Protein AF-0000000073279235 (afdb_homodimer)

Foldseek 3Di:
DAEAEEEAPPDKAFADPDDDNRYDHPVQVVQVVLLCVLLVPDVVQWDDDPTIIHGHLKAWWKDDFPYIYGYFYPFEVPDPDQLLRLVLLQQLCCLLLLQVDDVVNPVPPPLSVDTRLQNLLQSLLVLLLVVCVVPQAWDWDKDWDFALDEDAAFPVVVQVVCVVVVNNTTGYIDIDTDSQDLQLQLSLQLLVVSCVPYDDPSSNVSSVVSNVSCVVYDHDDDDLVSLVPDDDDPRCVSCVSSSSSSSQSSVQQPSRDPDDDDDIGIRMDRNQVSQLSSLQSLCCVPVDQKDKDAQDFPDAQDADPPPRHGDHTQGFGIFIGGPNATAETEHEDEDQFAPVDDVSPDDPVVVVSLVSVPVGRPRYQEYEYEYADYPRQDDDPDQFSDKDADPVDRSHMYTYHHAYSSHSVRRSVSVVVVVVNNVPD/DAEAEEEAPPDKAFADPDDDNRYDHPVQVVQVVLLCVLLVPDVVQWDDDPTIIHGHLKAWWKWDDPYIYGYFYPFEVPDPDQLLRLVLLQQLCCLLLLQVDDVVVVVPPCLSVDTRLQNLLQSLLVLLLVVCVVPQAWDWDKDWDFALDEDAAFPVVVQVVCVVVVNNTTTYIDIDTDSQDLQLQLSLQLLVVSCVPYDDPSSNVSSVVSNVSCVVYDHDDDDLVSLVPDDDDPRCVSCVSSSSSSSQSSVQQPRRDPDDDSIIGIRMDRNQVSQLSSLQSLCCVPVDQKDKDAQDFPDAQDADPVPRHGDHTQGFGIFIGGPNATAETEHEDEDQFAPVDDVSPDDPVVVVSLVSVQVGRPRYQEYEYEYADYPRQDDDPDQWSDKDADPVDRSHMYTYHHAYSSHSVRRSVSVVVVVVNNVPD

Solvent-accessible surface area (backbone atoms only — not comparable to full-atom values): 46022 Å² total; per-residue (Å²): 121,50,74,28,75,40,35,25,72,74,39,61,38,33,52,34,87,56,89,51,76,49,40,36,36,64,67,54,47,51,50,50,48,52,48,42,61,53,61,63,52,66,62,87,34,44,45,33,41,96,47,35,38,31,37,39,56,43,26,39,34,37,34,42,82,67,39,32,42,36,31,34,61,68,55,60,76,83,55,93,46,68,44,59,38,48,47,30,51,51,50,38,36,23,64,51,57,58,38,77,65,62,62,81,76,50,78,41,75,66,49,48,74,45,53,69,65,51,41,52,49,33,52,38,22,52,49,42,41,57,48,46,75,76,46,74,70,64,45,75,41,82,43,78,45,77,26,80,56,92,46,75,42,73,39,60,76,57,25,50,50,25,57,74,68,69,42,88,40,39,27,16,36,30,74,40,81,31,54,63,39,70,68,50,23,51,52,48,36,38,48,60,56,44,66,75,72,55,79,57,63,71,37,48,52,35,38,49,52,47,50,63,73,45,66,80,34,62,83,53,91,73,54,66,64,61,61,72,66,58,78,79,52,87,88,53,46,87,46,46,54,42,46,49,42,39,48,47,53,46,56,21,50,57,48,57,76,82,74,84,82,80,67,42,28,35,44,75,42,52,42,54,58,49,53,43,42,27,53,50,43,49,46,56,74,65,44,81,84,45,47,70,37,66,56,46,64,83,48,53,56,28,22,31,65,86,77,69,42,76,35,63,69,43,60,50,53,31,36,37,22,45,95,89,37,52,37,36,38,40,40,70,45,82,52,84,50,29,69,86,36,73,79,29,57,64,52,69,62,58,51,30,46,44,50,52,48,46,68,67,39,73,66,28,35,37,34,32,43,39,25,55,40,46,81,57,46,78,81,57,99,51,82,54,80,44,49,29,18,35,63,92,40,75,72,33,31,44,36,30,38,60,32,48,63,81,40,71,68,52,26,47,50,40,52,50,51,53,57,60,68,65,53,83,116,119,52,76,27,74,40,36,25,71,75,38,61,37,33,53,35,88,58,91,50,78,50,40,36,35,66,68,54,49,50,51,49,49,50,46,41,59,52,61,62,52,64,62,86,33,43,45,34,42,95,47,35,39,30,38,38,56,45,26,38,33,36,35,42,85,68,40,32,42,36,31,34,62,68,54,61,76,84,55,92,45,67,43,59,37,47,46,28,50,50,50,39,36,24,66,52,56,58,37,77,64,60,61,81,75,53,74,43,77,66,51,49,74,45,55,66,64,52,42,53,49,33,52,39,23,52,49,42,41,58,49,46,75,76,46,73,70,62,44,74,40,81,43,77,44,75,26,79,55,92,47,76,41,73,37,58,76,57,26,50,51,24,57,72,66,68,42,88,40,38,26,16,38,29,73,40,82,30,55,63,39,69,66,48,24,51,52,48,36,37,47,60,56,44,66,76,72,55,79,56,63,69,36,46,52,36,38,50,53,49,49,63,74,45,66,81,34,62,83,51,91,74,54,68,64,61,60,73,67,59,77,79,51,86,88,54,46,86,47,46,54,42,46,49,41,38,49,48,53,46,53,19,49,58,42,57,77,84,68,80,88,83,54,47,29,36,43,76,42,52,42,52,58,49,52,44,44,27,53,52,44,50,46,56,73,66,46,81,83,46,48,70,37,66,58,44,63,83,48,53,57,28,22,31,63,87,76,68,40,75,36,63,68,41,61,50,54,31,36,37,22,46,95,88,36,51,37,36,38,40,40,68,44,81,53,83,50,29,71,87,36,74,78,29,57,63,51,68,61,56,51,31,46,46,50,52,48,46,68,67,40,74,66,27,35,37,33,34,42,39,24,56,42,48,81,58,46,78,83,59,100,51,82,52,80,45,48,28,19,37,64,92,37,76,71,32,31,43,34,30,38,59,33,49,64,81,40,72,67,52,26,46,50,40,52,51,52,51,57,59,68,66,54,83,117

pLDDT: mean 84.51, std 11.41, range [37.09, 97.12]

Structure (mmCIF, N/CA/C/O backbone):
data_AF-0000000073279235-model_v1
#
loop_
_entity.id
_entity.type
_entity.pdbx_description
1 polymer 'Restriction endonuclease'
#
loop_
_atom_site.group_PDB
_atom_site.id
_atom_site.type_symbol
_atom_site.label_atom_id
_atom_site.label_alt_id
_atom_site.label_comp_id
_atom_site.label_asym_id
_atom_site.label_entity_id
_atom_site.label_seq_id
_atom_site.pdbx_PDB_ins_code
_atom_site.Cartn_x
_atom_site.Cartn_y
_atom_site.Cartn_z
_atom_site.occupancy
_atom_site.B_iso_or_equiv
_atom_site.auth_seq_id
_atom_site.auth_comp_id
_atom_site.auth_asym_id
_atom_site.auth_atom_id
_atom_site.pdbx_PDB_model_num
ATOM 1 N N . MET A 1 1 ? 22.25 28.375 -4.055 1 73.81 1 MET A N 1
ATOM 2 C CA . MET A 1 1 ? 21.922 26.969 -3.783 1 73.81 1 MET A CA 1
ATOM 3 C C . MET A 1 1 ? 21 26.422 -4.855 1 73.81 1 MET A C 1
ATOM 5 O O . MET A 1 1 ? 20.109 27.125 -5.348 1 73.81 1 MET A O 1
ATOM 9 N N . ARG A 1 2 ? 21.297 25.297 -5.391 1 85.69 2 ARG A N 1
ATOM 10 C CA . ARG A 1 2 ? 20.484 24.672 -6.426 1 85.69 2 ARG A CA 1
ATOM 11 C C . ARG A 1 2 ? 19.078 24.406 -5.922 1 85.69 2 ARG A C 1
ATOM 13 O O . ARG A 1 2 ? 18.875 24.047 -4.758 1 85.69 2 ARG A O 1
ATOM 20 N N . HIS A 1 3 ? 18.109 24.766 -6.812 1 87.81 3 HIS A N 1
ATOM 21 C CA . HIS A 1 3 ? 16.703 24.594 -6.473 1 87.81 3 HIS A CA 1
ATOM 22 C C . HIS A 1 3 ? 16 23.641 -7.441 1 87.81 3 HIS A C 1
ATOM 24 O O . HIS A 1 3 ? 15.969 23.891 -8.648 1 87.81 3 HIS A O 1
ATOM 30 N N . ILE A 1 4 ? 15.484 22.547 -6.871 1 90.81 4 ILE A N 1
ATOM 31 C CA . ILE A 1 4 ? 14.82 21.547 -7.691 1 90.81 4 ILE A CA 1
ATOM 32 C C . ILE A 1 4 ? 13.32 21.562 -7.426 1 90.81 4 ILE A C 1
ATOM 34 O O . ILE A 1 4 ? 12.883 21.594 -6.273 1 90.81 4 ILE A O 1
ATOM 38 N N . ILE A 1 5 ? 12.594 21.656 -8.445 1 89.81 5 ILE A N 1
ATOM 39 C CA . ILE A 1 5 ? 11.141 21.609 -8.336 1 89.81 5 ILE A CA 1
ATOM 40 C C . ILE A 1 5 ? 10.625 20.281 -8.906 1 89.81 5 ILE A C 1
ATOM 42 O O . ILE A 1 5 ? 10.961 19.922 -10.039 1 89.81 5 ILE A O 1
ATOM 46 N N . ILE A 1 6 ? 9.891 19.578 -8.086 1 89.94 6 ILE A N 1
ATOM 47 C CA . ILE A 1 6 ? 9.312 18.312 -8.562 1 89.94 6 ILE A CA 1
ATOM 48 C C . ILE A 1 6 ? 7.82 18.297 -8.266 1 89.94 6 ILE A C 1
ATOM 50 O O . ILE A 1 6 ? 7.348 18.984 -7.367 1 89.94 6 ILE A O 1
ATOM 54 N N . LYS A 1 7 ? 7.102 17.531 -9.062 1 88.44 7 LYS A N 1
ATOM 55 C CA . LYS A 1 7 ? 5.688 17.281 -8.82 1 88.44 7 LYS A CA 1
ATOM 56 C C . LYS A 1 7 ? 5.477 15.914 -8.164 1 88.44 7 LYS A C 1
ATOM 58 O O . LYS A 1 7 ? 6.055 14.914 -8.594 1 88.44 7 LYS A O 1
ATOM 63 N N . GLU A 1 8 ? 4.695 15.938 -7.184 1 88.12 8 GLU A N 1
ATOM 64 C CA . GLU A 1 8 ? 4.461 14.688 -6.469 1 88.12 8 GLU A CA 1
ATOM 65 C C . GLU A 1 8 ? 3.855 13.625 -7.387 1 88.12 8 GLU A C 1
ATOM 67 O O . GLU A 1 8 ? 2.99 13.938 -8.211 1 88.12 8 GLU A O 1
ATOM 72 N N . CYS A 1 9 ? 4.211 12.344 -7.289 1 78.94 9 CYS A N 1
ATOM 73 C CA . CYS A 1 9 ? 3.723 11.164 -7.984 1 78.94 9 CYS A CA 1
ATOM 74 C C . CYS A 1 9 ? 4.203 11.141 -9.43 1 78.94 9 CYS A C 1
ATOM 76 O O . CYS A 1 9 ? 4.336 10.07 -10.031 1 78.94 9 CYS A O 1
ATOM 78 N N . TYR A 1 10 ? 4.523 12.305 -10.023 1 77.19 10 TYR A N 1
ATOM 79 C CA . TYR A 1 10 ? 4.789 12.336 -11.453 1 77.19 10 TYR A CA 1
ATOM 80 C C . TYR A 1 10 ? 6.285 12.43 -11.727 1 77.19 10 TYR A C 1
ATOM 82 O O . TYR A 1 10 ? 6.793 11.789 -12.648 1 77.19 10 TYR A O 1
ATOM 90 N N . ASP A 1 11 ? 6.902 13.227 -10.898 1 83.81 11 ASP A N 1
ATOM 91 C CA . ASP A 1 11 ? 8.328 13.43 -11.125 1 83.81 11 ASP A CA 1
ATOM 92 C C . ASP A 1 11 ? 9.164 12.547 -10.195 1 83.81 11 ASP A C 1
ATOM 94 O O . ASP A 1 11 ? 8.75 12.25 -9.078 1 83.81 11 ASP A O 1
ATOM 98 N N . ASN A 1 12 ? 10.305 12.117 -10.711 1 87.38 12 ASN A N 1
ATOM 99 C CA . ASN A 1 12 ? 11.281 11.383 -9.914 1 87.38 12 ASN A CA 1
ATOM 100 C C . ASN A 1 12 ? 12.578 12.172 -9.75 1 87.38 12 ASN A C 1
ATOM 102 O O . ASN A 1 12 ? 12.969 12.922 -10.641 1 87.38 12 ASN A O 1
ATOM 106 N N . ILE A 1 13 ? 13.133 12.094 -8.625 1 91.38 13 ILE A N 1
ATOM 107 C CA . ILE A 1 13 ? 14.469 12.641 -8.391 1 91.38 13 ILE A CA 1
ATOM 108 C C . ILE A 1 13 ? 15.523 11.57 -8.68 1 91.38 13 ILE A C 1
ATOM 110 O O . ILE A 1 13 ? 15.477 10.477 -8.117 1 91.38 13 ILE A O 1
ATOM 114 N N . THR A 1 14 ? 16.406 11.867 -9.531 1 90.88 14 THR A N 1
ATOM 115 C CA . THR A 1 14 ? 17.453 10.906 -9.898 1 90.88 14 THR A CA 1
ATOM 116 C C . THR A 1 14 ? 18.703 11.133 -9.055 1 90.88 14 THR A C 1
ATOM 118 O O . THR A 1 14 ? 19.141 12.266 -8.852 1 90.88 14 THR A O 1
ATOM 121 N N . ILE A 1 15 ? 19.234 10.109 -8.602 1 90.44 15 ILE A N 1
ATOM 122 C CA . ILE A 1 15 ? 20.484 10.172 -7.848 1 90.44 15 ILE A CA 1
ATOM 123 C C . ILE A 1 15 ? 21.672 9.961 -8.789 1 90.44 15 ILE A C 1
ATOM 125 O O . ILE A 1 15 ? 21.875 8.859 -9.305 1 90.44 15 ILE A O 1
ATOM 129 N N . SER A 1 16 ? 22.297 10.953 -9.07 1 88.44 16 SER A N 1
ATOM 130 C CA . SER A 1 16 ? 23.422 10.898 -9.984 1 88.44 16 SER A CA 1
ATOM 131 C C . SER A 1 16 ? 24.453 11.969 -9.656 1 88.44 16 SER A C 1
ATOM 133 O O . SER A 1 16 ? 24.125 12.984 -9.039 1 88.44 16 SER A O 1
ATOM 135 N N . LYS A 1 17 ? 25.703 11.766 -10.016 1 83.38 17 LYS A N 1
ATOM 136 C CA . LYS A 1 17 ? 26.766 12.75 -9.812 1 83.38 17 LYS A CA 1
ATOM 137 C C . LYS A 1 17 ? 26.656 13.891 -10.828 1 83.38 17 LYS A C 1
ATOM 139 O O . LYS A 1 17 ? 27.203 14.977 -10.602 1 83.38 17 LYS A O 1
ATOM 144 N N . GLU A 1 18 ? 25.859 13.57 -11.766 1 81.38 18 GLU A N 1
ATOM 145 C CA . GLU A 1 18 ? 25.719 14.586 -12.805 1 81.38 18 GLU A CA 1
ATOM 146 C C . GLU A 1 18 ? 24.672 15.633 -12.414 1 81.38 18 GLU A C 1
ATOM 148 O O . GLU A 1 18 ? 23.656 15.297 -11.797 1 81.38 18 GLU A O 1
ATOM 153 N N . ILE A 1 19 ? 25.062 16.844 -12.672 1 73 19 ILE A N 1
ATOM 154 C CA . ILE A 1 19 ? 24.156 17.938 -12.328 1 73 19 ILE A CA 1
ATOM 155 C C . ILE A 1 19 ? 23.016 18 -13.336 1 73 19 ILE A C 1
ATOM 157 O O . ILE A 1 19 ? 23.25 18.016 -14.547 1 73 19 ILE A O 1
ATOM 161 N N . GLY A 1 20 ? 21.859 17.672 -12.977 1 75.88 20 GLY A N 1
ATOM 162 C CA . GLY A 1 20 ? 20.656 17.797 -13.789 1 75.88 20 GLY A CA 1
ATOM 163 C C . GLY A 1 20 ? 19.547 18.547 -13.078 1 75.88 20 GLY A C 1
ATOM 164 O O . GLY A 1 20 ? 19.688 18.938 -11.922 1 75.88 20 GLY A O 1
ATOM 165 N N . SER A 1 21 ? 18.484 18.906 -13.82 1 79.19 21 SER A N 1
ATOM 166 C CA . SER A 1 21 ? 17.375 19.688 -13.289 1 79.19 21 SER A CA 1
ATOM 167 C C . SER A 1 21 ? 16.656 18.938 -12.164 1 79.19 21 SER A C 1
ATOM 169 O O . SER A 1 21 ? 16.125 19.562 -11.242 1 79.19 21 SER A O 1
ATOM 171 N N . LYS A 1 22 ? 16.703 17.672 -12.148 1 88.81 22 LYS A N 1
ATOM 172 C CA . LYS A 1 22 ? 16.031 16.906 -11.102 1 88.81 22 LYS A CA 1
ATOM 173 C C . LYS A 1 22 ? 16.938 15.82 -10.539 1 88.81 22 LYS A C 1
ATOM 175 O O . LYS A 1 22 ? 16.5 14.703 -10.281 1 88.81 22 LYS A O 1
ATOM 180 N N . ASN A 1 23 ? 18.188 16.219 -10.406 1 90.44 23 ASN A N 1
ATOM 181 C CA . ASN A 1 23 ? 19.172 15.281 -9.883 1 90.44 23 ASN A CA 1
ATOM 182 C C . ASN A 1 23 ? 19.703 15.719 -8.523 1 90.44 23 ASN A C 1
ATOM 184 O O . ASN A 1 23 ? 19.844 16.922 -8.258 1 90.44 23 ASN A O 1
ATOM 188 N N . ILE A 1 24 ? 19.984 14.742 -7.754 1 89.81 24 ILE A N 1
ATOM 189 C CA . ILE A 1 24 ? 20.688 15.008 -6.5 1 89.81 24 ILE A CA 1
ATOM 190 C C . ILE A 1 24 ? 21.906 14.102 -6.391 1 89.81 24 ILE A C 1
ATOM 192 O O . ILE A 1 24 ? 21.922 12.992 -6.93 1 89.81 24 ILE A O 1
ATOM 196 N N . SER A 1 25 ? 22.844 14.586 -5.777 1 89.69 25 SER A N 1
ATOM 197 C CA . SER A 1 25 ? 24.062 13.797 -5.578 1 89.69 25 SER A CA 1
ATOM 198 C C . SER A 1 25 ? 23.859 12.711 -4.531 1 89.69 25 SER A C 1
ATOM 200 O O . SER A 1 25 ? 22.906 12.781 -3.738 1 89.69 25 SER A O 1
ATOM 202 N N . PRO A 1 26 ? 24.703 11.672 -4.547 1 87.62 26 PRO A N 1
ATOM 203 C CA . PRO A 1 26 ? 24.594 10.625 -3.529 1 87.62 26 PRO A CA 1
ATOM 204 C C . PRO A 1 26 ? 24.688 11.172 -2.107 1 87.62 26 PRO A C 1
ATOM 206 O O . PRO A 1 26 ? 24 10.68 -1.206 1 87.62 26 PRO A O 1
ATOM 209 N N . LYS A 1 27 ? 25.484 12.203 -1.962 1 88.25 27 LYS A N 1
ATOM 210 C CA . LYS A 1 27 ? 25.609 12.812 -0.641 1 88.25 27 LYS A CA 1
ATOM 211 C C . LYS A 1 27 ? 24.297 13.477 -0.224 1 88.25 27 LYS A C 1
ATOM 213 O O . LYS A 1 27 ? 23.875 13.359 0.929 1 88.25 27 LYS A O 1
ATOM 218 N N . GLU A 1 28 ? 23.75 14.125 -1.162 1 88.94 28 GLU A N 1
ATOM 219 C CA . GLU A 1 28 ? 22.469 14.773 -0.907 1 88.94 28 GLU A CA 1
ATOM 220 C C . GLU A 1 28 ? 21.359 13.75 -0.633 1 88.94 28 GLU A C 1
ATOM 222 O O . GLU A 1 28 ? 20.484 13.984 0.195 1 88.94 28 GLU A O 1
ATOM 227 N N . ALA A 1 29 ? 21.438 12.625 -1.314 1 89.62 29 ALA A N 1
ATOM 228 C CA . ALA A 1 29 ? 20.484 11.547 -1.101 1 89.62 29 ALA A CA 1
ATOM 229 C C . ALA A 1 29 ? 20.609 10.977 0.308 1 89.62 29 ALA A C 1
ATOM 231 O O . ALA A 1 29 ? 19.594 10.648 0.941 1 89.62 29 ALA A O 1
ATOM 232 N N . ASP A 1 30 ? 21.797 10.898 0.729 1 88.19 30 ASP A N 1
ATOM 233 C CA . ASP A 1 30 ? 22.016 10.414 2.086 1 88.19 30 ASP A CA 1
ATOM 234 C C . ASP A 1 30 ? 21.453 11.391 3.119 1 88.19 30 ASP A C 1
ATOM 236 O O . ASP A 1 30 ? 20.875 10.969 4.125 1 88.19 30 ASP A O 1
ATOM 240 N N . GLU A 1 31 ? 21.656 12.625 2.814 1 87.62 31 GLU A N 1
ATOM 241 C CA . GLU A 1 31 ? 21.109 13.656 3.695 1 87.62 31 GLU A CA 1
ATOM 242 C C . GLU A 1 31 ? 19.594 13.594 3.73 1 87.62 31 GLU A C 1
ATOM 244 O O . GLU A 1 31 ? 18.984 13.734 4.793 1 87.62 31 GLU A O 1
ATOM 249 N N . LEU A 1 32 ? 19.078 13.406 2.572 1 88 32 LEU A N 1
ATOM 250 C CA . LEU A 1 32 ? 17.625 13.312 2.467 1 88 32 LEU A CA 1
ATOM 251 C C . LEU A 1 32 ? 17.109 12.109 3.25 1 88 32 LEU A C 1
ATOM 253 O O . LEU A 1 32 ? 16.094 12.219 3.949 1 88 32 LEU A O 1
ATOM 257 N N . GLN A 1 33 ? 17.781 11.023 3.123 1 87.38 33 GLN A N 1
ATOM 258 C CA . GLN A 1 33 ? 17.391 9.828 3.857 1 87.38 33 GLN A CA 1
ATOM 259 C C . GLN A 1 33 ? 17.422 10.062 5.363 1 87.38 33 GLN A C 1
ATOM 261 O O . GLN A 1 33 ? 16.531 9.617 6.09 1 87.38 33 GLN A O 1
ATOM 266 N N . LYS A 1 34 ? 18.453 10.656 5.777 1 83.88 34 LYS A N 1
ATOM 267 C CA . LYS A 1 34 ? 18.578 10.969 7.199 1 83.88 34 LYS A CA 1
ATOM 268 C C . LYS A 1 34 ? 17.438 11.859 7.672 1 83.88 34 LYS A C 1
ATOM 270 O O . LYS A 1 34 ? 16.891 11.664 8.758 1 83.88 34 LYS A O 1
ATOM 275 N N . TYR A 1 35 ? 17.172 12.82 6.836 1 83.5 35 TYR A N 1
ATOM 276 C CA . TYR A 1 35 ? 16.062 13.711 7.141 1 83.5 35 TYR A CA 1
ATOM 277 C C . TYR A 1 35 ? 14.75 12.938 7.258 1 83.5 35 TYR A C 1
ATOM 279 O O . TYR A 1 35 ? 13.992 13.117 8.219 1 83.5 35 TYR A O 1
ATOM 287 N N . ILE A 1 36 ? 14.5 12.039 6.355 1 84.5 36 ILE A N 1
ATOM 288 C CA . ILE A 1 36 ? 13.273 11.258 6.305 1 84.5 36 ILE A CA 1
ATOM 289 C C . ILE A 1 36 ? 13.164 10.383 7.551 1 84.5 36 ILE A C 1
ATOM 291 O O . ILE A 1 36 ? 12.094 10.281 8.156 1 84.5 36 ILE A O 1
ATOM 295 N N . CYS A 1 37 ? 14.195 9.82 7.898 1 80.12 37 CYS A N 1
ATOM 296 C CA . CYS A 1 37 ? 14.211 8.953 9.07 1 80.12 37 CYS A CA 1
ATOM 297 C C . CYS A 1 37 ? 14.016 9.75 10.352 1 80.12 37 CYS A C 1
ATOM 299 O O . CYS A 1 37 ? 13.289 9.32 11.25 1 80.12 37 CYS A O 1
ATOM 301 N N . SER A 1 38 ? 14.633 10.922 10.391 1 77.31 38 SER A N 1
ATOM 302 C CA . SER A 1 38 ? 14.57 11.75 11.594 1 77.31 38 SER A CA 1
ATOM 303 C C . SER A 1 38 ? 13.164 12.281 11.828 1 77.31 38 SER A C 1
ATOM 305 O O . SER A 1 38 ? 12.727 12.414 12.969 1 77.31 38 SER A O 1
ATOM 307 N N . GLN A 1 39 ? 12.477 12.602 10.773 1 76 39 GLN A N 1
ATOM 308 C CA . GLN A 1 39 ? 11.133 13.164 10.875 1 76 39 GLN A CA 1
ATOM 309 C C . GLN A 1 39 ? 10.078 12.062 10.938 1 76 39 GLN A C 1
ATOM 311 O O . GLN A 1 39 ? 8.883 12.352 11.086 1 76 39 GLN A O 1
ATOM 316 N N . ASN A 1 40 ? 10.539 10.789 10.828 1 75.94 40 ASN A N 1
ATOM 317 C CA . ASN A 1 40 ? 9.633 9.648 10.852 1 75.94 40 ASN A CA 1
ATOM 318 C C . ASN A 1 40 ? 8.523 9.781 9.805 1 75.94 40 ASN A C 1
ATOM 320 O O . ASN A 1 40 ? 7.348 9.609 10.117 1 75.94 40 ASN A O 1
ATOM 324 N N . LEU A 1 41 ? 8.992 10.281 8.75 1 77 41 LEU A N 1
ATOM 325 C CA . LEU A 1 41 ? 8.031 10.398 7.66 1 77 41 LEU A CA 1
ATOM 326 C C . LEU A 1 41 ? 7.562 9.023 7.195 1 77 41 LEU A C 1
ATOM 328 O O . LEU A 1 41 ? 8.266 8.031 7.383 1 77 41 LEU A O 1
ATOM 332 N N . ASP A 1 42 ? 6.355 8.977 6.672 1 75.81 42 ASP A N 1
ATOM 333 C CA . ASP A 1 42 ? 5.789 7.723 6.184 1 75.81 42 ASP A CA 1
ATOM 334 C C . ASP A 1 42 ? 6.605 7.172 5.016 1 75.81 42 ASP A C 1
ATOM 336 O O . ASP A 1 42 ? 6.578 7.73 3.916 1 75.81 42 ASP A O 1
ATOM 340 N N . LYS A 1 43 ? 7.207 6.141 5.199 1 72.12 43 LYS A N 1
ATOM 341 C CA . LYS A 1 43 ? 8.094 5.547 4.203 1 72.12 43 LYS A CA 1
ATOM 342 C C . LYS A 1 43 ? 7.312 5.066 2.986 1 72.12 43 LYS A C 1
ATOM 344 O O . LYS A 1 43 ? 7.871 4.934 1.896 1 72.12 43 LYS A O 1
ATOM 349 N N . GLU A 1 44 ? 6.051 4.883 3.234 1 75.44 44 GLU A N 1
ATOM 350 C CA . GLU A 1 44 ? 5.223 4.41 2.129 1 75.44 44 GLU A CA 1
ATOM 351 C C . GLU A 1 44 ? 4.945 5.527 1.129 1 75.44 44 GLU A C 1
ATOM 353 O O . GLU A 1 44 ? 4.574 5.266 -0.017 1 75.44 44 GLU A O 1
ATOM 358 N N . ASN A 1 45 ? 5.164 6.688 1.636 1 84.88 45 ASN A N 1
ATOM 359 C CA . ASN A 1 45 ? 4.852 7.82 0.772 1 84.88 45 ASN A CA 1
ATOM 360 C C . ASN A 1 45 ? 6.102 8.367 0.083 1 84.88 45 ASN A C 1
ATOM 362 O O . ASN A 1 45 ? 6.02 9.312 -0.703 1 84.88 45 ASN A O 1
ATOM 366 N N . ILE A 1 46 ? 7.188 7.773 0.412 1 86.06 46 ILE A N 1
ATOM 367 C CA . ILE A 1 46 ? 8.445 8.102 -0.262 1 86.06 46 ILE A CA 1
ATOM 368 C C . ILE A 1 46 ? 9.055 6.828 -0.851 1 86.06 46 ILE A C 1
ATOM 370 O O . ILE A 1 46 ? 9.602 6 -0.12 1 86.06 46 ILE A O 1
ATOM 374 N N . ILE A 1 47 ? 9 6.738 -2.068 1 82.94 47 ILE A N 1
ATOM 375 C CA . ILE A 1 47 ? 9.398 5.504 -2.734 1 82.94 47 ILE A CA 1
ATOM 376 C C . ILE A 1 47 ? 10.805 5.656 -3.305 1 82.94 47 ILE A C 1
ATOM 378 O O . ILE A 1 47 ? 11.055 6.531 -4.141 1 82.94 47 ILE A O 1
ATOM 382 N N . TRP A 1 48 ? 11.594 4.859 -2.789 1 84.62 48 TRP A N 1
ATOM 383 C CA . TRP A 1 48 ? 12.969 4.816 -3.293 1 84.62 48 TRP A CA 1
ATOM 384 C C . TRP A 1 48 ? 13.133 3.701 -4.32 1 84.62 48 TRP A C 1
ATOM 386 O O . TRP A 1 48 ? 12.492 2.652 -4.219 1 84.62 48 TRP A O 1
ATOM 396 N N . THR A 1 49 ? 13.828 3.912 -5.277 1 81.31 49 THR A N 1
ATOM 397 C CA . THR A 1 49 ? 14.391 2.865 -6.125 1 81.31 49 THR A CA 1
ATOM 398 C C . THR A 1 49 ? 15.914 2.877 -6.066 1 81.31 49 THR A C 1
ATOM 400 O O . THR A 1 49 ? 16.5 3.457 -5.148 1 81.31 49 THR A O 1
ATOM 403 N N . ARG A 1 50 ? 16.594 2.201 -6.945 1 81.69 50 ARG A N 1
ATOM 404 C CA . ARG A 1 50 ? 18.047 2.172 -6.938 1 81.69 50 ARG A CA 1
ATOM 405 C C . ARG A 1 50 ? 18.625 3.572 -7.109 1 81.69 50 ARG A C 1
ATOM 407 O O . ARG A 1 50 ? 19.531 3.965 -6.383 1 81.69 50 ARG A O 1
ATOM 414 N N . ASN A 1 51 ? 18 4.348 -8.055 1 85.31 51 ASN A N 1
ATOM 415 C CA . ASN A 1 51 ? 18.609 5.641 -8.352 1 85.31 51 ASN A CA 1
ATOM 416 C C . ASN A 1 51 ? 17.562 6.742 -8.477 1 85.31 51 ASN A C 1
ATOM 418 O O . ASN A 1 51 ? 17.828 7.785 -9.078 1 85.31 51 ASN A O 1
ATOM 422 N N . THR A 1 52 ? 16.438 6.469 -7.914 1 87.81 52 THR A N 1
ATOM 423 C CA . THR A 1 52 ? 15.406 7.5 -8.023 1 87.81 52 THR A CA 1
ATOM 424 C C . THR A 1 52 ? 14.562 7.551 -6.754 1 87.81 52 THR A C 1
ATOM 426 O O . THR A 1 52 ? 14.508 6.578 -5.996 1 87.81 52 THR A O 1
ATOM 429 N N . ILE A 1 53 ? 13.945 8.688 -6.555 1 90 53 ILE A N 1
ATOM 430 C CA . ILE A 1 53 ? 13.062 8.906 -5.418 1 90 53 ILE A CA 1
ATOM 431 C C . ILE A 1 53 ? 11.766 9.555 -5.895 1 90 53 ILE A C 1
ATOM 433 O O . ILE A 1 53 ? 11.789 10.484 -6.707 1 90 53 ILE A O 1
ATOM 437 N N . ILE A 1 54 ? 10.688 9.031 -5.457 1 89.69 54 ILE A N 1
ATOM 438 C CA . ILE A 1 54 ? 9.391 9.602 -5.805 1 89.69 54 ILE A CA 1
ATOM 439 C C . ILE A 1 54 ? 8.625 9.938 -4.527 1 89.69 54 ILE A C 1
ATOM 441 O O . ILE A 1 54 ? 8.578 9.141 -3.592 1 89.69 54 ILE A O 1
ATOM 445 N N . PHE A 1 55 ? 8.125 11.109 -4.48 1 89.94 55 PHE A N 1
ATOM 446 C CA . PHE A 1 55 ? 7.281 11.516 -3.363 1 89.94 55 PHE A CA 1
ATOM 447 C C . PHE A 1 55 ? 5.809 11.359 -3.715 1 89.94 55 PHE A C 1
ATOM 449 O O . PHE A 1 55 ? 5.363 11.805 -4.773 1 89.94 55 PHE A O 1
ATOM 456 N N . ILE A 1 56 ? 5.129 10.641 -2.781 1 89.81 56 ILE A N 1
ATOM 457 C CA . ILE A 1 56 ? 3.697 10.438 -2.957 1 89.81 56 ILE A CA 1
ATOM 458 C C . ILE A 1 56 ? 2.939 11.062 -1.788 1 89.81 56 ILE A C 1
ATOM 460 O O . ILE A 1 56 ? 3.266 10.812 -0.625 1 89.81 56 ILE A O 1
ATOM 464 N N . ASN A 1 57 ? 2.033 11.938 -1.99 1 89.94 57 ASN A N 1
ATOM 465 C CA . ASN A 1 57 ? 1.122 12.492 -1 1 89.94 57 ASN A CA 1
ATOM 466 C C . ASN A 1 57 ? 1.787 13.609 -0.191 1 89.94 57 ASN A C 1
ATOM 468 O O . ASN A 1 57 ? 1.129 14.281 0.6 1 89.94 57 ASN A O 1
ATOM 472 N N . TYR A 1 58 ? 3.133 13.711 -0.326 1 89.88 58 TYR A N 1
ATOM 473 C CA . TYR A 1 58 ? 3.832 14.766 0.392 1 89.88 58 TYR A CA 1
ATOM 474 C C . TYR A 1 58 ? 4.137 15.945 -0.53 1 89.88 58 TYR A C 1
ATOM 476 O O . TYR A 1 58 ? 4.621 15.75 -1.648 1 89.88 58 TYR A O 1
ATOM 484 N N . VAL A 1 59 ? 3.826 17.078 -0.081 1 90.62 59 VAL A N 1
ATOM 485 C CA . VAL A 1 59 ? 4.203 18.297 -0.771 1 90.62 59 VAL A CA 1
ATOM 486 C C . VAL A 1 59 ? 4.844 19.281 0.218 1 90.62 59 VAL A C 1
ATOM 488 O O . VAL A 1 59 ? 4.672 19.141 1.432 1 90.62 59 VAL A O 1
ATOM 491 N N . GLY A 1 60 ? 5.637 20.172 -0.351 1 90.75 60 GLY A N 1
ATOM 492 C CA . GLY A 1 60 ? 6.305 21.141 0.517 1 90.75 60 GLY A CA 1
ATOM 493 C C . GLY A 1 60 ? 7.715 21.453 0.071 1 90.75 60 GLY A C 1
ATOM 494 O O . GLY A 1 60 ? 7.973 21.641 -1.123 1 90.75 60 GLY A O 1
ATOM 495 N N . TYR A 1 61 ? 8.547 21.672 1.115 1 89.31 61 TYR A N 1
ATOM 496 C CA . TYR A 1 61 ? 9.906 22.125 0.856 1 89.31 61 TYR A CA 1
ATOM 497 C C . TYR A 1 61 ? 10.898 21.406 1.764 1 89.31 61 TYR A C 1
ATOM 499 O O . TYR A 1 61 ? 10.625 21.188 2.947 1 89.31 61 TYR A O 1
ATOM 507 N N . ILE A 1 62 ? 11.969 20.938 1.145 1 88.88 62 ILE A N 1
ATOM 508 C CA . ILE A 1 62 ? 13.062 20.328 1.892 1 88.88 62 ILE A CA 1
ATOM 509 C C . ILE A 1 62 ? 14.375 21.031 1.558 1 88.88 62 ILE A C 1
ATOM 511 O O . ILE A 1 62 ? 14.758 21.125 0.389 1 88.88 62 ILE A O 1
ATOM 515 N N . LYS A 1 63 ? 15.016 21.5 2.508 1 86.25 63 LYS A N 1
ATOM 516 C CA . LYS A 1 63 ? 16.312 22.141 2.326 1 86.25 63 LYS A CA 1
ATOM 517 C C . LYS A 1 63 ? 17.438 21.219 2.783 1 86.25 63 LYS A C 1
ATOM 519 O O . LYS A 1 63 ? 17.484 20.812 3.943 1 86.25 63 LYS A O 1
ATOM 524 N N . LEU A 1 64 ? 18.25 20.922 1.888 1 87.31 64 LEU A N 1
ATOM 525 C CA . LEU A 1 64 ? 19.453 20.172 2.197 1 87.31 64 LEU A CA 1
ATOM 526 C C . LEU A 1 64 ? 20.672 21.078 2.229 1 87.31 64 LEU A C 1
ATOM 528 O O . LEU A 1 64 ? 20.547 22.297 2.15 1 87.31 64 LEU A O 1
ATOM 532 N N . SER A 1 65 ? 21.828 20.516 2.354 1 83.5 65 SER A N 1
ATOM 533 C CA . SER A 1 65 ? 23.031 21.312 2.533 1 83.5 65 SER A CA 1
ATOM 534 C C . SER A 1 65 ? 23.391 22.062 1.26 1 83.5 65 SER A C 1
ATOM 536 O O . SER A 1 65 ? 23.828 23.219 1.318 1 83.5 65 SER A O 1
ATOM 538 N N . THR A 1 66 ? 23.156 21.422 0.097 1 85.81 66 THR A N 1
ATOM 539 C CA . THR A 1 66 ? 23.641 22.047 -1.134 1 85.81 66 THR A CA 1
ATOM 540 C C . THR A 1 66 ? 22.5 22.203 -2.143 1 85.81 66 THR A C 1
ATOM 542 O O . THR A 1 66 ? 22.703 22.734 -3.236 1 85.81 66 THR A O 1
ATOM 545 N N . VAL A 1 67 ? 21.344 21.688 -1.744 1 88.12 67 VAL A N 1
ATOM 546 C CA . VAL A 1 67 ? 20.234 21.766 -2.689 1 88.12 67 VAL A CA 1
ATOM 547 C C . VAL A 1 67 ? 18.906 21.875 -1.93 1 88.12 67 VAL A C 1
ATOM 549 O O . VAL A 1 67 ? 18.781 21.344 -0.817 1 88.12 67 VAL A O 1
ATOM 552 N N . ASP A 1 68 ? 17.953 22.578 -2.5 1 89.88 68 ASP A N 1
ATOM 553 C CA . ASP A 1 68 ? 16.594 22.625 -1.972 1 89.88 68 ASP A CA 1
ATOM 554 C C . ASP A 1 68 ? 15.617 21.922 -2.908 1 89.88 68 ASP A C 1
ATOM 556 O O . ASP A 1 68 ? 15.742 22.031 -4.133 1 89.88 68 ASP A O 1
ATOM 560 N N . ILE A 1 69 ? 14.727 21.188 -2.34 1 92.31 69 ILE A N 1
ATOM 561 C CA . ILE A 1 69 ? 13.734 20.438 -3.109 1 92.31 69 ILE A CA 1
ATOM 562 C C . ILE A 1 69 ? 12.336 20.969 -2.809 1 92.31 69 ILE A C 1
ATOM 564 O O . ILE A 1 69 ? 11.906 20.984 -1.654 1 92.31 69 ILE A O 1
ATOM 568 N N . GLU A 1 70 ? 11.703 21.438 -3.797 1 92.81 70 GLU A N 1
ATOM 569 C CA . GLU A 1 70 ? 10.312 21.859 -3.691 1 92.81 70 GLU A CA 1
ATOM 570 C C . GLU A 1 70 ? 9.375 20.844 -4.336 1 92.81 70 GLU A C 1
ATOM 572 O O . GLU A 1 70 ? 9.523 20.516 -5.516 1 92.81 70 GLU A O 1
ATOM 577 N N . ILE A 1 71 ? 8.492 20.344 -3.582 1 92.31 71 ILE A N 1
ATOM 578 C CA . ILE A 1 71 ? 7.539 19.359 -4.062 1 92.31 71 ILE A CA 1
ATOM 579 C C . ILE A 1 71 ? 6.164 20 -4.219 1 92.31 71 ILE A C 1
ATOM 581 O O . ILE A 1 71 ? 5.555 20.422 -3.236 1 92.31 71 ILE A O 1
ATOM 585 N N . LEU A 1 72 ? 5.691 20.016 -5.375 1 90.75 72 LEU A N 1
ATOM 586 C CA . LEU A 1 72 ? 4.41 20.656 -5.676 1 90.75 72 LEU A CA 1
ATOM 587 C C . LEU A 1 72 ? 3.336 19.609 -5.93 1 90.75 72 LEU A C 1
ATOM 589 O O . LEU A 1 72 ? 3.646 18.453 -6.266 1 90.75 72 LEU A O 1
ATOM 593 N N . PRO A 1 73 ? 2.057 19.906 -5.707 1 88.75 73 PRO A N 1
ATOM 594 C CA . PRO A 1 73 ? 0.974 18.938 -5.887 1 88.75 73 PRO A CA 1
ATOM 595 C C . PRO A 1 73 ? 0.723 18.594 -7.355 1 88.75 73 PRO A C 1
ATOM 597 O O . PRO A 1 73 ? 1.122 19.359 -8.242 1 88.75 73 PRO A O 1
ATOM 600 N N . LYS A 1 74 ? 0.059 17.359 -7.59 1 77.62 74 LYS A N 1
ATOM 601 C CA . LYS A 1 74 ? -0.176 16.828 -8.922 1 77.62 74 LYS A CA 1
ATOM 602 C C . LYS A 1 74 ? -1.401 17.453 -9.57 1 77.62 74 LYS A C 1
ATOM 604 O O . LYS A 1 74 ? -2.104 16.812 -10.352 1 77.62 74 LYS A O 1
ATOM 609 N N . ILE A 1 75 ? -1.932 18.578 -9.281 1 64.56 75 ILE A N 1
ATOM 610 C CA . ILE A 1 75 ? -3.213 19.141 -9.688 1 64.56 75 ILE A CA 1
ATOM 611 C C . ILE A 1 75 ? -3.219 19.391 -11.195 1 64.56 75 ILE A C 1
ATOM 613 O O . ILE A 1 75 ? -4.195 19.062 -11.875 1 64.56 75 ILE A O 1
ATOM 617 N N . SER A 1 76 ? -2.27 20.203 -11.766 1 60.03 76 SER A N 1
ATOM 618 C CA . SER A 1 76 ? -2.4 20.625 -13.156 1 60.03 76 SER A CA 1
ATOM 619 C C . SER A 1 76 ? -1.439 19.875 -14.062 1 60.03 76 SER A C 1
ATOM 621 O O . SER A 1 76 ? -0.228 20.094 -14.016 1 60.03 76 SER A O 1
ATOM 623 N N . ILE A 1 77 ? -1.882 18.547 -14.453 1 52.31 77 ILE A N 1
ATOM 624 C CA . ILE A 1 77 ? -0.976 17.781 -15.289 1 52.31 77 ILE A CA 1
ATOM 625 C C . ILE A 1 77 ? -0.545 18.609 -16.5 1 52.31 77 ILE A C 1
ATOM 627 O O . ILE A 1 77 ? 0.589 18.5 -16.969 1 52.31 77 ILE A O 1
ATOM 631 N N . ASN A 1 78 ? -1.474 19.5 -17.047 1 50.66 78 ASN A N 1
ATOM 632 C CA . ASN A 1 78 ? -1.178 19.953 -18.406 1 50.66 78 ASN A CA 1
ATOM 633 C C . ASN A 1 78 ? -0.188 21.109 -18.391 1 50.66 78 ASN A C 1
ATOM 635 O O . ASN A 1 78 ? 0.423 21.422 -19.422 1 50.66 78 ASN A O 1
ATOM 639 N N . GLU A 1 79 ? -0.312 21.953 -17.359 1 57.5 79 GLU A N 1
ATOM 640 C CA . GLU A 1 79 ? 0.568 23.109 -17.531 1 57.5 79 GLU A CA 1
ATOM 641 C C . GLU A 1 79 ? 1.73 23.062 -16.547 1 57.5 79 GLU A C 1
ATOM 643 O O . GLU A 1 79 ? 1.529 22.844 -15.352 1 57.5 79 GLU A O 1
ATOM 648 N N . GLU A 1 80 ? 2.816 22.766 -17.047 1 63.28 80 GLU A N 1
ATOM 649 C CA . GLU A 1 80 ? 4.09 22.719 -16.328 1 63.28 80 GLU A CA 1
ATOM 650 C C . GLU A 1 80 ? 4.422 24.078 -15.711 1 63.28 80 GLU A C 1
ATOM 652 O O . GLU A 1 80 ? 5.453 24.672 -16.031 1 63.28 80 GLU A O 1
ATOM 657 N N . ASN A 1 81 ? 3.4 24.812 -15.117 1 77.56 81 ASN A N 1
ATOM 658 C CA . ASN A 1 81 ? 3.73 26.078 -14.453 1 77.56 81 ASN A CA 1
ATOM 659 C C . ASN A 1 81 ? 3.713 25.922 -12.938 1 77.56 81 ASN A C 1
ATOM 661 O O . ASN A 1 81 ? 2.646 25.828 -12.328 1 77.56 81 ASN A O 1
ATOM 665 N N . PRO A 1 82 ? 4.77 25.906 -12.375 1 83.06 82 PRO A N 1
ATOM 666 C CA . PRO A 1 82 ? 4.895 25.734 -10.93 1 83.06 82 PRO A CA 1
ATOM 667 C C . PRO A 1 82 ? 4.121 26.797 -10.148 1 83.06 82 PRO A C 1
ATOM 669 O O . PRO A 1 82 ? 3.668 26.531 -9.031 1 83.06 82 PRO A O 1
ATOM 672 N N . GLU A 1 83 ? 3.912 27.922 -10.797 1 82.25 83 GLU A N 1
ATOM 673 C CA . GLU A 1 83 ? 3.225 29.016 -10.117 1 82.25 83 GLU A CA 1
ATOM 674 C C . GLU A 1 83 ? 1.764 28.672 -9.844 1 82.25 83 GLU A C 1
ATOM 676 O O . GLU A 1 83 ? 1.223 29 -8.789 1 82.25 83 GLU A O 1
ATOM 681 N N . ILE A 1 84 ? 1.222 28 -10.758 1 79.06 84 ILE A N 1
ATOM 682 C CA . ILE A 1 84 ? -0.186 27.641 -10.641 1 79.06 84 ILE A CA 1
ATOM 683 C C . ILE A 1 84 ? -0.358 26.609 -9.531 1 79.06 84 ILE A C 1
ATOM 685 O O . ILE A 1 84 ? -1.305 26.688 -8.742 1 79.06 84 ILE A O 1
ATOM 689 N N . GLU A 1 85 ? 0.474 25.719 -9.477 1 83.56 85 GLU A N 1
ATOM 690 C CA . GLU A 1 85 ? 0.419 24.672 -8.461 1 83.56 85 GLU A CA 1
ATOM 691 C C . GLU A 1 85 ? 0.663 25.25 -7.066 1 83.56 85 GLU A C 1
ATOM 693 O O . GLU A 1 85 ? 0.013 24.844 -6.098 1 83.56 85 GLU A O 1
ATOM 698 N N . ARG A 1 86 ? 1.62 26.188 -7.039 1 84.88 86 ARG A N 1
ATOM 699 C CA . ARG A 1 86 ? 1.886 26.859 -5.773 1 84.88 86 ARG A CA 1
ATOM 700 C C . ARG A 1 86 ? 0.652 27.609 -5.285 1 84.88 86 ARG A C 1
ATOM 702 O O . ARG A 1 86 ? 0.305 27.547 -4.105 1 84.88 86 ARG A O 1
ATOM 709 N N . LYS A 1 87 ? 0.066 28.219 -6.238 1 81.81 87 LYS A N 1
ATOM 710 C CA . LYS A 1 87 ? -1.128 29 -5.926 1 81.81 87 LYS A CA 1
ATOM 711 C C . LYS A 1 87 ? -2.244 28.109 -5.391 1 81.81 87 LYS A C 1
ATOM 713 O O . LYS A 1 87 ? -2.887 28.438 -4.391 1 81.81 87 LYS A O 1
ATOM 718 N N . ALA A 1 88 ? -2.41 27.047 -6.004 1 82.5 88 ALA A N 1
ATOM 719 C CA . ALA A 1 88 ? -3.455 26.125 -5.586 1 82.5 88 ALA A CA 1
ATOM 720 C C . ALA A 1 88 ? -3.18 25.578 -4.188 1 82.5 88 ALA A C 1
ATOM 722 O O . ALA A 1 88 ? -4.086 25.5 -3.355 1 82.5 88 ALA A O 1
ATOM 723 N N . LEU A 1 89 ? -1.987 25.219 -3.98 1 86.94 89 LEU A N 1
ATOM 724 C CA . LEU A 1 89 ? -1.601 24.688 -2.678 1 86.94 89 LEU A CA 1
ATOM 725 C C . LEU A 1 89 ? -1.811 25.734 -1.585 1 86.94 89 LEU A C 1
ATOM 727 O O . LEU A 1 89 ? -2.4 25.438 -0.544 1 86.94 89 LEU A O 1
ATOM 731 N N . LEU A 1 90 ? -1.355 26.891 -1.854 1 83.5 90 LEU A N 1
ATOM 732 C CA . LEU A 1 90 ? -1.443 27.953 -0.864 1 83.5 90 LEU A CA 1
ATOM 733 C C . LEU A 1 90 ? -2.898 28.312 -0.585 1 83.5 90 LEU A C 1
ATOM 735 O O . LEU A 1 90 ? -3.262 28.609 0.557 1 83.5 90 LEU A O 1
ATOM 739 N N . ASN A 1 91 ? -3.668 28.312 -1.63 1 83.12 91 ASN A N 1
ATOM 740 C CA . ASN A 1 91 ? -5.098 28.547 -1.457 1 83.12 91 ASN A CA 1
ATOM 741 C C . ASN A 1 91 ? -5.734 27.5 -0.551 1 83.12 91 ASN A C 1
ATOM 743 O O . ASN A 1 91 ? -6.492 27.844 0.361 1 83.12 91 ASN A O 1
ATOM 747 N N . MET A 1 92 ? -5.398 26.312 -0.746 1 88.31 92 MET A N 1
ATOM 748 C CA . MET A 1 92 ? -5.953 25.234 0.064 1 88.31 92 MET A CA 1
ATOM 749 C C . MET A 1 92 ? -5.5 25.359 1.515 1 88.31 92 MET A C 1
ATOM 751 O O . MET A 1 92 ? -6.305 25.219 2.436 1 88.31 92 MET A O 1
ATOM 755 N N . LEU A 1 93 ? -4.258 25.672 1.632 1 85.56 93 LEU A N 1
ATOM 756 C CA . LEU A 1 93 ? -3.711 25.781 2.979 1 85.56 93 LEU A CA 1
ATOM 757 C C . LEU A 1 93 ? -4.348 26.953 3.725 1 85.56 93 LEU A C 1
ATOM 759 O O . LEU A 1 93 ? -4.57 26.875 4.934 1 85.56 93 LEU A O 1
ATOM 763 N N . SER A 1 94 ? -4.594 27.953 3.033 1 81.44 94 SER A N 1
ATOM 764 C CA . SER A 1 94 ? -5.211 29.141 3.623 1 81.44 94 SER A CA 1
ATOM 765 C C . SER A 1 94 ? -6.633 28.844 4.082 1 81.44 94 SER A C 1
ATOM 767 O O . SER A 1 94 ? -7 29.156 5.219 1 81.44 94 SER A O 1
ATOM 769 N N . ILE A 1 95 ? -7.352 28.234 3.24 1 83.56 95 ILE A N 1
ATOM 770 C CA . ILE A 1 95 ? -8.75 27.953 3.523 1 83.56 95 ILE A CA 1
ATOM 771 C C . ILE A 1 95 ? -8.859 26.953 4.672 1 83.56 95 ILE A C 1
ATOM 773 O O . ILE A 1 95 ? -9.758 27.047 5.508 1 83.56 95 ILE A O 1
ATOM 777 N N . CYS A 1 96 ? -7.898 26.062 4.75 1 80.81 96 CYS A N 1
ATOM 778 C CA . CYS A 1 96 ? -7.887 25.062 5.809 1 80.81 96 CYS A CA 1
ATOM 779 C C . CYS A 1 96 ? -7.543 25.703 7.156 1 80.81 96 CYS A C 1
ATOM 781 O O . CYS A 1 96 ? -7.758 25.094 8.203 1 80.81 96 CYS A O 1
ATOM 783 N N . GLY A 1 97 ? -7.156 26.828 7.09 1 69.88 97 GLY A N 1
ATOM 784 C CA . GLY A 1 97 ? -6.844 27.547 8.32 1 69.88 97 GLY A CA 1
ATOM 785 C C . GLY A 1 97 ? -5.402 27.359 8.758 1 69.88 97 GLY A C 1
ATOM 786 O O . GLY A 1 97 ? -5.027 27.797 9.852 1 69.88 97 GLY A O 1
ATOM 787 N N . ILE A 1 98 ? -4.777 26.703 7.984 1 66.94 98 ILE A N 1
ATOM 788 C CA . ILE A 1 98 ? -3.373 26.531 8.328 1 66.94 98 ILE A CA 1
ATOM 789 C C . ILE A 1 98 ? -2.607 27.812 8.039 1 66.94 98 ILE A C 1
ATOM 791 O O . ILE A 1 98 ? -1.741 28.219 8.82 1 66.94 98 ILE A O 1
ATOM 795 N N . LEU A 1 99 ? -2.91 28.391 6.789 1 68 99 LEU A N 1
ATOM 796 C CA . LEU A 1 99 ? -2.271 29.625 6.371 1 68 99 LEU A CA 1
ATOM 797 C C . LEU A 1 99 ? -3.285 30.766 6.305 1 68 99 LEU A C 1
ATOM 799 O O . LEU A 1 99 ? -4.297 30.656 5.609 1 68 99 LEU A O 1
ATOM 803 N N . ASN A 1 100 ? -3.602 31.422 7.352 1 60.31 100 ASN A N 1
ATOM 804 C CA . ASN A 1 100 ? -4.527 32.531 7.227 1 60.31 100 ASN A CA 1
ATOM 805 C C . ASN A 1 100 ? -3.975 33.625 6.297 1 60.31 100 ASN A C 1
ATOM 807 O O . ASN A 1 100 ? -3.217 34.5 6.73 1 60.31 100 ASN A O 1
ATOM 811 N N . ILE A 1 101 ? -3.982 33.406 5.078 1 56.91 101 ILE A N 1
ATOM 812 C CA . ILE A 1 101 ? -3.492 34.375 4.105 1 56.91 101 ILE A CA 1
ATOM 813 C C . ILE A 1 101 ? -4.613 35.344 3.73 1 56.91 101 ILE A C 1
ATOM 815 O O . ILE A 1 101 ? -5.691 34.906 3.305 1 56.91 101 ILE A O 1
ATOM 819 N N . SER A 1 102 ? -4.77 36.531 4.359 1 52.97 102 SER A N 1
ATOM 820 C CA . SER A 1 102 ? -5.699 37.5 3.824 1 52.97 102 SER A CA 1
ATOM 821 C C . SER A 1 102 ? -5.359 37.875 2.381 1 52.97 102 SER A C 1
ATOM 823 O O . SER A 1 102 ? -4.184 38 2.033 1 52.97 102 SER A O 1
ATOM 825 N N . TYR A 1 103 ? -6.273 37.531 1.479 1 51.22 103 TYR A N 1
ATOM 826 C CA . TYR A 1 103 ? -6.16 37.812 0.05 1 51.22 103 TYR A CA 1
ATOM 827 C C . TYR A 1 103 ? -5.496 39.156 -0.2 1 51.22 103 TYR A C 1
ATOM 829 O O . TYR A 1 103 ? -4.742 39.312 -1.164 1 51.22 103 TYR A O 1
ATOM 837 N N . SER A 1 104 ? -6.004 40.188 0.526 1 51.41 104 SER A N 1
ATOM 838 C CA . SER A 1 104 ? -5.465 41.531 0.267 1 51.41 104 SER A CA 1
ATOM 839 C C . SER A 1 104 ? -3.941 41.5 0.299 1 51.41 104 SER A C 1
ATOM 841 O O . SER A 1 104 ? -3.299 42.312 -0.376 1 51.41 104 SER A O 1
ATOM 843 N N . ASP A 1 105 ? -3.57 40.688 1.039 1 51.78 105 ASP A N 1
ATOM 844 C CA . ASP A 1 105 ? -2.127 40.656 1.255 1 51.78 105 ASP A CA 1
ATOM 845 C C . ASP A 1 105 ? -1.413 40.031 0.061 1 51.78 105 ASP A C 1
ATOM 847 O O . ASP A 1 105 ? -0.211 40.219 -0.127 1 51.78 105 ASP A O 1
ATOM 851 N N . ILE A 1 106 ? -2.209 39.156 -0.707 1 50 106 ILE A N 1
ATOM 852 C CA . ILE A 1 106 ? -1.704 38.375 -1.836 1 50 106 ILE A CA 1
ATOM 853 C C . ILE A 1 106 ? -1.877 39.188 -3.127 1 50 106 ILE A C 1
ATOM 855 O O . ILE A 1 106 ? -1.785 38.625 -4.223 1 50 106 ILE A O 1
ATOM 859 N N . SER A 1 107 ? -2.605 40.25 -3.105 1 48.75 107 SER A N 1
ATOM 860 C CA . SER A 1 107 ? -2.568 40.906 -4.414 1 48.75 107 SER A CA 1
ATOM 861 C C . SER A 1 107 ? -1.344 40.469 -5.211 1 48.75 107 SER A C 1
ATOM 863 O O . SER A 1 107 ? -1.061 41 -6.277 1 48.75 107 SER A O 1
ATOM 865 N N . LEU A 1 108 ? -0.428 39.594 -4.758 1 51.44 108 LEU A N 1
ATOM 866 C CA . LEU A 1 108 ? 1.016 39.594 -4.973 1 51.44 108 LEU A CA 1
ATOM 867 C C . LEU A 1 108 ? 1.407 38.562 -6.043 1 51.44 108 LEU A C 1
ATOM 869 O O . LEU A 1 108 ? 1.576 37.375 -5.754 1 51.44 108 LEU A O 1
ATOM 873 N N . SER A 1 109 ? 0.878 38.625 -7.035 1 57.03 109 SER A N 1
ATOM 874 C CA . SER A 1 109 ? 1.354 37.938 -8.227 1 57.03 109 SER A CA 1
ATOM 875 C C . SER A 1 109 ? 2.83 37.594 -8.102 1 57.03 109 SER A C 1
ATOM 877 O O . SER A 1 109 ? 3.252 36.531 -8.562 1 57.03 109 SER A O 1
ATOM 879 N N . ASN A 1 110 ? 3.475 38.312 -7.309 1 70.5 110 ASN A N 1
ATOM 880 C CA . ASN A 1 110 ? 4.922 38.125 -7.305 1 70.5 110 ASN A CA 1
ATOM 881 C C . ASN A 1 110 ? 5.352 37.125 -6.246 1 70.5 110 ASN A C 1
ATOM 883 O O . ASN A 1 110 ? 6.469 36.625 -6.293 1 70.5 110 ASN A O 1
ATOM 887 N N . ILE A 1 111 ? 4.34 36.812 -5.363 1 75.5 111 ILE A N 1
ATOM 888 C CA . ILE A 1 111 ? 4.734 35.938 -4.27 1 75.5 111 ILE A CA 1
ATOM 889 C C . ILE A 1 111 ? 4.863 34.5 -4.785 1 75.5 111 ILE A C 1
ATOM 891 O O . ILE A 1 111 ? 5.742 33.75 -4.344 1 75.5 111 ILE A O 1
ATOM 895 N N . TYR A 1 112 ? 4.051 34.281 -5.789 1 76.19 112 TYR A N 1
ATOM 896 C CA . TYR A 1 112 ? 3.998 32.906 -6.258 1 76.19 112 TYR A CA 1
ATOM 897 C C . TYR A 1 112 ? 5.223 32.562 -7.102 1 76.19 112 TYR A C 1
ATOM 899 O O . TYR A 1 112 ? 5.441 31.422 -7.445 1 76.19 112 TYR A O 1
ATOM 907 N N . LYS A 1 113 ? 5.973 33.594 -7.32 1 78.56 113 LYS A N 1
ATOM 908 C CA . LYS A 1 113 ? 7.215 33.375 -8.055 1 78.56 113 LYS A CA 1
ATOM 909 C C . LYS A 1 113 ? 8.32 32.875 -7.133 1 78.56 113 LYS A C 1
ATOM 911 O O . LYS A 1 113 ? 9.312 32.312 -7.594 1 78.56 113 LYS A O 1
ATOM 916 N N . MET A 1 114 ? 8 33.062 -5.887 1 83.06 114 MET A N 1
ATOM 917 C CA . MET A 1 114 ? 8.961 32.594 -4.898 1 83.06 114 MET A CA 1
ATOM 918 C C . MET A 1 114 ? 8.75 31.109 -4.602 1 83.06 114 MET A C 1
ATOM 920 O O . MET A 1 114 ? 7.707 30.547 -4.945 1 83.06 114 MET A O 1
ATOM 924 N N . ASN A 1 115 ? 9.742 30.547 -4.012 1 85.31 115 ASN A N 1
ATOM 925 C CA . ASN A 1 115 ? 9.555 29.156 -3.592 1 85.31 115 ASN A CA 1
ATOM 926 C C . ASN A 1 115 ? 8.742 29.062 -2.307 1 85.31 115 ASN A C 1
ATOM 928 O O . ASN A 1 115 ? 8.5 30.078 -1.647 1 85.31 115 ASN A O 1
ATOM 932 N N . LEU A 1 116 ? 8.344 27.953 -1.979 1 85.75 116 LEU A N 1
ATOM 933 C CA . LEU A 1 116 ? 7.406 27.734 -0.886 1 85.75 116 LEU A CA 1
ATOM 934 C C . LEU A 1 116 ? 8 28.203 0.441 1 85.75 116 LEU A C 1
ATOM 936 O O . LEU A 1 116 ? 7.293 28.75 1.284 1 85.75 116 LEU A O 1
ATOM 940 N N . ASN A 1 117 ? 9.297 28.016 0.585 1 84.62 117 ASN A N 1
ATOM 941 C CA . ASN A 1 117 ? 9.961 28.453 1.811 1 84.62 117 ASN A CA 1
ATOM 942 C C . ASN A 1 117 ? 9.867 29.969 1.991 1 84.62 117 ASN A C 1
ATOM 944 O O . ASN A 1 117 ? 9.547 30.453 3.08 1 84.62 117 ASN A O 1
ATOM 948 N N . GLU A 1 118 ? 10.086 30.641 0.975 1 88.06 118 GLU A N 1
ATOM 949 C CA . GLU A 1 118 ? 10.023 32.094 0.987 1 88.06 118 GLU A CA 1
ATOM 950 C C . GLU A 1 118 ? 8.602 32.594 1.232 1 88.06 118 GLU A C 1
ATOM 952 O O . GLU A 1 118 ? 8.391 33.562 1.961 1 88.06 118 GLU A O 1
ATOM 957 N N . ILE A 1 119 ? 7.75 31.844 0.623 1 86.19 119 ILE A N 1
ATOM 958 C CA . ILE A 1 119 ? 6.348 32.25 0.746 1 86.19 119 ILE A CA 1
ATOM 959 C C . ILE A 1 119 ? 5.887 32.062 2.191 1 86.19 119 ILE A C 1
ATOM 961 O O . ILE A 1 119 ? 5.297 32.969 2.777 1 86.19 119 ILE A O 1
ATOM 965 N N . LEU A 1 120 ? 6.195 30.969 2.766 1 85.62 120 LEU A N 1
ATOM 966 C CA . LEU A 1 120 ? 5.781 30.688 4.137 1 85.62 120 LEU A CA 1
ATOM 967 C C . LEU A 1 120 ? 6.438 31.656 5.117 1 85.62 120 LEU A C 1
ATOM 969 O O . LEU A 1 120 ? 5.797 32.125 6.059 1 85.62 120 LEU A O 1
ATOM 973 N N . SER A 1 121 ? 7.637 31.938 4.859 1 88.69 121 SER A N 1
ATOM 974 C CA . SER A 1 121 ? 8.359 32.906 5.688 1 88.69 121 SER A CA 1
ATOM 975 C C . SER A 1 121 ? 7.734 34.281 5.598 1 88.69 121 SER A C 1
ATOM 977 O O . SER A 1 121 ? 7.605 34.969 6.605 1 88.69 121 SER A O 1
ATOM 979 N N . PHE A 1 122 ? 7.441 34.625 4.398 1 88 122 PHE A N 1
ATOM 980 C CA . PHE A 1 122 ? 6.801 35.906 4.156 1 88 122 PHE A CA 1
ATOM 981 C C . PHE A 1 122 ? 5.473 36 4.902 1 88 122 PHE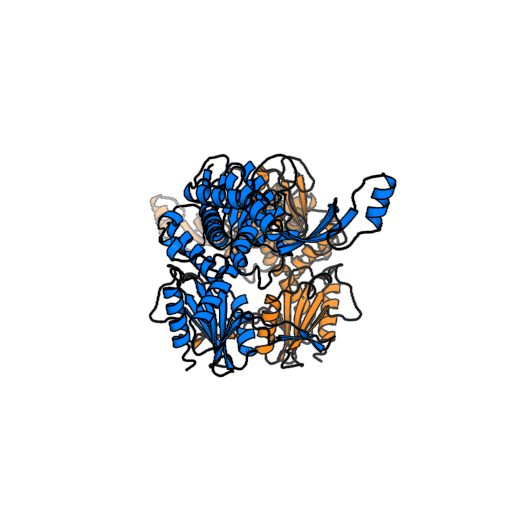 A C 1
ATOM 983 O O . PHE A 1 122 ? 5.184 37 5.551 1 88 122 PHE A O 1
ATOM 990 N N . LEU A 1 123 ? 4.719 34.938 4.824 1 84.81 123 LEU A N 1
ATOM 991 C CA . LEU A 1 123 ? 3.412 34.906 5.473 1 84.81 123 LEU A CA 1
ATOM 992 C C . LEU A 1 123 ? 3.557 35.031 6.988 1 84.81 123 LEU A C 1
ATOM 994 O O . LEU A 1 123 ? 2.801 35.75 7.641 1 84.81 123 LEU A O 1
ATOM 998 N N . PHE A 1 124 ? 4.484 34.344 7.516 1 90 124 PHE A N 1
ATOM 999 C CA . PHE A 1 124 ? 4.758 34.438 8.945 1 90 124 PHE A CA 1
ATOM 1000 C C . PHE A 1 124 ? 5.129 35.875 9.336 1 90 124 PHE A C 1
ATOM 1002 O O . PHE A 1 124 ? 4.562 36.406 10.281 1 90 124 PHE A O 1
ATOM 1009 N N . ALA A 1 125 ? 6.027 36.406 8.594 1 92 125 ALA A N 1
ATOM 1010 C CA . ALA A 1 125 ? 6.562 37.75 8.914 1 92 125 ALA A CA 1
ATOM 1011 C C . ALA A 1 125 ? 5.473 38.812 8.844 1 92 125 ALA A C 1
ATOM 1013 O O . ALA A 1 125 ? 5.355 39.625 9.75 1 92 125 ALA A O 1
ATOM 1014 N N . LYS A 1 126 ? 4.707 38.719 7.84 1 87.88 126 LYS A N 1
ATOM 1015 C CA . LYS A 1 126 ? 3.672 39.719 7.637 1 87.88 126 LYS A CA 1
ATOM 1016 C C . LYS A 1 126 ? 2.566 39.594 8.68 1 87.88 126 LYS A C 1
ATOM 1018 O O . LYS A 1 126 ? 2.094 40.625 9.219 1 87.88 126 LYS A O 1
ATOM 1023 N N . ASN A 1 127 ? 2.154 38.406 8.977 1 88.31 127 ASN A N 1
ATOM 1024 C CA . ASN A 1 127 ? 1.115 38.188 9.977 1 88.31 127 ASN A CA 1
ATOM 1025 C C . ASN A 1 127 ? 1.598 38.594 11.375 1 88.31 127 ASN A C 1
ATOM 1027 O O . ASN A 1 127 ? 0.839 39.156 12.164 1 88.31 127 ASN A O 1
ATOM 1031 N N . LEU A 1 128 ? 2.82 38.25 11.656 1 93.38 128 LEU A N 1
ATOM 1032 C CA . LEU A 1 128 ? 3.381 38.625 12.945 1 93.38 128 LEU A CA 1
ATOM 1033 C C . LEU A 1 128 ? 3.451 40.156 13.086 1 93.38 128 LEU A C 1
ATOM 1035 O O . LEU A 1 128 ? 3.105 40.688 14.133 1 93.38 128 LEU A O 1
ATOM 1039 N N . GLN A 1 129 ? 3.877 40.781 12.023 1 92.94 129 GLN A N 1
ATOM 1040 C CA . GLN A 1 129 ? 3.959 42.219 12.039 1 92.94 129 GLN A CA 1
ATOM 1041 C C . GLN A 1 129 ? 2.592 42.844 12.297 1 92.94 129 GLN A C 1
ATOM 1043 O O . GLN A 1 129 ? 2.473 43.781 13.078 1 92.94 129 GLN A O 1
ATOM 1048 N N . LYS A 1 130 ? 1.622 42.312 11.633 1 89.62 130 LYS A N 1
ATOM 1049 C CA . LYS A 1 130 ? 0.257 42.812 11.812 1 89.62 130 LYS A CA 1
ATOM 1050 C C . LYS A 1 130 ? -0.191 42.656 13.266 1 89.62 130 LYS A C 1
ATOM 1052 O O . LYS A 1 130 ? -0.815 43.594 13.812 1 89.62 130 LYS A O 1
ATOM 1057 N N . GLU A 1 131 ? 0.138 41.562 13.883 1 92.5 131 GLU A N 1
ATOM 1058 C CA . GLU A 1 131 ? -0.251 41.344 15.266 1 92.5 131 GLU A CA 1
ATOM 1059 C C . GLU A 1 131 ? 0.56 42.219 16.219 1 92.5 131 GLU A C 1
ATOM 1061 O O . GLU A 1 131 ? 0.041 42.688 17.234 1 92.5 131 GLU A O 1
ATOM 1066 N N . LEU A 1 132 ? 1.772 42.469 15.898 1 95.19 132 LEU A N 1
ATOM 1067 C CA . LEU A 1 132 ? 2.637 43.281 16.75 1 95.19 132 LEU A CA 1
ATOM 1068 C C . LEU A 1 132 ? 2.215 44.719 16.719 1 95.19 132 LEU A C 1
ATOM 1070 O O . LEU A 1 132 ? 2.371 45.438 17.719 1 95.19 132 LEU A O 1
ATOM 1074 N N . ILE A 1 133 ? 1.687 45.125 15.562 1 93.62 133 ILE A N 1
ATOM 1075 C CA . ILE A 1 133 ? 1.196 46.5 15.438 1 93.62 133 ILE A CA 1
ATOM 1076 C C . ILE A 1 133 ? 0.038 46.719 16.406 1 93.62 133 ILE A C 1
ATOM 1078 O O . ILE A 1 133 ? -0.107 47.812 16.969 1 93.62 133 ILE A O 1
ATOM 1082 N N . LYS A 1 134 ? -0.684 45.625 16.672 1 92.75 134 LYS A N 1
ATOM 1083 C CA . LYS A 1 134 ? -1.785 45.719 17.625 1 92.75 134 LYS A CA 1
ATOM 1084 C C . LYS A 1 134 ? -1.272 45.656 19.062 1 92.75 134 LYS A C 1
ATOM 1086 O O . LYS A 1 134 ? -2.008 45.969 20 1 92.75 134 LYS A O 1
ATOM 1091 N N . GLY A 1 135 ? -0.041 45.25 19.312 1 92.25 135 GLY A N 1
ATOM 1092 C CA . GLY A 1 135 ? 0.557 45.156 20.641 1 92.25 135 GLY A CA 1
ATOM 1093 C C . GLY A 1 135 ? 1.192 43.812 20.906 1 92.25 135 GLY A C 1
ATOM 1094 O O . GLY A 1 135 ? 0.656 42.781 20.516 1 92.25 135 GLY A O 1
ATOM 1095 N N . ILE A 1 136 ? 2.238 43.875 21.562 1 93.88 136 ILE A N 1
ATOM 1096 C CA . ILE A 1 136 ? 2.943 42.656 21.953 1 93.88 136 ILE A CA 1
ATOM 1097 C C . ILE A 1 136 ? 2.172 41.938 23.047 1 93.88 136 ILE A C 1
ATOM 1099 O O . ILE A 1 136 ? 1.598 42.562 23.938 1 93.88 136 ILE A O 1
ATOM 1103 N N . TYR A 1 137 ? 2.109 40.656 22.953 1 93.69 137 TYR A N 1
ATOM 1104 C CA . TYR A 1 137 ? 1.387 39.875 23.938 1 93.69 137 TYR A CA 1
ATOM 1105 C C . TYR A 1 137 ? 2.121 39.875 25.281 1 93.69 137 TYR A C 1
ATOM 1107 O O . TYR A 1 137 ? 3.338 39.656 25.328 1 93.69 137 TYR A O 1
ATOM 1115 N N . GLN A 1 138 ? 1.368 40.125 26.297 1 92.56 138 GLN A N 1
ATOM 1116 C CA . GLN A 1 138 ? 1.91 40.094 27.656 1 92.56 138 GLN A CA 1
ATOM 1117 C C . GLN A 1 138 ? 1.085 39.188 28.562 1 92.56 138 GLN A C 1
ATOM 1119 O O . GLN A 1 138 ? -0.12 39.031 28.359 1 92.56 138 GLN A O 1
ATOM 1124 N N . GLU A 1 139 ? 1.785 38.531 29.328 1 89.44 139 GLU A N 1
ATOM 1125 C CA . GLU A 1 139 ? 1.092 37.719 30.312 1 89.44 139 GLU A CA 1
ATOM 1126 C C . GLU A 1 139 ? 1.819 37.75 31.656 1 89.44 139 GLU A C 1
ATOM 1128 O O . GLU A 1 139 ? 2.973 38.188 31.734 1 89.44 139 GLU A O 1
ATOM 1133 N N . TYR A 1 140 ? 1.055 37.406 32.781 1 84.44 140 TYR A N 1
ATOM 1134 C CA . TYR A 1 140 ? 1.639 37.375 34.094 1 84.44 140 TYR A CA 1
ATOM 1135 C C . TYR A 1 140 ? 2.568 36.156 34.25 1 84.44 140 TYR A C 1
ATOM 1137 O O . TYR A 1 140 ? 2.191 35.031 33.969 1 84.44 140 TYR A O 1
ATOM 1145 N N . ILE A 1 141 ? 3.768 36.469 34.562 1 84.25 141 ILE A N 1
ATOM 1146 C CA . ILE A 1 141 ? 4.727 35.406 34.844 1 84.25 141 ILE A CA 1
ATOM 1147 C C . ILE A 1 141 ? 5.219 35.5 36.281 1 84.25 141 ILE A C 1
ATOM 1149 O O . ILE A 1 141 ? 5.352 36.594 36.812 1 84.25 141 ILE A O 1
ATOM 1153 N N . TYR A 1 142 ? 5.414 34.312 36.906 1 81.06 142 TYR A N 1
ATOM 1154 C CA . TYR A 1 142 ? 5.918 34.25 38.281 1 81.06 142 TYR A CA 1
ATOM 1155 C C . TYR A 1 142 ? 7.434 34.438 38.312 1 81.06 142 TYR A C 1
ATOM 1157 O O . TYR A 1 142 ? 8.156 33.688 37.625 1 81.06 142 TYR A O 1
ATOM 1165 N N . VAL A 1 143 ? 7.883 35.406 38.906 1 79.5 143 VAL A N 1
ATOM 1166 C CA . VAL A 1 143 ? 9.312 35.688 39 1 79.5 143 VAL A CA 1
ATOM 1167 C C . VAL A 1 143 ? 9.773 35.594 40.438 1 79.5 143 VAL A C 1
ATOM 1169 O O . VAL A 1 143 ? 9.078 36.062 41.344 1 79.5 143 VAL A O 1
ATOM 1172 N N . GLU A 1 144 ? 10.82 34.812 40.656 1 78.56 144 GLU A N 1
ATOM 1173 C CA . GLU A 1 144 ? 11.492 34.75 41.969 1 78.56 144 GLU A CA 1
ATOM 1174 C C . GLU A 1 144 ? 12.797 35.531 41.938 1 78.56 144 GLU A C 1
ATOM 1176 O O . GLU A 1 144 ? 13.711 35.219 41.188 1 78.56 144 GLU A O 1
ATOM 1181 N N . LYS A 1 145 ? 12.797 36.562 42.5 1 76.62 145 LYS A N 1
ATOM 1182 C CA . LYS A 1 145 ? 14.023 37.344 42.5 1 76.62 145 LYS A CA 1
ATOM 1183 C C . LYS A 1 145 ? 14.305 37.938 43.875 1 76.62 145 LYS A C 1
ATOM 1185 O O . LYS A 1 145 ? 13.398 38.031 44.719 1 76.62 145 LYS A O 1
ATOM 1190 N N . ASN A 1 146 ? 15.641 38.188 44.094 1 77 146 ASN A N 1
ATOM 1191 C CA . ASN A 1 146 ? 16.094 38.969 45.25 1 77 146 ASN A CA 1
ATOM 1192 C C . ASN A 1 146 ? 15.867 40.469 45.031 1 77 146 ASN A C 1
ATOM 1194 O O . ASN A 1 146 ? 16.469 41.062 44.156 1 77 146 ASN A O 1
ATOM 1198 N N . ASN A 1 147 ? 14.961 40.938 45.75 1 75.5 147 ASN A N 1
ATOM 1199 C CA . ASN A 1 147 ? 14.617 42.344 45.594 1 75.5 147 ASN A CA 1
ATOM 1200 C C . ASN A 1 147 ? 15 43.156 46.844 1 75.5 147 ASN A C 1
ATOM 1202 O O . ASN A 1 147 ? 15.117 42.594 47.938 1 75.5 147 ASN A O 1
ATOM 1206 N N . ASN A 1 148 ? 15.227 44.406 46.562 1 75.94 148 ASN A N 1
ATOM 1207 C CA . ASN A 1 148 ? 15.547 45.312 47.656 1 75.94 148 ASN A CA 1
ATOM 1208 C C . ASN A 1 148 ? 14.328 45.562 48.531 1 75.94 148 ASN A C 1
ATOM 1210 O O . ASN A 1 148 ? 14.461 45.75 49.75 1 75.94 148 ASN A O 1
ATOM 1214 N N . LEU A 1 149 ? 13.211 45.594 47.844 1 74.44 149 LEU A N 1
ATOM 1215 C CA . LEU A 1 149 ? 11.961 45.812 48.562 1 74.44 149 LEU A CA 1
ATOM 1216 C C . LEU A 1 149 ? 11.039 44.594 48.438 1 74.44 149 LEU A C 1
ATOM 1218 O O . LEU A 1 149 ? 11.148 43.844 47.469 1 74.44 149 LEU A O 1
ATOM 1222 N N . LEU A 1 150 ? 10.289 44.438 49.438 1 72 150 LEU A N 1
ATOM 1223 C CA . LEU A 1 150 ? 9.336 43.312 49.406 1 72 150 LEU A CA 1
ATOM 1224 C C . LEU A 1 150 ? 8.328 43.531 48.281 1 72 150 LEU A C 1
ATOM 1226 O O . LEU A 1 150 ? 7.676 44.562 48.219 1 72 150 LEU A O 1
ATOM 1230 N N . LYS A 1 151 ? 8.398 42.625 47.312 1 71.69 151 LYS A N 1
ATOM 1231 C CA . LYS A 1 151 ? 7.398 42.594 46.25 1 71.69 151 LYS A CA 1
ATOM 1232 C C . LYS A 1 151 ? 6.758 41.219 46.188 1 71.69 151 LYS A C 1
ATOM 1234 O O . LYS A 1 151 ? 7.449 40.219 45.969 1 71.69 151 LYS A O 1
ATOM 1239 N N . GLY A 1 152 ? 5.398 41.188 46.375 1 73.75 152 GLY A N 1
ATOM 1240 C CA . GLY A 1 152 ? 4.68 39.906 46.344 1 73.75 152 GLY A CA 1
ATOM 1241 C C . GLY A 1 152 ? 4.84 39.094 47.594 1 73.75 152 GLY A C 1
ATOM 1242 O O . GLY A 1 152 ? 4.691 39.625 48.719 1 73.75 152 GLY A O 1
ATOM 1243 N N . ARG A 1 153 ? 5.121 37.781 47.344 1 77.31 153 ARG A N 1
ATOM 1244 C CA . ARG A 1 153 ? 5.25 36.875 48.5 1 77.31 153 ARG A CA 1
ATOM 1245 C C . ARG A 1 153 ? 6.715 36.594 48.812 1 77.31 153 ARG A C 1
ATOM 1247 O O . ARG A 1 153 ? 7.535 36.438 47.906 1 77.31 153 ARG A O 1
ATOM 1254 N N . ILE A 1 154 ? 7.008 36.656 50 1 74.5 154 ILE A N 1
ATOM 1255 C CA . ILE A 1 154 ? 8.359 36.344 50.438 1 74.5 154 ILE A CA 1
ATOM 1256 C C . ILE A 1 154 ? 8.562 34.812 50.375 1 74.5 154 ILE A C 1
ATOM 1258 O O . ILE A 1 154 ? 7.738 34.062 50.875 1 74.5 154 ILE A O 1
ATOM 1262 N N . LEU A 1 155 ? 9.578 34.375 49.531 1 74.69 155 LEU A N 1
ATOM 1263 C CA . LEU A 1 155 ? 9.953 32.969 49.531 1 74.69 155 LEU A CA 1
ATOM 1264 C C . LEU A 1 155 ? 10.945 32.656 50.656 1 74.69 155 LEU A C 1
ATOM 1266 O O . LEU A 1 155 ? 12.148 32.875 50.5 1 74.69 155 LEU A O 1
ATOM 1270 N N . ILE A 1 156 ? 10.492 32.156 51.625 1 74.12 156 ILE A N 1
ATOM 1271 C CA . ILE A 1 156 ? 11.172 32.031 52.906 1 74.12 156 ILE A CA 1
ATOM 1272 C C . ILE A 1 156 ? 12.438 31.203 52.781 1 74.12 156 ILE A C 1
ATOM 1274 O O . ILE A 1 156 ? 13.492 31.562 53.312 1 74.12 156 ILE A O 1
ATOM 1278 N N . GLN A 1 157 ? 12.242 30.141 52.031 1 74.25 157 GLN A N 1
ATOM 1279 C CA . GLN A 1 157 ? 13.375 29.234 51.938 1 74.25 157 GLN A CA 1
ATOM 1280 C C . GLN A 1 157 ? 14.578 29.922 51.281 1 74.25 157 GLN A C 1
ATOM 1282 O O . GLN A 1 157 ? 15.703 29.797 51.781 1 74.25 157 GLN A O 1
ATOM 1287 N N . GLN A 1 158 ? 14.297 30.672 50.375 1 74.56 158 GLN A N 1
ATOM 1288 C CA . GLN A 1 158 ? 15.391 31.344 49.688 1 74.56 158 GLN A CA 1
ATOM 1289 C C . GLN A 1 158 ? 15.852 32.562 50.438 1 74.56 158 GLN A C 1
ATOM 1291 O O . GLN A 1 158 ? 17.047 32.906 50.469 1 74.56 158 GLN A O 1
ATOM 1296 N N . HIS A 1 159 ? 14.984 33.156 51.125 1 72.38 159 HIS A N 1
ATOM 1297 C CA . HIS A 1 159 ? 15.32 34.344 51.906 1 72.38 159 HIS A CA 1
ATOM 1298 C C . HIS A 1 159 ? 16.234 34.031 53.062 1 72.38 159 HIS A C 1
ATOM 1300 O O . HIS A 1 159 ? 17.109 34.812 53.406 1 72.38 159 HIS A O 1
ATOM 1306 N N . ILE A 1 160 ? 16.031 32.875 53.531 1 71.56 160 ILE A N 1
ATOM 1307 C CA . ILE A 1 160 ? 16.875 32.438 54.625 1 71.56 160 ILE A CA 1
ATOM 1308 C C . ILE A 1 160 ? 18.328 32.344 54.156 1 71.56 160 ILE A C 1
ATOM 1310 O O . ILE A 1 160 ? 19.25 32.688 54.875 1 71.56 160 ILE A O 1
ATOM 1314 N N . LYS A 1 161 ? 18.312 32 52.938 1 72.94 161 LYS A N 1
ATOM 1315 C CA . LYS A 1 161 ? 19.656 31.938 52.375 1 72.94 161 LYS A CA 1
ATOM 1316 C C . LYS A 1 161 ? 20.281 33.312 52.25 1 72.94 161 LYS A C 1
ATOM 1318 O O . LYS A 1 161 ? 21.469 33.5 52.469 1 72.94 161 LYS A O 1
ATOM 1323 N N . ASN A 1 162 ? 19.5 34.188 52 1 73.88 162 ASN A N 1
ATOM 1324 C CA . ASN A 1 162 ? 19.969 35.562 51.938 1 73.88 162 ASN A CA 1
ATOM 1325 C C . ASN A 1 162 ? 20.422 36.062 53.312 1 73.88 162 ASN A C 1
ATOM 1327 O O . ASN A 1 162 ? 21.438 36.781 53.406 1 73.88 162 ASN A O 1
ATOM 1331 N N . ILE A 1 163 ? 19.766 35.75 54.188 1 72.25 163 ILE A N 1
ATOM 1332 C CA . ILE A 1 163 ? 20.109 36.156 55.531 1 72.25 163 ILE A CA 1
ATOM 1333 C C . ILE A 1 163 ? 21.453 35.562 55.938 1 72.25 163 ILE A C 1
ATOM 1335 O O . ILE A 1 163 ? 22.328 36.25 56.5 1 72.25 163 ILE A O 1
ATOM 1339 N N . ALA A 1 164 ? 21.578 34.375 55.5 1 74.81 164 ALA A N 1
ATOM 1340 C CA . ALA A 1 164 ? 22.797 33.656 55.844 1 74.81 164 ALA A CA 1
ATOM 1341 C C . ALA A 1 164 ? 24 34.25 55.125 1 74.81 164 ALA A C 1
ATOM 1343 O O . ALA A 1 164 ? 25.109 34.281 55.688 1 74.81 164 ALA A O 1
ATOM 1344 N N . SER A 1 165 ? 23.688 34.75 54.094 1 77.62 165 SER A N 1
ATOM 1345 C CA . SER A 1 165 ? 24.781 35.312 53.312 1 77.62 165 SER A CA 1
ATOM 1346 C C . SER A 1 165 ? 24.906 36.812 53.5 1 77.62 165 SER A C 1
ATOM 1348 O O . SER A 1 165 ? 25.719 37.469 52.844 1 77.62 165 SER A O 1
ATOM 1350 N N . HIS A 1 166 ? 24.078 37.344 54.438 1 77.06 166 HIS A N 1
ATOM 1351 C CA . HIS A 1 166 ? 24.078 38.75 54.812 1 77.06 166 HIS A CA 1
ATOM 1352 C C . HIS A 1 166 ? 23.766 39.625 53.594 1 77.06 166 HIS A C 1
ATOM 1354 O O . HIS A 1 166 ? 24.406 40.656 53.406 1 77.06 166 HIS A O 1
ATOM 1360 N N . THR A 1 167 ? 23.016 39.188 52.75 1 72.88 167 THR A N 1
ATOM 1361 C CA . THR A 1 167 ? 22.562 39.969 51.594 1 72.88 167 THR A CA 1
ATOM 1362 C C . THR A 1 167 ? 21.328 40.781 51.969 1 72.88 167 THR A C 1
ATOM 1364 O O . THR A 1 167 ? 20.312 40.219 52.406 1 72.88 167 THR A O 1
ATOM 1367 N N . PRO A 1 168 ? 21.406 42.031 52 1 74 168 PRO A N 1
ATOM 1368 C CA . PRO A 1 168 ? 20.297 42.875 52.438 1 74 168 PRO A CA 1
ATOM 1369 C C . PRO A 1 168 ? 19.141 42.906 51.406 1 74 168 PRO A C 1
ATOM 1371 O O . PRO A 1 168 ? 18.547 43.938 51.156 1 74 168 PRO A O 1
ATOM 1374 N N . LYS A 1 169 ? 18.828 41.844 50.812 1 78.88 169 LYS A N 1
ATOM 1375 C CA . LYS A 1 169 ? 17.734 41.75 49.844 1 78.88 169 LYS A CA 1
ATOM 1376 C C . LYS A 1 169 ? 16.703 40.719 50.25 1 78.88 169 LYS A C 1
ATOM 1378 O O . LYS A 1 169 ? 17 39.812 51.062 1 78.88 169 LYS A O 1
ATOM 1383 N N . VAL A 1 170 ? 15.508 40.906 49.906 1 77.62 170 VAL A N 1
ATOM 1384 C CA . VAL A 1 170 ? 14.414 40 50.219 1 77.62 170 VAL A CA 1
ATOM 1385 C C . VAL A 1 170 ? 14.109 39.125 48.969 1 77.62 170 VAL A C 1
ATOM 1387 O O . VAL A 1 170 ? 13.938 39.656 47.875 1 77.62 170 VAL A O 1
ATOM 1390 N N . PHE A 1 171 ? 14.141 37.844 49.188 1 76 171 PHE A N 1
ATOM 1391 C CA . PHE A 1 171 ? 13.773 36.906 48.094 1 76 171 PHE A CA 1
ATOM 1392 C C . PHE A 1 171 ? 12.258 36.812 48 1 76 171 PHE A C 1
ATOM 1394 O O . PHE A 1 171 ? 11.594 36.344 48.938 1 76 171 PHE A O 1
ATOM 1401 N N . CYS A 1 172 ? 11.805 37.438 46.906 1 80.38 172 CYS A N 1
ATOM 1402 C CA . CYS A 1 172 ? 10.352 37.5 46.781 1 80.38 172 CYS A CA 1
ATOM 1403 C C . CYS A 1 172 ? 9.914 36.781 45.5 1 80.38 172 CYS A C 1
ATOM 1405 O O . CYS A 1 172 ? 10.695 36.656 44.531 1 80.38 172 CYS A O 1
ATOM 1407 N N . GLY A 1 173 ? 8.727 36.094 45.531 1 77.88 173 GLY A N 1
ATOM 1408 C CA . GLY A 1 173 ? 8.016 35.594 44.344 1 77.88 173 GLY A CA 1
ATOM 1409 C C . GLY A 1 173 ? 6.773 36.406 44.031 1 77.88 173 GLY A C 1
ATOM 1410 O O . GLY A 1 173 ? 5.992 36.75 44.906 1 77.88 173 GLY A O 1
ATOM 1411 N N . TYR A 1 174 ? 6.781 37.062 42.844 1 80.44 174 TYR A N 1
ATOM 1412 C CA . TYR A 1 174 ? 5.605 37.812 42.469 1 80.44 174 TYR A CA 1
ATOM 1413 C C . TYR A 1 174 ? 5.277 37.625 40.969 1 80.44 174 TYR A C 1
ATOM 1415 O O . TYR A 1 174 ? 6.078 37.062 40.219 1 80.44 174 TYR A O 1
ATOM 1423 N N . GLU A 1 175 ? 4.008 37.906 40.656 1 81.25 175 GLU A N 1
ATOM 1424 C CA . GLU A 1 175 ? 3.592 37.844 39.25 1 81.25 175 GLU A CA 1
ATOM 1425 C C . GLU A 1 175 ? 3.828 39.188 38.562 1 81.25 175 GLU A C 1
ATOM 1427 O O . GLU A 1 175 ? 3.578 40.25 39.125 1 81.25 175 GLU A O 1
ATOM 1432 N N . GLU A 1 176 ? 4.566 39.156 37.531 1 82.19 176 GLU A N 1
ATOM 1433 C CA . GLU A 1 176 ? 4.805 40.344 36.75 1 82.19 176 GLU A CA 1
ATOM 1434 C C . GLU A 1 176 ? 4.23 40.188 35.344 1 82.19 176 GLU A C 1
ATOM 1436 O O . GLU A 1 176 ? 4.309 39.125 34.75 1 82.19 176 GLU A O 1
ATOM 1441 N N . PHE A 1 177 ? 3.529 41.281 34.906 1 83.94 177 PHE A N 1
ATOM 1442 C CA . PHE A 1 177 ? 3.037 41.312 33.562 1 83.94 177 PHE A CA 1
ATOM 1443 C C . PHE A 1 177 ? 4.176 41.594 32.562 1 83.94 177 PHE A C 1
ATOM 1445 O O . PHE A 1 177 ? 4.758 42.688 32.562 1 83.94 177 PHE A O 1
ATOM 1452 N N . SER A 1 178 ? 4.559 40.5 31.906 1 90.19 178 SER A N 1
ATOM 1453 C CA . SER A 1 178 ? 5.797 40.594 31.141 1 90.19 178 SER A CA 1
ATOM 1454 C C . SER A 1 178 ? 5.57 40.188 29.688 1 90.19 178 SER A C 1
ATOM 1456 O O . SER A 1 178 ? 4.691 39.375 29.391 1 90.19 178 SER A O 1
ATOM 1458 N N . VAL A 1 179 ? 6.398 40.75 28.859 1 93.31 179 VAL A N 1
ATOM 1459 C CA . VAL A 1 179 ? 6.41 40.375 27.438 1 93.31 179 VAL A CA 1
ATOM 1460 C C . VAL A 1 179 ? 7.258 39.125 27.234 1 93.31 179 VAL A C 1
ATOM 1462 O O . VAL A 1 179 ? 7.156 38.469 26.203 1 93.31 179 VAL A O 1
ATOM 1465 N N . ASP A 1 180 ? 8.094 38.781 28.234 1 93.25 180 ASP A N 1
ATOM 1466 C CA . ASP A 1 180 ? 8.977 37.625 28.125 1 93.25 180 ASP A CA 1
ATOM 1467 C C . ASP A 1 180 ? 8.25 36.344 28.547 1 93.25 180 ASP A C 1
ATOM 1469 O O . ASP A 1 180 ? 8.594 35.75 29.578 1 93.25 180 ASP A O 1
ATOM 1473 N N . ASN A 1 181 ? 7.297 36 27.828 1 93.31 181 ASN A N 1
ATOM 1474 C CA . ASN A 1 181 ? 6.516 34.781 28.062 1 93.31 181 ASN A CA 1
ATOM 1475 C C . ASN A 1 181 ? 6.836 33.719 27.031 1 93.31 181 ASN A C 1
ATOM 1477 O O . ASN A 1 181 ? 7.59 33.938 26.078 1 93.31 181 ASN A O 1
ATOM 1481 N N . LYS A 1 182 ? 6.293 32.562 27.172 1 93.81 182 LYS A N 1
ATOM 1482 C CA . LYS A 1 182 ? 6.613 31.406 26.344 1 93.81 182 LYS A CA 1
ATOM 1483 C C . LYS A 1 182 ? 6.234 31.656 24.891 1 93.81 182 LYS A C 1
ATOM 1485 O O . LYS A 1 182 ? 6.98 31.297 23.969 1 93.81 182 LYS A O 1
ATOM 1490 N N . LEU A 1 183 ? 5.117 32.219 24.656 1 95.56 183 LEU A N 1
ATOM 1491 C CA . LEU A 1 183 ? 4.648 32.5 23.297 1 95.56 183 LEU A CA 1
ATOM 1492 C C . LEU A 1 183 ? 5.645 33.375 22.547 1 95.56 183 LEU A C 1
ATOM 1494 O O . LEU A 1 183 ? 6.082 33.031 21.453 1 95.56 183 LEU A O 1
ATOM 1498 N N . ASN A 1 184 ? 5.996 34.469 23.219 1 95.88 184 ASN A N 1
ATOM 1499 C CA . ASN A 1 184 ? 6.91 35.406 22.578 1 95.88 184 ASN A CA 1
ATOM 1500 C C . ASN A 1 184 ? 8.305 34.812 22.406 1 95.88 184 ASN A C 1
ATOM 1502 O O . ASN A 1 184 ? 9 35.125 21.438 1 95.88 184 ASN A O 1
ATOM 1506 N N . GLN A 1 185 ? 8.656 33.969 23.266 1 96.06 185 GLN A N 1
ATOM 1507 C CA . GLN A 1 185 ? 9.93 33.281 23.109 1 96.06 185 GLN A CA 1
ATOM 1508 C C . GLN A 1 185 ? 9.93 32.344 21.906 1 96.06 185 GLN A C 1
ATOM 1510 O O . GLN A 1 185 ? 10.914 32.281 21.172 1 96.06 185 GLN A O 1
ATOM 1515 N N . ILE A 1 186 ? 8.859 31.656 21.734 1 95.56 186 ILE A N 1
ATOM 1516 C CA . ILE A 1 186 ? 8.719 30.766 20.594 1 95.56 186 ILE A CA 1
ATOM 1517 C C . ILE A 1 186 ? 8.773 31.578 19.297 1 95.56 186 ILE A C 1
ATOM 1519 O O . ILE A 1 186 ? 9.492 31.219 18.359 1 95.56 186 ILE A O 1
ATOM 1523 N N . LEU A 1 187 ? 8.039 32.656 19.266 1 96.38 187 LEU A N 1
ATOM 1524 C CA . LEU A 1 187 ? 8 33.5 18.078 1 96.38 187 LEU A CA 1
ATOM 1525 C C . LEU A 1 187 ? 9.367 34.125 17.812 1 96.38 187 LEU A C 1
ATOM 1527 O O . LEU A 1 187 ? 9.797 34.219 16.656 1 96.38 187 LEU A O 1
ATOM 1531 N N . ASN A 1 188 ? 10.008 34.5 18.906 1 96.25 188 ASN A N 1
ATOM 1532 C CA . ASN A 1 188 ? 11.344 35.062 18.766 1 96.25 188 ASN A CA 1
ATOM 1533 C C . ASN A 1 188 ? 12.328 34.062 18.203 1 96.25 188 ASN A C 1
ATOM 1535 O O . ASN A 1 188 ? 13.172 34.406 17.359 1 96.25 188 ASN A O 1
ATOM 1539 N N . TYR A 1 189 ? 12.18 32.906 18.672 1 94.38 189 TYR A N 1
ATOM 1540 C CA . TYR A 1 189 ? 13.008 31.812 18.156 1 94.38 189 TYR A CA 1
ATOM 1541 C C . TYR A 1 189 ? 12.781 31.625 16.656 1 94.38 189 TYR A C 1
ATOM 1543 O O . TYR A 1 189 ? 13.734 31.484 15.891 1 94.38 189 TYR A O 1
ATOM 1551 N N . CYS A 1 190 ? 11.57 31.594 16.203 1 93.5 190 CYS A N 1
ATOM 1552 C CA . CYS A 1 190 ? 11.211 31.453 14.805 1 93.5 190 CYS A CA 1
ATOM 1553 C C . CYS A 1 190 ? 11.797 32.594 13.969 1 93.5 190 CYS A C 1
ATOM 1555 O O . CYS A 1 190 ? 12.336 32.344 12.891 1 93.5 190 CYS A O 1
ATOM 1557 N N . ILE A 1 191 ? 11.719 33.812 14.5 1 95.5 191 ILE A N 1
ATOM 1558 C CA . ILE A 1 191 ? 12.258 34.969 13.82 1 95.5 191 ILE A CA 1
ATOM 1559 C C . ILE A 1 191 ? 13.75 34.781 13.562 1 95.5 191 ILE A C 1
ATOM 1561 O O . ILE A 1 191 ? 14.227 35.031 12.445 1 95.5 191 ILE A O 1
ATOM 1565 N N . ASN A 1 192 ? 14.398 34.281 14.5 1 92.31 192 ASN A N 1
ATOM 1566 C CA . ASN A 1 192 ? 15.844 34.125 14.398 1 92.31 192 ASN A CA 1
ATOM 1567 C C . ASN A 1 192 ? 16.219 33.031 13.391 1 92.31 192 ASN A C 1
ATOM 1569 O O . ASN A 1 192 ? 17.25 33.156 12.719 1 92.31 192 ASN A O 1
ATOM 1573 N N . ILE A 1 193 ? 15.414 32.062 13.328 1 88.75 193 ILE A N 1
ATOM 1574 C CA . ILE A 1 193 ? 15.641 31 12.344 1 88.75 193 ILE A CA 1
ATOM 1575 C C . ILE A 1 193 ? 15.438 31.562 10.938 1 88.75 193 ILE A C 1
ATOM 1577 O O . ILE A 1 193 ? 16.25 31.328 10.047 1 88.75 193 ILE A O 1
ATOM 1581 N N . LEU A 1 194 ? 14.406 32.312 10.742 1 91.31 194 LEU A N 1
ATOM 1582 C CA . LEU A 1 194 ? 13.984 32.75 9.422 1 91.31 194 LEU A CA 1
ATOM 1583 C C . LEU A 1 194 ? 14.922 33.844 8.883 1 91.31 194 LEU A C 1
ATOM 1585 O O . LEU A 1 194 ? 15.219 33.875 7.684 1 91.31 194 LEU A O 1
ATOM 1589 N N . ILE A 1 195 ? 15.328 34.656 9.758 1 90.38 195 ILE A N 1
ATOM 1590 C CA . ILE A 1 195 ? 16.141 35.781 9.32 1 90.38 195 ILE A CA 1
ATOM 1591 C C . ILE A 1 195 ? 17.422 35.281 8.648 1 90.38 195 ILE A C 1
ATOM 1593 O O . ILE A 1 195 ? 17.922 35.906 7.703 1 90.38 195 ILE A O 1
ATOM 1597 N N . LYS A 1 196 ? 17.828 34.094 8.969 1 85.44 196 LYS A N 1
ATOM 1598 C CA . LYS A 1 196 ? 19.062 33.5 8.438 1 85.44 196 LYS A CA 1
ATOM 1599 C C . LYS A 1 196 ? 18.781 32.688 7.16 1 85.44 196 LYS A C 1
ATOM 1601 O O . LYS A 1 196 ? 19.719 32.406 6.402 1 85.44 196 LYS A O 1
ATOM 1606 N N . ASN A 1 197 ? 17.578 32.469 6.902 1 82.25 197 ASN A N 1
ATOM 1607 C CA . ASN A 1 197 ? 17.312 31.484 5.863 1 82.25 197 ASN A CA 1
ATOM 1608 C C . ASN A 1 197 ? 16.438 32.062 4.75 1 82.25 197 ASN A C 1
ATOM 1610 O O . ASN A 1 197 ? 16.062 31.359 3.818 1 82.25 197 ASN A O 1
ATOM 1614 N N . VAL A 1 198 ? 16.062 33.312 4.859 1 87.81 198 VAL A N 1
ATOM 1615 C CA . VAL A 1 198 ? 15.188 33.938 3.865 1 87.81 198 VAL A CA 1
ATOM 1616 C C . VAL A 1 198 ? 15.977 34.938 3.043 1 87.81 198 VAL A C 1
ATOM 1618 O O . VAL A 1 198 ? 16.906 35.594 3.551 1 87.81 198 VAL A O 1
ATOM 1621 N N . LYS A 1 199 ? 15.625 35.188 1.812 1 87.19 199 LYS A N 1
ATOM 1622 C CA . LYS A 1 199 ? 16.344 36.094 0.916 1 87.19 199 LYS A CA 1
ATOM 1623 C C . LYS A 1 199 ? 15.469 37.281 0.517 1 87.19 199 LYS A C 1
ATOM 1625 O O . LYS A 1 199 ? 15.984 38.344 0.191 1 87.19 199 LYS A O 1
ATOM 1630 N N . ASN A 1 200 ? 14.234 37.094 0.54 1 89.38 200 ASN A N 1
ATOM 1631 C CA . ASN A 1 200 ? 13.32 38.156 0.118 1 89.38 200 ASN A CA 1
ATOM 1632 C C . ASN A 1 200 ? 13.445 39.406 1.006 1 89.38 200 ASN A C 1
ATOM 1634 O O . ASN A 1 200 ? 13.32 39.312 2.229 1 89.38 200 ASN A O 1
ATOM 1638 N N . GLN A 1 201 ? 13.609 40.469 0.439 1 91.06 201 GLN A N 1
ATOM 1639 C CA . GLN A 1 201 ? 13.906 41.719 1.164 1 91.06 201 GLN A CA 1
ATOM 1640 C C . GLN A 1 201 ? 12.703 42.156 1.982 1 91.06 201 GLN A C 1
ATOM 1642 O O . GLN A 1 201 ? 12.852 42.656 3.102 1 91.06 201 GLN A O 1
ATOM 1647 N N . GLU A 1 202 ? 11.555 42.031 1.426 1 89.06 202 GLU A N 1
ATOM 1648 C CA . GLU A 1 202 ? 10.352 42.438 2.148 1 89.06 202 GLU A CA 1
ATOM 1649 C C . GLU A 1 202 ? 10.164 41.594 3.412 1 89.06 202 GLU A C 1
ATOM 1651 O O . GLU A 1 202 ? 9.766 42.125 4.453 1 89.06 202 GLU A O 1
ATOM 1656 N N . THR A 1 203 ? 10.445 40.375 3.303 1 92.56 203 THR A N 1
ATOM 1657 C CA . THR A 1 203 ? 10.352 39.469 4.441 1 92.56 203 THR A CA 1
ATOM 1658 C C . THR A 1 203 ? 11.359 39.844 5.52 1 92.56 203 THR A C 1
ATOM 1660 O O . THR A 1 203 ? 11.023 39.906 6.703 1 92.56 203 THR A O 1
ATOM 1663 N N . ILE A 1 204 ? 12.523 40.156 5.082 1 94.88 204 ILE A N 1
ATOM 1664 C CA . ILE A 1 204 ? 13.594 40.531 5.996 1 94.88 204 ILE A CA 1
ATOM 1665 C C . ILE A 1 204 ? 13.234 41.812 6.75 1 94.88 204 ILE A C 1
ATOM 1667 O O . ILE A 1 204 ? 13.438 41.906 7.961 1 94.88 204 ILE A O 1
ATOM 1671 N N . LYS A 1 205 ? 12.656 42.688 6.02 1 95.19 205 LYS A N 1
ATOM 1672 C CA . LYS A 1 205 ? 12.25 43.938 6.637 1 95.19 205 LYS A CA 1
ATOM 1673 C C . LYS A 1 205 ? 11.219 43.688 7.742 1 95.19 205 LYS A C 1
ATOM 1675 O O . LYS A 1 205 ? 11.344 44.25 8.836 1 95.19 205 LYS A O 1
ATOM 1680 N N . SER A 1 206 ? 10.281 42.906 7.422 1 94.69 206 SER A N 1
ATOM 1681 C CA . SER A 1 206 ? 9.242 42.594 8.398 1 94.69 206 SER A CA 1
ATOM 1682 C C . SER A 1 206 ? 9.805 41.844 9.594 1 94.69 206 SER A C 1
ATOM 1684 O O . SER A 1 206 ? 9.406 42.094 10.734 1 94.69 206 SER A O 1
ATOM 1686 N N . LEU A 1 207 ? 10.711 40.938 9.352 1 96.25 207 LEU A N 1
ATOM 1687 C CA . LEU A 1 207 ? 11.32 40.156 10.422 1 96.25 207 LEU A CA 1
ATOM 1688 C C . LEU A 1 207 ? 12.172 41.062 11.32 1 96.25 207 LEU A C 1
ATOM 1690 O O . LEU A 1 207 ? 12.188 40.875 12.539 1 96.25 207 LEU A O 1
ATOM 1694 N N . ARG A 1 208 ? 12.836 42 10.734 1 96.06 208 ARG A N 1
ATOM 1695 C CA . ARG A 1 208 ? 13.656 42.906 11.5 1 96.06 208 ARG A CA 1
ATOM 1696 C C . ARG A 1 208 ? 12.789 43.812 12.398 1 96.06 208 ARG A C 1
ATOM 1698 O O . ARG A 1 208 ? 13.164 44.094 13.531 1 96.06 208 ARG A O 1
ATOM 1705 N N . TYR A 1 209 ? 11.719 44.188 11.852 1 95.94 209 TYR A N 1
ATOM 1706 C CA . TYR A 1 209 ? 10.758 44.938 12.656 1 95.94 209 TYR A CA 1
ATOM 1707 C C . TYR A 1 209 ? 10.328 44.125 13.875 1 95.94 209 TYR A C 1
ATOM 1709 O O . TYR A 1 209 ? 10.312 44.625 14.992 1 95.94 209 TYR A O 1
ATOM 1717 N N . ALA A 1 210 ? 9.992 42.875 13.633 1 96.38 210 ALA A N 1
ATOM 1718 C CA . ALA A 1 210 ? 9.562 42 14.711 1 96.38 210 ALA A CA 1
ATOM 1719 C C . ALA A 1 210 ? 10.68 41.812 15.727 1 96.38 210 ALA A C 1
ATOM 1721 O O . ALA A 1 210 ? 10.43 41.781 16.938 1 96.38 210 ALA A O 1
ATOM 1722 N N . GLN A 1 211 ? 11.875 41.688 15.195 1 95.62 211 GLN A N 1
ATOM 1723 C CA . GLN A 1 211 ? 13.039 41.531 16.062 1 95.62 211 GLN A CA 1
ATOM 1724 C C . GLN A 1 211 ? 13.203 42.75 16.984 1 95.62 211 GLN A C 1
ATOM 1726 O O . GLN A 1 211 ? 13.562 42.594 18.156 1 95.62 211 GLN A O 1
ATOM 1731 N N . ALA A 1 212 ? 12.93 43.844 16.469 1 95.06 212 ALA A N 1
ATOM 1732 C CA . ALA A 1 212 ? 13.031 45.094 17.234 1 95.06 212 ALA A CA 1
ATOM 1733 C C . ALA A 1 212 ? 11.977 45.125 18.344 1 95.06 212 ALA A C 1
ATOM 1735 O O . ALA A 1 212 ? 12.234 45.625 19.438 1 95.06 212 ALA A O 1
ATOM 1736 N N . CYS A 1 213 ? 10.82 44.625 18.047 1 95.38 213 CYS A N 1
ATOM 1737 C CA . CYS A 1 213 ? 9.75 44.562 19.031 1 95.38 213 CYS A CA 1
ATOM 1738 C C . CYS A 1 213 ? 10.07 43.562 20.141 1 95.38 213 CYS A C 1
ATOM 1740 O O . CYS A 1 213 ? 9.602 43.719 21.266 1 95.38 213 CYS A O 1
ATOM 1742 N N . PHE A 1 214 ? 10.906 42.562 19.828 1 95.94 214 PHE A N 1
ATOM 1743 C CA . PHE A 1 214 ? 11.148 41.438 20.75 1 95.94 214 PHE A CA 1
ATOM 1744 C C . PHE A 1 214 ? 12.508 41.594 21.422 1 95.94 214 PHE A C 1
ATOM 1746 O O . PHE A 1 214 ? 13.133 40.594 21.781 1 95.94 214 PHE A O 1
ATOM 1753 N N . VAL A 1 215 ? 13 42.719 21.609 1 92.19 215 VAL A N 1
ATOM 1754 C CA . VAL A 1 215 ? 14.328 43 22.141 1 92.19 215 VAL A CA 1
ATOM 1755 C C . VAL A 1 215 ? 14.422 42.5 23.578 1 92.19 215 VAL A C 1
ATOM 1757 O O . VAL A 1 215 ? 15.469 42 24 1 92.19 215 VAL A O 1
ATOM 1760 N N . ASP A 1 216 ? 13.289 42.562 24.328 1 91.88 216 ASP A N 1
ATOM 1761 C CA . ASP A 1 216 ? 13.281 42.188 25.75 1 91.88 216 ASP A CA 1
ATOM 1762 C C . ASP A 1 216 ? 12.875 40.75 25.953 1 91.88 216 ASP A C 1
ATOM 1764 O O . ASP A 1 216 ? 12.625 40.312 27.078 1 91.88 216 ASP A O 1
ATOM 1768 N N . ILE A 1 217 ? 12.797 40.031 24.906 1 94.38 217 ILE A N 1
ATOM 1769 C CA . ILE A 1 217 ? 12.375 38.625 25 1 94.38 217 ILE A CA 1
ATOM 1770 C C . ILE A 1 217 ? 13.602 37.719 24.984 1 94.38 217 ILE A C 1
ATOM 1772 O O . ILE A 1 217 ? 14.516 37.906 24.188 1 94.38 217 ILE A O 1
ATOM 1776 N N . THR A 1 218 ? 13.625 36.75 25.828 1 93 218 THR A N 1
ATOM 1777 C CA . THR A 1 218 ? 14.727 35.812 25.938 1 93 218 THR A CA 1
ATOM 1778 C C . THR A 1 218 ? 14.867 35 24.672 1 93 218 THR A C 1
ATOM 1780 O O . THR A 1 218 ? 13.883 34.469 24.156 1 93 218 THR A O 1
ATOM 1783 N N . GLN A 1 219 ? 16.047 34.938 24.203 1 92.75 219 GLN A N 1
ATOM 1784 C CA . GLN A 1 219 ? 16.359 34.125 23.031 1 92.75 219 GLN A CA 1
ATOM 1785 C C . GLN A 1 219 ? 16.906 32.75 23.453 1 92.75 219 GLN A C 1
ATOM 1787 O O . GLN A 1 219 ? 17.953 32.688 24.078 1 92.75 219 GLN A O 1
ATOM 1792 N N . ARG A 1 220 ? 16.203 31.812 23.141 1 91.62 220 ARG A N 1
ATOM 1793 C CA . ARG A 1 220 ? 16.641 30.469 23.484 1 91.62 220 ARG A CA 1
ATOM 1794 C C . ARG A 1 220 ? 16.094 29.453 22.484 1 91.62 220 ARG A C 1
ATOM 1796 O O . ARG A 1 220 ? 15.117 29.734 21.781 1 91.62 220 ARG A O 1
ATOM 1803 N N . LYS A 1 221 ? 16.781 28.344 22.469 1 89.06 221 LYS A N 1
ATOM 1804 C CA . LYS A 1 221 ? 16.281 27.25 21.641 1 89.06 221 LYS A CA 1
ATOM 1805 C C . LYS A 1 221 ? 15.008 26.656 22.234 1 89.06 221 LYS A C 1
ATOM 1807 O O . LYS A 1 221 ? 14.898 26.484 23.453 1 89.06 221 LYS A O 1
ATOM 1812 N N . ILE A 1 222 ? 14.078 26.547 21.422 1 89.44 222 ILE A N 1
ATOM 1813 C CA . ILE A 1 222 ? 12.789 26 21.844 1 89.44 222 ILE A CA 1
ATOM 1814 C C . ILE A 1 222 ? 12.672 24.547 21.422 1 89.44 222 ILE A C 1
ATOM 1816 O O . ILE A 1 222 ? 12.961 24.203 20.266 1 89.44 222 ILE A O 1
ATOM 1820 N N . ASN A 1 223 ? 12.312 23.719 22.312 1 85.56 223 ASN A N 1
ATOM 1821 C CA . ASN A 1 223 ? 12.102 22.312 22 1 85.56 223 ASN A CA 1
ATOM 1822 C C . ASN A 1 223 ? 10.719 22.078 21.406 1 85.56 223 ASN A C 1
ATOM 1824 O O . ASN A 1 223 ? 9.773 22.812 21.703 1 85.56 223 ASN A O 1
ATOM 1828 N N . ASN A 1 224 ? 10.664 20.984 20.594 1 82.38 224 ASN A N 1
ATOM 1829 C CA . ASN A 1 224 ? 9.414 20.656 19.922 1 82.38 224 ASN A CA 1
ATOM 1830 C C . ASN A 1 224 ? 8.281 20.438 20.922 1 82.38 224 ASN A C 1
ATOM 1832 O O . ASN A 1 224 ? 7.141 20.812 20.672 1 82.38 224 ASN A O 1
ATOM 1836 N N . ASP A 1 225 ? 8.656 19.844 22 1 85.81 225 ASP A N 1
ATOM 1837 C CA . ASP A 1 225 ? 7.648 19.547 23 1 85.81 225 ASP A CA 1
ATOM 1838 C C . ASP A 1 225 ? 7.004 20.828 23.531 1 85.81 225 ASP A C 1
ATOM 1840 O O . ASP A 1 225 ? 5.809 20.844 23.828 1 85.81 225 ASP A O 1
ATOM 1844 N N . GLU A 1 226 ? 7.809 21.875 23.734 1 90.62 226 GLU A N 1
ATOM 1845 C CA . GLU A 1 226 ? 7.301 23.141 24.219 1 90.62 226 GLU A CA 1
ATOM 1846 C C . GLU A 1 226 ? 6.297 23.75 23.234 1 90.62 226 GLU A C 1
ATOM 1848 O O . GLU A 1 226 ? 5.316 24.375 23.656 1 90.62 226 GLU A O 1
ATOM 1853 N N . ILE A 1 227 ? 6.52 23.531 22 1 89.62 227 ILE A N 1
ATOM 1854 C CA . ILE A 1 227 ? 5.656 24.062 20.969 1 89.62 227 ILE A CA 1
ATOM 1855 C C . ILE A 1 227 ? 4.355 23.266 20.906 1 89.62 227 ILE A C 1
ATOM 1857 O O . ILE A 1 227 ? 3.266 23.844 20.875 1 89.62 227 ILE A O 1
ATOM 1861 N N . LEU A 1 228 ? 4.504 21.969 20.969 1 86.38 228 LEU A N 1
ATOM 1862 C CA . LEU A 1 228 ? 3.354 21.078 20.828 1 86.38 228 LEU A CA 1
ATOM 1863 C C . LEU A 1 228 ? 2.438 21.188 22.047 1 86.38 228 LEU A C 1
ATOM 1865 O O . LEU A 1 228 ? 1.223 21.016 21.938 1 86.38 228 LEU A O 1
ATOM 1869 N N . SER A 1 229 ? 2.979 21.516 23.188 1 90.69 229 SER A N 1
ATOM 1870 C CA . SER A 1 229 ? 2.207 21.516 24.438 1 90.69 229 SER A CA 1
ATOM 1871 C C . SER A 1 229 ? 1.643 22.906 24.719 1 90.69 229 SER A C 1
ATOM 1873 O O . SER A 1 229 ? 0.897 23.094 25.688 1 90.69 229 SER A O 1
ATOM 1875 N N . TYR A 1 230 ? 2.016 23.875 23.906 1 92.5 230 TYR A N 1
ATOM 1876 C CA . TYR A 1 230 ? 1.556 25.234 24.172 1 92.5 230 TYR A CA 1
ATOM 1877 C C . TYR A 1 230 ? 0.045 25.344 24 1 92.5 230 TYR A C 1
ATOM 1879 O O . TYR A 1 230 ? -0.516 24.812 23.047 1 92.5 230 TYR A O 1
ATOM 1887 N N . LYS A 1 231 ? -0.636 25.891 24.891 1 91.25 231 LYS A N 1
ATOM 1888 C CA . LYS A 1 231 ? -2.088 26.031 24.859 1 91.25 231 LYS A CA 1
ATOM 1889 C C . LYS A 1 231 ? -2.496 27.5 24.719 1 91.25 231 LYS A C 1
ATOM 1891 O O . LYS A 1 231 ? -1.864 28.375 25.312 1 91.25 231 LYS A O 1
ATOM 1896 N N . PHE A 1 232 ? -3.473 27.766 23.953 1 91.31 232 PHE A N 1
ATOM 1897 C CA . PHE A 1 232 ? -3.982 29.109 23.734 1 91.31 232 PHE A CA 1
ATOM 1898 C C . PHE A 1 232 ? -5.164 29.391 24.656 1 91.31 232 PHE A C 1
ATOM 1900 O O . PHE A 1 232 ? -5.859 28.469 25.078 1 91.31 232 PHE A O 1
ATOM 1907 N N . ASN A 1 233 ? -5.305 30.547 25.078 1 88.19 233 ASN A N 1
ATOM 1908 C CA . ASN A 1 233 ? -6.457 31.062 25.812 1 88.19 233 ASN A CA 1
ATOM 1909 C C . ASN A 1 233 ? -7.098 32.25 25.094 1 88.19 233 ASN A C 1
ATOM 1911 O O . ASN A 1 233 ? -6.75 32.531 23.953 1 88.19 233 ASN A O 1
ATOM 1915 N N . ARG A 1 234 ? -8.039 32.844 25.641 1 87.38 234 ARG A N 1
ATOM 1916 C CA . ARG A 1 234 ? -8.773 33.938 25.031 1 87.38 234 ARG A CA 1
ATOM 1917 C C . ARG A 1 234 ? -7.867 35.125 24.781 1 87.38 234 ARG A C 1
ATOM 1919 O O . ARG A 1 234 ? -8.023 35.812 23.781 1 87.38 234 ARG A O 1
ATOM 1926 N N . LEU A 1 235 ? -6.84 35.344 25.625 1 86.19 235 LEU A N 1
ATOM 1927 C CA . LEU A 1 235 ? -6.004 36.531 25.578 1 86.19 235 LEU A CA 1
ATOM 1928 C C . LEU A 1 235 ? -4.953 36.406 24.484 1 86.19 235 LEU A C 1
ATOM 1930 O O . LEU A 1 235 ? -4.539 37.438 23.906 1 86.19 235 LEU A O 1
ATOM 1934 N N . ASN A 1 236 ? -4.523 35.25 24.219 1 91.5 236 ASN A N 1
ATOM 1935 C CA . ASN A 1 236 ? -3.453 35.125 23.234 1 91.5 236 ASN A CA 1
ATOM 1936 C C . ASN A 1 236 ? -3.965 34.5 21.938 1 91.5 236 ASN A C 1
ATOM 1938 O O . ASN A 1 236 ? -3.18 34.188 21.047 1 91.5 236 ASN A O 1
ATOM 1942 N N . ASN A 1 237 ? -5.215 34.375 21.703 1 91.5 237 ASN A N 1
ATOM 1943 C CA . ASN A 1 237 ? -5.84 33.688 20.578 1 91.5 237 ASN A CA 1
ATOM 1944 C C . ASN A 1 237 ? -5.527 34.406 19.266 1 91.5 237 ASN A C 1
ATOM 1946 O O . ASN A 1 237 ? -5.473 33.75 18.203 1 91.5 237 ASN A O 1
ATOM 1950 N N . ARG A 1 238 ? -5.316 35.688 19.328 1 88.94 238 ARG A N 1
ATOM 1951 C CA . ARG A 1 238 ? -5.051 36.438 18.109 1 88.94 238 ARG A CA 1
ATOM 1952 C C . ARG A 1 238 ? -3.746 36 17.453 1 88.94 238 ARG A C 1
ATOM 1954 O O . ARG A 1 238 ? -3.545 36.188 16.25 1 88.94 238 ARG A O 1
ATOM 1961 N N . TYR A 1 239 ? -2.834 35.344 18.234 1 91.94 239 TYR A N 1
ATOM 1962 C CA . TYR A 1 239 ? -1.536 34.938 17.719 1 91.94 239 TYR A CA 1
ATOM 1963 C C . TYR A 1 239 ? -1.582 33.469 17.25 1 91.94 239 TYR A C 1
ATOM 1965 O O . TYR A 1 239 ? -0.564 32.938 16.812 1 91.94 239 TYR A O 1
ATOM 1973 N N . LYS A 1 240 ? -2.701 32.906 17.281 1 88.75 240 LYS A N 1
ATOM 1974 C CA . LYS A 1 240 ? -2.82 31.484 17 1 88.75 240 LYS A CA 1
ATOM 1975 C C . LYS A 1 240 ? -2.33 31.156 15.594 1 88.75 240 LYS A C 1
ATOM 1977 O O . LYS A 1 240 ? -1.571 30.203 15.406 1 88.75 240 LYS A O 1
ATOM 1982 N N . GLN A 1 241 ? -2.715 31.953 14.672 1 82.81 241 GLN A N 1
ATOM 1983 C CA . GLN A 1 241 ? -2.334 31.703 13.289 1 82.81 241 GLN A CA 1
ATOM 1984 C C . GLN A 1 241 ? -0.828 31.844 13.102 1 82.81 241 GLN A C 1
ATOM 1986 O O . GLN A 1 241 ? -0.2 31.031 12.422 1 82.81 241 GLN A O 1
ATOM 1991 N N . VAL A 1 242 ? -0.312 32.906 13.68 1 89.06 242 VAL A N 1
ATOM 1992 C CA . VAL A 1 242 ? 1.124 33.156 13.594 1 89.06 242 VAL A CA 1
ATOM 1993 C C . VAL A 1 242 ? 1.884 32 14.266 1 89.06 242 VAL A C 1
ATOM 1995 O O . VAL A 1 242 ? 2.9 31.531 13.75 1 89.06 242 VAL A O 1
ATOM 1998 N N . PHE A 1 243 ? 1.289 31.578 15.359 1 91.12 243 PHE A N 1
ATOM 1999 C CA . PHE A 1 243 ? 1.9 30.484 16.109 1 91.12 243 PHE A CA 1
ATOM 2000 C C . PHE A 1 243 ? 1.917 29.203 15.289 1 91.12 243 PHE A C 1
ATOM 2002 O O . PHE A 1 243 ? 2.91 28.484 15.289 1 91.12 243 PHE A O 1
ATOM 2009 N N . GLU A 1 244 ? 0.864 28.938 14.594 1 84.19 244 GLU A N 1
ATOM 2010 C CA . GLU A 1 244 ? 0.783 27.734 13.789 1 84.19 244 GLU A CA 1
ATOM 2011 C C . GLU A 1 244 ? 1.819 27.734 12.672 1 84.19 244 GLU A C 1
ATOM 2013 O O . GLU A 1 244 ? 2.412 26.703 12.359 1 84.19 244 GLU A O 1
ATOM 2018 N N . LEU A 1 245 ? 2.016 28.844 12.086 1 85.12 245 LEU A N 1
ATOM 2019 C CA . LEU A 1 245 ? 3.045 28.969 11.055 1 85.12 245 LEU A CA 1
ATOM 2020 C C . LEU A 1 245 ? 4.434 28.766 11.656 1 85.12 245 LEU A C 1
ATOM 2022 O O . LEU A 1 245 ? 5.27 28.078 11.07 1 85.12 245 LEU A O 1
ATOM 2026 N N . ALA A 1 246 ? 4.621 29.406 12.836 1 89.94 246 ALA A N 1
ATOM 2027 C CA . ALA A 1 246 ? 5.898 29.25 13.523 1 89.94 246 ALA A CA 1
ATOM 2028 C C . ALA A 1 246 ? 6.16 27.781 13.867 1 89.94 246 ALA A C 1
ATOM 2030 O O . ALA A 1 246 ? 7.273 27.297 13.695 1 89.94 246 ALA A O 1
ATOM 2031 N N . LYS A 1 247 ? 5.105 27.203 14.344 1 86.81 247 LYS A N 1
ATOM 2032 C CA . LYS A 1 247 ? 5.188 25.797 14.688 1 86.81 247 LYS A CA 1
ATOM 2033 C C . LYS A 1 247 ? 5.648 24.953 13.5 1 86.81 247 LYS A C 1
ATOM 2035 O O . LYS A 1 247 ? 6.562 24.141 13.625 1 86.81 247 LYS A O 1
ATOM 2040 N N . MET A 1 248 ? 5.098 25.172 12.375 1 81.44 248 MET A N 1
ATOM 2041 C CA . MET A 1 248 ? 5.449 24.438 11.156 1 81.44 248 MET A CA 1
ATOM 2042 C C . MET A 1 248 ? 6.902 24.703 10.773 1 81.44 248 MET A C 1
ATOM 2044 O O . MET A 1 248 ? 7.633 23.766 10.43 1 81.44 248 MET A O 1
ATOM 2048 N N . ILE A 1 249 ? 7.277 25.891 10.852 1 83.94 249 ILE A N 1
ATOM 2049 C CA . ILE A 1 249 ? 8.609 26.312 10.43 1 83.94 249 ILE A CA 1
ATOM 2050 C C . ILE A 1 249 ? 9.656 25.75 11.391 1 83.94 249 ILE A C 1
ATOM 2052 O O . ILE A 1 249 ? 10.648 25.156 10.969 1 83.94 249 ILE A O 1
ATOM 2056 N N . ILE A 1 250 ? 9.352 25.875 12.719 1 85.75 250 ILE A N 1
ATOM 2057 C CA . ILE A 1 250 ? 10.32 25.453 13.727 1 85.75 250 ILE A CA 1
ATOM 2058 C C . ILE A 1 250 ? 10.461 23.922 13.688 1 85.75 250 ILE A C 1
ATOM 2060 O O . ILE A 1 250 ? 11.578 23.406 13.727 1 85.75 250 ILE A O 1
ATOM 2064 N N . MET A 1 251 ? 9.367 23.344 13.656 1 77 251 MET A N 1
ATOM 2065 C CA . MET A 1 251 ? 9.391 21.875 13.688 1 77 251 MET A CA 1
ATOM 2066 C C . MET A 1 251 ? 10.008 21.312 12.414 1 77 251 MET A C 1
ATOM 2068 O O . MET A 1 251 ? 10.57 20.219 12.422 1 77 251 MET A O 1
ATOM 2072 N N . GLY A 1 252 ? 9.82 21.938 11.383 1 72.44 252 GLY A N 1
ATOM 2073 C CA . GLY A 1 252 ? 10.531 21.547 10.172 1 72.44 252 GLY A CA 1
ATOM 2074 C C . GLY A 1 252 ? 12.031 21.703 10.289 1 72.44 252 GLY A C 1
ATOM 2075 O O . GLY A 1 252 ? 12.789 20.875 9.797 1 72.44 252 GLY A O 1
ATOM 2076 N N . TYR A 1 253 ? 12.461 22.719 10.961 1 63.31 253 TYR A N 1
ATOM 2077 C CA . TYR A 1 253 ? 13.867 23.047 11.141 1 63.31 253 TYR A CA 1
ATOM 2078 C C . TYR A 1 253 ? 14.523 22.094 12.133 1 63.31 253 TYR A C 1
ATOM 2080 O O . TYR A 1 253 ? 15.719 21.812 12.031 1 63.31 253 TYR A O 1
ATOM 2088 N N . SER A 1 254 ? 13.828 21.578 13.273 1 56.66 254 SER A N 1
ATOM 2089 C CA . SER A 1 254 ? 14.398 20.828 14.383 1 56.66 254 SER A CA 1
ATOM 2090 C C . SER A 1 254 ? 14.711 19.391 13.977 1 56.66 254 SER A C 1
ATOM 2092 O O . SER A 1 254 ? 15.352 18.641 14.719 1 56.66 254 SER A O 1
ATOM 2094 N N . SER A 1 255 ? 14.18 18.734 13.141 1 50.41 255 SER A N 1
ATOM 2095 C CA . SER A 1 255 ? 14.312 17.297 13.008 1 50.41 255 SER A CA 1
ATOM 2096 C C . SER A 1 255 ? 15.781 16.875 12.898 1 50.41 255 SER A C 1
ATOM 2098 O O . SER A 1 255 ? 16.094 15.688 12.914 1 50.41 255 SER A O 1
ATOM 2100 N N . LEU A 1 256 ? 16.828 17.641 12.555 1 46.62 256 LEU A N 1
ATOM 2101 C CA . LEU A 1 256 ? 18.156 17.094 12.25 1 46.62 256 LEU A CA 1
ATOM 2102 C C . LEU A 1 256 ? 19.016 17.016 13.508 1 46.62 256 LEU A C 1
ATOM 2104 O O . LEU A 1 256 ? 18.922 17.875 14.383 1 46.62 256 LEU A O 1
ATOM 2108 N N . GLY A 1 257 ? 19.453 15.898 14.117 1 42.72 257 GLY A N 1
ATOM 2109 C CA . GLY A 1 257 ? 20.422 15.547 15.141 1 42.72 257 GLY A CA 1
ATOM 2110 C C . GLY A 1 257 ? 21.453 16.641 15.383 1 42.72 257 GLY A C 1
ATOM 2111 O O . GLY A 1 257 ? 21.625 17.531 14.547 1 42.72 257 GLY A O 1
ATOM 2112 N N . SER A 1 258 ? 22.062 16.688 16.766 1 37.97 258 SER A N 1
ATOM 2113 C CA . SER A 1 258 ? 23.094 17.484 17.422 1 37.97 258 SER A CA 1
ATOM 2114 C C . SER A 1 258 ? 24.281 17.719 16.5 1 37.97 258 SER A C 1
ATOM 2116 O O . SER A 1 258 ? 25.266 18.344 16.891 1 37.97 258 SER A O 1
ATOM 2118 N N . GLY A 1 259 ? 24.984 16.578 15.977 1 39.41 259 GLY A N 1
ATOM 2119 C CA . GLY A 1 259 ? 26.328 17 15.602 1 39.41 259 GLY A CA 1
ATOM 2120 C C . GLY A 1 259 ? 26.359 18.328 14.859 1 39.41 259 GLY A C 1
ATOM 2121 O O . GLY A 1 259 ? 25.312 18.797 14.398 1 39.41 259 GLY A O 1
ATOM 2122 N N . VAL A 1 260 ? 27.703 18.812 14.695 1 37.28 260 VAL A N 1
ATOM 2123 C CA . VAL A 1 260 ? 28.156 20.141 14.266 1 37.28 260 VAL A CA 1
ATOM 2124 C C . VAL A 1 260 ? 27.234 20.656 13.172 1 37.28 260 VAL A C 1
ATOM 2126 O O . VAL A 1 260 ? 26.844 21.828 13.188 1 37.28 260 VAL A O 1
ATOM 2129 N N . ASP A 1 261 ? 27.625 20.219 11.969 1 43.06 261 ASP A N 1
ATOM 2130 C CA . ASP A 1 261 ? 27.406 21.109 10.836 1 43.06 261 ASP A CA 1
ATOM 2131 C C . ASP A 1 261 ? 25.922 21.312 10.57 1 43.06 261 ASP A C 1
ATOM 2133 O O . ASP A 1 261 ? 25.438 22.453 10.539 1 43.06 261 ASP A O 1
ATOM 2137 N N . LYS A 1 262 ? 25.359 21.141 9.281 1 48.66 262 LYS A N 1
ATOM 2138 C CA . LYS A 1 262 ? 24.516 21.812 8.289 1 48.66 262 LYS A CA 1
ATOM 2139 C C . LYS A 1 262 ? 23.047 21.516 8.539 1 48.66 262 LYS A C 1
ATOM 2141 O O . LYS A 1 262 ? 22.703 20.531 9.195 1 48.66 262 LYS A O 1
ATOM 2146 N N . LYS A 1 263 ? 22.109 22.375 7.961 1 60.91 263 LYS A N 1
ATOM 2147 C CA . LYS A 1 263 ? 21.031 23.219 7.484 1 60.91 263 LYS A CA 1
ATOM 2148 C C . LYS A 1 263 ? 19.906 22.391 6.867 1 60.91 263 LYS A C 1
ATOM 2150 O O . LYS A 1 263 ? 19.219 22.844 5.953 1 60.91 263 LYS A O 1
ATOM 2155 N N . THR A 1 264 ? 19.828 20.922 7.375 1 75.56 264 THR A N 1
ATOM 2156 C CA . THR A 1 264 ? 18.734 20.297 6.645 1 75.56 264 THR A CA 1
ATOM 2157 C C . THR A 1 264 ? 17.406 20.5 7.363 1 75.56 264 THR A C 1
ATOM 2159 O O . THR A 1 264 ? 17.312 20.281 8.57 1 75.56 264 THR A O 1
ATOM 2162 N N . TYR A 1 265 ? 16.469 21 6.828 1 79.19 265 TYR A N 1
ATOM 2163 C CA . TYR A 1 265 ? 15.117 21.141 7.359 1 79.19 265 TYR A CA 1
ATOM 2164 C C . TYR A 1 265 ? 14.078 21.078 6.242 1 79.19 265 TYR A C 1
ATOM 2166 O O . TYR A 1 265 ? 14.43 21.141 5.062 1 79.19 265 TYR A O 1
ATOM 2174 N N . GLY A 1 266 ? 12.875 20.828 6.629 1 83.75 266 GLY A N 1
ATOM 2175 C CA . GLY A 1 266 ? 11.812 20.797 5.637 1 83.75 266 GLY A CA 1
ATOM 2176 C C . GLY A 1 266 ? 10.43 21 6.23 1 83.75 266 GLY A C 1
ATOM 2177 O O . GLY A 1 266 ? 10.234 20.844 7.438 1 83.75 266 GLY A O 1
ATOM 2178 N N . ILE A 1 267 ? 9.57 21.562 5.457 1 83.62 267 ILE A N 1
ATOM 2179 C CA . ILE A 1 267 ? 8.148 21.688 5.762 1 83.62 267 ILE A CA 1
ATOM 2180 C C . ILE A 1 267 ? 7.328 20.859 4.766 1 83.62 267 ILE A C 1
ATOM 2182 O O . ILE A 1 267 ? 7.301 21.172 3.572 1 83.62 267 ILE A O 1
ATOM 2186 N N . LEU A 1 268 ? 6.734 19.844 5.305 1 86.94 268 LEU A N 1
ATOM 2187 C CA . LEU A 1 268 ? 5.996 18.938 4.418 1 86.94 268 LEU A CA 1
ATOM 2188 C C . LEU A 1 268 ? 4.523 18.875 4.816 1 86.94 268 LEU A C 1
ATOM 2190 O O . LEU A 1 268 ? 4.195 18.953 6.004 1 86.94 268 LEU A O 1
ATOM 2194 N N . PHE A 1 269 ? 3.697 18.781 3.85 1 86.44 269 PHE A N 1
ATOM 2195 C CA . PHE A 1 269 ? 2.258 18.625 4.031 1 86.44 269 PHE A CA 1
ATOM 2196 C C . PHE A 1 269 ? 1.763 17.344 3.375 1 86.44 269 PHE A C 1
ATOM 2198 O O . PHE A 1 269 ? 2.18 17 2.264 1 86.44 269 PHE A O 1
ATOM 2205 N N . LYS A 1 270 ? 0.886 16.688 4.055 1 89.44 270 LYS A N 1
ATOM 2206 C CA . LYS A 1 270 ? 0.216 15.531 3.455 1 89.44 270 LYS A CA 1
ATOM 2207 C C . LYS A 1 270 ? -1.015 15.969 2.664 1 89.44 270 LYS A C 1
ATOM 2209 O O . LYS A 1 270 ? -1.977 16.484 3.234 1 89.44 270 LYS A O 1
ATOM 2214 N N . MET A 1 271 ? -1.008 15.672 1.492 1 91.75 271 MET A N 1
ATOM 2215 C CA . MET A 1 271 ? -2.047 16.188 0.61 1 91.75 271 MET A CA 1
ATOM 2216 C C . MET A 1 271 ? -3.387 15.516 0.887 1 91.75 271 MET A C 1
ATOM 2218 O O . MET A 1 271 ? -4.441 16.125 0.727 1 91.75 271 MET A O 1
ATOM 2222 N N . ASN A 1 272 ? -3.377 14.297 1.289 1 91.69 272 ASN A N 1
ATOM 2223 C CA . ASN A 1 272 ? -4.629 13.648 1.675 1 91.69 272 ASN A CA 1
ATOM 2224 C C . ASN A 1 272 ? -5.359 14.445 2.75 1 91.69 272 ASN A C 1
ATOM 2226 O O . ASN A 1 272 ? -6.566 14.68 2.646 1 91.69 272 ASN A O 1
ATOM 2230 N N . ASP A 1 273 ? -4.605 14.883 3.719 1 90.25 273 ASP A N 1
ATOM 2231 C CA . ASP A 1 273 ? -5.172 15.641 4.828 1 90.25 273 ASP A CA 1
ATOM 2232 C C . ASP A 1 273 ? -5.598 17.031 4.379 1 90.25 273 ASP A C 1
ATOM 2234 O O . ASP A 1 273 ? -6.684 17.5 4.73 1 90.25 273 ASP A O 1
ATOM 2238 N N . VAL A 1 274 ? -4.703 17.641 3.604 1 90.38 274 VAL A N 1
ATOM 2239 C CA . VAL A 1 274 ? -4.973 19 3.135 1 90.38 274 VAL A CA 1
ATOM 2240 C C . VAL A 1 274 ? -6.234 19 2.271 1 90.38 274 VAL A C 1
ATOM 2242 O O . VAL A 1 274 ? -7.113 19.844 2.453 1 90.38 274 VAL A O 1
ATOM 2245 N N . PHE A 1 275 ? -6.387 18.062 1.338 1 93 275 PHE A N 1
ATOM 2246 C CA . PHE A 1 275 ? -7.52 17.984 0.425 1 93 275 PHE A CA 1
ATOM 2247 C C . PHE A 1 275 ? -8.82 17.75 1.192 1 93 275 PHE A C 1
ATOM 2249 O O . PHE A 1 275 ? -9.82 18.422 0.943 1 93 275 PHE A O 1
ATOM 2256 N N . GLU A 1 276 ? -8.758 16.875 2.143 1 94.06 276 GLU A N 1
ATOM 2257 C CA . GLU A 1 276 ? -9.914 16.562 2.977 1 94.06 276 GLU A CA 1
ATOM 2258 C C . GLU A 1 276 ? -10.391 17.781 3.756 1 94.06 276 GLU A C 1
ATOM 2260 O O . GLU A 1 276 ? -11.562 18.156 3.686 1 94.06 276 GLU A O 1
ATOM 2265 N N . LYS A 1 277 ? -9.484 18.453 4.414 1 91 277 LYS A N 1
ATOM 2266 C CA . LYS A 1 277 ? -9.82 19.625 5.234 1 91 277 LYS A CA 1
ATOM 2267 C C . LYS A 1 277 ? -10.305 20.781 4.371 1 91 277 LYS A C 1
ATOM 2269 O O . LYS A 1 277 ? -11.203 21.516 4.766 1 91 277 LYS A O 1
ATOM 2274 N N . TYR A 1 278 ? -9.727 20.891 3.213 1 92.06 278 TYR A N 1
ATOM 2275 C CA . TYR A 1 278 ? -10.109 21.953 2.291 1 92.06 278 TYR A CA 1
ATOM 2276 C C . TYR A 1 278 ? -11.555 21.797 1.846 1 92.06 278 TYR A C 1
ATOM 2278 O O . TYR A 1 278 ? -12.336 22.75 1.907 1 92.06 278 TYR A O 1
ATOM 2286 N N . ILE A 1 279 ? -11.914 20.609 1.439 1 94.62 279 ILE A N 1
ATOM 2287 C CA . ILE A 1 279 ? -13.266 20.359 0.971 1 94.62 279 ILE A CA 1
ATOM 2288 C C . ILE A 1 279 ? -14.258 20.547 2.121 1 94.62 279 ILE A C 1
ATOM 2290 O O . ILE A 1 279 ? -15.328 21.125 1.938 1 94.62 279 ILE A O 1
ATOM 2294 N N . GLU A 1 280 ? -13.898 20.062 3.258 1 92.56 280 GLU A N 1
ATOM 2295 C CA . GLU A 1 280 ? -14.727 20.219 4.449 1 92.56 280 GLU A CA 1
ATOM 2296 C C . GLU A 1 280 ? -15.023 21.688 4.73 1 92.56 280 GLU A C 1
ATOM 2298 O O . GLU A 1 280 ? -16.188 22.062 4.949 1 92.56 280 GLU A O 1
ATOM 2303 N N . LYS A 1 281 ? -13.992 22.469 4.695 1 90.25 281 LYS A N 1
ATOM 2304 C CA . LYS A 1 281 ? -14.141 23.875 5.016 1 90.25 281 LYS A CA 1
ATOM 2305 C C . LYS A 1 281 ? -14.992 24.594 3.973 1 90.25 281 LYS A C 1
ATOM 2307 O O . LYS A 1 281 ? -15.836 25.422 4.316 1 90.25 281 LYS A O 1
ATOM 2312 N N . VAL A 1 282 ? -14.75 24.297 2.727 1 92.5 282 VAL A N 1
ATOM 2313 C CA . VAL A 1 282 ? -15.508 24.922 1.651 1 92.5 282 VAL A CA 1
ATOM 2314 C C . VAL A 1 282 ? -16.984 24.578 1.778 1 92.5 282 VAL A C 1
ATOM 2316 O O . VAL A 1 282 ? -17.859 25.438 1.652 1 92.5 282 VAL A O 1
ATOM 2319 N N . LEU A 1 283 ? -17.281 23.344 2.105 1 92.44 283 LEU A N 1
ATOM 2320 C CA . LEU A 1 283 ? -18.672 22.906 2.262 1 92.44 283 LEU A CA 1
ATOM 2321 C C . LEU A 1 283 ? -19.297 23.531 3.492 1 92.44 283 LEU A C 1
ATOM 2323 O O . LEU A 1 283 ? -20.453 24 3.436 1 92.44 283 LEU A O 1
ATOM 2327 N N . TYR A 1 284 ? -18.578 23.531 4.535 1 88.62 284 TYR A N 1
ATOM 2328 C CA . TYR A 1 284 ? -19.078 24.078 5.793 1 88.62 284 TYR A CA 1
ATOM 2329 C C . TYR A 1 284 ? -19.422 25.547 5.652 1 88.62 284 TYR A C 1
ATOM 2331 O O . TYR A 1 284 ? -20.453 26 6.164 1 88.62 284 TYR A O 1
ATOM 2339 N N . THR A 1 285 ? -18.672 26.281 4.934 1 86.5 285 THR A N 1
ATOM 2340 C CA . THR A 1 285 ? -18.828 27.719 4.809 1 86.5 285 THR A CA 1
ATOM 2341 C C . THR A 1 285 ? -19.953 28.062 3.828 1 86.5 285 THR A C 1
ATOM 2343 O O . THR A 1 285 ? -20.656 29.062 4 1 86.5 285 THR A O 1
ATOM 2346 N N . ASN A 1 286 ? -20.156 27.203 2.844 1 84.69 286 ASN A N 1
ATOM 2347 C CA . ASN A 1 286 ? -20.984 27.656 1.735 1 84.69 286 ASN A CA 1
ATOM 2348 C C . ASN A 1 286 ? -22.328 26.906 1.704 1 84.69 286 ASN A C 1
ATOM 2350 O O . ASN A 1 286 ? -23.281 27.344 1.062 1 84.69 286 ASN A O 1
ATOM 2354 N N . LEU A 1 287 ? -22.312 25.812 2.428 1 82.06 287 LEU A N 1
ATOM 2355 C CA . LEU A 1 287 ? -23.562 25.062 2.387 1 82.06 287 LEU A CA 1
ATOM 2356 C C . LEU A 1 287 ? -24.562 25.609 3.396 1 82.06 287 LEU A C 1
ATOM 2358 O O . LEU A 1 287 ? -24.312 25.578 4.605 1 82.06 287 LEU A O 1
ATOM 2362 N N . GLU A 1 288 ? -25.625 26.359 3.141 1 74.69 288 GLU A N 1
ATOM 2363 C CA . GLU A 1 288 ? -26.531 27.125 4.004 1 74.69 288 GLU A CA 1
ATOM 2364 C C . GLU A 1 288 ? -27.594 26.219 4.609 1 74.69 288 GLU A C 1
ATOM 2366 O O . GLU A 1 288 ? -27.969 26.375 5.777 1 74.69 288 GLU A O 1
ATOM 2371 N N . ASP A 1 289 ? -28.172 25.266 3.9 1 74.69 289 ASP A N 1
ATOM 2372 C CA . ASP A 1 289 ? -29.375 24.547 4.316 1 74.69 289 ASP A CA 1
ATOM 2373 C C . ASP A 1 289 ? -29.047 23.125 4.762 1 74.69 289 ASP A C 1
ATOM 2375 O O . ASP A 1 289 ? -29.906 22.234 4.719 1 74.69 289 ASP A O 1
ATOM 2379 N N . SER A 1 290 ? -27.844 23 5.215 1 79.12 290 SER A N 1
ATOM 2380 C CA . SER A 1 290 ? -27.422 21.656 5.609 1 79.12 290 SER A CA 1
ATOM 2381 C C . SER A 1 290 ? -26.328 21.703 6.668 1 79.12 290 SER A C 1
ATOM 2383 O O . SER A 1 290 ? -25.688 22.734 6.848 1 79.12 290 SER A O 1
ATOM 2385 N N . ILE A 1 291 ? -26.359 20.703 7.434 1 80.56 291 ILE A N 1
ATOM 2386 C CA . ILE A 1 291 ? -25.312 20.578 8.438 1 80.56 291 ILE A CA 1
ATOM 2387 C C . ILE A 1 291 ? -24.219 19.656 7.93 1 80.56 291 ILE A C 1
ATOM 2389 O O . ILE A 1 291 ? -24.516 18.562 7.422 1 80.56 291 ILE A O 1
ATOM 2393 N N . VAL A 1 292 ? -23.062 20.078 7.984 1 83.12 292 VAL A N 1
ATOM 2394 C CA . VAL A 1 292 ? -21.922 19.297 7.539 1 83.12 292 VAL A CA 1
ATOM 2395 C C . VAL A 1 292 ? -21.156 18.75 8.75 1 83.12 292 VAL A C 1
ATOM 2397 O O . VAL A 1 292 ? -20.766 19.516 9.633 1 83.12 292 VAL A O 1
ATOM 2400 N N . HIS A 1 293 ? -21.094 17.453 8.836 1 83.31 293 HIS A N 1
ATOM 2401 C CA . HIS A 1 293 ? -20.344 16.797 9.906 1 83.31 293 HIS A CA 1
ATOM 2402 C C . HIS A 1 293 ? -18.984 16.297 9.406 1 83.31 293 HIS A C 1
ATOM 2404 O O . HIS A 1 293 ? -18.891 15.734 8.312 1 83.31 293 HIS A O 1
ATOM 2410 N N . TYR A 1 294 ? -18.062 16.562 10.258 1 84 294 TYR A N 1
ATOM 2411 C CA . TYR A 1 294 ? -16.703 16.109 9.938 1 84 294 TYR A CA 1
ATOM 2412 C C . TYR A 1 294 ? -16.312 14.93 10.828 1 84 294 TYR A C 1
ATOM 2414 O O . TYR A 1 294 ? -16.609 14.922 12.023 1 84 294 TYR A O 1
ATOM 2422 N N . GLN A 1 295 ? -15.672 13.969 10.25 1 74.12 295 GLN A N 1
ATOM 2423 C CA . GLN A 1 295 ? -15.219 12.781 10.961 1 74.12 295 GLN A CA 1
ATOM 2424 C C . GLN A 1 295 ? -16.312 12.227 11.859 1 74.12 295 GLN A C 1
ATOM 2426 O O . GLN A 1 295 ? -16.094 12 13.055 1 74.12 295 GLN A O 1
ATOM 2431 N N . HIS A 1 296 ? -17.453 12.078 11.258 1 75.31 296 HIS A N 1
ATOM 2432 C CA . HIS A 1 296 ? -18.656 11.625 11.938 1 75.31 296 HIS A CA 1
ATOM 2433 C C . HIS A 1 296 ? -18.516 10.18 12.398 1 75.31 296 HIS A C 1
ATOM 2435 O O . HIS A 1 296 ? -18.422 9.266 11.578 1 75.31 296 HIS A O 1
ATOM 2441 N N . SER A 1 297 ? -18.375 9.953 13.68 1 74.88 297 SER A N 1
ATOM 2442 C CA . SER A 1 297 ? -18.078 8.633 14.227 1 74.88 297 SER A CA 1
ATOM 2443 C C . SER A 1 297 ? -19.266 8.086 15.008 1 74.88 297 SER A C 1
ATOM 2445 O O . SER A 1 297 ? -19.109 7.527 16.094 1 74.88 297 SER A O 1
ATOM 2447 N N . LYS A 1 298 ? -20.391 8.133 14.391 1 78.31 298 LYS A N 1
ATOM 2448 C CA . LYS A 1 298 ? -21.609 7.742 15.078 1 78.31 298 LYS A CA 1
ATOM 2449 C C . LYS A 1 298 ? -21.812 6.23 15.031 1 78.31 298 LYS A C 1
ATOM 2451 O O . LYS A 1 298 ? -22.312 5.637 15.992 1 78.31 298 LYS A O 1
ATOM 2456 N N . TYR A 1 299 ? -21.375 5.594 14.023 1 86.88 299 TYR A N 1
ATOM 2457 C CA . TYR A 1 299 ? -21.75 4.203 13.797 1 86.88 299 TYR A CA 1
ATOM 2458 C C . TYR A 1 299 ? -20.547 3.289 13.867 1 86.88 299 TYR A C 1
ATOM 2460 O O . TYR A 1 299 ? -19.453 3.666 13.43 1 86.88 299 TYR A O 1
ATOM 2468 N N . LYS A 1 300 ? -20.766 2.143 14.438 1 90.19 300 LYS A N 1
ATOM 2469 C CA . LYS A 1 300 ? -19.781 1.069 14.469 1 90.19 300 LYS A CA 1
ATOM 2470 C C . LYS A 1 300 ? -20.234 -0.128 13.641 1 90.19 300 LYS A C 1
ATOM 2472 O O . LYS A 1 300 ? -21.438 -0.396 13.547 1 90.19 300 LYS A O 1
ATOM 2477 N N . LEU A 1 301 ? -19.359 -0.82 13.039 1 91.12 301 LEU A N 1
ATOM 2478 C CA . LEU A 1 301 ? -19.672 -1.853 12.062 1 91.12 301 LEU A CA 1
ATOM 2479 C C . LEU A 1 301 ? -19.828 -3.213 12.742 1 91.12 301 LEU A C 1
ATOM 2481 O O . LEU A 1 301 ? -20.641 -4.031 12.312 1 91.12 301 LEU A O 1
ATOM 2485 N N . LEU A 1 302 ? -19.094 -3.404 13.812 1 93.69 302 LEU A N 1
ATOM 2486 C CA . LEU A 1 302 ? -18.984 -4.746 14.375 1 93.69 302 LEU A CA 1
ATOM 2487 C C . LEU A 1 302 ? -19.109 -4.711 15.891 1 93.69 302 LEU A C 1
ATOM 2489 O O . LEU A 1 302 ? -19.062 -3.639 16.5 1 93.69 302 LEU A O 1
ATOM 2493 N N . VAL A 1 303 ? -19.391 -5.867 16.453 1 94.75 303 VAL A N 1
ATOM 2494 C CA . VAL A 1 303 ? -19.406 -6.078 17.906 1 94.75 303 VAL A CA 1
ATOM 2495 C C . VAL A 1 303 ? -18.438 -7.203 18.266 1 94.75 303 VAL A C 1
ATOM 2497 O O . VAL A 1 303 ? -18.469 -8.273 17.672 1 94.75 303 VAL A O 1
ATOM 2500 N N . ASN A 1 304 ? -17.578 -6.922 19.125 1 94.25 304 ASN A N 1
ATOM 2501 C CA . ASN A 1 304 ? -16.656 -7.949 19.594 1 94.25 304 ASN A CA 1
ATOM 2502 C C . ASN A 1 304 ? -17.391 -9.078 20.312 1 94.25 304 ASN A C 1
ATOM 2504 O O . ASN A 1 304 ? -18.172 -8.828 21.25 1 94.25 304 ASN A O 1
ATOM 2508 N N . GLU A 1 305 ? -17.172 -10.211 19.906 1 91.19 305 GLU A N 1
ATOM 2509 C CA . GLU A 1 305 ? -17.938 -11.336 20.438 1 91.19 305 GLU A CA 1
ATOM 2510 C C . GLU A 1 305 ? -17.578 -11.602 21.906 1 91.19 305 GLU A C 1
ATOM 2512 O O . GLU A 1 305 ? -18.438 -11.992 22.703 1 91.19 305 GLU A O 1
ATOM 2517 N N . ASP A 1 306 ? -16.344 -11.359 22.281 1 89.56 306 ASP A N 1
ATOM 2518 C CA . ASP A 1 306 ? -15.867 -11.648 23.641 1 89.56 306 ASP A CA 1
ATOM 2519 C C . ASP A 1 306 ? -16.297 -10.555 24.609 1 89.56 306 ASP A C 1
ATOM 2521 O O . ASP A 1 306 ? -16.75 -10.844 25.719 1 89.56 306 ASP A O 1
ATOM 2525 N N . THR A 1 307 ? -16.266 -9.305 24.266 1 91.5 307 THR A N 1
ATOM 2526 C CA . THR A 1 307 ? -16.484 -8.188 25.188 1 91.5 307 THR A CA 1
ATOM 2527 C C . THR A 1 307 ? -17.859 -7.578 24.969 1 91.5 307 THR A C 1
ATOM 2529 O O . THR A 1 307 ? -18.328 -6.793 25.797 1 91.5 307 THR A O 1
ATOM 2532 N N . GLU A 1 308 ? -18.562 -7.859 23.891 1 92.12 308 GLU A N 1
ATOM 2533 C CA . GLU A 1 308 ? -19.875 -7.332 23.516 1 92.12 308 GLU A CA 1
ATOM 2534 C C . GLU A 1 308 ? -19.812 -5.824 23.281 1 92.12 308 GLU A C 1
ATOM 2536 O O . GLU A 1 308 ? -20.844 -5.141 23.375 1 92.12 308 GLU A O 1
ATOM 2541 N N . LYS A 1 309 ? -18.641 -5.398 23.141 1 92.94 309 LYS A N 1
ATOM 2542 C CA . LYS A 1 309 ? -18.453 -3.98 22.844 1 92.94 309 LYS A CA 1
ATOM 2543 C C . LYS A 1 309 ? -18.5 -3.719 21.344 1 92.94 309 LYS A C 1
ATOM 2545 O O . LYS A 1 309 ? -17.953 -4.496 20.547 1 92.94 309 LYS A O 1
ATOM 2550 N N . LYS A 1 310 ? -19.109 -2.635 21.047 1 92.81 310 LYS A N 1
ATOM 2551 C CA . LYS A 1 310 ? -19.125 -2.225 19.641 1 92.81 310 LYS A CA 1
ATOM 2552 C C . LYS A 1 310 ? -17.75 -1.714 19.203 1 92.81 310 LYS A C 1
ATOM 2554 O O . LYS A 1 310 ? -17.109 -0.955 19.938 1 92.81 310 LYS A O 1
ATOM 2559 N N . VAL A 1 311 ? -17.297 -2.266 18.094 1 91.56 311 VAL A N 1
ATOM 2560 C CA . VAL A 1 311 ? -15.969 -1.902 17.625 1 91.56 311 VAL A CA 1
ATOM 2561 C C . VAL A 1 311 ? -16.016 -1.558 16.141 1 91.56 311 VAL A C 1
ATOM 2563 O O . VAL A 1 311 ? -17.062 -1.68 15.5 1 91.56 311 VAL A O 1
ATOM 2566 N N . PHE A 1 312 ? -14.922 -0.999 15.609 1 90.44 312 PHE A N 1
ATOM 2567 C CA . PHE A 1 312 ? -14.75 -0.627 14.211 1 90.44 312 PHE A CA 1
ATOM 2568 C C . PHE A 1 312 ? -15.641 0.561 13.859 1 90.44 312 PHE A C 1
ATOM 2570 O O . PHE A 1 312 ? -16.578 0.429 13.07 1 90.44 312 PHE A O 1
ATOM 2577 N N . LYS A 1 313 ? -15.266 1.602 14.422 1 90.62 313 LYS A N 1
ATOM 2578 C CA . LYS A 1 313 ? -15.977 2.855 14.172 1 90.62 313 LYS A CA 1
ATOM 2579 C C . LYS A 1 313 ? -15.82 3.299 12.727 1 90.62 313 LYS A C 1
ATOM 2581 O O . LYS A 1 313 ? -14.719 3.242 12.164 1 90.62 313 LYS A O 1
ATOM 2586 N N . LEU A 1 314 ? -16.984 3.543 12.102 1 91.06 314 LEU A N 1
ATOM 2587 C CA . LEU A 1 314 ? -16.953 4.145 10.773 1 91.06 314 LEU A CA 1
ATOM 2588 C C . LEU A 1 314 ? -16.734 5.648 10.859 1 91.06 314 LEU A C 1
ATOM 2590 O O . LEU A 1 314 ? -17.453 6.344 11.578 1 91.06 314 LEU A O 1
ATOM 2594 N N . ILE A 1 315 ? -15.75 6.113 10.172 1 90.56 315 ILE A N 1
ATOM 2595 C CA . ILE A 1 315 ? -15.445 7.539 10.25 1 90.56 315 ILE A CA 1
ATOM 2596 C C . ILE A 1 315 ? -15.375 8.125 8.844 1 90.56 315 ILE A C 1
ATOM 2598 O O . ILE A 1 315 ? -14.281 8.391 8.328 1 90.56 315 ILE A O 1
ATOM 2602 N N . PRO A 1 316 ? -16.562 8.305 8.281 1 93.38 316 PRO A N 1
ATOM 2603 C CA . PRO A 1 316 ? -16.547 8.977 6.98 1 93.38 316 PRO A CA 1
ATOM 2604 C C . PRO A 1 316 ? -15.914 10.367 7.051 1 93.38 316 PRO A C 1
ATOM 2606 O O . PRO A 1 316 ? -16 11.039 8.086 1 93.38 316 PRO A O 1
ATOM 2609 N N . ASP A 1 317 ? -15.281 10.867 6.023 1 93.12 317 ASP A N 1
ATOM 2610 C CA . ASP A 1 317 ? -14.625 12.172 5.992 1 93.12 317 ASP A CA 1
ATOM 2611 C C . ASP A 1 317 ? -15.633 13.289 6.23 1 93.12 317 ASP A C 1
ATOM 2613 O O . ASP A 1 317 ? -15.438 14.133 7.105 1 93.12 317 ASP A O 1
ATOM 2617 N N . ILE A 1 318 ? -16.719 13.289 5.426 1 94.56 318 ILE A N 1
ATOM 2618 C CA . ILE A 1 318 ? -17.734 14.336 5.488 1 94.56 318 ILE A CA 1
ATOM 2619 C C . ILE A 1 318 ? -19.125 13.719 5.395 1 94.56 318 ILE A C 1
ATOM 2621 O O . ILE A 1 318 ? -19.375 12.852 4.555 1 94.56 318 ILE A O 1
ATOM 2625 N N . VAL A 1 319 ? -20.047 14.07 6.258 1 94.75 319 VAL A N 1
ATOM 2626 C CA . VAL A 1 319 ? -21.453 13.672 6.203 1 94.75 319 VAL A CA 1
ATOM 2627 C C . VAL A 1 319 ? -22.328 14.914 6.121 1 94.75 319 VAL A C 1
ATOM 2629 O O . VAL A 1 319 ? -22.172 15.852 6.902 1 94.75 319 VAL A O 1
ATOM 2632 N N . ILE A 1 320 ? -23.156 14.969 5.172 1 93 320 ILE A N 1
ATOM 2633 C CA . ILE A 1 320 ? -24.078 16.094 5.012 1 93 320 ILE A CA 1
ATOM 2634 C C . ILE A 1 320 ? -25.453 15.695 5.551 1 93 320 ILE A C 1
ATOM 2636 O O . ILE A 1 320 ? -26.047 14.703 5.109 1 93 320 ILE A O 1
ATOM 2640 N N . GLU A 1 321 ? -25.859 16.438 6.453 1 91.38 321 GLU A N 1
ATOM 2641 C CA . GLU A 1 321 ? -27.156 16.234 7.086 1 91.38 321 GLU A CA 1
ATOM 2642 C C . GLU A 1 321 ? -28.156 17.297 6.645 1 91.38 321 GLU A C 1
ATOM 2644 O O . GLU A 1 321 ? -27.828 18.484 6.629 1 91.38 321 GLU A O 1
ATOM 2649 N N . LYS A 1 322 ? -29.266 16.859 6.223 1 87.69 322 LYS A N 1
ATOM 2650 C CA . LYS A 1 322 ? -30.375 17.75 5.867 1 87.69 322 LYS A CA 1
ATOM 2651 C C . LYS A 1 322 ? -31.625 17.438 6.684 1 87.69 322 LYS A C 1
ATOM 2653 O O . LYS A 1 322 ? -32.062 16.297 6.75 1 87.69 322 LYS A O 1
ATOM 2658 N N . ASP A 1 323 ? -32.25 18.422 7.305 1 86.38 323 ASP A N 1
ATOM 2659 C CA . ASP A 1 323 ? -33.438 18.281 8.109 1 86.38 323 ASP A CA 1
ATOM 2660 C C . ASP A 1 323 ? -33.25 17.25 9.211 1 86.38 323 ASP A C 1
ATOM 2662 O O . ASP A 1 323 ? -34.125 16.375 9.414 1 86.38 323 ASP A O 1
ATOM 2666 N N . GLY A 1 324 ? -31.969 17.125 9.703 1 85.5 324 GLY A N 1
ATOM 2667 C CA . GLY A 1 324 ? -31.672 16.266 10.836 1 85.5 324 GLY A CA 1
ATOM 2668 C C . GLY A 1 324 ? -31.344 14.844 10.438 1 85.5 324 GLY A C 1
ATOM 2669 O O . GLY A 1 324 ? -31.156 13.984 11.297 1 85.5 324 GLY A O 1
ATOM 2670 N N . ILE A 1 325 ? -31.312 14.656 9.141 1 89.81 325 ILE A N 1
ATOM 2671 C CA . ILE A 1 325 ? -31.078 13.312 8.641 1 89.81 325 ILE A CA 1
ATOM 2672 C C . ILE A 1 325 ? -29.812 13.305 7.781 1 89.81 325 ILE A C 1
ATOM 2674 O O . ILE A 1 325 ? -29.641 14.156 6.906 1 89.81 325 ILE A O 1
ATOM 2678 N N . GLU A 1 326 ? -28.938 12.359 8.023 1 91.88 326 GLU A N 1
ATOM 2679 C CA . GLU A 1 326 ? -27.766 12.195 7.172 1 91.88 326 GLU A CA 1
ATOM 2680 C C . GLU A 1 326 ? -28.156 11.734 5.773 1 91.88 326 GLU A C 1
ATOM 2682 O O . GLU A 1 326 ? -28.828 10.711 5.617 1 91.88 326 GLU A O 1
ATOM 2687 N N . ARG A 1 327 ? -27.75 12.398 4.781 1 92 327 ARG A N 1
ATOM 2688 C CA . ARG A 1 327 ? -28.219 12.086 3.438 1 92 327 ARG A CA 1
ATOM 2689 C C . ARG A 1 327 ? -27.062 11.711 2.518 1 92 327 ARG A C 1
ATOM 2691 O O . ARG A 1 327 ? -27.219 10.859 1.644 1 92 327 ARG A O 1
ATOM 2698 N N . ILE A 1 328 ? -25.938 12.383 2.729 1 94.81 328 ILE A N 1
ATOM 2699 C CA . ILE A 1 328 ? -24.812 12.203 1.803 1 94.81 328 ILE A CA 1
ATOM 2700 C C . ILE A 1 328 ? -23.531 11.977 2.586 1 94.81 328 ILE A C 1
ATOM 2702 O O . ILE A 1 328 ? -23.297 12.617 3.615 1 94.81 328 ILE A O 1
ATOM 2706 N N . ILE A 1 329 ? -22.688 11.055 2.15 1 95.81 329 ILE A N 1
ATOM 2707 C CA . ILE A 1 329 ? -21.328 10.852 2.646 1 95.81 329 ILE A CA 1
ATOM 2708 C C . ILE A 1 329 ? -20.328 11.172 1.546 1 95.81 329 ILE A C 1
ATOM 2710 O O . ILE A 1 329 ? -20.484 10.75 0.402 1 95.81 329 ILE A O 1
ATOM 2714 N N . ILE A 1 330 ? -19.359 11.938 1.836 1 96.31 330 ILE A N 1
ATOM 2715 C CA . ILE A 1 330 ? -18.312 12.281 0.881 1 96.31 330 ILE A CA 1
ATOM 2716 C C . ILE A 1 330 ? -16.969 11.789 1.394 1 96.31 330 ILE A C 1
ATOM 2718 O O . ILE A 1 330 ? -16.578 12.086 2.525 1 96.31 330 ILE A O 1
ATOM 2722 N N . ASP A 1 331 ? -16.344 10.992 0.657 1 96.31 331 ASP A N 1
ATOM 2723 C CA . ASP A 1 331 ? -14.969 10.562 0.911 1 96.31 331 ASP A CA 1
ATOM 2724 C C . ASP A 1 331 ? -14 11.195 -0.084 1 96.31 331 ASP A C 1
ATOM 2726 O O . ASP A 1 331 ? -14.156 11.047 -1.297 1 96.31 331 ASP A O 1
ATOM 2730 N N . THR A 1 332 ? -13.008 11.922 0.407 1 96 332 THR A N 1
ATOM 2731 C CA . THR A 1 332 ? -12.07 12.625 -0.465 1 96 332 THR A CA 1
ATOM 2732 C C . THR A 1 332 ? -10.828 11.781 -0.728 1 96 332 THR A C 1
ATOM 2734 O O . THR A 1 332 ? -10.281 11.172 0.193 1 96 332 THR A O 1
ATOM 2737 N N . LYS A 1 333 ? -10.492 11.586 -1.896 1 94.31 333 LYS A N 1
ATOM 2738 C CA . LYS A 1 333 ? -9.32 10.836 -2.326 1 94.31 333 LYS A CA 1
ATOM 2739 C C . LYS A 1 333 ? -8.359 11.719 -3.121 1 94.31 333 LYS A C 1
ATOM 2741 O O . LYS A 1 333 ? -8.727 12.25 -4.172 1 94.31 333 LYS A O 1
ATOM 2746 N N . TRP A 1 334 ? -7.133 11.859 -2.631 1 92.31 334 TRP A N 1
ATOM 2747 C CA . TRP A 1 334 ? -6.113 12.609 -3.354 1 92.31 334 TRP A CA 1
ATOM 2748 C C . TRP A 1 334 ? -5.359 11.711 -4.328 1 92.31 334 TRP A C 1
ATOM 2750 O O . TRP A 1 334 ? -4.254 11.258 -4.027 1 92.31 334 TRP A O 1
ATOM 2760 N N . LYS A 1 335 ? -5.938 11.43 -5.391 1 89.25 335 LYS A N 1
ATOM 2761 C CA . LYS A 1 335 ? -5.398 10.609 -6.465 1 89.25 335 LYS A CA 1
ATOM 2762 C C . LYS A 1 335 ? -5.891 11.086 -7.828 1 89.25 335 LYS A C 1
ATOM 2764 O O . LYS A 1 335 ? -6.918 11.766 -7.918 1 89.25 335 LYS A O 1
ATOM 2769 N N . SER A 1 336 ? -5.07 10.773 -8.836 1 85.38 336 SER A N 1
ATOM 2770 C CA . SER A 1 336 ? -5.5 11.117 -10.195 1 85.38 336 SER A CA 1
ATOM 2771 C C . SER A 1 336 ? -6.387 10.023 -10.781 1 85.38 336 SER A C 1
ATOM 2773 O O . SER A 1 336 ? -6.07 8.836 -10.688 1 85.38 336 SER A O 1
ATOM 2775 N N . VAL A 1 337 ? -7.5 10.43 -11.273 1 85.81 337 VAL A N 1
ATOM 2776 C CA . VAL A 1 337 ? -8.383 9.5 -11.969 1 85.81 337 VAL A CA 1
ATOM 2777 C C . VAL A 1 337 ? -8.234 9.68 -13.477 1 85.81 337 VAL A C 1
ATOM 2779 O O . VAL A 1 337 ? -7.91 10.773 -13.945 1 85.81 337 VAL A O 1
ATOM 2782 N N . SER A 1 338 ? -8.383 8.625 -14.18 1 85.69 338 SER A N 1
ATOM 2783 C CA . SER A 1 338 ? -8.203 8.68 -15.625 1 85.69 338 SER A CA 1
ATOM 2784 C C . SER A 1 338 ? -9.18 7.742 -16.328 1 85.69 338 SER A C 1
ATOM 2786 O O . SER A 1 338 ? -9.523 6.688 -15.805 1 85.69 338 SER A O 1
ATOM 2788 N N . ASN A 1 339 ? -9.57 8.078 -17.469 1 83.31 339 ASN A N 1
ATOM 2789 C CA . ASN A 1 339 ? -10.453 7.258 -18.281 1 83.31 339 ASN A CA 1
ATOM 2790 C C . ASN A 1 339 ? -9.758 5.98 -18.75 1 83.31 339 ASN A C 1
ATOM 2792 O O . ASN A 1 339 ? -10.422 5.004 -19.109 1 83.31 339 ASN A O 1
ATOM 2796 N N . GLU A 1 340 ? -8.492 6.012 -18.688 1 77.19 340 GLU A N 1
ATOM 2797 C CA . GLU A 1 340 ? -7.715 4.887 -19.203 1 77.19 340 GLU A CA 1
ATOM 2798 C C . GLU A 1 340 ? -7.738 3.715 -18.219 1 77.19 340 GLU A C 1
ATOM 2800 O O . GLU A 1 340 ? -7.457 2.576 -18.609 1 77.19 340 GLU A O 1
ATOM 2805 N N . TYR A 1 341 ? -8.047 3.984 -17.078 1 80.12 341 TYR A N 1
ATOM 2806 C CA . TYR A 1 341 ? -8.008 2.951 -16.047 1 80.12 341 TYR A CA 1
ATOM 2807 C C . TYR A 1 341 ? -9.383 2.314 -15.867 1 80.12 341 TYR A C 1
ATOM 2809 O O . TYR A 1 341 ? -10.406 2.957 -16.094 1 80.12 341 TYR A O 1
ATOM 2817 N N . ASN A 1 342 ? -9.344 1.044 -15.508 1 80.06 342 ASN A N 1
ATOM 2818 C CA . ASN A 1 342 ? -10.586 0.405 -15.086 1 80.06 342 ASN A CA 1
ATOM 2819 C C . ASN A 1 342 ? -11.258 1.175 -13.945 1 80.06 342 ASN A C 1
ATOM 2821 O O . ASN A 1 342 ? -10.594 1.573 -12.992 1 80.06 342 ASN A O 1
ATOM 2825 N N . ARG A 1 343 ? -12.594 1.596 -14.195 1 87.12 343 ARG A N 1
ATOM 2826 C CA . ARG A 1 343 ? -13.359 2.373 -13.227 1 87.12 343 ARG A CA 1
ATOM 2827 C C . ARG A 1 343 ? -12.664 3.693 -12.914 1 87.12 343 ARG A C 1
ATOM 2829 O O . ARG A 1 343 ? -12.602 4.109 -11.758 1 87.12 343 ARG A O 1
ATOM 2836 N N . HIS A 1 344 ? -11.914 4.109 -13.859 1 85.62 344 HIS A N 1
ATOM 2837 C CA . HIS A 1 344 ? -11.195 5.379 -13.797 1 85.62 344 HIS A CA 1
ATOM 2838 C C . HIS A 1 344 ? -10.133 5.355 -12.703 1 85.62 344 HIS A C 1
ATOM 2840 O O . HIS A 1 344 ? -9.711 6.406 -12.219 1 85.62 344 HIS A O 1
ATOM 2846 N N . GLY A 1 345 ? -9.844 4.152 -12.164 1 86.06 345 GLY A N 1
ATOM 2847 C CA . GLY A 1 345 ? -8.781 4.035 -11.18 1 86.06 345 GLY A CA 1
ATOM 2848 C C . GLY A 1 345 ? -9.289 3.9 -9.758 1 86.06 345 GLY A C 1
ATOM 2849 O O . GLY A 1 345 ? -8.5 3.887 -8.812 1 86.06 345 GLY A O 1
ATOM 2850 N N . VAL A 1 346 ? -10.617 3.826 -9.57 1 92 346 VAL A N 1
ATOM 2851 C CA . VAL A 1 346 ? -11.18 3.645 -8.234 1 92 346 VAL A CA 1
ATOM 2852 C C . VAL A 1 346 ? -10.758 2.283 -7.68 1 92 346 VAL A C 1
ATOM 2854 O O . VAL A 1 346 ? -10.945 1.256 -8.336 1 92 346 VAL A O 1
ATOM 2857 N N . LYS A 1 347 ? -10.211 2.314 -6.594 1 91.38 347 LYS A N 1
ATOM 2858 C CA . LYS A 1 347 ? -9.719 1.082 -5.98 1 91.38 347 LYS A CA 1
ATOM 2859 C C . LYS A 1 347 ? -10.875 0.258 -5.41 1 91.38 347 LYS A C 1
ATOM 2861 O O . LYS A 1 347 ? -11.852 0.814 -4.906 1 91.38 347 LYS A O 1
ATOM 2866 N N . ARG A 1 348 ? -10.711 -1.002 -5.379 1 90.12 348 ARG A N 1
ATOM 2867 C CA . ARG A 1 348 ? -11.711 -1.912 -4.824 1 90.12 348 ARG A CA 1
ATOM 2868 C C . ARG A 1 348 ? -11.922 -1.649 -3.338 1 90.12 348 ARG A C 1
ATOM 2870 O O . ARG A 1 348 ? -13.055 -1.713 -2.848 1 90.12 348 ARG A O 1
ATOM 2877 N N . GLU A 1 349 ? -10.859 -1.353 -2.67 1 91.81 349 GLU A N 1
ATOM 2878 C CA . GLU A 1 349 ? -10.914 -1.093 -1.234 1 91.81 349 GLU A CA 1
ATOM 2879 C C . GLU A 1 349 ? -11.82 0.095 -0.924 1 91.81 349 GLU A C 1
ATOM 2881 O O . GLU A 1 349 ? -12.531 0.094 0.084 1 91.81 349 GLU A O 1
ATOM 2886 N N . ASP A 1 350 ? -11.742 1.069 -1.794 1 94.5 350 ASP A N 1
ATOM 2887 C CA . ASP A 1 350 ? -12.578 2.25 -1.601 1 94.5 350 ASP A CA 1
ATOM 2888 C C . ASP A 1 350 ? -14.055 1.913 -1.784 1 94.5 350 ASP A C 1
ATOM 2890 O O . ASP A 1 350 ? -14.914 2.449 -1.077 1 94.5 350 ASP A O 1
ATOM 2894 N N . ILE A 1 351 ? -14.359 1.046 -2.662 1 95.12 351 ILE A N 1
ATOM 2895 C CA . ILE A 1 351 ? -15.734 0.641 -2.924 1 95.12 351 ILE A CA 1
ATOM 2896 C C . ILE A 1 351 ? -16.281 -0.123 -1.721 1 95.12 351 ILE A C 1
ATOM 2898 O O . ILE A 1 351 ? -17.422 0.107 -1.298 1 95.12 351 ILE A O 1
ATOM 2902 N N . TYR A 1 352 ? -15.469 -1.019 -1.173 1 94.88 352 TYR A N 1
ATOM 2903 C CA . TYR A 1 352 ? -15.891 -1.754 0.015 1 94.88 352 TYR A CA 1
ATOM 2904 C C . TYR A 1 352 ? -16.203 -0.802 1.166 1 94.88 352 TYR A C 1
ATOM 2906 O O . TYR A 1 352 ? -17.156 -1.007 1.911 1 94.88 352 TYR A O 1
ATOM 2914 N N . GLN A 1 353 ? -15.391 0.181 1.288 1 94.5 353 GLN A N 1
ATOM 2915 C CA . GLN A 1 353 ? -15.594 1.176 2.336 1 94.5 353 GLN A CA 1
ATOM 2916 C C . GLN A 1 353 ? -16.906 1.921 2.137 1 94.5 353 GLN A C 1
ATOM 2918 O O . GLN A 1 353 ? -17.703 2.055 3.074 1 94.5 353 GLN A O 1
ATOM 2923 N N . MET A 1 354 ? -17.156 2.385 0.902 1 96 354 MET A N 1
ATOM 2924 C CA . MET A 1 354 ? -18.406 3.092 0.602 1 96 354 MET A CA 1
ATOM 2925 C C . MET A 1 354 ? -19.609 2.189 0.829 1 96 354 MET A C 1
ATOM 2927 O O . MET A 1 354 ? -20.641 2.641 1.331 1 96 354 MET A O 1
ATOM 2931 N N . TYR A 1 355 ? -19.422 0.936 0.429 1 94.75 355 TYR A N 1
ATOM 2932 C CA . TYR A 1 355 ? -20.484 -0.036 0.638 1 94.75 355 TYR A CA 1
ATOM 2933 C C . TYR A 1 355 ? -20.828 -0.152 2.117 1 94.75 355 TYR A C 1
ATOM 2935 O O . TYR A 1 355 ? -22.016 -0.141 2.484 1 94.75 355 TYR A O 1
ATOM 2943 N N . ALA A 1 356 ? -19.844 -0.243 2.934 1 93.94 356 ALA A N 1
ATOM 2944 C CA . ALA A 1 356 ? -20.047 -0.336 4.375 1 93.94 356 ALA A CA 1
ATOM 2945 C C . ALA A 1 356 ? -20.75 0.903 4.91 1 93.94 356 ALA A C 1
ATOM 2947 O O . ALA A 1 356 ? -21.688 0.795 5.719 1 93.94 356 ALA A O 1
ATOM 2948 N N . TYR A 1 357 ? -20.359 2.082 4.445 1 94.19 357 TYR A N 1
ATOM 2949 C CA . TYR A 1 357 ? -21 3.32 4.879 1 94.19 357 TYR A CA 1
ATOM 2950 C C . TYR A 1 357 ? -22.484 3.336 4.496 1 94.19 357 TYR A C 1
ATOM 2952 O O . TYR A 1 357 ? -23.344 3.609 5.336 1 94.19 357 TYR A O 1
ATOM 2960 N N . LEU A 1 358 ? -22.734 3.006 3.264 1 93.88 358 LEU A N 1
ATOM 2961 C CA . LEU A 1 358 ? -24.094 3.086 2.734 1 93.88 358 LEU A CA 1
ATOM 2962 C C . LEU A 1 358 ? -25.031 2.119 3.465 1 93.88 358 LEU A C 1
ATOM 2964 O O . LEU A 1 358 ? -26.203 2.426 3.688 1 93.88 358 LEU A O 1
ATOM 2968 N N . THR A 1 359 ? -24.531 0.984 3.764 1 92.31 359 THR A N 1
ATOM 2969 C CA . THR A 1 359 ? -25.375 -0.03 4.387 1 92.31 359 THR A CA 1
ATOM 2970 C C . THR A 1 359 ? -25.547 0.25 5.875 1 92.31 359 THR A C 1
ATOM 2972 O O . THR A 1 359 ? -26.578 -0.109 6.465 1 92.31 359 THR A O 1
ATOM 2975 N N . ARG A 1 360 ? -24.594 0.908 6.5 1 90.94 360 ARG A N 1
ATOM 2976 C CA . ARG A 1 360 ? -24.672 1.175 7.934 1 90.94 360 ARG A CA 1
ATOM 2977 C C . ARG A 1 360 ? -25.422 2.477 8.203 1 90.94 360 ARG A C 1
ATOM 2979 O O . ARG A 1 360 ? -26.156 2.584 9.188 1 90.94 360 ARG A O 1
ATOM 2986 N N . TYR A 1 361 ? -25.094 3.484 7.402 1 91.69 361 TYR A N 1
ATOM 2987 C CA . TYR A 1 361 ? -25.875 4.723 7.48 1 91.69 361 TYR A CA 1
ATOM 2988 C C . TYR A 1 361 ? -27.203 4.582 6.754 1 91.69 361 TYR A C 1
ATOM 2990 O O . TYR A 1 361 ? -27.312 4.918 5.574 1 91.69 361 TYR A O 1
ATOM 2998 N N . GLN A 1 362 ? -28.125 4.242 7.395 1 89.5 362 GLN A N 1
ATOM 2999 C CA . GLN A 1 362 ? -29.391 3.785 6.82 1 89.5 362 GLN A CA 1
ATOM 3000 C C . GLN A 1 362 ? -30.062 4.895 6.023 1 89.5 362 GLN A C 1
ATOM 3002 O O . GLN A 1 362 ? -30.719 4.633 5.008 1 89.5 362 GLN A O 1
ATOM 3007 N N . ASN A 1 363 ? -29.891 6.086 6.426 1 91.38 363 ASN A N 1
ATOM 3008 C CA . ASN A 1 363 ? -30.625 7.18 5.793 1 91.38 363 ASN A CA 1
ATOM 3009 C C . ASN A 1 363 ? -29.781 7.859 4.711 1 91.38 363 ASN A C 1
ATOM 3011 O O . ASN A 1 363 ? -30.266 8.773 4.039 1 91.38 363 ASN A O 1
ATOM 3015 N N . VAL A 1 364 ? -28.578 7.406 4.52 1 93.44 364 VAL A N 1
ATOM 3016 C CA . VAL A 1 364 ? -27.719 7.957 3.471 1 93.44 364 VAL A CA 1
ATOM 3017 C C . VAL A 1 364 ? -28.047 7.289 2.137 1 93.44 364 VAL A C 1
ATOM 3019 O O . VAL A 1 364 ? -28.062 6.062 2.037 1 93.44 364 VAL A O 1
ATOM 3022 N N . ASN A 1 365 ? -28.297 8.07 1.165 1 93.69 365 ASN A N 1
ATOM 3023 C CA . ASN A 1 365 ? -28.672 7.52 -0.132 1 93.69 365 ASN A CA 1
ATOM 3024 C C . ASN A 1 365 ? -27.516 7.535 -1.111 1 93.69 365 ASN A C 1
ATOM 3026 O O . ASN A 1 365 ? -27.5 6.77 -2.078 1 93.69 365 ASN A O 1
ATOM 3030 N N . THR A 1 366 ? -26.594 8.445 -0.856 1 95.75 366 THR A N 1
ATOM 3031 C CA . THR A 1 366 ? -25.516 8.562 -1.825 1 95.75 366 THR A CA 1
ATOM 3032 C C . THR A 1 366 ? -24.172 8.695 -1.117 1 95.75 366 THR A C 1
ATOM 3034 O O . THR A 1 366 ? -24.016 9.523 -0.212 1 95.75 366 THR A O 1
ATOM 3037 N N . ALA A 1 367 ? -23.234 7.844 -1.429 1 96.69 367 ALA A N 1
ATOM 3038 C CA . ALA A 1 367 ? -21.828 7.969 -1.041 1 96.69 367 ALA A CA 1
ATOM 3039 C C . ALA A 1 367 ? -20.984 8.469 -2.207 1 96.69 367 ALA A C 1
ATOM 3041 O O . ALA A 1 367 ? -21.031 7.914 -3.307 1 96.69 367 ALA A O 1
ATOM 3042 N N . ILE A 1 368 ? -20.188 9.461 -1.976 1 97 368 ILE A N 1
ATOM 3043 C CA . ILE A 1 368 ? -19.453 10.125 -3.039 1 97 368 ILE A CA 1
ATOM 3044 C C . ILE A 1 368 ? -17.953 9.898 -2.834 1 97 368 ILE A C 1
ATOM 3046 O O . ILE A 1 368 ? -17.438 10.086 -1.73 1 97 368 ILE A O 1
ATOM 3050 N N . LEU A 1 369 ? -17.297 9.398 -3.82 1 97.12 369 LEU A N 1
ATOM 3051 C CA . LEU A 1 369 ? -15.844 9.492 -3.904 1 97.12 369 LEU A CA 1
ATOM 3052 C C . LEU A 1 369 ? -15.414 10.734 -4.672 1 97.12 369 LEU A C 1
ATOM 3054 O O . LEU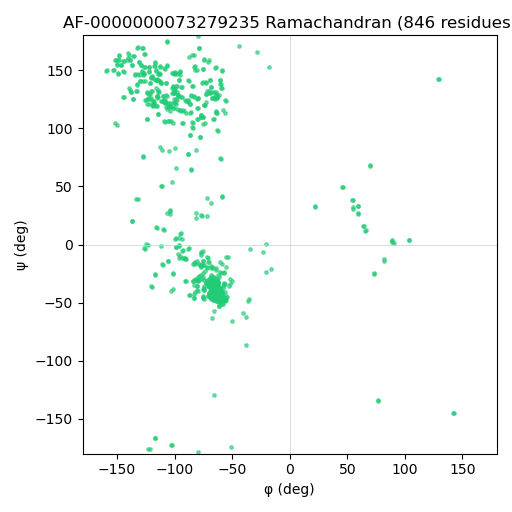 A 1 369 ? -15.688 10.852 -5.871 1 97.12 369 LEU A O 1
ATOM 3058 N N . LEU A 1 370 ? -14.766 11.625 -4.016 1 96.62 370 LEU A N 1
ATOM 3059 C CA . LEU A 1 370 ? -14.445 12.922 -4.602 1 96.62 370 LEU A CA 1
ATOM 3060 C C . LEU A 1 370 ? -12.953 13.023 -4.898 1 96.62 370 LEU A C 1
ATOM 3062 O O . LEU A 1 370 ? -12.117 12.852 -4 1 96.62 370 LEU A O 1
ATOM 3066 N N . TYR A 1 371 ? -12.656 13.266 -6.109 1 93.75 371 TYR A N 1
ATOM 3067 C CA . TYR A 1 371 ? -11.273 13.375 -6.566 1 93.75 371 TYR A CA 1
ATOM 3068 C C . TYR A 1 371 ? -10.984 14.773 -7.098 1 93.75 371 TYR A C 1
ATOM 3070 O O . TYR A 1 371 ? -11.906 15.492 -7.496 1 93.75 371 TYR A O 1
ATOM 3078 N N . PRO A 1 372 ? -9.688 15.18 -7.094 1 91.19 372 PRO A N 1
ATOM 3079 C CA . PRO A 1 372 ? -9.367 16.453 -7.754 1 91.19 372 PRO A CA 1
ATOM 3080 C C . PRO A 1 372 ? -9.516 16.375 -9.273 1 91.19 372 PRO A C 1
ATOM 3082 O O . PRO A 1 372 ? -9.18 15.352 -9.883 1 91.19 372 PRO A O 1
ATOM 3085 N N . GLN A 1 373 ? -9.984 17.391 -9.758 1 88.94 373 GLN A N 1
ATOM 3086 C CA . GLN A 1 373 ? -10.156 17.453 -11.203 1 88.94 373 GLN A CA 1
ATOM 3087 C C . GLN A 1 373 ? -8.805 17.5 -11.914 1 88.94 373 GLN A C 1
ATOM 3089 O O . GLN A 1 373 ? -7.879 18.172 -11.445 1 88.94 373 GLN A O 1
ATOM 3094 N N . ASN A 1 374 ? -8.742 16.703 -12.945 1 80.44 374 ASN A N 1
ATOM 3095 C CA . ASN A 1 374 ? -7.543 16.703 -13.773 1 80.44 374 ASN A CA 1
ATOM 3096 C C . ASN A 1 374 ? -7.891 16.594 -15.258 1 80.44 374 ASN A C 1
ATOM 3098 O O . ASN A 1 374 ? -9.039 16.328 -15.609 1 80.44 374 ASN A O 1
ATOM 3102 N N . LYS A 1 375 ? -6.984 16.906 -16.078 1 73.38 375 LYS A N 1
ATOM 3103 C CA . LYS A 1 375 ? -7.223 17 -17.516 1 73.38 375 LYS A CA 1
ATOM 3104 C C . LYS A 1 375 ? -7.457 15.617 -18.125 1 73.38 375 LYS A C 1
ATOM 3106 O O . LYS A 1 375 ? -7.949 15.5 -19.25 1 73.38 375 LYS A O 1
ATOM 3111 N N . LYS A 1 376 ? -7.145 14.625 -17.453 1 69.81 376 LYS A N 1
ATOM 3112 C CA . LYS A 1 376 ? -7.238 13.273 -18 1 69.81 376 LYS A CA 1
ATOM 3113 C C . LYS A 1 376 ? -8.68 12.781 -18.016 1 69.81 376 LYS A C 1
ATOM 3115 O O . LYS A 1 376 ? -8.961 11.672 -18.469 1 69.81 376 LYS A O 1
ATOM 3120 N N . ILE A 1 377 ? -9.508 13.516 -17.406 1 75.25 377 ILE A N 1
ATOM 3121 C CA . ILE A 1 377 ? -10.914 13.133 -17.344 1 75.25 377 ILE A CA 1
ATOM 3122 C C . ILE A 1 377 ? -11.695 13.836 -18.453 1 75.25 377 ILE A C 1
ATOM 3124 O O . ILE A 1 377 ? -11.586 15.055 -18.609 1 75.25 377 ILE A O 1
ATOM 3128 N N . GLU A 1 378 ? -12.219 13.008 -19.344 1 66.5 378 GLU A N 1
ATOM 3129 C CA . GLU A 1 378 ? -13.07 13.586 -20.391 1 66.5 378 GLU A CA 1
ATOM 3130 C C . GLU A 1 378 ? -14.453 13.922 -19.844 1 66.5 378 GLU A C 1
ATOM 3132 O O . GLU A 1 378 ? -15.047 13.141 -19.094 1 66.5 378 GLU A O 1
ATOM 3137 N N . THR A 1 379 ? -14.688 15.203 -19.781 1 61.66 379 THR A N 1
ATOM 3138 C CA . THR A 1 379 ? -15.992 15.656 -19.312 1 61.66 379 THR A CA 1
ATOM 3139 C C . THR A 1 379 ? -17.094 15.188 -20.25 1 61.66 379 THR A C 1
ATOM 3141 O O . THR A 1 379 ? -17.016 15.383 -21.469 1 61.66 379 THR A O 1
ATOM 3144 N N . ASN A 1 380 ? -17.734 14.156 -19.906 1 65.44 380 ASN A N 1
ATOM 3145 C CA . ASN A 1 380 ? -18.953 13.844 -20.625 1 65.44 380 ASN A CA 1
ATOM 3146 C C . ASN A 1 380 ? -20.125 14.672 -20.141 1 65.44 380 ASN A C 1
ATOM 3148 O O . ASN A 1 380 ? -19.953 15.562 -19.297 1 65.44 380 ASN A O 1
ATOM 3152 N N . ASP A 1 381 ? -21.375 14.531 -20.719 1 71.19 381 ASP A N 1
ATOM 3153 C CA . ASP A 1 381 ? -22.609 15.25 -20.406 1 71.19 381 ASP A CA 1
ATOM 3154 C C . ASP A 1 381 ? -23 15.062 -18.953 1 71.19 381 ASP A C 1
ATOM 3156 O O . ASP A 1 381 ? -23.672 15.922 -18.359 1 71.19 381 ASP A O 1
ATOM 3160 N N . LYS A 1 382 ? -22.438 14.109 -18.344 1 83.62 382 LYS A N 1
ATOM 3161 C CA . LYS A 1 382 ? -22.797 13.859 -16.953 1 83.62 382 LYS A CA 1
ATOM 3162 C C . LYS A 1 382 ? -21.766 14.438 -15.992 1 83.62 382 LYS A C 1
ATOM 3164 O O . LYS A 1 382 ? -20.578 14.508 -16.328 1 83.62 382 LYS A O 1
ATOM 3169 N N . LEU A 1 383 ? -22.281 14.836 -14.836 1 87.94 383 LEU A N 1
ATOM 3170 C CA . LEU A 1 383 ? -21.406 15.445 -13.844 1 87.94 383 LEU A CA 1
ATOM 3171 C C . LEU A 1 383 ? -20.547 14.383 -13.148 1 87.94 383 LEU A C 1
ATOM 3173 O O . LEU A 1 383 ? -19.359 14.609 -12.883 1 87.94 383 LEU A O 1
ATOM 3177 N N . TYR A 1 384 ? -21.234 13.234 -12.93 1 91.69 384 TYR A N 1
ATOM 3178 C CA . TYR A 1 384 ? -20.469 12.164 -12.297 1 91.69 384 TYR A CA 1
ATOM 3179 C C . TYR A 1 384 ? -19.641 11.406 -13.336 1 91.69 384 TYR A C 1
ATOM 3181 O O . TYR A 1 384 ? -20.047 11.266 -14.484 1 91.69 384 TYR A O 1
ATOM 3189 N N . ILE A 1 385 ? -18.5 10.875 -12.906 1 90.94 385 ILE A N 1
ATOM 3190 C CA . ILE A 1 385 ? -17.625 10.07 -13.75 1 90.94 385 ILE A CA 1
ATOM 3191 C C . ILE A 1 385 ? -18.125 8.625 -13.773 1 90.94 385 ILE A C 1
ATOM 3193 O O . ILE A 1 385 ? -18.125 7.984 -14.828 1 90.94 385 ILE A O 1
ATOM 3197 N N . GLU A 1 386 ? -18.438 8.125 -12.609 1 91.81 386 GLU A N 1
ATOM 3198 C CA . GLU A 1 386 ? -19 6.793 -12.406 1 91.81 386 GLU A CA 1
ATOM 3199 C C . GLU A 1 386 ? -20.172 6.828 -11.438 1 91.81 386 GLU A C 1
ATOM 3201 O O . GLU A 1 386 ? -20.219 7.668 -10.531 1 91.81 386 GLU A O 1
ATOM 3206 N N . SER A 1 387 ? -21.125 6 -11.648 1 94.44 387 SER A N 1
ATOM 3207 C CA . SER A 1 387 ? -22.266 5.871 -10.75 1 94.44 387 SER A CA 1
ATOM 3208 C C . SER A 1 387 ? -22.734 4.422 -10.656 1 94.44 387 SER A C 1
ATOM 3210 O O . SER A 1 387 ? -22.953 3.768 -11.68 1 94.44 387 SER A O 1
ATOM 3212 N N . TRP A 1 388 ? -22.828 3.938 -9.469 1 95.56 388 TRP A N 1
ATOM 3213 C CA . TRP A 1 388 ? -23.297 2.582 -9.195 1 95.56 388 TRP A CA 1
ATOM 3214 C C . TRP A 1 388 ? -24.359 2.582 -8.109 1 95.56 388 TRP A C 1
ATOM 3216 O O . TRP A 1 388 ? -24.375 3.459 -7.242 1 95.56 388 TRP A O 1
ATOM 3226 N N . TYR A 1 389 ? -25.297 1.742 -8.156 1 95.62 389 TYR A N 1
ATOM 3227 C CA . TYR A 1 389 ? -26.203 1.535 -7.027 1 95.62 389 TYR A CA 1
ATOM 3228 C C . TYR A 1 389 ? -26.094 0.112 -6.492 1 95.62 389 TYR A C 1
ATOM 3230 O O . TYR A 1 389 ? -25.531 -0.766 -7.16 1 95.62 389 TYR A O 1
ATOM 3238 N N . LEU A 1 390 ? -26.391 -0.084 -5.262 1 93.69 390 LEU A N 1
ATOM 3239 C CA . LEU A 1 390 ? -26.297 -1.397 -4.633 1 93.69 390 LEU A CA 1
ATOM 3240 C C . LEU A 1 390 ? -27.219 -2.396 -5.328 1 93.69 390 LEU A C 1
ATOM 3242 O O . LEU A 1 390 ? -28.344 -2.059 -5.695 1 93.69 390 LEU A O 1
ATOM 3246 N N . ASP A 1 391 ? -26.75 -3.541 -5.527 1 89.62 391 ASP A N 1
ATOM 3247 C CA . ASP A 1 391 ? -27.531 -4.578 -6.195 1 89.62 391 ASP A CA 1
ATOM 3248 C C . ASP A 1 391 ? -28.844 -4.836 -5.465 1 89.62 391 ASP A C 1
ATOM 3250 O O . ASP A 1 391 ? -29.891 -5.016 -6.098 1 89.62 391 ASP A O 1
ATOM 3254 N N . LYS A 1 392 ? -28.922 -4.738 -4.129 1 85.44 392 LYS A N 1
ATOM 3255 C CA . LYS A 1 392 ? -30.109 -5.07 -3.33 1 85.44 392 LYS A CA 1
ATOM 3256 C C . LYS A 1 392 ? -30.938 -3.832 -3.043 1 85.44 392 LYS A C 1
ATOM 3258 O O . LYS A 1 392 ? -32.062 -3.936 -2.518 1 85.44 392 LYS A O 1
ATOM 3263 N N . ASP A 1 393 ? -30.453 -2.662 -3.324 1 91.06 393 ASP A N 1
ATOM 3264 C CA . ASP A 1 393 ? -31.125 -1.414 -2.998 1 91.06 393 ASP A CA 1
ATOM 3265 C C . ASP A 1 393 ? -30.781 -0.318 -4 1 91.06 393 ASP A C 1
ATOM 3267 O O . ASP A 1 393 ? -29.766 0.363 -3.857 1 91.06 393 ASP A O 1
ATOM 3271 N N . LYS A 1 394 ? -31.609 -0.008 -4.875 1 91.5 394 LYS A N 1
ATOM 3272 C CA . LYS A 1 394 ? -31.359 0.931 -5.965 1 91.5 394 LYS A CA 1
ATOM 3273 C C . LYS A 1 394 ? -31.297 2.367 -5.449 1 91.5 394 LYS A C 1
ATOM 3275 O O . LYS A 1 394 ? -30.781 3.256 -6.137 1 91.5 394 LYS A O 1
ATOM 3280 N N . SER A 1 395 ? -31.844 2.523 -4.316 1 92.12 395 SER A N 1
ATOM 3281 C CA . SER A 1 395 ? -31.906 3.879 -3.781 1 92.12 395 SER A CA 1
ATOM 3282 C C . SER A 1 395 ? -30.547 4.305 -3.217 1 92.12 395 SER A C 1
ATOM 3284 O O . SER A 1 395 ? -30.312 5.492 -2.98 1 92.12 395 SER A O 1
ATOM 3286 N N . LYS A 1 396 ? -29.703 3.357 -2.963 1 94.69 396 LYS A N 1
ATOM 3287 C CA . LYS A 1 396 ? -28.375 3.65 -2.422 1 94.69 396 LYS A CA 1
ATOM 3288 C C . LYS A 1 396 ? -27.328 3.617 -3.518 1 94.69 396 LYS A C 1
ATOM 3290 O O . LYS A 1 396 ? -27.078 2.57 -4.125 1 94.69 396 LYS A O 1
ATOM 3295 N N . LYS A 1 397 ? -26.641 4.754 -3.643 1 96.25 397 LYS A N 1
ATOM 3296 C CA . LYS A 1 397 ? -25.766 4.891 -4.797 1 96.25 397 LYS A CA 1
ATOM 3297 C C . LYS A 1 397 ? -24.344 5.289 -4.371 1 96.25 397 LYS A C 1
ATOM 3299 O O . LYS A 1 397 ? -24.172 5.961 -3.354 1 96.25 397 LYS A O 1
ATOM 3304 N N . ILE A 1 398 ? -23.344 4.816 -5.082 1 96.62 398 ILE A N 1
ATOM 3305 C CA . ILE A 1 398 ? -21.953 5.273 -5.016 1 96.62 398 ILE A CA 1
ATOM 3306 C C . ILE A 1 398 ? -21.609 6.047 -6.285 1 96.62 398 ILE A C 1
ATOM 3308 O O . ILE A 1 398 ? -21.719 5.523 -7.395 1 96.62 398 ILE A O 1
ATOM 3312 N N . ARG A 1 399 ? -21.203 7.266 -6.121 1 96.12 399 ARG A N 1
ATOM 3313 C CA . ARG A 1 399 ? -20.891 8.086 -7.285 1 96.12 399 ARG A CA 1
ATOM 3314 C C . ARG A 1 399 ? -19.484 8.672 -7.172 1 96.12 399 ARG A C 1
ATOM 3316 O O . ARG A 1 399 ? -19 8.945 -6.07 1 96.12 399 ARG A O 1
ATOM 3323 N N . VAL A 1 400 ? -18.828 8.828 -8.258 1 95.69 400 VAL A N 1
ATOM 3324 C CA . VAL A 1 400 ? -17.5 9.398 -8.336 1 95.69 400 VAL A CA 1
ATOM 3325 C C . VAL A 1 400 ? -17.562 10.766 -9.016 1 95.69 400 VAL A C 1
ATOM 3327 O O . VAL A 1 400 ? -18.094 10.898 -10.117 1 95.69 400 VAL A O 1
ATOM 3330 N N . TYR A 1 401 ? -17.094 11.734 -8.367 1 95.06 401 TYR A N 1
ATOM 3331 C CA . TYR A 1 401 ? -17.047 13.086 -8.906 1 95.06 401 TYR A CA 1
ATOM 3332 C C . TYR A 1 401 ? -15.633 13.656 -8.836 1 95.06 401 TYR A C 1
ATOM 3334 O O . TYR A 1 401 ? -14.766 13.094 -8.156 1 95.06 401 TYR A O 1
ATOM 3342 N N . THR A 1 402 ? -15.414 14.703 -9.57 1 92.94 402 THR A N 1
ATOM 3343 C CA . THR A 1 402 ? -14.188 15.484 -9.469 1 92.94 402 THR A CA 1
ATOM 3344 C C . THR A 1 402 ? -14.492 16.938 -9.125 1 92.94 402 THR A C 1
ATOM 3346 O O . THR A 1 402 ? -15.594 17.422 -9.398 1 92.94 402 THR A O 1
ATOM 3349 N N . VAL A 1 403 ? -13.625 17.578 -8.516 1 92.81 403 VAL A N 1
ATOM 3350 C CA . VAL A 1 403 ? -13.82 18.969 -8.117 1 92.81 403 VAL A CA 1
ATOM 3351 C C . VAL A 1 403 ? -12.617 19.797 -8.547 1 92.81 403 VAL A C 1
ATOM 3353 O O . VAL A 1 403 ? -11.477 19.344 -8.477 1 92.81 403 VAL A O 1
ATOM 3356 N N . SER A 1 404 ? -12.875 20.969 -9 1 88.75 404 SER A N 1
ATOM 3357 C CA . SER A 1 404 ? -11.805 21.891 -9.398 1 88.75 404 SER A CA 1
ATOM 3358 C C . SER A 1 404 ? -11.125 22.5 -8.18 1 88.75 404 SER A C 1
ATOM 3360 O O . SER A 1 404 ? -11.789 22.859 -7.203 1 88.75 404 SER A O 1
ATOM 3362 N N . LEU A 1 405 ? -9.82 22.625 -8.234 1 87.81 405 LEU A N 1
ATOM 3363 C CA . LEU A 1 405 ? -9.07 23.203 -7.121 1 87.81 405 LEU A CA 1
ATOM 3364 C C . LEU A 1 405 ? -8.391 24.5 -7.539 1 87.81 405 LEU A C 1
ATOM 3366 O O . LEU A 1 405 ? -7.457 24.953 -6.875 1 87.81 405 LEU A O 1
ATOM 3370 N N . GLU A 1 406 ? -8.805 25.016 -8.633 1 80.25 406 GLU A N 1
ATOM 3371 C CA . GLU A 1 406 ? -8.195 26.234 -9.156 1 80.25 406 GLU A CA 1
ATOM 3372 C C . GLU A 1 406 ? -8.43 27.422 -8.234 1 80.25 406 GLU A C 1
ATOM 3374 O O . GLU A 1 406 ? -7.523 28.234 -8.016 1 80.25 406 GLU A O 1
ATOM 3379 N N . SER A 1 407 ? -9.664 27.516 -7.77 1 83.75 407 SER A N 1
ATOM 3380 C CA . SER A 1 407 ? -10.031 28.562 -6.828 1 83.75 407 SER A CA 1
ATOM 3381 C C . SER A 1 407 ? -11.133 28.094 -5.879 1 83.75 407 SER A C 1
ATOM 3383 O O . SER A 1 407 ? -11.828 27.125 -6.164 1 83.75 407 SER A O 1
ATOM 3385 N N . GLU A 1 408 ? -11.195 28.781 -4.801 1 87.62 408 GLU A N 1
ATOM 3386 C CA . GLU A 1 408 ? -12.242 28.438 -3.84 1 87.62 408 GLU A CA 1
ATOM 3387 C C . GLU A 1 408 ? -13.625 28.578 -4.461 1 87.62 408 GLU A C 1
ATOM 3389 O O . GLU A 1 408 ? -14.508 27.75 -4.207 1 87.62 408 GLU A O 1
ATOM 3394 N N . LYS A 1 409 ? -13.789 29.641 -5.262 1 90 409 LYS A N 1
ATOM 3395 C CA . LYS A 1 409 ? -15.078 29.891 -5.902 1 90 409 LYS A CA 1
ATOM 3396 C C . LYS A 1 409 ? -15.469 28.75 -6.836 1 90 409 LYS A C 1
ATOM 3398 O O . LYS A 1 409 ? -16.609 28.281 -6.812 1 90 409 LYS A O 1
ATOM 3403 N N . LEU A 1 410 ? -14.562 28.344 -7.602 1 90.38 410 LEU A N 1
ATOM 3404 C CA . LEU A 1 410 ? -14.828 27.266 -8.547 1 90.38 410 LEU A CA 1
ATOM 3405 C C . LEU A 1 410 ? -15.07 25.938 -7.82 1 90.38 410 LEU A C 1
ATOM 3407 O O . LEU A 1 410 ? -15.891 25.125 -8.25 1 90.38 410 LEU A O 1
ATOM 3411 N N . THR A 1 411 ? -14.312 25.75 -6.766 1 92.5 411 THR A N 1
ATOM 3412 C CA . THR A 1 411 ? -14.523 24.562 -5.949 1 92.5 411 THR A CA 1
ATOM 3413 C C . THR A 1 411 ? -15.93 24.547 -5.363 1 92.5 411 THR A C 1
ATOM 3415 O O . THR A 1 411 ? -16.625 23.531 -5.441 1 92.5 411 THR A O 1
ATOM 3418 N N . ASN A 1 412 ? -16.281 25.688 -4.82 1 93.69 412 ASN A N 1
ATOM 3419 C CA . ASN A 1 412 ? -17.625 25.812 -4.258 1 93.69 412 ASN A CA 1
ATOM 3420 C C . ASN A 1 412 ? -18.703 25.578 -5.312 1 93.69 412 ASN A C 1
ATOM 3422 O O . ASN A 1 412 ? -19.703 24.906 -5.043 1 93.69 412 ASN A O 1
ATOM 3426 N N . GLN A 1 413 ? -18.516 26.125 -6.438 1 93.62 413 GLN A N 1
ATOM 3427 C CA . GLN A 1 413 ? -19.469 25.922 -7.523 1 93.62 413 GLN A CA 1
ATOM 3428 C C . GLN A 1 413 ? -19.578 24.453 -7.895 1 93.62 413 GLN A C 1
ATOM 3430 O O . GLN A 1 413 ? -20.688 23.938 -8.07 1 93.62 413 GLN A O 1
ATOM 3435 N N . SER A 1 414 ? -18.438 23.812 -8.039 1 92.62 414 SER A N 1
ATOM 3436 C CA . SER A 1 414 ? -18.422 22.375 -8.352 1 92.62 414 SER A CA 1
ATOM 3437 C C . SER A 1 414 ? -19.188 21.578 -7.305 1 92.62 414 SER A C 1
ATOM 3439 O O . SER A 1 414 ? -19.984 20.703 -7.645 1 92.6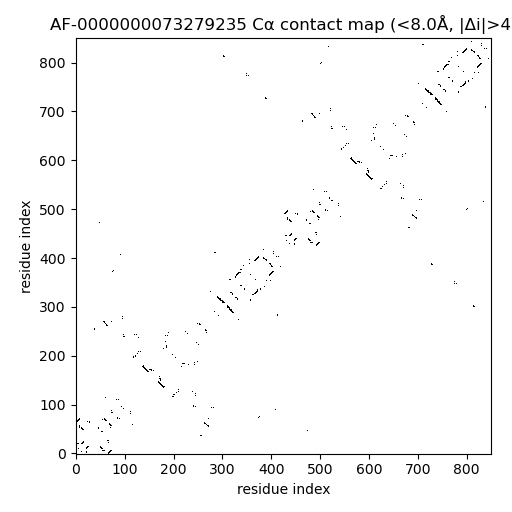2 414 SER A O 1
ATOM 3441 N N . LEU A 1 415 ? -18.922 21.844 -6.074 1 93.94 415 LEU A N 1
ATOM 3442 C CA . LEU A 1 415 ? -19.531 21.109 -4.977 1 93.94 415 LEU A CA 1
ATOM 3443 C C . LEU A 1 415 ? -21.047 21.344 -4.949 1 93.94 415 LEU A C 1
ATOM 3445 O O . LEU A 1 415 ? -21.812 20.406 -4.691 1 93.94 415 LEU A O 1
ATOM 3449 N N . LYS A 1 416 ? -21.453 22.562 -5.191 1 91.81 416 LYS A N 1
ATOM 3450 C CA . LYS A 1 416 ? -22.875 22.875 -5.254 1 91.81 416 LYS A CA 1
ATOM 3451 C C . LYS A 1 416 ? -23.562 22.094 -6.379 1 91.81 416 LYS A C 1
ATOM 3453 O O . LYS A 1 416 ? -24.656 21.562 -6.191 1 91.81 416 LYS A O 1
ATOM 3458 N N . GLU A 1 417 ? -22.938 22.094 -7.484 1 92 417 GLU A N 1
ATOM 3459 C CA . GLU A 1 417 ? -23.484 21.344 -8.617 1 92 417 GLU A CA 1
ATOM 3460 C C . GLU A 1 417 ? -23.609 19.859 -8.297 1 92 417 GLU A C 1
ATOM 3462 O O . GLU A 1 417 ? -24.578 19.219 -8.695 1 92 417 GLU A O 1
ATOM 3467 N N . ILE A 1 418 ? -22.641 19.344 -7.629 1 92.88 418 ILE A N 1
ATOM 3468 C CA . ILE A 1 418 ? -22.625 17.938 -7.254 1 92.88 418 ILE A CA 1
ATOM 3469 C C . ILE A 1 418 ? -23.797 17.641 -6.312 1 92.88 418 ILE A C 1
ATOM 3471 O O . ILE A 1 418 ? -24.531 16.672 -6.508 1 92.88 418 ILE A O 1
ATOM 3475 N N . ILE A 1 419 ? -24 18.469 -5.328 1 89.81 419 ILE A N 1
ATOM 3476 C CA . ILE A 1 419 ? -25.062 18.266 -4.344 1 89.81 419 ILE A CA 1
ATOM 3477 C C . ILE A 1 419 ? -26.422 18.391 -5.027 1 89.81 419 ILE A C 1
ATOM 3479 O O . ILE A 1 419 ? -27.344 17.625 -4.727 1 89.81 419 ILE A O 1
ATOM 3483 N N . GLU A 1 420 ? -26.516 19.312 -5.965 1 87.88 420 GLU A N 1
ATOM 3484 C CA . GLU A 1 420 ? -27.75 19.484 -6.711 1 87.88 420 GLU A CA 1
ATOM 3485 C C . GLU A 1 420 ? -28.031 18.297 -7.609 1 87.88 420 GLU A C 1
ATOM 3487 O O . GLU A 1 420 ? -29.188 17.922 -7.828 1 87.88 420 GLU A O 1
ATOM 3492 N N . ASP A 1 421 ? -26.984 17.75 -8.156 1 89.06 421 ASP A N 1
ATOM 3493 C CA . ASP A 1 421 ? -27.094 16.594 -9.031 1 89.06 421 ASP A CA 1
ATOM 3494 C C . ASP A 1 421 ? -27.688 15.391 -8.273 1 89.06 421 ASP A C 1
ATOM 3496 O O . ASP A 1 421 ? -28.359 14.555 -8.867 1 89.06 421 ASP A O 1
ATOM 3500 N N . ILE A 1 422 ? -27.359 15.109 -7.023 1 86.75 422 ILE A N 1
ATOM 3501 C CA . ILE A 1 422 ? -27.797 13.977 -6.215 1 86.75 422 ILE A CA 1
ATOM 3502 C C . ILE A 1 422 ? -29.219 14.219 -5.727 1 86.75 422 ILE A C 1
ATOM 3504 O O . ILE A 1 422 ? -29.953 13.266 -5.441 1 86.75 422 ILE A O 1
ATOM 3508 N N . ASP A 1 423 ? -30.109 15.016 -6.371 1 64.12 423 ASP A N 1
ATOM 3509 C CA . ASP A 1 423 ? -31.516 15.344 -6.141 1 64.12 423 ASP A CA 1
ATOM 3510 C C . ASP A 1 423 ? -31.906 15.078 -4.691 1 64.12 423 ASP A C 1
ATOM 3512 O O . ASP A 1 423 ? -32.906 14.383 -4.43 1 64.12 423 ASP A O 1
ATOM 3516 N N . ILE A 1 424 ? -31.109 15.211 -3.715 1 54.31 424 ILE A N 1
ATOM 3517 C CA . ILE A 1 424 ? -31.547 14.969 -2.346 1 54.31 424 ILE A CA 1
ATOM 3518 C C . ILE A 1 424 ? -32.781 15.805 -2.043 1 54.31 424 ILE A C 1
ATOM 3520 O O . ILE A 1 424 ? -33.469 15.578 -1.046 1 54.31 424 ILE A O 1
ATOM 3524 N N . TRP A 1 425 ? -33.188 16.812 -2.926 1 42.78 425 TRP A N 1
ATOM 3525 C CA . TRP A 1 425 ? -34.312 17.688 -2.621 1 42.78 425 TRP A CA 1
ATOM 3526 C C . TRP A 1 425 ? -35.594 17.25 -3.355 1 42.78 425 TRP A C 1
ATOM 3528 O O . TRP A 1 425 ? -35.5 16.734 -4.473 1 42.78 425 TRP A O 1
ATOM 3538 N N . MET B 1 1 ? 30.812 -18.5 -5.395 1 74.19 1 MET B N 1
ATOM 3539 C CA . MET B 1 1 ? 29.922 -17.344 -5.469 1 74.19 1 MET B CA 1
ATOM 3540 C C . MET B 1 1 ? 29.25 -17.078 -4.125 1 74.19 1 MET B C 1
ATOM 3542 O O . MET B 1 1 ? 28.906 -18.016 -3.412 1 74.19 1 MET B O 1
ATOM 3546 N N . ARG B 1 2 ? 29.297 -15.906 -3.641 1 85.81 2 ARG B N 1
ATOM 3547 C CA . ARG B 1 2 ? 28.688 -15.539 -2.365 1 85.81 2 ARG B CA 1
ATOM 3548 C C . ARG B 1 2 ? 27.188 -15.82 -2.367 1 85.81 2 ARG B C 1
ATOM 3550 O O . ARG B 1 2 ? 26.516 -15.641 -3.387 1 85.81 2 ARG B O 1
ATOM 3557 N N . HIS B 1 3 ? 26.75 -16.438 -1.233 1 87.94 3 HIS B N 1
ATOM 3558 C CA . HIS B 1 3 ? 25.344 -16.797 -1.092 1 87.94 3 HIS B CA 1
ATOM 3559 C C . HIS B 1 3 ? 24.719 -16.094 0.102 1 87.94 3 HIS B C 1
ATOM 3561 O O . HIS B 1 3 ? 25.156 -16.281 1.239 1 87.94 3 HIS B O 1
ATOM 3567 N N . ILE B 1 4 ? 23.688 -15.297 -0.199 1 91 4 ILE B N 1
ATOM 3568 C CA . ILE B 1 4 ? 23.016 -14.531 0.846 1 91 4 ILE B CA 1
ATOM 3569 C C . ILE B 1 4 ? 21.625 -15.094 1.082 1 91 4 ILE B C 1
ATOM 3571 O O . ILE B 1 4 ? 20.875 -15.344 0.13 1 91 4 ILE B O 1
ATOM 3575 N N . ILE B 1 5 ? 21.344 -15.367 2.268 1 89.94 5 ILE B N 1
ATOM 3576 C CA . ILE B 1 5 ? 20.016 -15.836 2.641 1 89.94 5 ILE B CA 1
ATOM 3577 C C . ILE B 1 5 ? 19.281 -14.742 3.426 1 89.94 5 ILE B C 1
ATOM 3579 O O . ILE B 1 5 ? 19.812 -14.219 4.406 1 89.94 5 ILE B O 1
ATOM 3583 N N . ILE B 1 6 ? 18.125 -14.391 2.934 1 90 6 ILE B N 1
ATOM 3584 C CA . ILE B 1 6 ? 17.344 -13.391 3.645 1 90 6 ILE B CA 1
ATOM 3585 C C . ILE B 1 6 ? 15.914 -13.914 3.848 1 90 6 ILE B C 1
ATOM 3587 O O . ILE B 1 6 ? 15.461 -14.789 3.111 1 90 6 ILE B O 1
ATOM 3591 N N . LYS B 1 7 ? 15.273 -13.414 4.875 1 88.56 7 LYS B N 1
ATOM 3592 C CA . LYS B 1 7 ? 13.859 -13.688 5.125 1 88.56 7 LYS B CA 1
ATOM 3593 C C . LYS B 1 7 ? 12.984 -12.531 4.648 1 88.56 7 LYS B C 1
ATOM 3595 O O . LYS B 1 7 ? 13.281 -11.367 4.93 1 88.56 7 LYS B O 1
ATOM 3600 N N . GLU B 1 8 ? 11.992 -12.883 3.973 1 88.38 8 GLU B N 1
ATOM 3601 C CA . GLU B 1 8 ? 11.117 -11.844 3.441 1 88.38 8 GLU B CA 1
ATOM 3602 C C . GLU B 1 8 ? 10.508 -11 4.562 1 88.38 8 GLU B C 1
ATOM 3604 O O . GLU B 1 8 ? 10.117 -11.539 5.602 1 88.38 8 GLU B O 1
ATOM 3609 N N . CYS B 1 9 ? 10.352 -9.68 4.426 1 79.12 9 CYS B N 1
ATOM 3610 C CA . CYS B 1 9 ? 9.734 -8.695 5.309 1 79.12 9 CYS B CA 1
ATOM 3611 C C . CYS B 1 9 ? 10.617 -8.422 6.523 1 79.12 9 CYS B C 1
ATOM 3613 O O . CYS B 1 9 ? 10.57 -7.332 7.094 1 79.12 9 CYS B O 1
ATOM 3615 N N . TYR B 1 10 ? 11.469 -9.375 6.926 1 77.5 10 TYR B N 1
ATOM 3616 C CA . TYR B 1 10 ? 12.172 -9.227 8.195 1 77.5 10 TYR B CA 1
ATOM 3617 C C . TYR B 1 10 ? 13.609 -8.773 7.973 1 77.5 10 TYR B C 1
ATOM 3619 O O . TYR B 1 10 ? 14.133 -7.949 8.727 1 77.5 10 TYR B O 1
ATOM 3627 N N . ASP B 1 11 ? 14.164 -9.336 6.922 1 83.88 11 ASP B N 1
ATOM 3628 C CA . ASP B 1 11 ? 15.562 -9.008 6.664 1 83.88 11 ASP B CA 1
ATOM 3629 C C . ASP B 1 11 ? 15.68 -7.949 5.574 1 83.88 11 ASP B C 1
ATOM 3631 O O . ASP B 1 11 ? 14.836 -7.867 4.6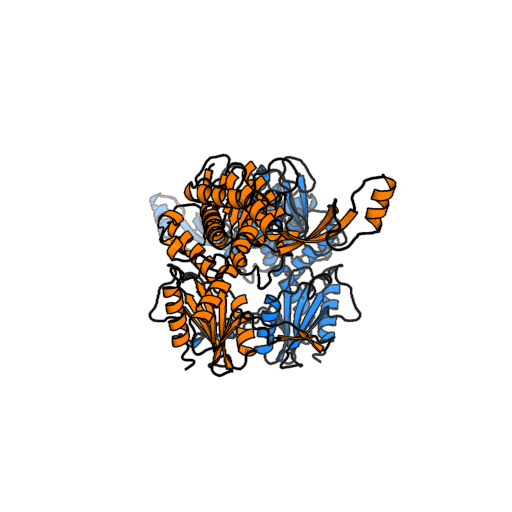8 1 83.88 11 ASP B O 1
ATOM 3635 N N . ASN B 1 12 ? 16.703 -7.125 5.703 1 87.56 12 ASN B N 1
ATOM 3636 C CA . ASN B 1 12 ? 17.047 -6.152 4.676 1 87.56 12 ASN B CA 1
ATOM 3637 C C . ASN B 1 12 ? 18.406 -6.445 4.059 1 87.56 12 ASN B C 1
ATOM 3639 O O . ASN B 1 12 ? 19.312 -6.945 4.738 1 87.56 12 ASN B O 1
ATOM 3643 N N . ILE B 1 13 ? 18.531 -6.242 2.83 1 91.44 13 ILE B N 1
ATOM 3644 C CA . ILE B 1 13 ? 19.812 -6.297 2.15 1 91.44 13 ILE B CA 1
ATOM 3645 C C . ILE B 1 13 ? 20.453 -4.914 2.145 1 91.44 13 ILE B C 1
ATOM 3647 O O . ILE B 1 13 ? 19.844 -3.941 1.686 1 91.44 13 ILE B O 1
ATOM 3651 N N . THR B 1 14 ? 21.625 -4.82 2.646 1 91 14 THR B N 1
ATOM 3652 C CA . THR B 1 14 ? 22.312 -3.537 2.709 1 91 14 THR B CA 1
ATOM 3653 C C . THR B 1 14 ? 23.219 -3.354 1.498 1 91 14 THR B C 1
ATOM 3655 O O . THR B 1 14 ? 23.938 -4.277 1.108 1 91 14 THR B O 1
ATOM 3658 N N . ILE B 1 15 ? 23.188 -2.25 0.948 1 90.38 15 ILE B N 1
ATOM 3659 C CA . ILE B 1 15 ? 24.062 -1.913 -0.167 1 90.38 15 ILE B CA 1
ATOM 3660 C C . ILE B 1 15 ? 25.328 -1.249 0.358 1 90.38 15 ILE B C 1
ATOM 3662 O O . ILE B 1 15 ? 25.297 -0.114 0.837 1 90.38 15 ILE B O 1
ATOM 3666 N N . SER B 1 16 ? 26.312 -1.924 0.371 1 88.5 16 SER B N 1
ATOM 3667 C CA . SER B 1 16 ? 27.594 -1.423 0.879 1 88.5 16 SER B CA 1
ATOM 3668 C C . SER B 1 16 ? 28.766 -2.08 0.166 1 88.5 16 SER B C 1
ATOM 3670 O O . SER B 1 16 ? 28.641 -3.178 -0.38 1 88.5 16 SER B O 1
ATOM 3672 N N . LYS B 1 17 ? 29.906 -1.442 0.116 1 83.38 17 LYS B N 1
ATOM 3673 C CA . LYS B 1 17 ? 31.125 -1.997 -0.48 1 83.38 17 LYS B CA 1
ATOM 3674 C C . LYS B 1 17 ? 31.766 -3.035 0.437 1 83.38 17 LYS B C 1
ATOM 3676 O O . LYS B 1 17 ? 32.531 -3.879 -0.017 1 83.38 17 LYS B O 1
ATOM 3681 N N . GLU B 1 18 ? 31.25 -2.959 1.612 1 81.5 18 GLU B N 1
ATOM 3682 C CA . GLU B 1 18 ? 31.812 -3.896 2.576 1 81.5 18 GLU B CA 1
ATOM 3683 C C . GLU B 1 18 ? 31.141 -5.262 2.479 1 81.5 18 GLU B C 1
ATOM 3685 O O . GLU B 1 18 ? 29.938 -5.348 2.24 1 81.5 18 GLU B O 1
ATOM 3690 N N . ILE B 1 19 ? 32 -6.242 2.533 1 73.25 19 ILE B N 1
ATOM 3691 C CA . ILE B 1 19 ? 31.484 -7.602 2.43 1 73.25 19 ILE B CA 1
ATOM 3692 C C . ILE B 1 19 ? 30.812 -8.008 3.746 1 73.25 19 ILE B C 1
ATOM 3694 O O . ILE B 1 19 ? 31.406 -7.852 4.816 1 73.25 19 ILE B O 1
ATOM 3698 N N . GLY B 1 20 ? 29.562 -8.141 3.793 1 75.88 20 GLY B N 1
ATOM 3699 C CA . GLY B 1 20 ? 28.812 -8.633 4.934 1 75.88 20 GLY B CA 1
ATOM 3700 C C . GLY B 1 20 ? 27.859 -9.758 4.582 1 75.88 20 GLY B C 1
ATOM 3701 O O . GLY B 1 20 ? 27.734 -10.125 3.41 1 75.88 20 GLY B O 1
ATOM 3702 N N . SER B 1 21 ? 27.297 -10.422 5.598 1 79.19 21 SER B N 1
ATOM 3703 C CA . SER B 1 21 ? 26.422 -11.57 5.402 1 79.19 21 SER B CA 1
ATOM 3704 C C . SER B 1 21 ? 25.172 -11.188 4.613 1 79.19 21 SER B C 1
ATOM 3706 O O . SER B 1 21 ? 24.609 -12.008 3.877 1 79.19 21 SER B O 1
ATOM 3708 N N . LYS B 1 22 ? 24.75 -10 4.68 1 88.62 22 LYS B N 1
ATOM 3709 C CA . LYS B 1 22 ? 23.562 -9.578 3.959 1 88.62 22 LYS B CA 1
ATOM 3710 C C . LYS B 1 22 ? 23.797 -8.281 3.195 1 88.62 22 LYS B C 1
ATOM 3712 O O . LYS B 1 22 ? 22.938 -7.398 3.176 1 88.62 22 LYS B O 1
ATOM 3717 N N . ASN B 1 23 ? 25 -8.219 2.637 1 90.5 23 ASN B N 1
ATOM 3718 C CA . ASN B 1 23 ? 25.359 -7.023 1.882 1 90.5 23 ASN B CA 1
ATOM 3719 C C . ASN B 1 23 ? 25.547 -7.332 0.398 1 90.5 23 ASN B C 1
ATOM 3721 O O . ASN B 1 23 ? 25.984 -8.422 0.036 1 90.5 23 ASN B O 1
ATOM 3725 N N . ILE B 1 24 ? 25.203 -6.371 -0.364 1 89.88 24 ILE B N 1
ATOM 3726 C CA . ILE B 1 24 ? 25.516 -6.449 -1.788 1 89.88 24 ILE B CA 1
ATOM 3727 C C . ILE B 1 24 ? 26.234 -5.176 -2.23 1 89.88 24 ILE B C 1
ATOM 3729 O O . ILE B 1 24 ? 26.016 -4.105 -1.654 1 89.88 24 ILE B O 1
ATOM 3733 N N . SER B 1 25 ? 27.031 -5.324 -3.146 1 89.75 25 SER B N 1
ATOM 3734 C CA . SER B 1 25 ? 27.75 -4.172 -3.676 1 89.75 25 SER B CA 1
ATOM 3735 C C . SER B 1 25 ? 26.844 -3.293 -4.531 1 89.75 25 SER B C 1
ATOM 3737 O O . SER B 1 25 ? 25.781 -3.734 -4.977 1 89.75 25 SER B O 1
ATOM 3739 N N . PRO B 1 26 ? 27.234 -2.029 -4.73 1 87.69 26 PRO B N 1
ATOM 3740 C CA . PRO B 1 26 ? 26.438 -1.149 -5.59 1 87.69 26 PRO B CA 1
ATOM 3741 C C . PRO B 1 26 ? 26.25 -1.712 -7 1 87.69 26 PRO B C 1
ATOM 3743 O O . PRO B 1 26 ? 25.188 -1.553 -7.598 1 87.69 26 PRO B O 1
ATOM 3746 N N . LYS B 1 27 ? 27.281 -2.402 -7.449 1 88.31 27 LYS B N 1
ATOM 3747 C CA . LYS B 1 27 ? 27.172 -3.012 -8.773 1 88.31 27 LYS B CA 1
ATOM 3748 C C . LYS B 1 27 ? 26.109 -4.121 -8.781 1 88.31 27 LYS B C 1
ATOM 3750 O O . LYS B 1 27 ? 25.328 -4.23 -9.727 1 88.31 27 LYS B O 1
ATOM 3755 N N . GLU B 1 28 ? 26.156 -4.859 -7.77 1 89.06 28 GLU B N 1
ATOM 3756 C CA . GLU B 1 28 ? 25.188 -5.938 -7.633 1 89.06 28 GLU B CA 1
ATOM 3757 C C . GLU B 1 28 ? 23.766 -5.379 -7.473 1 89.06 28 GLU B C 1
ATOM 3759 O O . GLU B 1 28 ? 22.812 -5.957 -7.988 1 89.06 28 GLU B O 1
ATOM 3764 N N . ALA B 1 29 ? 23.656 -4.266 -6.777 1 89.62 29 ALA B N 1
ATOM 3765 C CA . ALA B 1 29 ? 22.359 -3.613 -6.605 1 89.62 29 ALA B CA 1
ATOM 3766 C C . ALA B 1 29 ? 21.812 -3.117 -7.941 1 89.62 29 ALA B C 1
ATOM 3768 O O . ALA B 1 29 ? 20.609 -3.205 -8.195 1 89.62 29 ALA B O 1
ATOM 3769 N N . ASP B 1 30 ? 22.703 -2.656 -8.727 1 88.25 30 ASP B N 1
ATOM 3770 C CA . ASP B 1 30 ? 22.297 -2.203 -10.055 1 88.25 30 ASP B CA 1
ATOM 3771 C C . ASP B 1 30 ? 21.812 -3.373 -10.906 1 88.25 30 ASP B C 1
ATOM 3773 O O . ASP B 1 30 ? 20.828 -3.246 -11.641 1 88.25 30 ASP B O 1
ATOM 3777 N N . GLU B 1 31 ? 22.531 -4.43 -10.758 1 87.81 31 GLU B N 1
ATOM 3778 C CA . GLU B 1 31 ? 22.125 -5.637 -11.469 1 87.81 31 GLU B CA 1
ATOM 3779 C C . GLU B 1 31 ? 20.75 -6.117 -11.008 1 87.81 31 GLU B C 1
ATOM 3781 O O . GLU B 1 31 ? 19.922 -6.531 -11.828 1 87.81 31 GLU B O 1
ATOM 3786 N N . LEU B 1 32 ? 20.609 -6.059 -9.742 1 88.25 32 LEU B N 1
ATOM 3787 C CA . LEU B 1 32 ? 19.328 -6.469 -9.164 1 88.25 32 LEU B CA 1
ATOM 3788 C C . LEU B 1 32 ? 18.203 -5.582 -9.664 1 88.25 32 LEU B C 1
ATOM 3790 O O . LEU B 1 32 ? 17.125 -6.078 -10.008 1 88.25 32 LEU B O 1
ATOM 3794 N N . GLN B 1 33 ? 18.453 -4.32 -9.703 1 87.44 33 GLN B N 1
ATOM 3795 C CA . GLN B 1 33 ? 17.453 -3.381 -10.195 1 87.44 33 GLN B CA 1
ATOM 3796 C C . GLN B 1 33 ? 17.094 -3.682 -11.648 1 87.44 33 GLN B C 1
ATOM 3798 O O . GLN B 1 33 ? 15.914 -3.623 -12.023 1 87.44 33 GLN B O 1
ATOM 3803 N N . LYS B 1 34 ? 18.062 -3.9 -12.406 1 83.94 34 LYS B N 1
ATOM 3804 C CA . LYS B 1 34 ? 17.828 -4.23 -13.812 1 83.94 34 LYS B CA 1
ATOM 3805 C C . LYS B 1 34 ? 16.984 -5.496 -13.938 1 83.94 34 LYS B C 1
ATOM 3807 O O . LYS B 1 34 ? 16.078 -5.562 -14.789 1 83.94 34 LYS B O 1
ATOM 3812 N N . TYR B 1 35 ? 17.344 -6.426 -13.125 1 83.62 35 TYR B N 1
ATOM 3813 C CA . TYR B 1 35 ? 16.578 -7.668 -13.109 1 83.62 35 TYR B CA 1
ATOM 3814 C C . TYR B 1 35 ? 15.117 -7.402 -12.75 1 83.62 35 TYR B C 1
ATOM 3816 O O . TYR B 1 35 ? 14.211 -7.895 -13.422 1 83.62 35 TYR B O 1
ATOM 3824 N N . ILE B 1 36 ? 14.883 -6.605 -11.758 1 84.75 36 ILE B N 1
ATOM 3825 C CA . ILE B 1 36 ? 13.547 -6.309 -11.266 1 84.75 36 ILE B CA 1
ATOM 3826 C C . ILE B 1 36 ? 12.742 -5.598 -12.352 1 84.75 36 ILE B C 1
ATOM 3828 O O . ILE B 1 36 ? 11.57 -5.914 -12.57 1 84.75 36 ILE B O 1
ATOM 3832 N N . CYS B 1 37 ? 13.336 -4.734 -12.984 1 80.44 37 CYS B N 1
ATOM 3833 C CA . CYS B 1 37 ? 12.672 -3.98 -14.039 1 80.44 37 CYS B CA 1
ATOM 3834 C C . CYS B 1 37 ? 12.367 -4.875 -15.234 1 80.44 37 CYS B C 1
ATOM 3836 O O . CYS B 1 37 ? 11.289 -4.785 -15.82 1 80.44 37 CYS B O 1
ATOM 3838 N N . SER B 1 38 ? 13.32 -5.746 -15.547 1 77.62 38 SER B N 1
ATOM 3839 C CA . SER B 1 38 ? 13.172 -6.613 -16.719 1 77.62 38 SER B CA 1
ATOM 3840 C C . SER B 1 38 ? 12.039 -7.621 -16.516 1 77.62 38 SER B C 1
ATOM 3842 O O . SER B 1 38 ? 11.336 -7.965 -17.469 1 77.62 38 SER B O 1
ATOM 3844 N N . GLN B 1 39 ? 11.883 -8.094 -15.336 1 76.5 39 GLN B N 1
ATOM 3845 C CA . GLN B 1 39 ? 10.867 -9.102 -15.039 1 76.5 39 GLN B CA 1
ATOM 3846 C C . GLN B 1 39 ? 9.539 -8.445 -14.688 1 76.5 39 GLN B C 1
ATOM 3848 O O . GLN B 1 39 ? 8.539 -9.141 -14.461 1 76.5 39 GLN B O 1
ATOM 3853 N N . ASN B 1 40 ? 9.523 -7.102 -14.633 1 76.44 40 ASN B N 1
ATOM 3854 C CA . ASN B 1 40 ? 8.32 -6.348 -14.297 1 76.44 40 ASN B CA 1
ATOM 3855 C C . ASN B 1 40 ? 7.734 -6.805 -12.961 1 76.44 40 ASN B C 1
ATOM 3857 O O . ASN B 1 40 ? 6.539 -7.074 -12.859 1 76.44 40 ASN B O 1
ATOM 3861 N N . LEU B 1 41 ? 8.664 -7.051 -12.148 1 77.31 41 LEU B N 1
ATOM 3862 C CA . LEU B 1 41 ? 8.219 -7.441 -10.82 1 77.31 41 LEU B CA 1
ATOM 3863 C C . LEU B 1 41 ? 7.469 -6.297 -10.141 1 77.31 41 LEU B C 1
ATOM 3865 O O . LEU B 1 41 ? 7.676 -5.129 -10.477 1 77.31 41 LEU B O 1
ATOM 3869 N N . ASP B 1 42 ? 6.566 -6.645 -9.242 1 76.19 42 ASP B N 1
ATOM 3870 C CA . ASP B 1 42 ? 5.781 -5.645 -8.523 1 76.19 42 ASP B CA 1
ATOM 3871 C C . ASP B 1 42 ? 6.676 -4.77 -7.648 1 76.19 42 ASP B C 1
ATOM 3873 O O . ASP B 1 42 ? 7.207 -5.234 -6.641 1 76.19 42 ASP B O 1
ATOM 3877 N N . LYS B 1 43 ? 6.77 -3.596 -7.949 1 72 43 LYS B N 1
ATOM 3878 C CA . LYS B 1 43 ? 7.664 -2.666 -7.262 1 72 43 LYS B CA 1
ATOM 3879 C C . LYS B 1 43 ? 7.199 -2.414 -5.828 1 72 43 LYS B C 1
ATOM 3881 O O . LYS B 1 43 ? 7.992 -2.023 -4.973 1 72 43 LYS B O 1
ATOM 3886 N N . GLU B 1 44 ? 5.945 -2.701 -5.645 1 75.69 44 GLU B N 1
ATOM 3887 C CA . GLU B 1 44 ? 5.41 -2.484 -4.305 1 75.69 44 GLU B CA 1
ATOM 3888 C C . GLU B 1 44 ? 5.883 -3.566 -3.338 1 75.69 44 GLU B C 1
ATOM 3890 O O . GLU B 1 44 ? 5.836 -3.383 -2.121 1 75.69 44 GLU B O 1
ATOM 3895 N N . ASN B 1 45 ? 6.32 -4.602 -3.963 1 85.31 45 ASN B N 1
ATOM 3896 C CA . ASN B 1 45 ? 6.723 -5.719 -3.115 1 85.31 45 ASN B CA 1
ATOM 3897 C C . ASN B 1 45 ? 8.234 -5.746 -2.902 1 85.31 45 ASN B C 1
ATOM 3899 O O . ASN B 1 45 ? 8.75 -6.613 -2.191 1 85.31 45 ASN B O 1
ATOM 3903 N N . ILE B 1 46 ? 8.875 -4.836 -3.529 1 86.31 46 ILE B N 1
ATOM 3904 C CA . ILE B 1 46 ? 10.305 -4.656 -3.316 1 86.31 46 ILE B CA 1
ATOM 3905 C C . ILE B 1 46 ? 10.586 -3.219 -2.883 1 86.31 46 ILE B C 1
ATOM 3907 O O . ILE B 1 46 ? 10.539 -2.297 -3.701 1 86.31 46 ILE B O 1
ATOM 3911 N N . ILE B 1 47 ? 10.906 -3.082 -1.717 1 83.19 47 ILE B N 1
ATOM 3912 C CA . ILE B 1 47 ? 11.039 -1.747 -1.146 1 83.19 47 ILE B CA 1
ATOM 3913 C C . ILE B 1 47 ? 12.516 -1.362 -1.076 1 83.19 47 ILE B C 1
ATOM 3915 O O . ILE B 1 47 ? 13.312 -2.039 -0.42 1 83.19 47 ILE B O 1
ATOM 3919 N N . TRP B 1 48 ? 12.773 -0.376 -1.771 1 84.69 48 TRP B N 1
ATOM 3920 C CA . TRP B 1 48 ? 14.117 0.178 -1.737 1 84.69 48 TRP B CA 1
ATOM 3921 C C . TRP B 1 48 ? 14.203 1.341 -0.754 1 84.69 48 TRP B C 1
ATOM 3923 O O . TRP B 1 48 ? 13.242 2.086 -0.58 1 84.69 48 TRP B O 1
ATOM 3933 N N . THR B 1 49 ? 15.203 1.45 -0.088 1 81.44 49 THR B N 1
ATOM 3934 C CA . THR B 1 49 ? 15.602 2.678 0.593 1 81.44 49 THR B CA 1
ATOM 3935 C C . THR B 1 49 ? 16.922 3.197 0.044 1 81.44 49 THR B C 1
ATOM 3937 O O . THR B 1 49 ? 17.344 2.805 -1.047 1 81.44 49 THR B O 1
ATOM 3940 N N . ARG B 1 50 ? 17.547 4.105 0.694 1 81.81 50 ARG B N 1
ATOM 3941 C CA . ARG B 1 50 ? 18.828 4.645 0.221 1 81.81 50 ARG B CA 1
ATOM 3942 C C . ARG B 1 50 ? 19.875 3.547 0.122 1 81.81 50 ARG B C 1
ATOM 3944 O O . ARG B 1 50 ? 20.594 3.453 -0.879 1 81.81 50 ARG B O 1
ATOM 3951 N N . ASN B 1 51 ? 19.906 2.676 1.171 1 85.38 51 ASN B N 1
ATOM 3952 C CA . ASN B 1 51 ? 21 1.703 1.186 1 85.38 51 ASN B CA 1
ATOM 3953 C C . ASN B 1 51 ? 20.5 0.314 1.575 1 85.38 51 ASN B C 1
ATOM 3955 O O . ASN B 1 51 ? 21.281 -0.534 2.002 1 85.38 51 ASN B O 1
ATOM 3959 N N . THR B 1 52 ? 19.234 0.136 1.426 1 87.88 52 THR B N 1
ATOM 3960 C CA . THR B 1 52 ? 18.719 -1.18 1.796 1 87.88 52 THR B CA 1
ATOM 3961 C C . THR B 1 52 ? 17.594 -1.604 0.866 1 87.88 52 THR B C 1
ATOM 3963 O O . THR B 1 52 ? 16.953 -0.762 0.224 1 87.88 52 THR B O 1
ATOM 3966 N N . ILE B 1 53 ? 17.391 -2.891 0.816 1 90.06 53 ILE B N 1
ATOM 3967 C CA . ILE B 1 53 ? 16.328 -3.48 0.014 1 90.06 53 ILE B CA 1
ATOM 3968 C C . ILE B 1 53 ? 15.57 -4.512 0.843 1 90.06 53 ILE B C 1
ATOM 3970 O O . ILE B 1 53 ? 16.172 -5.32 1.55 1 90.06 53 ILE B O 1
ATOM 3974 N N . ILE B 1 54 ? 14.297 -4.422 0.797 1 89.69 54 ILE B N 1
ATOM 3975 C CA . ILE B 1 54 ? 13.461 -5.383 1.511 1 89.69 54 ILE B CA 1
ATOM 3976 C C . ILE B 1 54 ? 12.492 -6.051 0.537 1 89.69 54 ILE B C 1
ATOM 3978 O O . ILE B 1 54 ? 11.875 -5.379 -0.29 1 89.69 54 ILE B O 1
ATOM 3982 N N . PHE B 1 55 ? 12.461 -7.32 0.592 1 90 55 PHE B N 1
ATOM 3983 C CA . PHE B 1 55 ? 11.5 -8.07 -0.211 1 90 55 PHE B CA 1
ATOM 3984 C C . PHE B 1 55 ? 10.266 -8.414 0.608 1 90 55 PHE B C 1
ATOM 3986 O O . PHE B 1 55 ? 10.375 -8.93 1.722 1 90 55 PHE B O 1
ATOM 3993 N N . ILE B 1 56 ? 9.109 -8.031 -0.016 1 89.88 56 ILE B N 1
ATOM 3994 C CA . ILE B 1 56 ? 7.836 -8.328 0.627 1 89.88 56 ILE B CA 1
ATOM 3995 C C . ILE B 1 56 ? 7.012 -9.25 -0.267 1 89.88 56 ILE B C 1
ATOM 3997 O O . ILE B 1 56 ? 6.836 -8.984 -1.458 1 89.88 56 ILE B O 1
ATOM 4001 N N . ASN B 1 57 ? 6.582 -10.367 0.159 1 90.19 57 ASN B N 1
ATOM 4002 C CA . ASN B 1 57 ? 5.656 -11.273 -0.512 1 90.19 57 ASN B CA 1
ATOM 4003 C C . ASN B 1 57 ? 6.371 -12.141 -1.544 1 90.19 57 ASN B C 1
ATOM 4005 O O . ASN B 1 57 ? 5.789 -13.094 -2.068 1 90.19 57 ASN B O 1
ATOM 4009 N N . TYR B 1 58 ? 7.617 -11.734 -1.882 1 90.25 58 TYR B N 1
ATOM 4010 C CA . TYR B 1 58 ? 8.367 -12.531 -2.846 1 90.25 58 TYR B CA 1
ATOM 4011 C C . TYR B 1 58 ? 9.344 -13.469 -2.139 1 90.25 58 TYR B C 1
ATOM 4013 O O . TYR B 1 58 ? 10.062 -13.055 -1.227 1 90.25 58 TYR B O 1
ATOM 4021 N N . VAL B 1 59 ? 9.32 -14.664 -2.527 1 91.06 59 VAL B N 1
ATOM 4022 C CA . VAL B 1 59 ? 10.305 -15.641 -2.07 1 91.06 59 VAL B CA 1
ATOM 4023 C C . VAL B 1 59 ? 10.891 -16.391 -3.268 1 91.06 59 VAL B C 1
ATOM 4025 O O . VAL B 1 59 ? 10.305 -16.391 -4.352 1 91.06 59 VAL B O 1
ATOM 4028 N N . GLY B 1 60 ? 12.078 -16.922 -3.031 1 91.12 60 GLY B N 1
ATOM 4029 C CA . GLY B 1 60 ? 12.727 -17.641 -4.125 1 91.12 60 GLY B CA 1
ATOM 4030 C C . GLY B 1 60 ? 14.227 -17.422 -4.176 1 91.12 60 GLY B C 1
ATOM 4031 O O . GLY B 1 60 ? 14.891 -17.422 -3.137 1 91.12 60 GLY B O 1
ATOM 4032 N N . TYR B 1 61 ? 14.695 -17.391 -5.445 1 89.62 61 TYR B N 1
ATOM 4033 C CA . TYR B 1 61 ? 16.141 -17.312 -5.664 1 89.62 61 TYR B CA 1
ATOM 4034 C C . TYR B 1 61 ? 16.453 -16.359 -6.805 1 89.62 61 TYR B C 1
ATOM 4036 O O . TYR B 1 61 ? 15.766 -16.328 -7.82 1 89.62 61 TYR B O 1
ATOM 4044 N N . ILE B 1 62 ? 17.453 -15.516 -6.547 1 89.38 62 ILE B N 1
ATOM 4045 C CA . ILE B 1 62 ? 17.953 -14.609 -7.574 1 89.38 62 ILE B CA 1
ATOM 4046 C C . ILE B 1 62 ? 19.469 -14.789 -7.727 1 89.38 62 ILE B C 1
ATOM 4048 O O . ILE B 1 62 ? 20.219 -14.672 -6.754 1 89.38 62 ILE B O 1
ATOM 4052 N N . LYS B 1 63 ? 19.875 -15.055 -8.859 1 86.88 63 LYS B N 1
ATOM 4053 C CA . LYS B 1 63 ? 21.297 -15.188 -9.141 1 86.88 63 LYS B CA 1
ATOM 4054 C C . LYS B 1 63 ? 21.828 -13.961 -9.883 1 86.88 63 LYS B C 1
ATOM 4056 O O . LYS B 1 63 ? 21.344 -13.633 -10.969 1 86.88 63 LYS B O 1
ATOM 4061 N N . LEU B 1 64 ? 22.719 -13.344 -9.281 1 87.62 64 LEU B N 1
ATOM 4062 C CA . LEU B 1 64 ? 23.422 -12.227 -9.922 1 87.62 64 LEU B CA 1
ATOM 4063 C C . LEU B 1 64 ? 24.797 -12.648 -10.406 1 87.62 64 LEU B C 1
ATOM 4065 O O . LEU B 1 64 ? 25.141 -13.836 -10.359 1 87.62 64 LEU B O 1
ATOM 4069 N N . SER B 1 65 ? 25.578 -11.727 -10.852 1 83.69 65 SER B N 1
ATOM 4070 C CA . SER B 1 65 ? 26.859 -12.055 -11.461 1 83.69 65 SER B CA 1
ATOM 4071 C C . SER B 1 65 ? 27.859 -12.562 -10.414 1 83.69 65 SER B C 1
ATOM 4073 O O . SER B 1 65 ? 28.609 -13.492 -10.68 1 83.69 65 SER B O 1
ATOM 4075 N N . THR B 1 66 ? 27.797 -11.984 -9.203 1 86 66 THR B N 1
ATOM 4076 C CA . THR B 1 66 ? 28.828 -12.32 -8.234 1 86 66 THR B CA 1
ATOM 4077 C C . THR B 1 66 ? 28.203 -12.797 -6.922 1 86 66 THR B C 1
ATOM 4079 O O . THR B 1 66 ? 28.922 -13.141 -5.98 1 86 66 THR B O 1
ATOM 4082 N N . VAL B 1 67 ? 26.891 -12.75 -6.902 1 88.25 67 VAL B N 1
ATOM 4083 C CA . VAL B 1 67 ? 26.234 -13.141 -5.656 1 88.25 67 VAL B CA 1
ATOM 4084 C C . VAL B 1 67 ? 24.875 -13.75 -5.953 1 88.25 67 VAL B C 1
ATOM 4086 O O . VAL B 1 67 ? 24.219 -13.375 -6.93 1 88.25 67 VAL B O 1
ATOM 4089 N N . ASP B 1 68 ? 24.469 -14.703 -5.148 1 90.06 68 ASP B N 1
ATOM 4090 C CA . ASP B 1 68 ? 23.109 -15.266 -5.211 1 90.06 68 ASP B CA 1
ATOM 4091 C C . ASP B 1 68 ? 22.312 -14.891 -3.967 1 90.06 68 ASP B C 1
ATOM 4093 O O . ASP B 1 68 ? 22.844 -14.859 -2.859 1 90.06 68 ASP B O 1
ATOM 4097 N N . ILE B 1 69 ? 21.078 -14.555 -4.168 1 92.44 69 ILE B N 1
ATOM 4098 C CA . ILE B 1 69 ? 20.203 -14.156 -3.078 1 92.44 69 ILE B CA 1
ATOM 4099 C C . ILE B 1 69 ? 19.062 -15.164 -2.941 1 92.44 69 ILE B C 1
ATOM 4101 O O . ILE B 1 69 ? 18.312 -15.406 -3.896 1 92.44 69 ILE B O 1
ATOM 4105 N N . GLU B 1 70 ? 19 -15.758 -1.826 1 92.88 70 GLU B N 1
ATOM 4106 C CA . GLU B 1 70 ? 17.891 -16.656 -1.501 1 92.88 70 GLU B CA 1
ATOM 4107 C C . GLU B 1 70 ? 16.906 -15.984 -0.529 1 92.88 70 GLU B C 1
ATOM 4109 O O . GLU B 1 70 ? 17.312 -15.547 0.552 1 92.88 70 GLU B O 1
ATOM 4114 N N . ILE B 1 71 ? 15.711 -15.891 -0.925 1 92.5 71 ILE B N 1
ATOM 4115 C CA . ILE B 1 71 ? 14.68 -15.266 -0.107 1 92.5 71 ILE B CA 1
ATOM 4116 C C . ILE B 1 71 ? 13.742 -16.344 0.449 1 92.5 71 ILE B C 1
ATOM 4118 O O . ILE B 1 71 ? 13.047 -17.016 -0.309 1 92.5 71 ILE B O 1
ATOM 4122 N N . LEU B 1 72 ? 13.703 -16.453 1.693 1 90.88 72 LEU B N 1
ATOM 4123 C CA . LEU B 1 72 ? 12.898 -17.469 2.355 1 90.88 72 LEU B CA 1
ATOM 4124 C C . LEU B 1 72 ? 11.664 -16.844 3.006 1 90.88 72 LEU B C 1
ATOM 4126 O O . LEU B 1 72 ? 11.648 -15.641 3.285 1 90.88 72 LEU B O 1
ATOM 4130 N N . PRO B 1 73 ? 10.578 -17.594 3.193 1 88.81 73 PRO B N 1
ATOM 4131 C CA . PRO B 1 73 ? 9.344 -17.062 3.773 1 88.81 73 PRO B CA 1
ATOM 4132 C C . PRO B 1 73 ? 9.477 -16.75 5.262 1 88.81 73 PRO B C 1
ATOM 4134 O O . PRO B 1 73 ? 10.375 -17.266 5.926 1 88.81 73 PRO B O 1
ATOM 4137 N N . LYS B 1 74 ? 8.539 -15.797 5.758 1 77.69 74 LYS B N 1
ATOM 4138 C CA . LYS B 1 74 ? 8.57 -15.305 7.133 1 77.69 74 LYS B CA 1
ATOM 4139 C C . LYS B 1 74 ? 7.895 -16.281 8.086 1 77.69 74 LYS B C 1
ATOM 4141 O O . LYS B 1 74 ? 7.211 -15.867 9.023 1 77.69 74 LYS B O 1
ATOM 4146 N N . ILE B 1 75 ? 7.785 -17.516 7.938 1 64.81 75 ILE B N 1
ATOM 4147 C CA . ILE B 1 75 ? 6.988 -18.469 8.703 1 64.81 75 ILE B CA 1
ATOM 4148 C C . ILE B 1 75 ? 7.543 -18.594 10.117 1 64.81 75 ILE B C 1
ATOM 4150 O O . ILE B 1 75 ? 6.789 -18.531 11.094 1 64.81 75 ILE B O 1
ATOM 4154 N N . SER B 1 76 ? 8.82 -19.078 10.305 1 60.25 76 SER B N 1
ATOM 4155 C CA . SER B 1 76 ? 9.305 -19.422 11.641 1 60.25 76 SER B CA 1
ATOM 4156 C C . SER B 1 76 ? 10.172 -18.312 12.227 1 60.25 76 SER B C 1
ATOM 4158 O O . SER B 1 76 ? 11.281 -18.062 11.758 1 60.25 76 SER B O 1
ATOM 4160 N N . ILE B 1 77 ? 9.445 -17.234 12.844 1 52.53 77 ILE B N 1
ATOM 4161 C CA . ILE B 1 77 ? 10.234 -16.141 13.398 1 52.53 77 ILE B CA 1
ATOM 4162 C C . ILE B 1 77 ? 11.289 -16.688 14.352 1 52.53 77 ILE B C 1
ATOM 4164 O O . ILE B 1 77 ? 12.383 -16.141 14.461 1 52.53 77 ILE B O 1
ATOM 4168 N N . ASN B 1 78 ? 10.953 -17.797 15.125 1 50.78 78 ASN B N 1
ATOM 4169 C CA . ASN B 1 78 ? 11.805 -18.047 16.281 1 50.78 78 ASN B CA 1
ATOM 4170 C C . ASN B 1 78 ? 13.094 -18.766 15.891 1 50.78 78 ASN B C 1
ATOM 4172 O O . ASN B 1 78 ? 14.07 -18.75 16.641 1 50.78 78 ASN B O 1
ATOM 4176 N N . GLU B 1 79 ? 12.938 -19.656 14.891 1 57.84 79 GLU B N 1
ATOM 4177 C CA . GLU B 1 79 ? 14.18 -20.406 14.695 1 57.84 79 GLU B CA 1
ATOM 4178 C C . GLU B 1 79 ? 14.867 -20 13.398 1 57.84 79 GLU B C 1
ATOM 4180 O O . GLU B 1 79 ? 14.234 -19.938 12.344 1 57.84 79 GLU B O 1
ATOM 4185 N N . GLU B 1 80 ? 15.867 -19.297 13.531 1 63.47 80 GLU B N 1
ATOM 4186 C CA . GLU B 1 80 ? 16.734 -18.844 12.445 1 63.47 80 GLU B CA 1
ATOM 4187 C C . GLU B 1 80 ? 17.312 -20.016 11.68 1 63.47 80 GLU B C 1
ATOM 4189 O O . GLU B 1 80 ? 18.547 -20.172 11.609 1 63.47 80 GLU B O 1
ATOM 4194 N N . ASN B 1 81 ? 16.484 -21.094 11.383 1 77.75 81 ASN B N 1
ATOM 4195 C CA . ASN B 1 81 ? 17.016 -22.203 10.578 1 77.75 81 ASN B CA 1
ATOM 4196 C C . ASN B 1 81 ? 16.469 -22.172 9.156 1 77.75 81 ASN B C 1
ATOM 4198 O O . ASN B 1 81 ? 15.297 -22.484 8.93 1 77.75 81 ASN B O 1
ATOM 4202 N N . PRO B 1 82 ? 17.219 -21.812 8.297 1 83.06 82 PRO B N 1
ATOM 4203 C CA . PRO B 1 82 ? 16.797 -21.703 6.895 1 83.06 82 PRO B CA 1
ATOM 4204 C C . PRO B 1 82 ? 16.25 -23.016 6.344 1 83.06 82 PRO B C 1
ATOM 4206 O O . PRO B 1 82 ? 15.391 -23 5.453 1 83.06 82 PRO B O 1
ATOM 4209 N N . GLU B 1 83 ? 16.656 -24.109 6.957 1 82.25 83 GLU B N 1
ATOM 4210 C CA . GLU B 1 83 ? 16.219 -25.406 6.469 1 82.25 83 GLU B CA 1
ATOM 4211 C C . GLU B 1 83 ? 14.727 -25.609 6.711 1 82.25 83 GLU B C 1
ATOM 4213 O O . GLU B 1 83 ? 14.031 -26.172 5.863 1 82.25 83 GLU B O 1
ATOM 4218 N N . ILE B 1 84 ? 14.305 -25.125 7.789 1 79.25 84 ILE B N 1
ATOM 4219 C CA . ILE B 1 84 ? 12.898 -25.281 8.148 1 79.25 84 ILE B CA 1
ATOM 4220 C C . ILE B 1 84 ? 12.031 -24.453 7.219 1 79.25 84 ILE B C 1
ATOM 4222 O O . ILE B 1 84 ? 10.969 -24.906 6.777 1 79.25 84 ILE B O 1
ATOM 4226 N N . GLU B 1 85 ? 12.438 -23.328 6.957 1 83.69 85 GLU B N 1
ATOM 4227 C CA . GLU B 1 85 ? 11.695 -22.438 6.074 1 83.69 85 GLU B CA 1
ATOM 4228 C C . GLU B 1 85 ? 11.664 -22.969 4.645 1 83.69 85 GLU B C 1
ATOM 4230 O O . GLU B 1 85 ? 10.641 -22.875 3.967 1 83.69 85 GLU B O 1
ATOM 4235 N N . ARG B 1 86 ? 12.82 -23.5 4.258 1 84.88 86 ARG B N 1
ATOM 4236 C CA . ARG B 1 86 ? 12.891 -24.125 2.936 1 84.88 86 ARG B CA 1
ATOM 4237 C C . ARG B 1 86 ? 11.914 -25.281 2.824 1 84.88 86 ARG B C 1
ATOM 4239 O O . ARG B 1 86 ? 11.211 -25.422 1.822 1 84.88 86 ARG B O 1
ATOM 4246 N N . LYS B 1 87 ? 11.922 -26.016 3.869 1 82 87 LYS B N 1
ATOM 4247 C CA . LYS B 1 87 ? 11.047 -27.188 3.91 1 82 87 LYS B CA 1
ATOM 4248 C C . LYS B 1 87 ? 9.578 -26.781 3.816 1 82 87 LYS B C 1
ATOM 4250 O O . LYS B 1 87 ? 8.812 -27.375 3.061 1 82 87 LYS B O 1
ATOM 4255 N N . ALA B 1 88 ? 9.258 -25.812 4.52 1 82.69 88 ALA B N 1
ATOM 4256 C CA . ALA B 1 88 ? 7.879 -25.344 4.516 1 82.69 88 ALA B CA 1
ATOM 4257 C C . ALA B 1 88 ? 7.48 -24.812 3.139 1 82.69 88 ALA B C 1
ATOM 4259 O O . ALA B 1 88 ? 6.391 -25.125 2.648 1 82.69 88 ALA B O 1
ATOM 4260 N N . LEU B 1 89 ? 8.336 -24.062 2.574 1 87.06 89 LEU B N 1
ATOM 4261 C CA . LEU B 1 89 ? 8.07 -23.516 1.25 1 87.06 89 LEU B CA 1
ATOM 4262 C C . LEU B 1 89 ? 7.902 -24.625 0.222 1 87.06 89 LEU B C 1
ATOM 4264 O O . LEU B 1 89 ? 6.945 -24.625 -0.553 1 87.06 89 LEU B O 1
ATOM 4268 N N . LEU B 1 90 ? 8.797 -25.531 0.264 1 83.62 90 LEU B N 1
ATOM 4269 C CA . LEU B 1 90 ? 8.781 -26.625 -0.706 1 83.62 90 LEU B CA 1
ATOM 4270 C C . LEU B 1 90 ? 7.539 -27.5 -0.523 1 83.62 90 LEU B C 1
ATOM 4272 O O . LEU B 1 90 ? 6.953 -27.969 -1.503 1 83.62 90 LEU B O 1
ATOM 4276 N N . ASN B 1 91 ? 7.195 -27.703 0.704 1 83.31 91 ASN B N 1
ATOM 4277 C CA . ASN B 1 91 ? 5.969 -28.438 0.986 1 83.31 91 ASN B CA 1
ATOM 4278 C C . ASN B 1 91 ? 4.746 -27.734 0.397 1 83.31 91 ASN B C 1
ATOM 4280 O O . ASN B 1 91 ? 3.906 -28.375 -0.241 1 83.31 91 ASN B O 1
ATOM 4284 N N . MET B 1 92 ? 4.688 -26.5 0.546 1 88.44 92 MET B N 1
ATOM 4285 C CA . MET B 1 92 ? 3.555 -25.734 0.024 1 88.44 92 MET B CA 1
ATOM 4286 C C . MET B 1 92 ? 3.529 -25.781 -1.5 1 88.44 92 MET B C 1
ATOM 4288 O O . MET B 1 92 ? 2.477 -25.984 -2.104 1 88.44 92 MET B O 1
ATOM 4292 N N . LEU B 1 93 ? 4.691 -25.641 -2.029 1 85.81 93 LEU B N 1
ATOM 4293 C CA . LEU B 1 93 ? 4.781 -25.641 -3.484 1 85.81 93 LEU B CA 1
ATOM 4294 C C . LEU B 1 93 ? 4.395 -27 -4.055 1 85.81 93 LEU B C 1
ATOM 4296 O O . LEU B 1 93 ? 3.779 -27.078 -5.117 1 85.81 93 LEU B O 1
ATOM 4300 N N . SER B 1 94 ? 4.754 -27.969 -3.385 1 81.88 94 SER B N 1
ATOM 4301 C CA . SER B 1 94 ? 4.438 -29.328 -3.812 1 81.88 94 SER B CA 1
ATOM 4302 C C . SER B 1 94 ? 2.936 -29.594 -3.768 1 81.88 94 SER B C 1
ATOM 4304 O O . SER B 1 94 ? 2.354 -30.078 -4.742 1 81.88 94 SER B O 1
ATOM 4306 N N . ILE B 1 95 ? 2.361 -29.234 -2.707 1 83.56 95 ILE B N 1
ATOM 4307 C CA . ILE B 1 95 ? 0.938 -29.484 -2.506 1 83.56 95 ILE B CA 1
ATOM 4308 C C . ILE B 1 95 ? 0.123 -28.656 -3.496 1 83.56 95 ILE B C 1
ATOM 4310 O O . ILE B 1 95 ? -0.904 -29.109 -4.004 1 83.56 95 ILE B O 1
ATOM 4314 N N . CYS B 1 96 ? 0.62 -27.484 -3.818 1 81.12 96 CYS B N 1
ATOM 4315 C CA . CYS B 1 96 ? -0.065 -26.609 -4.762 1 81.12 96 CYS B CA 1
ATOM 4316 C C . CYS B 1 96 ? 0.022 -27.172 -6.18 1 81.12 96 CYS B C 1
ATOM 4318 O O . CYS B 1 96 ? -0.723 -26.734 -7.066 1 81.12 96 CYS B O 1
ATOM 4320 N N . GLY B 1 97 ? 0.786 -28.078 -6.324 1 70 97 GLY B N 1
ATOM 4321 C CA . GLY B 1 97 ? 0.913 -28.703 -7.629 1 70 97 GLY B CA 1
ATOM 4322 C C . GLY B 1 97 ? 1.977 -28.062 -8.5 1 70 97 GLY B C 1
ATOM 4323 O O . GLY B 1 97 ? 2.105 -28.391 -9.68 1 70 97 GLY B O 1
ATOM 4324 N N . ILE B 1 98 ? 2.545 -27.172 -7.938 1 67.06 98 ILE B N 1
ATOM 4325 C CA . ILE B 1 98 ? 3.609 -26.531 -8.703 1 67.06 98 ILE B CA 1
ATOM 4326 C C . ILE B 1 98 ? 4.828 -27.453 -8.758 1 67.06 98 ILE B C 1
ATOM 4328 O O . ILE B 1 98 ? 5.48 -27.562 -9.797 1 67.06 98 ILE B O 1
ATOM 4332 N N . LEU B 1 99 ? 5.164 -28 -7.508 1 67.81 99 LEU B N 1
ATOM 4333 C CA . LEU B 1 99 ? 6.297 -28.922 -7.391 1 67.81 99 LEU B CA 1
ATOM 4334 C C . LEU B 1 99 ? 5.828 -30.328 -7.07 1 67.81 99 LEU B C 1
ATOM 4336 O O . LEU B 1 99 ? 5.137 -30.547 -6.07 1 67.81 99 LEU B O 1
ATOM 4340 N N . ASN B 1 100 ? 5.406 -31.109 -7.988 1 60.03 100 ASN B N 1
ATOM 4341 C CA . ASN B 1 100 ? 5.02 -32.469 -7.641 1 60.03 100 ASN B CA 1
ATOM 4342 C C . ASN B 1 100 ? 6.18 -33.25 -7.016 1 60.03 100 ASN B C 1
ATOM 4344 O O . ASN B 1 100 ? 6.996 -33.812 -7.727 1 60.03 100 ASN B O 1
ATOM 4348 N N . ILE B 1 101 ? 6.5 -32.969 -5.871 1 56.5 101 ILE B N 1
ATOM 4349 C CA . ILE B 1 101 ? 7.578 -33.656 -5.164 1 56.5 101 ILE B CA 1
ATOM 4350 C C . ILE B 1 101 ? 7.031 -34.906 -4.492 1 56.5 101 ILE B C 1
ATOM 4352 O O . ILE B 1 101 ? 6.074 -34.844 -3.719 1 56.5 101 ILE B O 1
ATOM 4356 N N . SER B 1 102 ? 7.086 -36.094 -5.094 1 52.72 102 SER B N 1
ATOM 4357 C CA . SER B 1 102 ? 6.773 -37.281 -4.316 1 52.72 102 SER B CA 1
ATOM 4358 C C . SER B 1 102 ? 7.66 -37.406 -3.078 1 52.72 102 SER B C 1
ATOM 4360 O O . SER B 1 102 ? 8.859 -37.125 -3.143 1 52.72 102 SER B O 1
ATOM 4362 N N . TYR B 1 103 ? 7.039 -37.281 -1.92 1 51.34 103 TYR B N 1
ATOM 4363 C CA . TYR B 1 103 ? 7.688 -37.375 -0.615 1 51.34 103 TYR B CA 1
ATOM 4364 C C . TYR B 1 103 ? 8.805 -38.406 -0.633 1 51.34 103 TYR B C 1
ATOM 4366 O O . TYR B 1 103 ? 9.828 -38.25 0.031 1 51.34 103 TYR B O 1
ATOM 4374 N N . SER B 1 104 ? 8.469 -39.562 -1.195 1 51.22 104 SER B N 1
ATOM 4375 C CA . SER B 1 104 ? 9.461 -40.625 -1.16 1 51.22 104 SER B CA 1
ATOM 4376 C C . SER B 1 104 ? 10.812 -40.156 -1.684 1 51.22 104 SER B C 1
ATOM 4378 O O . SER B 1 104 ? 11.859 -40.656 -1.27 1 51.22 104 SER B O 1
ATOM 4380 N N . ASP B 1 105 ? 10.664 -39.312 -2.488 1 51.53 105 ASP B N 1
ATOM 4381 C CA . ASP B 1 105 ? 11.867 -38.844 -3.16 1 51.53 105 ASP B CA 1
ATOM 4382 C C . ASP B 1 105 ? 12.68 -37.906 -2.254 1 51.53 105 ASP B C 1
ATOM 4384 O O . ASP B 1 105 ? 13.883 -37.719 -2.461 1 51.53 105 ASP B O 1
ATOM 4388 N N . ILE B 1 106 ? 11.945 -37.25 -1.315 1 50.19 106 ILE B N 1
ATOM 4389 C CA . ILE B 1 106 ? 12.516 -36.25 -0.401 1 50.19 106 ILE B CA 1
ATOM 4390 C C . ILE B 1 106 ? 13.008 -36.938 0.867 1 50.19 106 ILE B C 1
ATOM 4392 O O . ILE B 1 106 ? 13.312 -36.281 1.865 1 50.19 106 ILE B O 1
ATOM 4396 N N . SER B 1 107 ? 12.641 -38.156 1.048 1 48.84 107 SER B N 1
ATOM 4397 C CA . SER B 1 107 ? 13.234 -38.688 2.268 1 48.84 107 SER B CA 1
ATOM 4398 C C . SER B 1 107 ? 14.5 -37.938 2.648 1 48.84 107 SER B C 1
ATOM 4400 O O . SER B 1 107 ? 15.18 -38.281 3.613 1 48.84 107 SER B O 1
ATOM 4402 N N . LEU B 1 108 ? 15.055 -37 1.865 1 51.41 108 LEU B N 1
ATOM 4403 C CA . LEU B 1 108 ? 16.484 -36.688 1.816 1 51.41 108 LEU B CA 1
ATOM 4404 C C . LEU B 1 108 ? 16.797 -35.469 2.676 1 51.41 108 LEU B C 1
ATOM 4406 O O . LEU B 1 108 ? 16.531 -34.312 2.279 1 51.41 108 LEU B O 1
ATOM 4410 N N . SER B 1 109 ? 16.656 -35.562 3.84 1 57.09 109 SER B N 1
ATOM 4411 C CA . SER B 1 109 ? 17.188 -34.656 4.852 1 57.09 109 SER B CA 1
ATOM 4412 C C . SER B 1 109 ? 18.297 -33.781 4.277 1 57.09 109 SER B C 1
ATOM 4414 O O . SER B 1 109 ? 18.422 -32.594 4.645 1 57.09 109 SER B O 1
ATOM 4416 N N . ASN B 1 110 ? 18.844 -34.25 3.221 1 70.81 110 ASN B N 1
ATOM 4417 C CA . ASN B 1 110 ? 20.031 -33.531 2.771 1 70.81 110 ASN B CA 1
ATOM 4418 C C . ASN B 1 110 ? 19.719 -32.5 1.69 1 70.81 110 ASN B C 1
ATOM 4420 O O . ASN B 1 110 ? 20.516 -31.625 1.413 1 70.81 110 ASN B O 1
ATOM 4424 N N . ILE B 1 111 ? 18.438 -32.625 1.183 1 75.44 111 ILE B N 1
ATOM 4425 C CA . ILE B 1 111 ? 18.109 -31.719 0.073 1 75.44 111 ILE B CA 1
ATOM 4426 C C . ILE B 1 111 ? 17.891 -30.312 0.597 1 75.44 111 ILE B C 1
ATOM 4428 O O . ILE B 1 111 ? 18.25 -29.328 -0.059 1 75.44 111 ILE B O 1
ATOM 4432 N N . TYR B 1 112 ? 17.406 -30.344 1.819 1 76.31 112 TYR B N 1
ATOM 4433 C CA . TYR B 1 112 ? 17.031 -29.047 2.357 1 76.31 112 TYR B CA 1
ATOM 4434 C C . TYR B 1 112 ? 18.25 -28.234 2.775 1 76.31 112 TYR B C 1
ATOM 4436 O O . TYR B 1 112 ? 18.141 -27.062 3.104 1 76.31 112 TYR B O 1
ATOM 4444 N N . LYS B 1 113 ? 19.344 -28.906 2.674 1 78.69 113 LYS B N 1
ATOM 4445 C CA . LYS B 1 113 ? 20.594 -28.219 2.982 1 78.69 113 LYS B CA 1
ATOM 4446 C C . LYS B 1 113 ? 21.094 -27.406 1.782 1 78.69 113 LYS B C 1
ATOM 4448 O O . LYS B 1 113 ? 21.922 -26.516 1.929 1 78.69 113 LYS B O 1
ATOM 4453 N N . MET B 1 114 ? 20.5 -27.797 0.693 1 83.44 114 MET B N 1
ATOM 4454 C CA . MET B 1 114 ? 20.859 -27.078 -0.522 1 83.44 114 MET B CA 1
ATOM 4455 C C . MET B 1 114 ? 20.047 -25.781 -0.651 1 83.44 114 MET B C 1
ATOM 4457 O O . MET B 1 114 ? 19.062 -25.594 0.046 1 83.44 114 MET B O 1
ATOM 4461 N N . ASN B 1 115 ? 20.531 -24.938 -1.499 1 85.62 115 ASN B N 1
ATOM 4462 C CA . ASN B 1 115 ? 19.734 -23.734 -1.757 1 85.62 115 ASN B CA 1
ATOM 4463 C C . ASN B 1 115 ? 18.578 -24.016 -2.703 1 85.62 115 ASN B C 1
ATOM 4465 O O . ASN B 1 115 ? 18.516 -25.094 -3.305 1 85.62 115 ASN B O 1
ATOM 4469 N N . LEU B 1 116 ? 17.734 -23.125 -2.822 1 86 116 LEU B N 1
ATOM 4470 C CA . LEU B 1 116 ? 16.484 -23.328 -3.539 1 86 116 LEU B CA 1
ATOM 4471 C C . LEU B 1 116 ? 16.734 -23.625 -5.012 1 86 116 LEU B C 1
ATOM 4473 O O . LEU B 1 116 ? 16.047 -24.453 -5.609 1 86 116 LEU B O 1
ATOM 4477 N N . ASN B 1 117 ? 17.766 -23.016 -5.551 1 85 117 ASN B N 1
ATOM 4478 C CA . ASN B 1 117 ? 18.109 -23.266 -6.945 1 85 117 ASN B CA 1
ATOM 4479 C C . ASN B 1 117 ? 18.5 -24.734 -7.172 1 85 117 ASN B C 1
ATOM 4481 O O . ASN B 1 117 ? 18.047 -25.359 -8.117 1 85 117 ASN B O 1
ATOM 4485 N N . GLU B 1 118 ? 19.266 -25.219 -6.316 1 88.31 118 GLU B N 1
ATOM 4486 C CA . GLU B 1 118 ? 19.719 -26.594 -6.391 1 88.31 118 GLU B CA 1
ATOM 4487 C C . GLU B 1 118 ? 18.562 -27.578 -6.191 1 88.31 118 GLU B C 1
ATOM 4489 O O . GLU B 1 118 ? 18.484 -28.594 -6.875 1 88.31 118 GLU B O 1
ATOM 4494 N N . ILE B 1 119 ? 17.75 -27.141 -5.309 1 86.5 119 ILE B N 1
ATOM 4495 C CA . ILE B 1 119 ? 16.625 -28.016 -5 1 86.5 119 ILE B CA 1
ATOM 4496 C C . ILE B 1 119 ? 15.688 -28.094 -6.207 1 86.5 119 ILE B C 1
ATOM 4498 O O . ILE B 1 119 ? 15.297 -29.188 -6.617 1 86.5 119 ILE B O 1
ATOM 4502 N N . LEU B 1 120 ? 15.391 -27.016 -6.789 1 85.75 120 LEU B N 1
ATOM 4503 C CA . LEU B 1 120 ? 14.492 -26.984 -7.934 1 85.75 120 LEU B CA 1
ATOM 4504 C C . LEU B 1 120 ? 15.094 -27.719 -9.125 1 85.75 120 LEU B C 1
ATOM 4506 O O . LEU B 1 120 ? 14.391 -28.438 -9.836 1 85.75 120 LEU B O 1
ATOM 4510 N N . SER B 1 121 ? 16.344 -27.531 -9.281 1 88.88 121 SER B N 1
ATOM 4511 C CA . SER B 1 121 ? 17.047 -28.234 -10.352 1 88.88 121 SER B CA 1
ATOM 4512 C C . SER B 1 121 ? 17.016 -29.75 -10.141 1 88.88 121 SER B C 1
ATOM 4514 O O . SER B 1 121 ? 16.812 -30.5 -11.094 1 88.88 121 SER B O 1
ATOM 4516 N N . PHE B 1 122 ? 17.25 -30.078 -8.922 1 88.12 122 PHE B N 1
ATOM 4517 C CA . PHE B 1 122 ? 17.219 -31.5 -8.562 1 88.12 122 PHE B CA 1
ATOM 4518 C C . PHE B 1 122 ? 15.852 -32.094 -8.836 1 88.12 122 PHE B C 1
ATOM 4520 O O . PHE B 1 122 ? 15.75 -33.188 -9.414 1 88.12 122 PHE B O 1
ATOM 4527 N N . LEU B 1 123 ? 14.836 -31.375 -8.469 1 85 123 LEU B N 1
ATOM 4528 C CA . LEU B 1 123 ? 13.469 -31.844 -8.656 1 85 123 LEU B CA 1
ATOM 4529 C C . LEU B 1 123 ? 13.148 -32 -10.141 1 85 123 LEU B C 1
ATOM 4531 O O . LEU B 1 123 ? 12.531 -33 -10.555 1 85 123 LEU B O 1
ATOM 4535 N N . PHE B 1 124 ? 13.555 -31.078 -10.898 1 90.12 124 PHE B N 1
ATOM 4536 C CA . PHE B 1 124 ? 13.367 -31.156 -12.344 1 90.12 124 PHE B CA 1
ATOM 4537 C C . PHE B 1 124 ? 14.078 -32.375 -12.914 1 90.12 124 PHE B C 1
ATOM 4539 O O . PHE B 1 124 ? 13.477 -33.156 -13.648 1 90.12 124 PHE B O 1
ATOM 4546 N N . ALA B 1 125 ? 15.305 -32.531 -12.539 1 92.12 125 ALA B N 1
ATOM 4547 C CA . ALA B 1 125 ? 16.141 -33.594 -13.086 1 92.12 125 ALA B CA 1
ATOM 4548 C C . ALA B 1 125 ? 15.586 -34.969 -12.727 1 92.12 125 ALA B C 1
ATOM 4550 O O . ALA B 1 125 ? 15.484 -35.844 -13.586 1 92.12 125 ALA B O 1
ATOM 4551 N N . LYS B 1 126 ? 15.203 -35.094 -11.523 1 88 126 LYS B N 1
ATOM 4552 C CA . LYS B 1 126 ? 14.719 -36.406 -11.055 1 88 126 LYS B CA 1
ATOM 4553 C C . LYS B 1 126 ? 13.367 -36.75 -11.672 1 88 126 LYS B C 1
ATOM 4555 O O . LYS B 1 126 ? 13.133 -37.875 -12.086 1 88 126 LYS B O 1
ATOM 4560 N N . ASN B 1 127 ? 12.492 -35.781 -11.75 1 88.31 127 ASN B N 1
ATOM 4561 C CA . ASN B 1 127 ? 11.18 -36.031 -12.352 1 88.31 127 ASN B CA 1
ATOM 4562 C C . ASN B 1 127 ? 11.297 -36.312 -13.852 1 88.31 127 ASN B C 1
ATOM 4564 O O . ASN B 1 127 ? 10.586 -37.188 -14.375 1 88.31 127 ASN B O 1
ATOM 4568 N N . LEU B 1 128 ? 12.156 -35.594 -14.492 1 93.38 128 LEU B N 1
ATOM 4569 C CA . LEU B 1 128 ? 12.375 -35.844 -15.914 1 93.38 128 LEU B CA 1
ATOM 4570 C C . LEU B 1 128 ? 12.93 -37.219 -16.141 1 93.38 128 LEU B C 1
ATOM 4572 O O . LEU B 1 128 ? 12.484 -37.938 -17.047 1 93.38 128 LEU B O 1
ATOM 4576 N N . GLN B 1 129 ? 13.867 -37.594 -15.312 1 92.94 129 GLN B N 1
ATOM 4577 C CA . GLN B 1 129 ? 14.445 -38.938 -15.43 1 92.94 129 GLN B CA 1
ATOM 4578 C C . GLN B 1 129 ? 13.391 -40 -15.266 1 92.94 129 GLN B C 1
ATOM 4580 O O . GLN B 1 129 ? 13.359 -40.969 -16.031 1 92.94 129 GLN B O 1
ATOM 4585 N N . LYS B 1 130 ? 12.555 -39.812 -14.305 1 89.62 130 LYS B N 1
ATOM 4586 C CA . LYS B 1 130 ? 11.477 -40.75 -14.055 1 89.62 130 LYS B CA 1
ATOM 4587 C C . LYS B 1 130 ? 10.57 -40.875 -15.281 1 89.62 130 LYS B C 1
ATOM 4589 O O . LYS B 1 130 ? 10.172 -42 -15.648 1 89.62 130 LYS B O 1
ATOM 4594 N N . GLU B 1 131 ? 10.273 -39.781 -15.906 1 92.5 131 GLU B N 1
ATOM 4595 C CA . GLU B 1 131 ? 9.406 -39.812 -17.078 1 92.5 131 GLU B CA 1
ATOM 4596 C C . GLU B 1 131 ? 10.125 -40.406 -18.297 1 92.5 131 GLU B C 1
ATOM 4598 O O . GLU B 1 131 ? 9.516 -41.094 -19.109 1 92.5 131 GLU B O 1
ATOM 4603 N N . LEU B 1 132 ? 11.383 -40.188 -18.391 1 95.25 132 LEU B N 1
ATOM 4604 C CA . LEU B 1 132 ? 12.156 -40.688 -19.516 1 95.25 132 LEU B CA 1
ATOM 4605 C C . LEU B 1 132 ? 12.312 -42.188 -19.438 1 95.25 132 LEU B C 1
ATOM 4607 O O . LEU B 1 132 ? 12.391 -42.875 -20.469 1 95.25 132 LEU B O 1
ATOM 4611 N N . ILE B 1 133 ? 12.367 -42.656 -18.188 1 93.62 133 ILE B N 1
ATOM 4612 C CA . ILE B 1 133 ? 12.461 -44.094 -17.984 1 93.62 133 ILE B CA 1
ATOM 4613 C C . ILE B 1 133 ? 11.211 -44.781 -18.531 1 93.62 133 ILE B C 1
ATOM 4615 O O . ILE B 1 133 ? 11.297 -45.906 -19.078 1 93.62 133 ILE B O 1
ATOM 4619 N N . LYS B 1 134 ? 10.109 -44.062 -18.484 1 92.75 134 LYS B N 1
ATOM 4620 C CA . LYS B 1 134 ? 8.859 -44.594 -19.047 1 92.75 134 LYS B CA 1
ATOM 4621 C C . LYS B 1 134 ? 8.836 -44.469 -20.562 1 92.75 134 LYS B C 1
ATOM 4623 O O . LYS B 1 134 ? 8 -45.062 -21.219 1 92.75 134 LYS B O 1
ATOM 4628 N N . GLY B 1 135 ? 9.688 -43.656 -21.172 1 92.38 135 GLY B N 1
ATOM 4629 C CA . GLY B 1 135 ? 9.758 -43.438 -22.609 1 92.38 135 GLY B CA 1
ATOM 4630 C C . GLY B 1 135 ? 9.75 -41.969 -23 1 92.38 135 GLY B C 1
ATOM 4631 O O . GLY B 1 135 ? 9.039 -41.156 -22.406 1 92.38 135 GLY B O 1
ATOM 4632 N N . ILE B 1 136 ? 10.477 -41.719 -23.953 1 93.94 136 ILE B N 1
ATOM 4633 C CA . ILE B 1 136 ? 10.547 -40.344 -24.484 1 93.94 136 ILE B CA 1
ATOM 4634 C C . ILE B 1 136 ? 9.258 -40.031 -25.234 1 93.94 136 ILE B C 1
ATOM 4636 O O . ILE B 1 136 ? 8.703 -40.875 -25.922 1 93.94 136 ILE B O 1
ATOM 4640 N N . TYR B 1 137 ? 8.789 -38.844 -25.062 1 93.75 137 TYR B N 1
ATOM 4641 C CA . TYR B 1 137 ? 7.559 -38.438 -25.734 1 93.75 137 TYR B CA 1
ATOM 4642 C C . TYR B 1 137 ? 7.777 -38.25 -27.219 1 93.75 137 TYR B C 1
ATOM 4644 O O . TYR B 1 137 ? 8.758 -37.656 -27.656 1 93.75 137 TYR B O 1
ATOM 4652 N N . GLN B 1 138 ? 6.879 -38.844 -27.953 1 92.62 138 GLN B N 1
ATOM 4653 C CA . GLN B 1 138 ? 6.914 -38.719 -29.406 1 92.62 138 GLN B CA 1
ATOM 4654 C C . GLN B 1 138 ? 5.578 -38.219 -29.953 1 92.62 138 GLN B C 1
ATOM 4656 O O . GLN B 1 138 ? 4.527 -38.469 -29.359 1 92.62 138 GLN B O 1
ATOM 4661 N N . GLU B 1 139 ? 5.711 -37.406 -30.875 1 89.31 139 GLU B N 1
ATOM 4662 C CA . GLU B 1 139 ? 4.496 -36.969 -31.547 1 89.31 139 GLU B CA 1
ATOM 4663 C C . GLU B 1 139 ? 4.719 -36.844 -33.062 1 89.31 139 GLU B C 1
ATOM 4665 O O . GLU B 1 139 ? 5.859 -36.844 -33.531 1 89.31 139 GLU B O 1
ATOM 4670 N N . TYR B 1 140 ? 3.566 -36.844 -33.844 1 84.19 140 TYR B N 1
ATOM 4671 C CA . TYR B 1 140 ? 3.641 -36.719 -35.281 1 84.19 140 TYR B CA 1
ATOM 4672 C C . TYR B 1 140 ? 3.982 -35.281 -35.688 1 84.19 140 TYR B C 1
ATOM 4674 O O . TYR B 1 140 ? 3.342 -34.312 -35.219 1 84.19 140 TYR B O 1
ATOM 4682 N N . ILE B 1 141 ? 5.051 -35.156 -36.344 1 84 141 ILE B N 1
ATOM 4683 C CA . ILE B 1 141 ? 5.434 -33.844 -36.844 1 84 141 ILE B CA 1
ATOM 4684 C C . ILE B 1 141 ? 5.441 -33.844 -38.375 1 84 141 ILE B C 1
ATOM 4686 O O . ILE B 1 141 ? 5.777 -34.875 -39 1 84 141 ILE B O 1
ATOM 4690 N N . TYR B 1 142 ? 4.98 -32.719 -38.969 1 80.44 142 TYR B N 1
ATOM 4691 C CA . TYR B 1 142 ? 4.969 -32.594 -40.438 1 80.44 142 TYR B CA 1
ATOM 4692 C C . TYR B 1 142 ? 6.352 -32.219 -40.969 1 80.44 142 TYR B C 1
ATOM 4694 O O . TYR B 1 142 ? 6.949 -31.234 -40.5 1 80.44 142 TYR B O 1
ATOM 4702 N N . VAL B 1 143 ? 6.898 -33.031 -41.719 1 78.81 143 VAL B N 1
ATOM 4703 C CA . VAL B 1 143 ? 8.227 -32.781 -42.281 1 78.81 143 VAL B CA 1
ATOM 4704 C C . VAL B 1 143 ? 8.141 -32.656 -43.781 1 78.81 143 VAL B C 1
ATOM 4706 O O . VAL B 1 143 ? 7.41 -33.406 -44.438 1 78.81 143 VAL B O 1
ATOM 4709 N N . GLU B 1 144 ? 8.703 -31.547 -44.312 1 77.69 144 GLU B N 1
ATOM 4710 C CA . GLU B 1 144 ? 8.852 -31.344 -45.75 1 77.69 144 GLU B CA 1
ATOM 4711 C C . GLU B 1 144 ? 10.281 -31.625 -46.219 1 77.69 144 GLU B C 1
ATOM 4713 O O . GLU B 1 144 ? 11.219 -30.953 -45.75 1 77.69 144 GLU B O 1
ATOM 4718 N N . LYS B 1 145 ? 10.438 -32.625 -46.781 1 76.12 145 LYS B N 1
ATOM 4719 C CA . LYS B 1 145 ? 11.797 -32.938 -47.219 1 76.12 145 LYS B CA 1
ATOM 4720 C C . LYS B 1 145 ? 11.805 -33.5 -48.625 1 76.12 145 LYS B C 1
ATOM 4722 O O . LYS B 1 145 ? 10.781 -33.969 -49.125 1 76.12 145 LYS B O 1
ATOM 4727 N N . ASN B 1 146 ? 13 -33.281 -49.281 1 76.12 146 ASN B N 1
ATOM 4728 C CA . ASN B 1 146 ? 13.289 -33.938 -50.562 1 76.12 146 ASN B CA 1
ATOM 4729 C C . ASN B 1 146 ? 13.672 -35.375 -50.375 1 76.12 146 ASN B C 1
ATOM 4731 O O . ASN B 1 146 ? 14.695 -35.688 -49.781 1 76.12 146 ASN B O 1
ATOM 4735 N N . ASN B 1 147 ? 12.812 -36.188 -50.781 1 74.56 147 ASN B N 1
ATOM 4736 C CA . ASN B 1 147 ? 13.055 -37.625 -50.594 1 74.56 147 ASN B CA 1
ATOM 4737 C C . ASN B 1 147 ? 13.258 -38.344 -51.938 1 74.56 147 ASN B C 1
ATOM 4739 O O . ASN B 1 147 ? 12.805 -37.844 -52.969 1 74.56 147 ASN B O 1
ATOM 4743 N N . ASN B 1 148 ? 13.992 -39.406 -51.812 1 75.31 148 ASN B N 1
ATOM 4744 C CA . ASN B 1 148 ? 14.227 -40.219 -53 1 75.31 148 ASN B CA 1
ATOM 4745 C C . ASN B 1 148 ? 12.953 -40.938 -53.438 1 75.31 148 ASN B C 1
ATOM 4747 O O . ASN B 1 148 ? 12.742 -41.156 -54.656 1 75.31 148 ASN B O 1
ATOM 4751 N N . LEU B 1 149 ? 12.211 -41.312 -52.438 1 73.12 149 LEU B N 1
ATOM 4752 C CA . LEU B 1 149 ? 10.953 -42 -52.719 1 73.12 149 LEU B CA 1
ATOM 4753 C C . LEU B 1 149 ? 9.773 -41.156 -52.219 1 73.12 149 LEU B C 1
ATOM 4755 O O . LEU B 1 149 ? 9.922 -40.344 -51.312 1 73.12 149 LEU B O 1
ATOM 4759 N N . LEU B 1 150 ? 8.727 -41.344 -52.938 1 70.69 150 LEU B N 1
ATOM 4760 C CA . LEU B 1 150 ? 7.516 -40.625 -52.531 1 70.69 150 LEU B CA 1
ATOM 4761 C C . LEU B 1 150 ? 7.055 -41.094 -51.156 1 70.69 150 LEU B C 1
ATOM 4763 O O . LEU B 1 150 ? 6.863 -42.281 -50.906 1 70.69 150 LEU B O 1
ATOM 4767 N N . LYS B 1 151 ? 7.148 -40.188 -50.219 1 70.69 151 LYS B N 1
ATOM 4768 C CA . LYS B 1 151 ? 6.598 -40.406 -48.875 1 70.69 151 LYS B CA 1
ATOM 4769 C C . LYS B 1 151 ? 5.586 -39.312 -48.531 1 70.69 151 LYS B C 1
ATOM 4771 O O . LYS B 1 151 ? 5.922 -38.125 -48.5 1 70.69 151 LYS B O 1
ATOM 4776 N N . GLY B 1 152 ? 4.312 -39.781 -48.25 1 72.44 152 GLY B N 1
ATOM 4777 C CA . GLY B 1 152 ? 3.266 -38.844 -47.906 1 72.44 152 GLY B CA 1
ATOM 4778 C C . GLY B 1 152 ? 2.711 -38.094 -49.125 1 72.44 152 GLY B C 1
ATOM 4779 O O . GLY B 1 152 ? 2.41 -38.719 -50.156 1 72.44 152 GLY B O 1
ATOM 4780 N N . ARG B 1 153 ? 2.576 -36.719 -48.875 1 76 153 ARG B N 1
ATOM 4781 C CA . ARG B 1 153 ? 2.004 -35.906 -49.938 1 76 153 ARG B CA 1
ATOM 4782 C C . ARG B 1 153 ? 3.092 -35.156 -50.719 1 76 153 ARG B C 1
ATOM 4784 O O . ARG B 1 153 ? 4.051 -34.688 -50.094 1 76 153 ARG B O 1
ATOM 4791 N N . ILE B 1 154 ? 2.979 -35.219 -51.938 1 74 154 ILE B N 1
ATOM 4792 C CA . ILE B 1 154 ? 3.906 -34.469 -52.781 1 74 154 ILE B CA 1
ATOM 4793 C C . ILE B 1 154 ? 3.572 -33 -52.719 1 74 154 ILE B C 1
ATOM 4795 O O . ILE B 1 154 ? 2.416 -32.594 -52.875 1 74 154 ILE B O 1
ATOM 4799 N N . LEU B 1 155 ? 4.574 -32.188 -52.25 1 73.94 155 LEU B N 1
ATOM 4800 C CA . LEU B 1 155 ? 4.402 -30.734 -52.312 1 73.94 155 LEU B CA 1
ATOM 4801 C C . LEU B 1 155 ? 4.809 -30.188 -53.656 1 73.94 155 LEU B C 1
ATOM 4803 O O . LEU B 1 155 ? 5.996 -29.953 -53.906 1 73.94 155 LEU B O 1
ATOM 4807 N N . ILE B 1 156 ? 3.912 -29.938 -54.406 1 73.69 156 ILE B N 1
ATOM 4808 C CA . ILE B 1 156 ? 4.051 -29.703 -55.812 1 73.69 156 ILE B CA 1
ATOM 4809 C C . ILE B 1 156 ? 4.914 -28.453 -56.062 1 73.69 156 ILE B C 1
ATOM 4811 O O . ILE B 1 156 ? 5.793 -28.453 -56.938 1 73.69 156 ILE B O 1
ATOM 4815 N N . GLN B 1 157 ? 4.602 -27.516 -55.25 1 73.88 157 GLN B N 1
ATOM 4816 C CA . GLN B 1 157 ? 5.312 -26.266 -55.469 1 73.88 157 GLN B CA 1
ATOM 4817 C C . GLN B 1 157 ? 6.816 -26.438 -55.281 1 73.88 157 GLN B C 1
ATOM 4819 O O . GLN B 1 157 ? 7.609 -25.953 -56.094 1 73.88 157 GLN B O 1
ATOM 4824 N N . GLN B 1 158 ? 7.129 -27.172 -54.375 1 74.06 158 GLN B N 1
ATOM 4825 C CA . GLN B 1 158 ? 8.547 -27.375 -54.125 1 74.06 158 GLN B CA 1
ATOM 4826 C C . GLN B 1 158 ? 9.141 -28.422 -55.062 1 74.06 158 GLN B C 1
ATOM 4828 O O . GLN B 1 158 ? 10.305 -28.312 -55.469 1 74.06 158 GLN B O 1
ATOM 4833 N N . HIS B 1 159 ? 8.367 -29.312 -55.438 1 72.31 159 HIS B N 1
ATOM 4834 C CA . HIS B 1 159 ? 8.836 -30.359 -56.344 1 72.31 159 HIS B CA 1
ATOM 4835 C C . HIS B 1 159 ? 9.141 -29.828 -57.719 1 72.31 159 HIS B C 1
ATOM 4837 O O . HIS B 1 159 ? 10.078 -30.281 -58.375 1 72.31 159 HIS B O 1
ATOM 4843 N N . ILE B 1 160 ? 8.414 -28.859 -58.062 1 71.75 160 ILE B N 1
ATOM 4844 C CA . ILE B 1 160 ? 8.656 -28.203 -59.344 1 71.75 160 ILE B CA 1
ATOM 4845 C C . ILE B 1 160 ? 10.055 -27.594 -59.344 1 71.75 160 ILE B C 1
ATOM 4847 O O . ILE B 1 160 ? 10.766 -27.656 -60.344 1 71.75 160 ILE B O 1
ATOM 4851 N N . LYS B 1 161 ? 10.297 -27.234 -58.219 1 71.81 161 LYS B N 1
ATOM 4852 C CA . LYS B 1 161 ? 11.641 -26.656 -58.125 1 71.81 161 LYS B CA 1
ATOM 4853 C C . LYS B 1 161 ? 12.711 -27.75 -58.25 1 71.81 161 LYS B C 1
ATOM 4855 O O . LYS B 1 161 ? 13.75 -27.516 -58.875 1 71.81 161 LYS B O 1
ATOM 4860 N N . ASN B 1 162 ? 12.391 -28.812 -57.844 1 73.12 162 ASN B N 1
ATOM 4861 C CA . ASN B 1 162 ? 13.297 -29.938 -57.969 1 73.12 162 ASN B CA 1
ATOM 4862 C C . ASN B 1 162 ? 13.438 -30.344 -59.438 1 73.12 162 ASN B C 1
ATOM 4864 O O . ASN B 1 162 ? 14.539 -30.672 -59.906 1 73.12 162 ASN B O 1
ATOM 4868 N N . ILE B 1 163 ? 12.461 -30.312 -60.062 1 72.25 163 ILE B N 1
ATOM 4869 C CA . ILE B 1 163 ? 12.469 -30.672 -61.469 1 72.25 163 ILE B CA 1
ATOM 4870 C C . ILE B 1 163 ? 13.297 -29.656 -62.25 1 72.25 163 ILE B C 1
ATOM 4872 O O . ILE B 1 163 ? 14.125 -30.031 -63.094 1 72.25 163 ILE B O 1
ATOM 4876 N N . ALA B 1 164 ? 13.109 -28.5 -61.812 1 73.94 164 ALA B N 1
ATOM 4877 C CA . ALA B 1 164 ? 13.836 -27.438 -62.469 1 73.94 164 ALA B CA 1
ATOM 4878 C C . ALA B 1 164 ? 15.336 -27.547 -62.25 1 73.94 164 ALA B C 1
ATOM 4880 O O . ALA B 1 164 ? 16.141 -27.234 -63.125 1 73.94 164 ALA B O 1
ATOM 4881 N N . SER B 1 165 ? 15.594 -28.062 -61.219 1 77.19 165 SER B N 1
ATOM 4882 C CA . SER B 1 165 ? 17 -28.141 -60.844 1 77.19 165 SER B CA 1
ATOM 4883 C C . SER B 1 165 ? 17.578 -29.531 -61.156 1 77.19 165 SER B C 1
ATOM 4885 O O . SER B 1 165 ? 18.734 -29.812 -60.844 1 77.19 165 SER B O 1
ATOM 4887 N N . HIS B 1 166 ? 16.719 -30.328 -61.781 1 76.31 166 HIS B N 1
ATOM 4888 C CA . HIS B 1 166 ? 17.078 -31.688 -62.219 1 76.31 166 HIS B CA 1
ATOM 4889 C C . HIS B 1 166 ? 17.516 -32.531 -61.031 1 76.31 166 HIS B C 1
ATOM 4891 O O . HIS B 1 166 ? 18.5 -33.281 -61.094 1 76.31 166 HIS B O 1
ATOM 4897 N N . THR B 1 167 ? 16.984 -32.312 -59.938 1 72.25 167 THR B N 1
ATOM 4898 C CA . THR B 1 167 ? 17.234 -33.125 -58.781 1 72.25 167 THR B CA 1
ATOM 4899 C C . THR B 1 167 ? 16.312 -34.344 -58.75 1 72.25 167 THR B C 1
ATOM 4901 O O . THR B 1 167 ? 15.086 -34.188 -58.781 1 72.25 167 THR B O 1
ATOM 4904 N N . PRO B 1 168 ? 16.797 -35.469 -58.875 1 73.38 168 PRO B N 1
ATOM 4905 C CA . PRO B 1 168 ? 15.984 -36.688 -58.938 1 73.38 168 PRO B CA 1
ATOM 4906 C C . PRO B 1 168 ? 15.297 -37 -57.594 1 73.38 168 PRO B C 1
ATOM 4908 O O . PRO B 1 168 ? 15.195 -38.188 -57.219 1 73.38 168 PRO B O 1
ATOM 4911 N N . LYS B 1 169 ? 14.883 -36.062 -56.875 1 77.5 169 LYS B N 1
ATOM 4912 C CA . LYS B 1 169 ? 14.211 -36.312 -55.594 1 77.5 169 LYS B CA 1
ATOM 4913 C C . LYS B 1 169 ? 12.812 -35.688 -55.594 1 77.5 169 LYS B C 1
ATOM 4915 O O . LYS B 1 169 ? 12.5 -34.812 -56.438 1 77.5 169 LYS B O 1
ATOM 4920 N N . VAL B 1 170 ? 11.938 -36.281 -54.906 1 76.75 170 VAL B N 1
ATOM 4921 C CA . VAL B 1 170 ? 10.562 -35.812 -54.781 1 76.75 170 VAL B CA 1
ATOM 4922 C C . VAL B 1 170 ? 10.391 -35.031 -53.469 1 76.75 170 VAL B C 1
ATOM 4924 O O . VAL B 1 170 ? 10.781 -35.5 -52.406 1 76.75 170 VAL B O 1
ATOM 4927 N N . PHE B 1 171 ? 9.914 -33.812 -53.594 1 74.62 171 PHE B N 1
ATOM 4928 C CA . PHE B 1 171 ? 9.609 -33.031 -52.406 1 74.62 171 PHE B CA 1
ATOM 4929 C C . PHE B 1 171 ? 8.273 -33.438 -51.812 1 74.62 171 PHE B C 1
ATOM 4931 O O . PHE B 1 171 ? 7.23 -33.281 -52.469 1 74.62 171 PHE B O 1
ATOM 4938 N N . CYS B 1 172 ? 8.453 -34.094 -50.688 1 79.5 172 CYS B N 1
ATOM 4939 C CA . CYS B 1 172 ? 7.234 -34.625 -50.062 1 79.5 172 CYS B CA 1
ATOM 4940 C C . CYS B 1 172 ? 7.02 -34.062 -48.688 1 79.5 172 CYS B C 1
ATOM 4942 O O . CYS B 1 172 ? 7.973 -33.625 -48.031 1 79.5 172 CYS B O 1
ATOM 4944 N N . GLY B 1 173 ? 5.738 -33.812 -48.281 1 77.06 173 GLY B N 1
ATOM 4945 C CA . GLY B 1 173 ? 5.305 -33.5 -46.938 1 77.06 173 GLY B CA 1
ATOM 4946 C C . GLY B 1 173 ? 4.617 -34.688 -46.25 1 77.06 173 GLY B C 1
ATOM 4947 O O . GLY B 1 173 ? 3.764 -35.344 -46.844 1 77.06 173 GLY B O 1
ATOM 4948 N N . TYR B 1 174 ? 5.234 -35.219 -45.156 1 80 174 TYR B N 1
ATOM 4949 C CA . TYR B 1 174 ? 4.605 -36.312 -44.469 1 80 174 TYR B CA 1
ATOM 4950 C C . TYR B 1 174 ? 4.719 -36.156 -42.938 1 80 174 TYR B C 1
ATOM 4952 O O . TYR B 1 174 ? 5.465 -35.281 -42.469 1 80 174 TYR B O 1
ATOM 4960 N N . GLU B 1 175 ? 3.818 -36.844 -42.25 1 80.88 175 GLU B N 1
ATOM 4961 C CA . GLU B 1 175 ? 3.883 -36.844 -40.781 1 80.88 175 GLU B CA 1
ATOM 4962 C C . GLU B 1 175 ? 4.789 -37.969 -40.281 1 80.88 175 GLU B C 1
ATOM 4964 O O . GLU B 1 175 ? 4.758 -39.094 -40.781 1 80.88 175 GLU B O 1
ATOM 4969 N N . GLU B 1 176 ? 5.75 -37.594 -39.562 1 81.81 176 GLU B N 1
ATOM 4970 C CA . GLU B 1 176 ? 6.641 -38.562 -38.938 1 81.81 176 GLU B CA 1
ATOM 4971 C C . GLU B 1 176 ? 6.535 -38.531 -37.406 1 81.81 176 GLU B C 1
ATOM 4973 O O . GLU B 1 176 ? 6.422 -37.469 -36.812 1 81.81 176 GLU B O 1
ATOM 4978 N N . PHE B 1 177 ? 6.426 -39.75 -36.844 1 83.5 177 PHE B N 1
ATOM 4979 C CA . PHE B 1 177 ? 6.453 -39.875 -35.406 1 83.5 177 PHE B CA 1
ATOM 4980 C C . PHE B 1 177 ? 7.863 -39.656 -34.875 1 83.5 177 PHE B C 1
ATOM 4982 O O . PHE B 1 177 ? 8.758 -40.469 -35.125 1 83.5 177 PHE B O 1
ATOM 4989 N N . SER B 1 178 ? 8.023 -38.469 -34.312 1 90 178 SER B N 1
ATOM 4990 C CA . SER B 1 178 ? 9.391 -38.062 -34 1 90 178 SER B CA 1
ATOM 4991 C C . SER B 1 178 ? 9.508 -37.656 -32.531 1 90 178 SER B C 1
ATOM 4993 O O . SER B 1 178 ? 8.539 -37.156 -31.922 1 90 178 SER B O 1
ATOM 4995 N N . VAL B 1 179 ? 10.703 -37.812 -32.031 1 93.19 179 VAL B N 1
ATOM 4996 C CA . VAL B 1 179 ? 11.039 -37.375 -30.688 1 93.19 179 VAL B CA 1
ATOM 4997 C C . VAL B 1 179 ? 11.398 -35.906 -30.703 1 93.19 179 VAL B C 1
ATOM 4999 O O . VAL B 1 179 ? 11.414 -35.25 -29.656 1 93.19 179 VAL B O 1
ATOM 5002 N N . ASP B 1 180 ? 11.695 -35.344 -31.891 1 93.12 180 ASP B N 1
ATOM 5003 C CA . ASP B 1 180 ? 12.086 -33.938 -32 1 93.12 180 ASP B CA 1
ATOM 5004 C C . ASP B 1 180 ? 10.867 -33.031 -32.094 1 93.12 180 ASP B C 1
ATOM 5006 O O . ASP B 1 180 ? 10.625 -32.438 -33.156 1 93.12 180 ASP B O 1
ATOM 5010 N N . ASN B 1 181 ? 10.125 -33 -31.109 1 93.25 181 ASN B N 1
ATOM 5011 C CA . ASN B 1 181 ? 8.938 -32.156 -31 1 93.25 181 ASN B CA 1
ATOM 5012 C C . ASN B 1 181 ? 9.164 -30.984 -30.062 1 93.25 181 ASN B C 1
ATOM 5014 O O . ASN B 1 181 ? 10.211 -30.875 -29.438 1 93.25 181 ASN B O 1
ATOM 5018 N N . LYS B 1 182 ? 8.234 -30.109 -29.969 1 93.88 182 LYS B N 1
ATOM 5019 C CA . LYS B 1 182 ? 8.367 -28.859 -29.234 1 93.88 182 LYS B CA 1
ATOM 5020 C C . LYS B 1 182 ? 8.586 -29.125 -27.75 1 93.88 182 LYS B C 1
ATOM 5022 O O . LYS B 1 182 ? 9.398 -28.453 -27.109 1 93.88 182 LYS B O 1
ATOM 5027 N N . LEU B 1 183 ? 7.887 -30.047 -27.203 1 95.56 183 LEU B N 1
ATOM 5028 C CA . LEU B 1 183 ? 8 -30.375 -25.781 1 95.56 183 LEU B CA 1
ATOM 5029 C C . LEU B 1 183 ? 9.43 -30.781 -25.438 1 95.56 183 LEU B C 1
ATOM 5031 O O . LEU B 1 183 ? 10.039 -30.219 -24.516 1 95.56 183 LEU B O 1
ATOM 5035 N N . ASN B 1 184 ? 9.906 -31.719 -26.234 1 96 184 ASN B N 1
ATOM 5036 C CA . ASN B 1 184 ? 11.242 -32.219 -25.984 1 96 184 ASN B CA 1
ATOM 5037 C C . ASN B 1 184 ? 12.312 -31.156 -26.219 1 96 184 ASN B C 1
ATOM 5039 O O . ASN B 1 184 ? 13.344 -31.156 -25.562 1 96 184 ASN B O 1
ATOM 5043 N N . GLN B 1 185 ? 12.055 -30.312 -27.109 1 96.19 185 GLN B N 1
ATOM 5044 C CA . GLN B 1 185 ? 12.984 -29.203 -27.344 1 96.19 185 GLN B CA 1
ATOM 5045 C C . GLN B 1 185 ? 13.039 -28.266 -26.141 1 96.19 185 GLN B C 1
ATOM 5047 O O . GLN B 1 185 ? 14.109 -27.781 -25.766 1 96.19 185 GLN B O 1
ATOM 5052 N N . ILE B 1 186 ? 11.906 -27.984 -25.609 1 95.69 186 ILE B N 1
ATOM 5053 C CA . ILE B 1 186 ? 11.828 -27.125 -24.438 1 95.69 186 ILE B CA 1
ATOM 5054 C C . ILE B 1 186 ? 12.578 -27.766 -23.266 1 95.69 186 ILE B C 1
ATOM 5056 O O . ILE B 1 186 ? 13.383 -27.109 -22.594 1 95.69 186 ILE B O 1
ATOM 5060 N N . LEU B 1 187 ? 12.328 -29.031 -23.062 1 96.44 187 LEU B N 1
ATOM 5061 C CA . LEU B 1 187 ? 12.977 -29.766 -21.969 1 96.44 187 LEU B CA 1
ATOM 5062 C C . LEU B 1 187 ? 14.484 -29.828 -22.203 1 96.44 187 LEU B C 1
ATOM 5064 O O . LEU B 1 187 ? 15.258 -29.688 -21.25 1 96.44 187 LEU B O 1
ATOM 5068 N N . ASN B 1 188 ? 14.836 -30.047 -23.453 1 96.31 188 ASN B N 1
ATOM 5069 C CA . ASN B 1 188 ? 16.25 -30.094 -23.797 1 96.31 188 ASN B CA 1
ATOM 5070 C C . ASN B 1 188 ? 16.938 -28.75 -23.516 1 96.31 188 ASN B C 1
ATOM 5072 O O . ASN B 1 188 ? 18.062 -28.719 -23 1 96.31 188 ASN B O 1
ATOM 5076 N N . TYR B 1 189 ? 16.234 -27.75 -23.844 1 94.5 189 TYR B N 1
ATOM 5077 C CA . TYR B 1 189 ? 16.75 -26.422 -23.562 1 94.5 189 TYR B CA 1
ATOM 5078 C C . TYR B 1 189 ? 16.953 -26.219 -22.062 1 94.5 189 TYR B C 1
ATOM 5080 O O . TYR B 1 189 ? 18 -25.703 -21.641 1 94.5 189 TYR B O 1
ATOM 5088 N N . CYS B 1 190 ? 16.016 -26.594 -21.266 1 93.88 190 CYS B N 1
ATOM 5089 C CA . CYS B 1 190 ? 16.109 -26.484 -19.812 1 93.88 190 CYS B CA 1
ATOM 5090 C C . CYS B 1 190 ? 17.297 -27.281 -19.266 1 93.88 190 CYS B C 1
ATOM 5092 O O . CYS B 1 190 ? 18.031 -26.781 -18.406 1 93.88 190 CYS B O 1
ATOM 5094 N N . ILE B 1 191 ? 17.484 -28.484 -19.797 1 95.69 191 ILE B N 1
ATOM 5095 C CA . ILE B 1 191 ? 18.594 -29.344 -19.391 1 95.69 191 ILE B CA 1
ATOM 5096 C C . ILE B 1 191 ? 19.922 -28.609 -19.625 1 95.69 191 ILE B C 1
ATOM 5098 O O . ILE B 1 191 ? 20.781 -28.594 -18.734 1 95.69 191 ILE B O 1
ATOM 5102 N N . ASN B 1 192 ? 20.016 -27.984 -20.688 1 92.69 192 ASN B N 1
ATOM 5103 C CA . ASN B 1 192 ? 21.266 -27.312 -21.047 1 92.69 192 ASN B CA 1
ATOM 5104 C C . ASN B 1 192 ? 21.531 -26.109 -20.156 1 92.69 192 ASN B C 1
ATOM 5106 O O . ASN B 1 192 ? 22.672 -25.797 -19.844 1 92.69 192 ASN B O 1
ATOM 5110 N N . ILE B 1 193 ? 20.484 -25.469 -19.781 1 89.38 193 ILE B N 1
ATOM 5111 C CA . ILE B 1 193 ? 20.625 -24.328 -18.875 1 89.38 193 ILE B CA 1
ATOM 5112 C C . ILE B 1 193 ? 21.078 -24.828 -17.5 1 89.38 193 ILE B C 1
ATOM 5114 O O . ILE B 1 193 ? 22 -24.266 -16.906 1 89.38 193 ILE B O 1
ATOM 5118 N N . LEU B 1 194 ? 20.516 -25.891 -17.031 1 91.81 194 LEU B N 1
ATOM 5119 C CA . LEU B 1 194 ? 20.719 -26.359 -15.672 1 91.81 194 LEU B CA 1
ATOM 5120 C C . LEU B 1 194 ? 22.109 -26.984 -15.516 1 91.81 194 LEU B C 1
ATOM 5122 O O . LEU B 1 194 ? 22.75 -26.828 -14.484 1 91.81 194 LEU B O 1
ATOM 5126 N N . ILE B 1 195 ? 22.484 -27.688 -16.531 1 90.75 195 ILE B N 1
ATOM 5127 C CA . ILE B 1 195 ? 23.734 -28.422 -16.438 1 90.75 195 ILE B CA 1
ATOM 5128 C C . ILE B 1 195 ? 24.875 -27.438 -16.188 1 90.75 195 ILE B C 1
ATOM 5130 O O . ILE B 1 195 ? 25.844 -27.766 -15.484 1 90.75 195 ILE B O 1
ATOM 5134 N N . LYS B 1 196 ? 24.719 -26.203 -16.562 1 86 196 LYS B N 1
ATOM 5135 C CA . LYS B 1 196 ? 25.766 -25.172 -16.422 1 86 196 LYS B CA 1
ATOM 5136 C C . LYS B 1 196 ? 25.641 -24.453 -15.086 1 86 196 LYS B C 1
ATOM 5138 O O . LYS B 1 196 ? 26.594 -23.781 -14.648 1 86 196 LYS B O 1
ATOM 5143 N N . ASN B 1 197 ? 24.578 -24.641 -14.438 1 82.88 197 ASN B N 1
ATOM 5144 C CA . ASN B 1 197 ? 24.312 -23.75 -13.312 1 82.88 197 ASN B CA 1
ATOM 5145 C C . ASN B 1 197 ? 24.125 -24.531 -12.016 1 82.88 197 ASN B C 1
ATOM 5147 O O . ASN B 1 197 ? 23.828 -23.938 -10.977 1 82.88 197 ASN B O 1
ATOM 5151 N N . VAL B 1 198 ? 24.203 -25.844 -12.062 1 88.06 198 VAL B N 1
ATOM 5152 C CA . VAL B 1 198 ? 23.984 -26.656 -10.875 1 88.06 198 VAL B CA 1
ATOM 5153 C C . VAL B 1 198 ? 25.297 -27.266 -10.406 1 88.06 198 VAL B C 1
ATOM 5155 O O . VAL B 1 198 ? 26.172 -27.562 -11.219 1 88.06 198 VAL B O 1
ATOM 5158 N N . LYS B 1 199 ? 25.453 -27.547 -9.141 1 87.38 199 LYS B N 1
ATOM 5159 C CA . LYS B 1 199 ? 26.703 -28.078 -8.57 1 87.38 199 LYS B CA 1
ATOM 5160 C C . LYS B 1 199 ? 26.484 -29.469 -7.977 1 87.38 199 LYS B C 1
ATOM 5162 O O . LYS B 1 199 ? 27.422 -30.25 -7.887 1 87.38 199 LYS B O 1
ATOM 5167 N N . ASN B 1 200 ? 25.328 -29.75 -7.605 1 89.5 200 ASN B N 1
ATOM 5168 C CA . ASN B 1 200 ? 25.047 -31.031 -6.969 1 89.5 200 ASN B CA 1
ATOM 5169 C C . ASN B 1 200 ? 25.312 -32.188 -7.914 1 89.5 200 ASN B C 1
ATOM 5171 O O . ASN B 1 200 ? 24.766 -32.25 -9.023 1 89.5 200 ASN B O 1
ATOM 5175 N N . GLN B 1 201 ? 26.031 -33.094 -7.484 1 91.19 201 GLN B N 1
ATOM 5176 C CA . GLN B 1 201 ? 26.484 -34.188 -8.336 1 91.19 201 GLN B CA 1
ATOM 5177 C C . GLN B 1 201 ? 25.328 -35.094 -8.742 1 91.19 201 GLN B C 1
ATOM 5179 O O . GLN B 1 201 ? 25.281 -35.594 -9.875 1 91.19 201 GLN B O 1
ATOM 5184 N N . GLU B 1 202 ? 24.469 -35.344 -7.84 1 89.19 202 GLU B N 1
ATOM 5185 C CA . GLU B 1 202 ? 23.312 -36.188 -8.156 1 89.19 202 GLU B CA 1
ATOM 5186 C C . GLU B 1 202 ? 22.453 -35.562 -9.242 1 89.19 202 GLU B C 1
ATOM 5188 O O . GLU B 1 202 ? 21.953 -36.281 -10.133 1 89.19 202 GLU B O 1
ATOM 5193 N N . THR B 1 203 ? 22.297 -34.312 -9.164 1 92.69 203 THR B N 1
ATOM 5194 C CA . THR B 1 203 ? 21.531 -33.594 -10.156 1 92.69 203 THR B CA 1
ATOM 5195 C C . THR B 1 203 ? 22.203 -33.656 -11.523 1 92.69 203 THR B C 1
ATOM 5197 O O . THR B 1 203 ? 21.547 -33.906 -12.539 1 92.69 203 THR B O 1
ATOM 5200 N N . ILE B 1 204 ? 23.469 -33.5 -11.508 1 94.94 204 ILE B N 1
ATOM 5201 C CA . ILE B 1 204 ? 24.25 -33.5 -12.742 1 94.94 204 ILE B CA 1
ATOM 5202 C C . ILE B 1 204 ? 24.141 -34.875 -13.398 1 94.94 204 ILE B C 1
ATOM 5204 O O . ILE B 1 204 ? 23.969 -34.969 -14.617 1 94.94 204 ILE B O 1
ATOM 5208 N N . LYS B 1 205 ? 24.188 -35.844 -12.578 1 95.25 205 LYS B N 1
ATOM 5209 C CA . LYS B 1 205 ? 24.078 -37.219 -13.102 1 95.25 205 LYS B CA 1
ATOM 5210 C C . LYS B 1 205 ? 22.734 -37.438 -13.797 1 95.25 205 LYS B C 1
ATOM 5212 O O . LYS B 1 205 ? 22.688 -37.969 -14.906 1 95.25 205 LYS B O 1
ATOM 5217 N N . SER B 1 206 ? 21.734 -37 -13.148 1 94.75 206 SER B N 1
ATOM 5218 C CA . SER B 1 206 ? 20.391 -37.156 -13.719 1 94.75 206 SER B CA 1
ATOM 5219 C C . SER B 1 206 ? 20.234 -36.344 -14.992 1 94.75 206 SER B C 1
ATOM 5221 O O . SER B 1 206 ? 19.609 -36.781 -15.953 1 94.75 206 SER B O 1
ATOM 5223 N N . LEU B 1 207 ? 20.797 -35.156 -14.992 1 96.31 207 LEU B N 1
ATOM 5224 C CA . LEU B 1 207 ? 20.719 -34.281 -16.156 1 96.31 207 LEU B CA 1
ATOM 5225 C C . LEU B 1 207 ? 21.484 -34.875 -17.344 1 96.31 207 LEU B C 1
ATOM 5227 O O . LEU B 1 207 ? 21.047 -34.812 -18.484 1 96.31 207 LEU B O 1
ATOM 5231 N N . ARG B 1 208 ? 22.594 -35.469 -17.062 1 96.12 208 ARG B N 1
ATOM 5232 C CA . ARG B 1 208 ? 23.391 -36.094 -18.094 1 96.12 208 ARG B CA 1
ATOM 5233 C C . ARG B 1 208 ? 22.656 -37.281 -18.703 1 96.12 208 ARG B C 1
ATOM 5235 O O . ARG B 1 208 ? 22.734 -37.5 -19.922 1 96.12 208 ARG B O 1
ATOM 5242 N N . TYR B 1 209 ? 22.047 -38 -17.859 1 95.94 209 TYR B N 1
ATOM 5243 C CA . TYR B 1 209 ? 21.203 -39.094 -18.359 1 95.94 209 TYR B CA 1
ATOM 5244 C C . TYR B 1 209 ? 20.141 -38.562 -19.328 1 95.94 209 TYR B C 1
ATOM 5246 O O . TYR B 1 209 ? 19.953 -39.125 -20.406 1 95.94 209 TYR B O 1
ATOM 5254 N N . ALA B 1 210 ? 19.484 -37.531 -18.922 1 96.44 210 ALA B N 1
ATOM 5255 C CA . ALA B 1 210 ? 18.453 -36.906 -19.75 1 96.44 210 ALA B CA 1
ATOM 5256 C C . ALA B 1 210 ? 19.031 -36.406 -21.062 1 96.44 210 ALA B C 1
ATOM 5258 O O . ALA B 1 210 ? 18.422 -36.562 -22.125 1 96.44 210 ALA B O 1
ATOM 5259 N N . GLN B 1 211 ? 20.219 -35.844 -20.938 1 95.69 211 GLN B N 1
ATOM 5260 C CA . GLN B 1 211 ? 20.906 -35.344 -22.125 1 95.69 211 GLN B CA 1
ATOM 5261 C C . GLN B 1 211 ? 21.188 -36.469 -23.109 1 95.69 211 GLN B C 1
ATOM 5263 O O . GLN B 1 211 ? 21.062 -36.281 -24.328 1 95.69 211 GLN B O 1
ATOM 5268 N N . ALA B 1 212 ? 21.5 -37.562 -22.594 1 95.06 212 ALA B N 1
ATOM 5269 C CA . ALA B 1 212 ? 21.781 -38.719 -23.438 1 95.06 212 ALA B CA 1
ATOM 5270 C C . ALA B 1 212 ? 20.516 -39.219 -24.141 1 95.06 212 ALA B C 1
ATOM 5272 O O . ALA B 1 212 ? 20.578 -39.656 -25.281 1 95.06 212 ALA B O 1
ATOM 5273 N N . CYS B 1 213 ? 19.422 -39.156 -23.453 1 95.38 213 CYS B N 1
ATOM 5274 C CA . CYS B 1 213 ? 18.141 -39.531 -24.031 1 95.38 213 CYS B CA 1
ATOM 5275 C C . CYS B 1 213 ? 17.719 -38.562 -25.125 1 95.38 213 CYS B C 1
ATOM 5277 O O . CYS B 1 213 ? 17 -38.938 -26.062 1 95.38 213 CYS B O 1
ATOM 5279 N N . PHE B 1 214 ? 18.188 -37.312 -25.047 1 96 214 PHE B N 1
ATOM 5280 C CA . PHE B 1 214 ? 17.719 -36.25 -25.938 1 96 214 PHE B CA 1
ATOM 5281 C C . PHE B 1 214 ? 18.75 -35.938 -27.016 1 96 214 PHE B C 1
ATOM 5283 O O . PHE B 1 214 ? 18.828 -34.812 -27.516 1 96 214 PHE B O 1
ATOM 5290 N N . VAL B 1 215 ? 19.516 -36.844 -27.406 1 92.25 215 VAL B N 1
ATOM 5291 C CA . VAL B 1 215 ? 20.625 -36.656 -28.359 1 92.25 215 VAL B CA 1
ATOM 5292 C C . VAL B 1 215 ? 20.062 -36.25 -29.719 1 92.25 215 VAL B C 1
ATOM 5294 O O . VAL B 1 215 ? 20.656 -35.438 -30.422 1 92.25 215 VAL B O 1
ATOM 5297 N N . ASP B 1 216 ? 18.844 -36.75 -30.062 1 91.88 216 ASP B N 1
ATOM 5298 C CA . ASP B 1 216 ? 18.266 -36.531 -31.391 1 91.88 216 ASP B CA 1
ATOM 5299 C C . ASP B 1 216 ? 17.328 -35.344 -31.375 1 91.88 216 ASP B C 1
ATOM 5301 O O . ASP B 1 216 ? 16.594 -35.094 -32.344 1 91.88 216 ASP B O 1
ATOM 5305 N N . ILE B 1 217 ? 17.328 -34.625 -30.312 1 94.38 217 ILE B N 1
ATOM 5306 C CA . ILE B 1 217 ? 16.438 -33.469 -30.203 1 94.38 217 ILE B CA 1
ATOM 5307 C C . ILE B 1 217 ? 17.188 -32.188 -30.531 1 94.38 217 ILE B C 1
ATOM 5309 O O . ILE B 1 217 ? 18.312 -31.984 -30.062 1 94.38 217 ILE B O 1
ATOM 5313 N N . THR B 1 218 ? 16.609 -31.344 -31.281 1 93.06 218 THR B N 1
ATOM 5314 C CA . THR B 1 218 ? 17.203 -30.078 -31.703 1 93.06 218 THR B CA 1
ATOM 5315 C C . THR B 1 218 ? 17.438 -29.172 -30.5 1 93.06 218 THR B C 1
ATOM 5317 O O . THR B 1 218 ? 16.547 -29 -29.656 1 93.06 218 THR B O 1
ATOM 5320 N N . GLN B 1 219 ? 18.625 -28.688 -30.422 1 92.81 219 GLN B N 1
ATOM 5321 C CA . GLN B 1 219 ? 18.969 -27.734 -29.375 1 92.81 219 GLN B CA 1
ATOM 5322 C C . GLN B 1 219 ? 18.828 -26.297 -29.875 1 92.81 219 GLN B C 1
ATOM 5324 O O . GLN B 1 219 ? 19.531 -25.891 -30.797 1 92.81 219 GLN B O 1
ATOM 5329 N N . ARG B 1 220 ? 17.953 -25.641 -29.312 1 91.81 220 ARG B N 1
ATOM 5330 C CA . ARG B 1 220 ? 17.766 -24.25 -29.688 1 91.81 220 ARG B CA 1
ATOM 5331 C C . ARG B 1 220 ? 17.234 -23.422 -28.516 1 91.81 220 ARG B C 1
ATOM 5333 O O . ARG B 1 220 ? 16.703 -23.984 -27.547 1 91.81 220 ARG B O 1
ATOM 5340 N N . LYS B 1 221 ? 17.469 -22.141 -28.672 1 89.38 221 LYS B N 1
ATOM 5341 C CA . LYS B 1 221 ? 16.891 -21.25 -27.672 1 89.38 221 LYS B CA 1
ATOM 5342 C C . LYS B 1 221 ? 15.375 -21.188 -27.781 1 89.38 221 LYS B C 1
ATOM 5344 O O . LYS B 1 221 ? 14.828 -21.141 -28.891 1 89.38 221 LYS B O 1
ATOM 5349 N N . ILE B 1 222 ? 14.773 -21.359 -26.719 1 89.94 222 ILE B N 1
ATOM 5350 C CA . ILE B 1 222 ? 13.32 -21.344 -26.672 1 89.94 222 ILE B CA 1
ATOM 5351 C C . ILE B 1 222 ? 12.836 -19.984 -26.156 1 89.94 222 ILE B C 1
ATOM 5353 O O . ILE B 1 222 ? 13.336 -19.484 -25.141 1 89.94 222 ILE B O 1
ATOM 5357 N N . ASN B 1 223 ? 11.945 -19.406 -26.828 1 85.88 223 ASN B N 1
ATOM 5358 C CA . ASN B 1 223 ? 11.359 -18.141 -26.391 1 85.88 223 ASN B CA 1
ATOM 5359 C C . ASN B 1 223 ? 10.25 -18.359 -25.375 1 85.88 223 ASN B C 1
ATOM 5361 O O . ASN B 1 223 ? 9.586 -19.406 -25.391 1 85.88 223 ASN B O 1
ATOM 5365 N N . ASN B 1 224 ? 10.078 -17.312 -24.531 1 82.69 224 ASN B N 1
ATOM 5366 C CA . ASN B 1 224 ? 9.07 -17.406 -23.484 1 82.69 224 ASN B CA 1
ATOM 5367 C C . ASN B 1 224 ? 7.676 -17.656 -24.047 1 82.69 224 ASN B C 1
ATOM 5369 O O . ASN B 1 224 ? 6.887 -18.391 -23.469 1 82.69 224 ASN B O 1
ATOM 5373 N N . ASP B 1 225 ? 7.461 -17.062 -25.172 1 86.25 225 ASP B N 1
ATOM 5374 C CA . ASP B 1 225 ? 6.148 -17.203 -25.781 1 86.25 225 ASP B CA 1
ATOM 5375 C C . ASP B 1 225 ? 5.867 -18.656 -26.156 1 86.25 225 ASP B C 1
ATOM 5377 O O . ASP B 1 225 ? 4.727 -19.109 -26.047 1 86.25 225 ASP B O 1
ATOM 5381 N N . GLU B 1 226 ? 6.891 -19.359 -26.641 1 90.81 226 GLU B N 1
ATOM 5382 C CA . GLU B 1 226 ? 6.742 -20.766 -27 1 90.81 226 GLU B CA 1
ATOM 5383 C C . GLU B 1 226 ? 6.387 -21.609 -25.797 1 90.81 226 GLU B C 1
ATOM 5385 O O . GLU B 1 226 ? 5.621 -22.578 -25.906 1 90.81 226 GLU B O 1
ATOM 5390 N N . ILE B 1 227 ? 6.887 -21.25 -24.688 1 90.06 227 ILE B N 1
ATOM 5391 C CA . ILE B 1 227 ? 6.648 -21.984 -23.453 1 90.06 227 ILE B CA 1
ATOM 5392 C C . ILE B 1 227 ? 5.234 -21.703 -22.953 1 90.06 227 ILE B C 1
ATOM 5394 O O . ILE B 1 227 ? 4.496 -22.625 -22.609 1 90.06 227 ILE B O 1
ATOM 5398 N N . LEU B 1 228 ? 4.891 -20.438 -22.969 1 87 228 LEU B N 1
ATOM 5399 C CA . LEU B 1 228 ? 3.609 -20 -22.422 1 87 228 LEU B CA 1
ATOM 5400 C C . LEU B 1 228 ? 2.455 -20.516 -23.281 1 87 228 LEU B C 1
ATOM 5402 O O . LEU B 1 228 ? 1.362 -20.766 -22.781 1 87 228 LEU B O 1
ATOM 5406 N N . SER B 1 229 ? 2.68 -20.703 -24.578 1 90.88 229 SER B N 1
ATOM 5407 C CA . SER B 1 229 ? 1.615 -21.062 -25.5 1 90.88 229 SER B CA 1
ATOM 5408 C C . SER B 1 229 ? 1.527 -22.578 -25.656 1 90.88 229 SER B C 1
ATOM 5410 O O . SER B 1 229 ? 0.636 -23.094 -26.344 1 90.88 229 SER B O 1
ATOM 5412 N N . TYR B 1 230 ? 2.449 -23.297 -25.047 1 92.56 230 TYR B N 1
ATOM 5413 C CA . TYR B 1 230 ? 2.445 -24.734 -25.234 1 92.56 230 TYR B CA 1
ATOM 5414 C C . TYR B 1 230 ? 1.211 -25.359 -24.578 1 92.56 230 TYR B C 1
ATOM 5416 O O . TYR B 1 230 ? 0.838 -25 -23.469 1 92.56 230 TYR B O 1
ATOM 5424 N N . LYS B 1 231 ? 0.521 -26.172 -25.234 1 91.38 231 LYS B N 1
ATOM 5425 C CA . LYS B 1 231 ? -0.695 -26.812 -24.734 1 91.38 231 LYS B CA 1
ATOM 5426 C C . LYS B 1 231 ? -0.49 -28.312 -24.547 1 91.38 231 LYS B C 1
ATOM 5428 O O . LYS B 1 231 ? 0.189 -28.953 -25.359 1 91.38 231 LYS B O 1
ATOM 5433 N N . PHE B 1 232 ? -1.019 -28.859 -23.531 1 91.38 232 PHE B N 1
ATOM 5434 C CA . PHE B 1 232 ? -0.92 -30.281 -23.234 1 91.38 232 PHE B CA 1
ATOM 5435 C C . PHE B 1 232 ? -2.148 -31.031 -23.75 1 91.38 232 PHE B C 1
ATOM 5437 O O . PHE B 1 232 ? -3.225 -30.438 -23.875 1 91.38 232 PHE B O 1
ATOM 5444 N N . ASN B 1 233 ? -1.999 -32.188 -24.141 1 88.38 233 ASN B N 1
ATOM 5445 C CA . ASN B 1 233 ? -3.062 -33.125 -24.5 1 88.38 233 ASN B CA 1
ATOM 5446 C C . ASN B 1 233 ? -2.979 -34.406 -23.688 1 88.38 233 ASN B C 1
ATOM 5448 O O . ASN B 1 233 ? -2.193 -34.5 -22.734 1 88.38 233 ASN B O 1
ATOM 5452 N N . ARG B 1 234 ? -3.766 -35.312 -23.938 1 87.56 234 ARG B N 1
ATOM 5453 C CA . ARG B 1 234 ? -3.83 -36.562 -23.188 1 87.56 234 ARG B CA 1
ATOM 5454 C C . ARG B 1 234 ? -2.525 -37.344 -23.297 1 87.56 234 ARG B C 1
ATOM 5456 O O . ARG B 1 234 ? -2.098 -38 -22.344 1 87.56 234 ARG B O 1
ATOM 5463 N N . LEU B 1 235 ? -1.819 -37.25 -24.438 1 86.38 235 LEU B N 1
ATOM 5464 C CA . LEU B 1 235 ? -0.647 -38.062 -24.734 1 86.38 235 LEU B CA 1
ATOM 5465 C C . LEU B 1 235 ? 0.587 -37.5 -24.016 1 86.38 235 LEU B C 1
ATOM 5467 O O . LEU B 1 235 ? 1.494 -38.281 -23.672 1 86.38 235 LEU B O 1
ATOM 5471 N N . ASN B 1 236 ? 0.647 -36.25 -23.828 1 91.56 236 ASN B N 1
ATOM 5472 C CA . ASN B 1 236 ? 1.848 -35.688 -23.234 1 91.56 236 ASN B CA 1
ATOM 5473 C C . ASN B 1 236 ? 1.591 -35.188 -21.812 1 91.56 236 ASN B C 1
ATOM 5475 O O . ASN B 1 236 ? 2.455 -34.562 -21.203 1 91.56 236 ASN B O 1
ATOM 5479 N N . ASN B 1 237 ? 0.524 -35.5 -21.188 1 91.44 237 ASN B N 1
ATOM 5480 C CA . ASN B 1 237 ? 0.093 -35 -19.891 1 91.44 237 ASN B CA 1
ATOM 5481 C C . ASN B 1 237 ? 1.036 -35.469 -18.781 1 91.44 237 ASN B C 1
ATOM 5483 O O . ASN B 1 237 ? 1.194 -34.781 -17.766 1 91.44 237 ASN B O 1
ATOM 5487 N N . ARG B 1 238 ? 1.66 -36.594 -18.984 1 89 238 ARG B N 1
ATOM 5488 C CA . ARG B 1 238 ? 2.553 -37.125 -17.953 1 89 238 ARG B CA 1
ATOM 5489 C C . ARG B 1 238 ? 3.742 -36.188 -17.734 1 89 238 ARG B C 1
ATOM 5491 O O . ARG B 1 238 ? 4.367 -36.219 -16.672 1 89 238 ARG B O 1
ATOM 5498 N N . TYR B 1 239 ? 4.074 -35.344 -18.719 1 92 239 TYR B N 1
ATOM 5499 C CA . TYR B 1 239 ? 5.227 -34.438 -18.625 1 92 239 TYR B CA 1
ATOM 5500 C C . TYR B 1 239 ? 4.824 -33.062 -18.094 1 92 239 TYR B C 1
ATOM 5502 O O . TYR B 1 239 ? 5.656 -32.156 -17.984 1 92 239 TYR B O 1
ATOM 5510 N N . LYS B 1 240 ? 3.627 -32.938 -17.734 1 88.75 240 LYS B N 1
ATOM 5511 C CA . LYS B 1 240 ? 3.102 -31.641 -17.359 1 88.75 240 LYS B CA 1
ATOM 5512 C C . LYS B 1 240 ? 3.863 -31.062 -16.172 1 88.75 240 LYS B C 1
ATOM 5514 O O . LYS B 1 240 ? 4.258 -29.891 -16.188 1 88.75 240 LYS B O 1
ATOM 5519 N N . GLN B 1 241 ? 4.102 -31.875 -15.219 1 83.06 241 GLN B N 1
ATOM 5520 C CA . GLN B 1 241 ? 4.789 -31.406 -14.016 1 83.06 241 GLN B CA 1
ATOM 5521 C C . GLN B 1 241 ? 6.223 -31 -14.328 1 83.06 241 GLN B C 1
ATOM 5523 O O . GLN B 1 241 ? 6.695 -29.969 -13.852 1 83.06 241 GLN B O 1
ATOM 5528 N N . VAL B 1 242 ? 6.867 -31.844 -15.102 1 89.12 242 VAL B N 1
ATOM 5529 C CA . VAL B 1 242 ? 8.242 -31.547 -15.492 1 89.12 242 VAL B CA 1
ATOM 5530 C C . VAL B 1 242 ? 8.289 -30.266 -16.312 1 89.12 242 VAL B C 1
ATOM 5532 O O . VAL B 1 242 ? 9.18 -29.438 -16.125 1 89.12 242 VAL B O 1
ATOM 5535 N N . PHE B 1 243 ? 7.266 -30.156 -17.141 1 91.19 243 PHE B N 1
ATOM 5536 C CA . PHE B 1 243 ? 7.176 -28.984 -17.984 1 91.19 243 PHE B CA 1
ATOM 5537 C C . PHE B 1 243 ? 6.992 -27.719 -17.156 1 91.19 243 PHE B C 1
ATOM 5539 O O . PHE B 1 243 ? 7.609 -26.688 -17.438 1 91.19 243 PHE B O 1
ATOM 5546 N N . GLU B 1 244 ? 6.199 -27.797 -16.156 1 84.56 244 GLU B N 1
ATOM 5547 C CA . GLU B 1 244 ? 5.949 -26.641 -15.297 1 84.56 244 GLU B CA 1
ATOM 5548 C C . GLU B 1 244 ? 7.219 -26.203 -14.578 1 84.56 244 GLU B C 1
ATOM 5550 O O . GLU B 1 244 ? 7.473 -25.016 -14.414 1 84.56 244 GLU B O 1
ATOM 5555 N N . LEU B 1 245 ? 7.98 -27.125 -14.156 1 85.56 245 LEU B N 1
ATOM 5556 C CA . LEU B 1 245 ? 9.258 -26.812 -13.523 1 85.56 245 LEU B CA 1
ATOM 5557 C C . LEU B 1 245 ? 10.211 -26.172 -14.523 1 85.56 245 LEU B C 1
ATOM 5559 O O . LEU B 1 245 ? 10.883 -25.188 -14.211 1 85.56 245 LEU B O 1
ATOM 5563 N N . ALA B 1 246 ? 10.234 -26.781 -15.727 1 90.19 246 ALA B N 1
ATOM 5564 C CA . ALA B 1 246 ? 11.078 -26.234 -16.781 1 90.19 246 ALA B CA 1
ATOM 5565 C C . ALA B 1 246 ? 10.672 -24.797 -17.109 1 90.19 246 ALA B C 1
ATOM 5567 O O . ALA B 1 246 ? 11.531 -23.922 -17.281 1 90.19 246 ALA B O 1
ATOM 5568 N N . LYS B 1 247 ? 9.383 -24.656 -17.203 1 87.25 247 LYS B N 1
ATOM 5569 C CA . LYS B 1 247 ? 8.836 -23.328 -17.484 1 87.25 247 LYS B CA 1
ATOM 5570 C C . LYS B 1 247 ? 9.328 -22.312 -16.453 1 87.25 247 LYS B C 1
ATOM 5572 O O . LYS B 1 247 ? 9.805 -21.234 -16.828 1 87.25 247 LYS B O 1
ATOM 5577 N N . MET B 1 248 ? 9.266 -22.625 -15.227 1 82.31 248 MET B N 1
ATOM 5578 C CA . MET B 1 248 ? 9.711 -21.75 -14.148 1 82.31 248 MET B CA 1
ATOM 5579 C C . MET B 1 248 ? 11.195 -21.438 -14.273 1 82.31 248 MET B C 1
ATOM 5581 O O . MET B 1 248 ? 11.617 -20.297 -14.133 1 82.31 248 MET B O 1
ATOM 5585 N N . ILE B 1 249 ? 11.93 -22.422 -14.531 1 84.69 249 ILE B N 1
ATOM 5586 C CA . ILE B 1 249 ? 13.383 -22.312 -14.578 1 84.69 249 ILE B CA 1
ATOM 5587 C C . ILE B 1 249 ? 13.797 -21.484 -15.797 1 84.69 249 ILE B C 1
ATOM 5589 O O . ILE B 1 249 ? 14.586 -20.547 -15.688 1 84.69 249 ILE B O 1
ATOM 5593 N N . ILE B 1 250 ? 13.164 -21.797 -16.953 1 86.62 250 ILE B N 1
ATOM 5594 C CA . ILE B 1 250 ? 13.531 -21.125 -18.203 1 86.62 250 ILE B CA 1
ATOM 5595 C C . ILE B 1 250 ? 13.125 -19.656 -18.125 1 86.62 250 ILE B C 1
ATOM 5597 O O . ILE B 1 250 ? 13.898 -18.766 -18.484 1 86.62 250 ILE B O 1
ATOM 5601 N N . MET B 1 251 ? 11.969 -19.484 -17.688 1 77.62 251 MET B N 1
ATOM 5602 C CA . MET B 1 251 ? 11.453 -18.109 -17.625 1 77.62 251 MET B CA 1
ATOM 5603 C C . MET B 1 251 ? 12.219 -17.297 -16.594 1 77.62 251 MET B C 1
ATOM 5605 O O . MET B 1 251 ? 12.32 -16.078 -16.719 1 77.62 251 MET B O 1
ATOM 5609 N N . GLY B 1 252 ? 12.594 -17.891 -15.617 1 73.75 252 GLY B N 1
ATOM 5610 C CA . GLY B 1 252 ? 13.453 -17.203 -14.664 1 73.75 252 GLY B CA 1
ATOM 5611 C C . GLY B 1 252 ? 14.797 -16.812 -15.242 1 73.75 252 GLY B C 1
ATOM 5612 O O . GLY B 1 252 ? 15.375 -15.797 -14.859 1 73.75 252 GLY B O 1
ATOM 5613 N N . TYR B 1 253 ? 15.234 -17.578 -16.125 1 65 253 TYR B N 1
ATOM 5614 C CA . TYR B 1 253 ? 16.531 -17.359 -16.766 1 65 253 TYR B CA 1
ATOM 5615 C C . TYR B 1 253 ? 16.422 -16.312 -17.859 1 65 253 TYR B C 1
ATOM 5617 O O . TYR B 1 253 ? 17.391 -15.586 -18.125 1 65 253 TYR B O 1
ATOM 5625 N N . SER B 1 254 ? 15.25 -16.188 -18.688 1 58.16 254 SER B N 1
ATOM 5626 C CA . SER B 1 254 ? 15.109 -15.352 -19.875 1 58.16 254 SER B CA 1
ATOM 5627 C C . SER B 1 254 ? 14.984 -13.883 -19.5 1 58.16 254 SER B C 1
ATOM 5629 O O . SER B 1 254 ? 15.008 -13.008 -20.375 1 58.16 254 SER B O 1
ATOM 5631 N N . SER B 1 255 ? 14.609 -13.469 -18.438 1 50.75 255 SER B N 1
ATOM 5632 C CA . SER B 1 255 ? 14.203 -12.07 -18.297 1 50.75 255 SER B CA 1
ATOM 5633 C C . SER B 1 255 ? 15.32 -11.125 -18.734 1 50.75 255 SER B C 1
ATOM 5635 O O . SER B 1 255 ? 15.133 -9.914 -18.797 1 50.75 255 SER B O 1
ATOM 5637 N N . LEU B 1 256 ? 16.578 -11.234 -18.5 1 46.72 256 LEU B N 1
ATOM 5638 C CA . LEU B 1 256 ? 17.484 -10.117 -18.75 1 46.72 256 LEU B CA 1
ATOM 5639 C C . LEU B 1 256 ? 17.844 -10.031 -20.234 1 46.72 256 LEU B C 1
ATOM 5641 O O . LEU B 1 256 ? 17.922 -11.055 -20.922 1 46.72 256 LEU B O 1
ATOM 5645 N N . GLY B 1 257 ? 17.656 -8.852 -20.984 1 41.16 257 GLY B N 1
ATOM 5646 C CA . GLY B 1 257 ? 18 -8.375 -22.312 1 41.16 257 GLY B CA 1
ATOM 5647 C C . GLY B 1 257 ? 19.266 -9.016 -22.859 1 41.16 257 GLY B C 1
ATOM 5648 O O . GLY B 1 257 ? 20.016 -9.648 -22.125 1 41.16 257 GLY B O 1
ATOM 5649 N N . SER B 1 258 ? 19.453 -8.82 -24.281 1 37.28 258 SER B N 1
ATOM 5650 C CA . SER B 1 258 ? 20.469 -9.148 -25.281 1 37.28 258 SER B CA 1
ATOM 5651 C C . SER B 1 258 ? 21.859 -8.992 -24.703 1 37.28 258 SER B C 1
ATOM 5653 O O . SER B 1 258 ? 22.859 -9.305 -25.359 1 37.28 258 SER B O 1
ATOM 5655 N N . GLY B 1 259 ? 22.203 -7.648 -24.281 1 37.88 259 GLY B N 1
ATOM 5656 C CA . GLY B 1 259 ? 23.656 -7.574 -24.281 1 37.88 259 GLY B CA 1
ATOM 5657 C C . GLY B 1 259 ? 24.312 -8.711 -23.516 1 37.88 259 GLY B C 1
ATOM 5658 O O . GLY B 1 259 ? 23.625 -9.484 -22.844 1 37.88 259 GLY B O 1
ATOM 5659 N N . VAL B 1 260 ? 25.672 -8.617 -23.391 1 37.09 260 VAL B N 1
ATOM 5660 C CA . VAL B 1 260 ? 26.703 -9.586 -23.031 1 37.09 260 VAL B CA 1
ATOM 5661 C C . VAL B 1 260 ? 26.328 -10.305 -21.75 1 37.09 260 VAL B C 1
ATOM 5663 O O . VAL B 1 260 ? 26.609 -11.492 -21.578 1 37.09 260 VAL B O 1
ATOM 5666 N N . ASP B 1 261 ? 26.25 -9.648 -20.516 1 45.5 261 ASP B N 1
ATOM 5667 C CA . ASP B 1 261 ? 26.641 -10.367 -19.297 1 45.5 261 ASP B CA 1
ATOM 5668 C C . ASP B 1 261 ? 25.5 -11.258 -18.797 1 45.5 261 ASP B C 1
ATOM 5670 O O . ASP B 1 261 ? 24.469 -10.758 -18.375 1 45.5 261 ASP B O 1
ATOM 5674 N N . LYS B 1 262 ? 25.156 -12.578 -19.297 1 50.12 262 LYS B N 1
ATOM 5675 C CA . LYS B 1 262 ? 24.422 -13.844 -19.375 1 50.12 262 LYS B CA 1
ATOM 5676 C C . LYS B 1 262 ? 23.984 -14.305 -17.984 1 50.12 262 LYS B C 1
ATOM 5678 O O . LYS B 1 262 ? 23.375 -15.375 -17.844 1 50.12 262 LYS B O 1
ATOM 5683 N N . LYS B 1 263 ? 24.328 -13.633 -16.844 1 64.5 263 LYS B N 1
ATOM 5684 C CA . LYS B 1 263 ? 24.422 -14.516 -15.688 1 64.5 263 LYS B CA 1
ATOM 5685 C C . LYS B 1 263 ? 23.312 -14.227 -14.688 1 64.5 263 LYS B C 1
ATOM 5687 O O . LYS B 1 263 ? 23.188 -14.906 -13.664 1 64.5 263 LYS B O 1
ATOM 5692 N N . THR B 1 264 ? 22.312 -13.094 -15 1 76.94 264 THR B N 1
ATOM 5693 C CA . THR B 1 264 ? 21.375 -12.852 -13.906 1 76.94 264 THR B CA 1
ATOM 5694 C C . THR B 1 264 ? 20.047 -13.555 -14.172 1 76.94 264 THR B C 1
ATOM 5696 O O . THR B 1 264 ? 19.484 -13.438 -15.258 1 76.94 264 THR B O 1
ATOM 5699 N N . TYR B 1 265 ? 19.594 -14.328 -13.375 1 80.12 265 TYR B N 1
ATOM 5700 C CA . TYR B 1 265 ? 18.281 -14.961 -13.453 1 80.12 265 TYR B CA 1
ATOM 5701 C C . TYR B 1 265 ? 17.719 -15.203 -12.062 1 80.12 265 TYR B C 1
ATOM 5703 O O . TYR B 1 265 ? 18.422 -15.062 -11.062 1 80.12 265 TYR B O 1
ATOM 5711 N N . GLY B 1 266 ? 16.422 -15.438 -12.023 1 85.12 266 GLY B N 1
ATOM 5712 C CA . GLY B 1 266 ? 15.805 -15.703 -10.742 1 85.12 266 GLY B CA 1
ATOM 5713 C C . GLY B 1 266 ? 14.469 -16.422 -10.859 1 85.12 266 GLY B C 1
ATOM 5714 O O . GLY B 1 266 ? 13.844 -16.391 -11.922 1 85.12 266 GLY B O 1
ATOM 5715 N N . ILE B 1 267 ? 14.156 -17.203 -9.883 1 84.31 267 ILE B N 1
ATOM 5716 C CA . ILE B 1 267 ? 12.852 -17.844 -9.719 1 84.31 267 ILE B CA 1
ATOM 5717 C C . ILE B 1 267 ? 12.172 -17.297 -8.461 1 84.31 267 ILE B C 1
ATOM 5719 O O . ILE B 1 267 ? 12.641 -17.531 -7.348 1 84.31 267 ILE B O 1
ATOM 5723 N N . LEU B 1 268 ? 11.117 -16.578 -8.719 1 87.56 268 LEU B N 1
ATOM 5724 C CA . LEU B 1 268 ? 10.445 -15.953 -7.586 1 87.56 268 LEU B CA 1
ATOM 5725 C C . LEU B 1 268 ? 9 -16.422 -7.48 1 87.56 268 LEU B C 1
ATOM 5727 O O . LEU B 1 268 ? 8.352 -16.688 -8.492 1 87.56 268 LEU B O 1
ATOM 5731 N N . PHE B 1 269 ? 8.547 -16.562 -6.297 1 87.12 269 PHE B N 1
ATOM 5732 C CA . PHE B 1 269 ? 7.168 -16.938 -5.992 1 87.12 269 PHE B CA 1
ATOM 5733 C C . PHE B 1 269 ? 6.496 -15.867 -5.137 1 87.12 269 PHE B C 1
ATOM 5735 O O . PHE B 1 269 ? 7.105 -15.344 -4.199 1 87.12 269 PHE B O 1
ATOM 5742 N N . LYS B 1 270 ? 5.273 -15.602 -5.453 1 89.88 270 LYS B N 1
ATOM 5743 C CA . LYS B 1 270 ? 4.477 -14.727 -4.598 1 89.88 270 LYS B CA 1
ATOM 5744 C C . LYS B 1 270 ? 3.803 -15.508 -3.479 1 89.88 270 LYS B C 1
ATOM 5746 O O . LYS B 1 270 ? 2.955 -16.359 -3.736 1 89.88 270 LYS B O 1
ATOM 5751 N N . MET B 1 271 ? 4.082 -15.156 -2.357 1 92.06 271 MET B N 1
ATOM 5752 C CA . MET B 1 271 ? 3.633 -15.953 -1.218 1 92.06 271 MET B CA 1
ATOM 5753 C C . MET B 1 271 ? 2.129 -15.805 -1.011 1 92.06 271 MET B C 1
ATOM 5755 O O . MET B 1 271 ? 1.467 -16.734 -0.556 1 92.06 271 MET B O 1
ATOM 5759 N N . ASN B 1 272 ? 1.581 -14.688 -1.317 1 92 272 ASN B N 1
ATOM 5760 C CA . ASN B 1 272 ? 0.13 -14.547 -1.244 1 92 272 ASN B CA 1
ATOM 5761 C C . ASN B 1 272 ? -0.58 -15.617 -2.068 1 92 272 ASN B C 1
ATOM 5763 O O . ASN B 1 272 ? -1.526 -16.25 -1.592 1 92 272 ASN B O 1
ATOM 5767 N N . ASP B 1 273 ? -0.069 -15.812 -3.254 1 90.56 273 ASP B N 1
ATOM 5768 C CA . ASP B 1 273 ? -0.66 -16.797 -4.164 1 90.56 273 ASP B CA 1
ATOM 5769 C C . ASP B 1 273 ? -0.401 -18.219 -3.68 1 90.56 273 ASP B C 1
ATOM 5771 O O . ASP B 1 273 ? -1.304 -19.062 -3.693 1 90.56 273 ASP B O 1
ATOM 5775 N N . VAL B 1 274 ? 0.844 -18.406 -3.27 1 90.62 274 VAL B N 1
ATOM 5776 C CA . VAL B 1 274 ? 1.234 -19.734 -2.816 1 90.62 274 VAL B CA 1
ATOM 5777 C C . VAL B 1 274 ? 0.405 -20.141 -1.598 1 90.62 274 VAL B C 1
ATOM 5779 O O . VAL B 1 274 ? -0.129 -21.25 -1.536 1 90.62 274 VAL B O 1
ATOM 5782 N N . PHE B 1 275 ? 0.241 -19.25 -0.611 1 93.06 275 PHE B N 1
ATOM 5783 C CA . PHE B 1 275 ? -0.492 -19.516 0.621 1 93.06 275 PHE B CA 1
ATOM 5784 C C . PHE B 1 275 ? -1.96 -19.812 0.326 1 93.06 275 PHE B C 1
ATOM 5786 O O . PHE B 1 275 ? -2.525 -20.766 0.845 1 93.06 275 PHE B O 1
ATOM 5793 N N . GLU B 1 276 ? -2.523 -19.031 -0.544 1 94.12 276 GLU B N 1
ATOM 5794 C CA . GLU B 1 276 ? -3.92 -19.188 -0.939 1 94.12 276 GLU B CA 1
ATOM 5795 C C . GLU B 1 276 ? -4.156 -20.547 -1.594 1 94.12 276 GLU B C 1
ATOM 5797 O O . GLU B 1 276 ? -5.031 -21.297 -1.168 1 94.12 276 GLU B O 1
ATOM 5802 N N . LYS B 1 277 ? -3.338 -20.891 -2.539 1 91.12 277 LYS B N 1
ATOM 5803 C CA . LYS B 1 277 ? -3.49 -22.156 -3.27 1 91.12 277 LYS B CA 1
ATOM 5804 C C . LYS B 1 277 ? -3.23 -23.344 -2.363 1 91.12 277 LYS B C 1
ATOM 5806 O O . LYS B 1 277 ? -3.893 -24.375 -2.486 1 91.12 277 LYS B O 1
ATOM 5811 N N . TYR B 1 278 ? -2.307 -23.188 -1.474 1 92.06 278 TYR B N 1
ATOM 5812 C CA . TYR B 1 278 ? -1.972 -24.266 -0.542 1 92.06 278 TYR B CA 1
ATOM 5813 C C . TYR B 1 278 ? -3.158 -24.594 0.354 1 92.06 278 TYR B C 1
ATOM 5815 O O . TYR B 1 278 ? -3.533 -25.766 0.488 1 92.06 278 TYR B O 1
ATOM 5823 N N . ILE B 1 279 ? -3.75 -23.594 0.93 1 94.62 279 ILE B N 1
ATOM 5824 C CA . ILE B 1 279 ? -4.883 -23.781 1.825 1 94.62 279 ILE B CA 1
ATOM 5825 C C . ILE B 1 279 ? -6.059 -24.375 1.049 1 94.62 279 ILE B C 1
ATOM 5827 O O . ILE B 1 279 ? -6.734 -25.281 1.533 1 94.62 279 ILE B O 1
ATOM 5831 N N . GLU B 1 280 ? -6.277 -23.875 -0.118 1 92.56 280 GLU B N 1
ATOM 5832 C CA . GLU B 1 280 ? -7.336 -24.391 -0.987 1 92.56 280 GLU B CA 1
ATOM 5833 C C . GLU B 1 280 ? -7.172 -25.891 -1.237 1 92.56 280 GLU B C 1
ATOM 5835 O O . GLU B 1 280 ? -8.125 -26.641 -1.095 1 92.56 280 GLU B O 1
ATOM 5840 N N . LYS B 1 281 ? -5.977 -26.25 -1.58 1 90.25 281 LYS B N 1
ATOM 5841 C CA . LYS B 1 281 ? -5.715 -27.641 -1.92 1 90.25 281 LYS B CA 1
ATOM 5842 C C . LYS B 1 281 ? -5.879 -28.547 -0.701 1 90.25 281 LYS B C 1
ATOM 5844 O O . LYS B 1 281 ? -6.441 -29.641 -0.801 1 90.25 281 LYS B O 1
ATOM 5849 N N . VAL B 1 282 ? -5.371 -28.094 0.41 1 92.5 282 VAL B N 1
ATOM 5850 C CA . VAL B 1 282 ? -5.465 -28.891 1.632 1 92.5 282 VAL B CA 1
ATOM 5851 C C . VAL B 1 282 ? -6.93 -29.078 2.012 1 92.5 282 VAL B C 1
ATOM 5853 O O . VAL B 1 282 ? -7.344 -30.188 2.361 1 92.5 282 VAL B O 1
ATOM 5856 N N . LEU B 1 283 ? -7.727 -28.062 1.879 1 92.31 283 LEU B N 1
ATOM 5857 C CA . LEU B 1 283 ? -9.148 -28.141 2.203 1 92.31 283 LEU B CA 1
ATOM 5858 C C . LEU B 1 283 ? -9.883 -29.047 1.21 1 92.31 283 LEU B C 1
ATOM 5860 O O . LEU B 1 283 ? -10.703 -29.875 1.605 1 92.31 283 LEU B O 1
ATOM 5864 N N . TYR B 1 284 ? -9.578 -28.844 -0.011 1 88.44 284 TYR B N 1
ATOM 5865 C CA . TYR B 1 284 ? -10.227 -29.594 -1.075 1 88.44 284 TYR B CA 1
ATOM 5866 C C . TYR B 1 284 ? -9.977 -31.094 -0.914 1 88.44 284 TYR B C 1
ATOM 5868 O O . TYR B 1 284 ? -10.883 -31.906 -1.086 1 88.44 284 TYR B O 1
ATOM 5876 N N . THR B 1 285 ? -8.812 -31.453 -0.525 1 86.5 285 THR B N 1
ATOM 5877 C CA . THR B 1 285 ? -8.406 -32.844 -0.44 1 86.5 285 THR B CA 1
ATOM 5878 C C . THR B 1 285 ? -8.961 -33.5 0.826 1 86.5 285 THR B C 1
ATOM 5880 O O . THR B 1 285 ? -9.281 -34.688 0.83 1 86.5 285 THR B O 1
ATOM 5883 N N . ASN B 1 286 ? -9.117 -32.719 1.861 1 84.69 286 ASN B N 1
ATOM 5884 C CA . ASN B 1 286 ? -9.344 -33.344 3.152 1 84.69 286 ASN B CA 1
ATOM 5885 C C . ASN B 1 286 ? -10.766 -33.125 3.65 1 84.69 286 ASN B C 1
ATOM 5887 O O . ASN B 1 286 ? -11.242 -33.844 4.535 1 84.69 286 ASN B O 1
ATOM 5891 N N . LEU B 1 287 ? -11.383 -32.156 3.039 1 81.94 287 LEU B N 1
ATOM 5892 C CA . LEU B 1 287 ? -12.734 -31.891 3.516 1 81.94 287 LEU B CA 1
ATOM 5893 C C . LEU B 1 287 ? -13.742 -32.812 2.842 1 81.94 287 LEU B C 1
ATOM 5895 O O . LEU B 1 287 ? -13.922 -32.75 1.622 1 81.94 287 LEU B O 1
ATOM 5899 N N . GLU B 1 288 ? -14.328 -33.844 3.383 1 74.69 288 GLU B N 1
ATOM 5900 C CA . GLU B 1 288 ? -15.133 -34.938 2.805 1 74.69 288 GLU B CA 1
ATOM 5901 C C . GLU B 1 288 ? -16.594 -34.5 2.631 1 74.69 288 GLU B C 1
ATOM 5903 O O . GLU B 1 288 ? -17.219 -34.812 1.629 1 74.69 288 GLU B O 1
ATOM 5908 N N . ASP B 1 289 ? -17.203 -33.812 3.564 1 74.19 289 ASP B N 1
ATOM 5909 C CA . ASP B 1 289 ? -18.656 -33.594 3.594 1 74.19 289 ASP B CA 1
ATOM 5910 C C . ASP B 1 289 ? -19 -32.156 3.139 1 74.19 289 ASP B C 1
ATOM 5912 O O . ASP B 1 289 ? -20.062 -31.641 3.488 1 74.19 289 ASP B O 1
ATOM 5916 N N . SER B 1 290 ? -18.125 -31.641 2.346 1 78.5 290 SER B N 1
ATOM 5917 C CA . SER B 1 290 ? -18.359 -30.266 1.916 1 78.5 290 SER B CA 1
ATOM 5918 C C . SER B 1 290 ? -17.719 -29.984 0.56 1 78.5 290 SER B C 1
ATOM 5920 O O . SER B 1 290 ? -16.844 -30.734 0.121 1 78.5 290 SER B O 1
ATOM 5922 N N . ILE B 1 291 ? -18.359 -29.109 -0.102 1 80.38 291 ILE B N 1
ATOM 5923 C CA . ILE B 1 291 ? -17.797 -28.688 -1.383 1 80.38 291 ILE B CA 1
ATOM 5924 C C . ILE B 1 291 ? -17 -27.406 -1.198 1 80.38 291 ILE B C 1
ATOM 5926 O O . ILE B 1 291 ? -17.469 -26.453 -0.551 1 80.38 291 ILE B O 1
ATOM 5930 N N . VAL B 1 292 ? -15.852 -27.406 -1.647 1 83 292 VAL B N 1
ATOM 5931 C CA . VAL B 1 292 ? -14.969 -26.234 -1.551 1 83 292 VAL B CA 1
ATOM 5932 C C . VAL B 1 292 ? -14.898 -25.531 -2.904 1 83 292 VAL B C 1
ATOM 5934 O O . VAL B 1 292 ? -14.555 -26.156 -3.916 1 83 292 VAL B O 1
ATOM 5937 N N . HIS B 1 293 ? -15.32 -24.297 -2.934 1 83.25 293 HIS B N 1
ATOM 5938 C CA . HIS B 1 293 ? -15.242 -23.484 -4.141 1 83.25 293 HIS B CA 1
ATOM 5939 C C . HIS B 1 293 ? -14.062 -22.516 -4.074 1 83.25 293 HIS B C 1
ATOM 5941 O O . HIS B 1 293 ? -13.82 -21.891 -3.039 1 83.25 293 HIS B O 1
ATOM 5947 N N . TYR B 1 294 ? -13.422 -22.5 -5.195 1 83.75 294 TYR B N 1
ATOM 5948 C CA . TYR B 1 294 ? -12.297 -21.578 -5.297 1 83.75 294 TYR B CA 1
ATOM 5949 C C . TYR B 1 294 ? -12.641 -20.406 -6.195 1 83.75 294 TYR B C 1
ATOM 5951 O O . TYR B 1 294 ? -13.289 -20.562 -7.234 1 83.75 294 TYR B O 1
ATOM 5959 N N . GLN B 1 295 ? -12.234 -19.25 -5.789 1 73.31 295 GLN B N 1
ATOM 5960 C CA . GLN B 1 295 ? -12.484 -18.016 -6.539 1 73.31 295 GLN B CA 1
ATOM 5961 C C . GLN B 1 295 ? -13.938 -17.938 -7.008 1 73.31 295 GLN B C 1
ATOM 5963 O O . GLN B 1 295 ? -14.203 -17.719 -8.188 1 73.31 295 GLN B O 1
ATOM 5968 N N . HIS B 1 296 ? -14.789 -18.172 -6.07 1 74.81 296 HIS B N 1
ATOM 5969 C CA . HIS B 1 296 ? -16.234 -18.203 -6.301 1 74.81 296 HIS B CA 1
ATOM 5970 C C . HIS B 1 296 ? -16.75 -16.828 -6.703 1 74.81 296 HIS B C 1
ATOM 5972 O O . HIS B 1 296 ? -16.688 -15.875 -5.922 1 74.81 296 HIS B O 1
ATOM 5978 N N . SER B 1 297 ? -17.125 -16.641 -7.945 1 74.62 297 SER B N 1
ATOM 5979 C CA . SER B 1 297 ? -17.5 -15.336 -8.477 1 74.62 297 SER B CA 1
ATOM 5980 C C . SER B 1 297 ? -19 -15.281 -8.797 1 74.62 297 SER B C 1
ATOM 5982 O O . SER B 1 297 ? -19.391 -14.766 -9.844 1 74.62 297 SER B O 1
ATOM 5984 N N . LYS B 1 298 ? -19.766 -15.672 -7.852 1 78.31 298 LYS B N 1
ATOM 5985 C CA . LYS B 1 298 ? -21.203 -15.781 -8.078 1 78.31 298 LYS B CA 1
ATOM 5986 C C . LYS B 1 298 ? -21.891 -14.438 -7.875 1 78.31 298 LYS B C 1
ATOM 5988 O O . LYS B 1 298 ? -22.844 -14.109 -8.586 1 78.31 298 LYS B O 1
ATOM 5993 N N . TYR B 1 299 ? -21.406 -13.633 -7.023 1 86.94 299 TYR B N 1
ATOM 5994 C CA . TYR B 1 299 ? -22.156 -12.453 -6.602 1 86.94 299 TYR B CA 1
ATOM 5995 C C . TYR B 1 299 ? -21.438 -11.172 -7 1 86.94 299 TYR B C 1
ATOM 5997 O O . TYR B 1 299 ? -20.203 -11.117 -6.969 1 86.94 299 TYR B O 1
ATOM 6005 N N . LYS B 1 300 ? -22.219 -10.219 -7.395 1 90.25 300 LYS B N 1
ATOM 6006 C CA . LYS B 1 300 ? -21.734 -8.875 -7.676 1 90.25 300 LYS B CA 1
ATOM 6007 C C . LYS B 1 300 ? -22.297 -7.867 -6.676 1 90.25 300 LYS B C 1
ATOM 6009 O O . LYS B 1 300 ? -23.406 -8.031 -6.172 1 90.25 300 LYS B O 1
ATOM 6014 N N . LEU B 1 301 ? -21.562 -6.863 -6.363 1 91.25 301 LEU B N 1
ATOM 6015 C CA . LEU B 1 301 ? -21.891 -5.949 -5.27 1 91.25 301 LEU B CA 1
ATOM 6016 C C . LEU B 1 301 ? -22.719 -4.77 -5.777 1 91.25 301 LEU B C 1
ATOM 6018 O O . LEU B 1 301 ? -23.578 -4.262 -5.062 1 91.25 301 LEU B O 1
ATOM 6022 N N . LEU B 1 302 ? -22.469 -4.398 -7.023 1 93.69 302 LEU B N 1
ATOM 6023 C CA . LEU B 1 302 ? -23.031 -3.141 -7.508 1 93.69 302 LEU B CA 1
ATOM 6024 C C . LEU B 1 302 ? -23.625 -3.309 -8.906 1 93.69 302 LEU B C 1
ATOM 6026 O O . LEU B 1 302 ? -23.391 -4.328 -9.555 1 93.69 302 LEU B O 1
ATOM 6030 N N . VAL B 1 303 ? -24.453 -2.359 -9.273 1 94.88 303 VAL B N 1
ATOM 6031 C CA . VAL B 1 303 ? -25.016 -2.254 -10.625 1 94.88 303 VAL B CA 1
ATOM 6032 C C . VAL B 1 303 ? -24.672 -0.886 -11.211 1 94.88 303 VAL B C 1
ATOM 6034 O O . VAL B 1 303 ? -24.875 0.143 -10.562 1 94.88 303 VAL B O 1
ATOM 6037 N N . ASN B 1 304 ? -24.094 -0.9 -12.312 1 94.38 304 ASN B N 1
ATOM 6038 C CA . ASN B 1 304 ? -23.797 0.357 -12.992 1 94.38 304 ASN B CA 1
ATOM 6039 C C . ASN B 1 304 ? -25.062 1.111 -13.367 1 94.38 304 ASN B C 1
ATOM 6041 O O . ASN B 1 304 ? -25.953 0.555 -14.008 1 94.38 304 ASN B O 1
ATOM 6045 N N . GLU B 1 305 ? -25.141 2.279 -12.977 1 91.44 305 GLU B N 1
ATOM 6046 C CA . GLU B 1 305 ? -26.375 3.033 -13.172 1 91.44 305 GLU B CA 1
ATOM 6047 C C . GLU B 1 305 ? -26.609 3.324 -14.656 1 91.44 305 GLU B C 1
ATOM 6049 O O . GLU B 1 305 ? -27.766 3.359 -15.109 1 91.44 305 GLU B O 1
ATOM 6054 N N . ASP B 1 306 ? -25.562 3.508 -15.438 1 89.75 306 ASP B N 1
ATOM 6055 C CA . ASP B 1 306 ? -25.688 3.863 -16.844 1 89.75 306 ASP B CA 1
ATOM 6056 C C . ASP B 1 306 ? -25.984 2.635 -17.703 1 89.75 306 ASP B C 1
ATOM 6058 O O . ASP B 1 306 ? -26.844 2.688 -18.594 1 89.75 306 ASP B O 1
ATOM 6062 N N . THR B 1 307 ? -25.406 1.504 -17.453 1 91.69 307 THR B N 1
ATOM 6063 C CA . THR B 1 307 ? -25.516 0.332 -18.312 1 91.69 307 THR B CA 1
ATOM 6064 C C . THR B 1 307 ? -26.438 -0.71 -17.703 1 91.69 307 THR B C 1
ATOM 6066 O O . THR B 1 307 ? -26.844 -1.658 -18.375 1 91.69 307 THR B O 1
ATOM 6069 N N . GLU B 1 308 ? -26.797 -0.629 -16.438 1 92.25 308 GLU B N 1
ATOM 6070 C CA . GLU B 1 308 ? -27.656 -1.558 -15.695 1 92.25 308 GLU B CA 1
ATOM 6071 C C . GLU B 1 308 ? -27 -2.936 -15.594 1 92.25 308 GLU B C 1
ATOM 6073 O O . GLU B 1 308 ? -27.688 -3.938 -15.383 1 92.25 308 GLU B O 1
ATOM 6078 N N . LYS B 1 309 ? -25.766 -2.914 -15.859 1 93.06 309 LYS B N 1
ATOM 6079 C CA . LYS B 1 309 ? -25.016 -4.164 -15.727 1 93.06 309 LYS B CA 1
ATOM 6080 C C . LYS B 1 309 ? -24.484 -4.336 -14.312 1 93.06 309 LYS B C 1
ATOM 6082 O O . LYS B 1 309 ? -24.031 -3.371 -13.695 1 93.06 309 LYS B O 1
ATOM 6087 N N . LYS B 1 310 ? -24.547 -5.551 -13.906 1 92.88 310 LYS B N 1
ATOM 6088 C CA . LYS B 1 310 ? -23.953 -5.855 -12.609 1 92.88 310 LYS B CA 1
ATOM 6089 C C . LYS B 1 310 ? -22.438 -5.824 -12.664 1 92.88 310 LYS B C 1
ATOM 6091 O O . LYS B 1 310 ? -21.828 -6.344 -13.609 1 92.88 310 LYS B O 1
ATOM 6096 N N . VAL B 1 311 ? -21.891 -5.09 -11.711 1 91.75 311 VAL B N 1
ATOM 6097 C CA . VAL B 1 311 ? -20.438 -4.934 -11.719 1 91.75 311 VAL B CA 1
ATOM 6098 C C . VAL B 1 311 ? -19.875 -5.188 -10.32 1 91.75 311 VAL B C 1
ATOM 6100 O O . VAL B 1 311 ? -20.641 -5.41 -9.375 1 91.75 311 VAL B O 1
ATOM 6103 N N . PHE B 1 312 ? -18.547 -5.297 -10.203 1 90.5 312 PHE B N 1
ATOM 6104 C CA . PHE B 1 312 ? -17.828 -5.508 -8.953 1 90.5 312 PHE B CA 1
ATOM 6105 C C . PHE B 1 312 ? -18.078 -6.906 -8.406 1 90.5 312 PHE B C 1
ATOM 6107 O O . PHE B 1 312 ? -18.688 -7.062 -7.348 1 90.5 312 PHE B O 1
ATOM 6114 N N . LYS B 1 313 ? -17.562 -7.793 -9.141 1 90.75 313 LYS B N 1
ATOM 6115 C CA . LYS B 1 313 ? -17.656 -9.195 -8.758 1 90.75 313 LYS B CA 1
ATOM 6116 C C . LYS B 1 313 ? -16.906 -9.469 -7.461 1 90.75 313 LYS B C 1
ATOM 6118 O O . LYS B 1 313 ? -15.773 -9 -7.289 1 90.75 3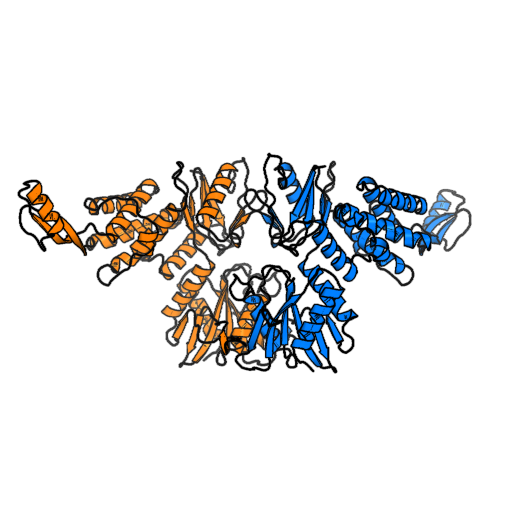13 LYS B O 1
ATOM 6123 N N . LEU B 1 314 ? -17.641 -10.062 -6.508 1 91 314 LEU B N 1
ATOM 6124 C CA . LEU B 1 314 ? -16.969 -10.531 -5.297 1 91 314 LEU B CA 1
ATOM 6125 C C . LEU B 1 314 ? -16.281 -11.875 -5.535 1 91 314 LEU B C 1
ATOM 6127 O O . LEU B 1 314 ? -16.922 -12.82 -6.016 1 91 314 LEU B O 1
ATOM 6131 N N . ILE B 1 315 ? -15.031 -11.922 -5.238 1 90.5 315 ILE B N 1
ATOM 6132 C CA . ILE B 1 315 ? -14.289 -13.148 -5.492 1 90.5 315 ILE B CA 1
ATOM 6133 C C . ILE B 1 315 ? -13.562 -13.586 -4.223 1 90.5 315 ILE B C 1
ATOM 6135 O O . ILE B 1 315 ? -12.344 -13.422 -4.109 1 90.5 315 ILE B O 1
ATOM 6139 N N . PRO B 1 316 ? -14.375 -14.133 -3.311 1 93.19 316 PRO B N 1
ATOM 6140 C CA . PRO B 1 316 ? -13.695 -14.68 -2.133 1 93.19 316 PRO B CA 1
ATOM 6141 C C . PRO B 1 316 ? -12.672 -15.758 -2.486 1 93.19 316 PRO B C 1
ATOM 6143 O O . PRO B 1 316 ? -12.852 -16.484 -3.475 1 93.19 316 PRO B O 1
ATOM 6146 N N . ASP B 1 317 ? -11.609 -15.945 -1.744 1 93.06 317 ASP B N 1
ATOM 6147 C CA . ASP B 1 317 ? -10.57 -16.938 -2.008 1 93.06 317 ASP B CA 1
ATOM 6148 C C . ASP B 1 317 ? -11.141 -18.359 -1.972 1 93.06 317 ASP B C 1
ATOM 6150 O O . ASP B 1 317 ? -10.953 -19.125 -2.916 1 93.06 317 ASP B O 1
ATOM 6154 N N . ILE B 1 318 ? -11.836 -18.672 -0.859 1 94.5 318 ILE B N 1
ATOM 6155 C CA . ILE B 1 318 ? -12.375 -20.016 -0.657 1 94.5 318 ILE B CA 1
ATOM 6156 C C . ILE B 1 318 ? -13.789 -19.922 -0.082 1 94.5 318 ILE B C 1
ATOM 6158 O O . ILE B 1 318 ? -14.039 -19.141 0.838 1 94.5 318 ILE B O 1
ATOM 6162 N N . VAL B 1 319 ? -14.742 -20.625 -0.625 1 94.62 319 VAL B N 1
ATOM 6163 C CA . VAL B 1 319 ? -16.094 -20.734 -0.101 1 94.62 319 VAL B CA 1
ATOM 6164 C C . VAL B 1 319 ? -16.422 -22.203 0.19 1 94.62 319 VAL B C 1
ATOM 6166 O O . VAL B 1 319 ? -16.203 -23.078 -0.66 1 94.62 319 VAL B O 1
ATOM 6169 N N . ILE B 1 320 ? -16.812 -22.5 1.349 1 92.88 320 ILE B N 1
ATOM 6170 C CA . ILE B 1 320 ? -17.188 -23.844 1.73 1 92.88 320 ILE B CA 1
ATOM 6171 C C . ILE B 1 320 ? -18.719 -24 1.684 1 92.88 320 ILE B C 1
ATOM 6173 O O . ILE B 1 320 ? -19.438 -23.25 2.35 1 92.88 320 ILE B O 1
ATOM 6177 N N . GLU B 1 321 ? -19.094 -24.875 0.92 1 91.19 321 GLU B N 1
ATOM 6178 C CA . GLU B 1 321 ? -20.5 -25.188 0.752 1 91.19 321 GLU B CA 1
ATOM 6179 C C . GLU B 1 321 ? -20.875 -26.516 1.428 1 91.19 321 GLU B C 1
ATOM 6181 O O . GLU B 1 321 ? -20.156 -27.5 1.27 1 91.19 321 GLU B O 1
ATOM 6186 N N . LYS B 1 322 ? -21.859 -26.469 2.213 1 87.5 322 LYS B N 1
ATOM 6187 C CA . LYS B 1 322 ? -22.406 -27.672 2.852 1 87.5 322 LYS B CA 1
ATOM 6188 C C . LYS B 1 322 ? -23.875 -27.859 2.5 1 87.5 322 LYS B C 1
ATOM 6190 O O . LYS B 1 322 ? -24.672 -26.938 2.645 1 87.5 322 LYS B O 1
ATOM 6195 N N . ASP B 1 323 ? -24.281 -29.031 2.051 1 86.31 323 ASP B N 1
ATOM 6196 C CA . ASP B 1 323 ? -25.641 -29.375 1.689 1 86.31 323 ASP B CA 1
ATOM 6197 C C . ASP B 1 323 ? -26.188 -28.391 0.647 1 86.31 323 ASP B C 1
ATOM 6199 O O . ASP B 1 323 ? -27.312 -27.906 0.777 1 86.31 323 ASP B O 1
ATOM 6203 N N . GLY B 1 324 ? -25.266 -27.875 -0.226 1 85.44 324 GLY B N 1
ATOM 6204 C CA . GLY B 1 324 ? -25.672 -27.047 -1.343 1 85.44 324 GLY B CA 1
ATOM 6205 C C . GLY B 1 324 ? -25.75 -25.562 -0.982 1 85.44 324 GLY B C 1
ATOM 6206 O O . GLY B 1 324 ? -26.172 -24.75 -1.802 1 85.44 324 GLY B O 1
ATOM 6207 N N . ILE B 1 325 ? -25.391 -25.312 0.245 1 89.62 325 ILE B N 1
ATOM 6208 C CA . ILE B 1 325 ? -25.484 -23.938 0.718 1 89.62 325 ILE B CA 1
ATOM 6209 C C . ILE B 1 325 ? -24.094 -23.438 1.131 1 89.62 325 ILE B C 1
ATOM 6211 O O . ILE B 1 325 ? -23.375 -24.125 1.849 1 89.62 325 ILE B O 1
ATOM 6215 N N . GLU B 1 326 ? -23.734 -22.25 0.679 1 91.69 326 GLU B N 1
ATOM 6216 C CA . GLU B 1 326 ? -22.484 -21.625 1.115 1 91.69 326 GLU B CA 1
ATOM 6217 C C . GLU B 1 326 ? -22.547 -21.25 2.592 1 91.69 326 GLU B C 1
ATOM 6219 O O . GLU B 1 326 ? -23.438 -20.516 3.014 1 91.69 326 GLU B O 1
ATOM 6224 N N . ARG B 1 327 ? -21.641 -21.672 3.35 1 91.81 327 ARG B N 1
ATOM 6225 C CA . ARG B 1 327 ? -21.734 -21.469 4.793 1 91.81 327 ARG B CA 1
ATOM 6226 C C . ARG B 1 327 ? -20.562 -20.656 5.312 1 91.81 327 ARG B C 1
ATOM 6228 O O . ARG B 1 327 ? -20.703 -19.859 6.234 1 91.81 327 ARG B O 1
ATOM 6235 N N . ILE B 1 328 ? -19.391 -20.891 4.719 1 94.69 328 ILE B N 1
ATOM 6236 C CA . ILE B 1 328 ? -18.172 -20.281 5.242 1 94.69 328 ILE B CA 1
ATOM 6237 C C . ILE B 1 328 ? -17.375 -19.672 4.102 1 94.69 328 ILE B C 1
ATOM 6239 O O . ILE B 1 328 ? -17.266 -20.25 3.016 1 94.69 328 ILE B O 1
ATOM 6243 N N . ILE B 1 329 ? -16.828 -18.484 4.289 1 95.75 329 ILE B N 1
ATOM 6244 C CA . ILE B 1 329 ? -15.867 -17.844 3.395 1 95.75 329 ILE B CA 1
ATOM 6245 C C . ILE B 1 329 ? -14.516 -17.734 4.09 1 95.75 329 ILE B C 1
ATOM 6247 O O . ILE B 1 329 ? -14.438 -17.328 5.254 1 95.75 329 ILE B O 1
ATOM 6251 N N . ILE B 1 330 ? -13.492 -18.125 3.453 1 96.25 330 ILE B N 1
ATOM 6252 C CA . ILE B 1 330 ? -12.141 -18.016 3.996 1 96.25 330 ILE B CA 1
ATOM 6253 C C . ILE B 1 330 ? -11.297 -17.109 3.105 1 96.25 330 ILE B C 1
ATOM 6255 O O . ILE B 1 330 ? -11.211 -17.328 1.894 1 96.25 330 ILE B O 1
ATOM 6259 N N . ASP B 1 331 ? -10.773 -16.109 3.645 1 96.25 331 ASP B N 1
ATOM 6260 C CA . ASP B 1 331 ? -9.805 -15.242 2.988 1 96.25 331 ASP B CA 1
ATOM 6261 C C . ASP B 1 331 ? -8.406 -15.43 3.58 1 96.25 331 ASP B C 1
ATOM 6263 O O . ASP B 1 331 ? -8.211 -15.281 4.789 1 96.25 331 ASP B O 1
ATOM 6267 N N . THR B 1 332 ? -7.441 -15.781 2.758 1 96 332 THR B N 1
ATOM 6268 C CA . THR B 1 332 ? -6.094 -16.062 3.24 1 96 332 THR B CA 1
ATOM 6269 C C . THR B 1 332 ? -5.215 -14.812 3.139 1 96 332 THR B C 1
ATOM 6271 O O . THR B 1 332 ? -5.242 -14.117 2.125 1 96 332 THR B O 1
ATOM 6274 N N . LYS B 1 333 ? -4.613 -14.445 4.141 1 94.38 333 LYS B N 1
ATOM 6275 C CA . LYS B 1 333 ? -3.707 -13.305 4.211 1 94.38 333 LYS B CA 1
ATOM 6276 C C . LYS B 1 333 ? -2.299 -13.742 4.598 1 94.38 333 LYS B C 1
ATOM 6278 O O . LYS B 1 333 ? -2.094 -14.305 5.676 1 94.38 333 LYS B O 1
ATOM 6283 N N . TRP B 1 334 ? -1.33 -13.469 3.732 1 92.44 334 TRP B N 1
ATOM 6284 C CA . TRP B 1 334 ? 0.063 -13.773 4.043 1 92.44 334 TRP B CA 1
ATOM 6285 C C . TRP B 1 334 ? 0.723 -12.609 4.77 1 92.44 334 TRP B C 1
ATOM 6287 O O . TRP B 1 334 ? 1.44 -11.812 4.16 1 92.44 334 TRP B O 1
ATOM 6297 N N . LYS B 1 335 ? 0.462 -12.477 5.977 1 89.31 335 LYS B N 1
ATOM 6298 C CA . LYS B 1 335 ? 0.993 -11.445 6.867 1 89.31 335 LYS B CA 1
ATOM 6299 C C . LYS B 1 335 ? 1.166 -11.984 8.281 1 89.31 335 LYS B C 1
ATOM 6301 O O . LYS B 1 335 ? 0.538 -12.977 8.656 1 89.31 335 LYS B O 1
ATOM 6306 N N . SER B 1 336 ? 2.098 -11.336 9 1 85.38 336 SER B N 1
ATOM 6307 C CA . SER B 1 336 ? 2.281 -11.719 10.391 1 85.38 336 SER B CA 1
ATOM 6308 C C . SER B 1 336 ? 1.305 -10.984 11.305 1 85.38 336 SER B C 1
ATOM 6310 O O . SER B 1 336 ? 1.134 -9.766 11.18 1 85.38 336 SER B O 1
ATOM 6312 N N . VAL B 1 337 ? 0.618 -11.727 12.102 1 86 337 VAL B N 1
ATOM 6313 C CA . VAL B 1 337 ? -0.259 -11.133 13.102 1 86 337 VAL B CA 1
ATOM 6314 C C . VAL B 1 337 ? 0.423 -11.156 14.469 1 86 337 VAL B C 1
ATOM 6316 O O . VAL B 1 337 ? 1.246 -12.031 14.742 1 86 337 VAL B O 1
ATOM 6319 N N . SER B 1 338 ? 0.155 -10.18 15.242 1 85.75 338 SER B N 1
ATOM 6320 C CA . SER B 1 338 ? 0.795 -10.078 16.547 1 85.75 338 SER B CA 1
ATOM 6321 C C . SER B 1 338 ? -0.16 -9.5 17.594 1 85.75 338 SER B C 1
ATOM 6323 O O . SER B 1 338 ? -1.011 -8.672 17.266 1 85.75 338 SER B O 1
ATOM 6325 N N . ASN B 1 339 ? -0.018 -9.891 18.766 1 83.38 339 ASN B N 1
ATOM 6326 C CA . ASN B 1 339 ? -0.815 -9.383 19.875 1 83.38 339 ASN B CA 1
ATOM 6327 C C . ASN B 1 339 ? -0.506 -7.918 20.172 1 83.38 339 ASN B C 1
ATOM 6329 O O . ASN B 1 339 ? -1.306 -7.223 20.797 1 83.38 339 ASN B O 1
ATOM 6333 N N . GLU B 1 340 ? 0.601 -7.504 19.719 1 77.31 340 GLU B N 1
ATOM 6334 C CA . GLU B 1 340 ? 1.054 -6.148 20.016 1 77.31 340 GLU B CA 1
ATOM 6335 C C . GLU B 1 340 ? 0.31 -5.121 19.156 1 77.31 340 GLU B C 1
ATOM 6337 O O . GLU B 1 340 ? 0.282 -3.936 19.5 1 77.31 340 GLU B O 1
ATOM 6342 N N . TYR B 1 341 ? -0.233 -5.559 18.172 1 80 341 TYR B N 1
ATOM 6343 C CA . TYR B 1 341 ? -0.894 -4.645 17.25 1 80 341 TYR B CA 1
ATOM 6344 C C . TYR B 1 341 ? -2.381 -4.531 17.547 1 80 341 TYR B C 1
ATOM 6346 O O . TYR B 1 341 ? -2.984 -5.473 18.078 1 80 341 TYR B O 1
ATOM 6354 N N . ASN B 1 342 ? -2.898 -3.344 17.25 1 79.44 342 ASN B N 1
ATOM 6355 C CA . ASN B 1 342 ? -4.352 -3.207 17.297 1 79.44 342 ASN B CA 1
ATOM 6356 C C . ASN B 1 342 ? -5.031 -4.234 16.391 1 79.44 342 ASN B C 1
ATOM 6358 O O . ASN B 1 342 ? -4.617 -4.438 15.25 1 79.44 342 ASN B O 1
ATOM 6362 N N . ARG B 1 343 ? -5.996 -5.074 17.031 1 86.94 343 ARG B N 1
ATOM 6363 C CA . ARG B 1 343 ? -6.707 -6.133 16.312 1 86.94 343 ARG B CA 1
ATOM 6364 C C . ARG B 1 343 ? -5.73 -7.141 15.719 1 86.94 343 ARG B C 1
ATOM 6366 O O . ARG B 1 343 ? -5.902 -7.578 14.578 1 86.94 343 ARG B O 1
ATOM 6373 N N . HIS B 1 344 ? -4.629 -7.215 16.359 1 85 344 HIS B N 1
ATOM 6374 C CA . HIS B 1 344 ? -3.574 -8.156 16 1 85 344 HIS B CA 1
ATOM 6375 C C . HIS B 1 344 ? -3 -7.832 14.625 1 85 344 HIS B C 1
ATOM 6377 O O . HIS B 1 344 ? -2.418 -8.703 13.969 1 85 344 HIS B O 1
ATOM 6383 N N . GLY B 1 345 ? -3.338 -6.648 14.078 1 85.88 345 GLY B N 1
ATOM 6384 C CA . GLY B 1 345 ? -2.758 -6.227 12.82 1 85.88 345 GLY B CA 1
ATOM 6385 C C . GLY B 1 345 ? -3.709 -6.371 11.648 1 85.88 345 GLY B C 1
ATOM 6386 O O . GLY B 1 345 ? -3.324 -6.145 10.492 1 85.88 345 GLY B O 1
ATOM 6387 N N . VAL B 1 346 ? -4.969 -6.777 11.906 1 92.06 346 VAL B N 1
ATOM 6388 C CA . VAL B 1 346 ? -5.953 -6.887 10.836 1 92.06 346 VAL B CA 1
ATOM 6389 C C . VAL B 1 346 ? -6.246 -5.504 10.25 1 92.06 346 VAL B C 1
ATOM 6391 O O . VAL B 1 346 ? -6.559 -4.566 10.992 1 92.06 346 VAL B O 1
ATOM 6394 N N . LYS B 1 347 ? -6.098 -5.414 9.047 1 91.31 347 LYS B N 1
ATOM 6395 C CA . LYS B 1 347 ? -6.293 -4.129 8.383 1 91.31 347 LYS B CA 1
ATOM 6396 C C . LYS B 1 347 ? -7.777 -3.793 8.266 1 91.31 347 LYS B C 1
ATOM 6398 O O . LYS B 1 347 ? -8.609 -4.684 8.062 1 91.31 347 LYS B O 1
ATOM 6403 N N . ARG B 1 348 ? -8.086 -2.562 8.258 1 90.06 348 ARG B N 1
ATOM 6404 C CA . ARG B 1 348 ? -9.461 -2.096 8.117 1 90.06 348 ARG B CA 1
ATOM 6405 C C . ARG B 1 348 ? -10.039 -2.504 6.762 1 90.06 348 ARG B C 1
ATOM 6407 O O . ARG B 1 348 ? -11.211 -2.869 6.668 1 90.06 348 ARG B O 1
ATOM 6414 N N . GLU B 1 349 ? -9.211 -2.447 5.77 1 91.81 349 GLU B N 1
ATOM 6415 C CA . GLU B 1 349 ? -9.633 -2.795 4.414 1 91.81 349 GLU B CA 1
ATOM 6416 C C . GLU B 1 349 ? -10.117 -4.242 4.34 1 91.81 349 GLU B C 1
ATOM 6418 O O . GLU B 1 349 ? -11.062 -4.551 3.617 1 91.81 349 GLU B O 1
ATOM 6423 N N . ASP B 1 350 ? -9.43 -5.074 5.078 1 94.5 350 ASP B N 1
ATOM 6424 C CA . ASP B 1 350 ? -9.812 -6.48 5.09 1 94.5 350 ASP B CA 1
ATOM 6425 C C . ASP B 1 350 ? -11.164 -6.676 5.762 1 94.5 350 ASP B C 1
ATOM 6427 O O . ASP B 1 350 ? -11.961 -7.52 5.34 1 94.5 350 ASP B O 1
ATOM 6431 N N . ILE B 1 351 ? -11.445 -5.918 6.746 1 95.12 351 ILE B N 1
ATOM 6432 C CA . ILE B 1 351 ? -12.711 -6.008 7.461 1 95.12 351 ILE B CA 1
ATOM 6433 C C . ILE B 1 351 ? -13.852 -5.559 6.547 1 95.12 351 ILE B C 1
ATOM 6435 O O . ILE B 1 351 ? -14.906 -6.195 6.5 1 95.12 351 ILE B O 1
ATOM 6439 N N . TYR B 1 352 ? -13.625 -4.461 5.82 1 94.88 352 TYR B N 1
ATOM 6440 C CA . TYR B 1 352 ? -14.641 -3.994 4.879 1 94.88 352 TYR B CA 1
ATOM 6441 C C . TYR B 1 352 ? -14.945 -5.059 3.832 1 94.88 352 TYR B C 1
ATOM 6443 O O . TYR B 1 352 ? -16.094 -5.25 3.451 1 94.88 352 TYR B O 1
ATOM 6451 N N . GLN B 1 353 ? -13.922 -5.699 3.404 1 94.56 353 GLN B N 1
ATOM 6452 C CA . GLN B 1 353 ? -14.094 -6.766 2.42 1 94.56 353 GLN B CA 1
ATOM 6453 C C . GLN B 1 353 ? -14.93 -7.91 2.984 1 94.56 353 GLN B C 1
ATOM 6455 O O . GLN B 1 353 ? -15.875 -8.367 2.348 1 94.56 353 GLN B O 1
ATOM 6460 N N . MET B 1 354 ? -14.594 -8.359 4.199 1 95.94 354 MET B N 1
ATOM 6461 C CA . MET B 1 354 ? -15.336 -9.438 4.84 1 95.94 354 MET B CA 1
ATOM 6462 C C . MET B 1 354 ? -16.797 -9.031 5.066 1 95.94 354 MET B C 1
ATOM 6464 O O . MET B 1 354 ? -17.703 -9.844 4.895 1 95.94 354 MET B O 1
ATOM 6468 N N . TYR B 1 355 ? -16.938 -7.773 5.465 1 94.75 355 TYR B N 1
ATOM 6469 C CA . TYR B 1 355 ? -18.281 -7.25 5.672 1 94.75 355 TYR B CA 1
ATOM 6470 C C . TYR B 1 355 ? -19.109 -7.355 4.395 1 94.75 355 TYR B C 1
ATOM 6472 O O . TYR B 1 355 ? -20.25 -7.801 4.426 1 94.75 355 TYR B O 1
ATOM 6480 N N . ALA B 1 356 ? -18.516 -6.969 3.301 1 93.94 356 ALA B N 1
ATOM 6481 C CA . ALA B 1 356 ? -19.203 -7.043 2.008 1 93.94 356 ALA B CA 1
ATOM 6482 C C . ALA B 1 356 ? -19.562 -8.484 1.661 1 93.94 356 ALA B C 1
ATOM 6484 O O . ALA B 1 356 ? -20.672 -8.75 1.2 1 93.94 356 ALA B O 1
ATOM 6485 N N . TYR B 1 357 ? -18.641 -9.422 1.909 1 94.19 357 TYR B N 1
ATOM 6486 C CA . TYR B 1 357 ? -18.922 -10.828 1.633 1 94.19 357 TYR B CA 1
ATOM 6487 C C . TYR B 1 357 ? -20.078 -11.336 2.471 1 94.19 357 TYR B C 1
ATOM 6489 O O . TYR B 1 357 ? -21.016 -11.938 1.942 1 94.19 357 TYR B O 1
ATOM 6497 N N . LEU B 1 358 ? -20.047 -11.039 3.736 1 93.81 358 LEU B N 1
ATOM 6498 C CA . LEU B 1 358 ? -21.031 -11.555 4.672 1 93.81 358 LEU B CA 1
ATOM 6499 C C . LEU B 1 358 ? -22.422 -11.023 4.34 1 93.81 358 LEU B C 1
ATOM 6501 O O . LEU B 1 358 ? -23.422 -11.734 4.484 1 93.81 358 LEU B O 1
ATOM 6505 N N . THR B 1 359 ? -22.5 -9.812 3.963 1 92.19 359 THR B N 1
ATOM 6506 C CA . THR B 1 359 ? -23.797 -9.203 3.709 1 92.19 359 THR B CA 1
ATOM 6507 C C . THR B 1 359 ? -24.328 -9.617 2.342 1 92.19 359 THR B C 1
ATOM 6509 O O . THR B 1 359 ? -25.547 -9.672 2.139 1 92.19 359 THR B O 1
ATOM 6512 N N . ARG B 1 360 ? -23.453 -9.922 1.404 1 91 360 ARG B N 1
ATOM 6513 C CA . ARG B 1 360 ? -23.891 -10.289 0.062 1 91 360 ARG B CA 1
ATOM 6514 C C . ARG B 1 360 ? -24.188 -11.781 -0.031 1 91 360 ARG B C 1
ATOM 6516 O O . ARG B 1 360 ? -25.109 -12.195 -0.729 1 91 360 ARG B O 1
ATOM 6523 N N . TYR B 1 361 ? -23.297 -12.562 0.562 1 91.62 361 TYR B N 1
ATOM 6524 C CA . TYR B 1 361 ? -23.562 -13.992 0.663 1 91.62 361 TYR B CA 1
ATOM 6525 C C . TYR B 1 361 ? -24.547 -14.289 1.784 1 91.62 361 TYR B C 1
ATOM 6527 O O . TYR B 1 361 ? -24.141 -14.555 2.92 1 91.62 361 TYR B O 1
ATOM 6535 N N . GLN B 1 362 ? -25.688 -14.336 1.503 1 89.25 362 GLN B N 1
ATOM 6536 C CA . GLN B 1 362 ? -26.781 -14.32 2.477 1 89.25 362 GLN B CA 1
ATOM 6537 C C . GLN B 1 362 ? -26.719 -15.539 3.387 1 89.25 362 GLN B C 1
ATOM 6539 O O . GLN B 1 362 ? -27.047 -15.453 4.574 1 89.25 362 GLN B O 1
ATOM 6544 N N . ASN B 1 363 ? -26.266 -16.625 2.875 1 91.25 363 ASN B N 1
ATOM 6545 C CA . ASN B 1 363 ? -26.328 -17.859 3.646 1 91.25 363 ASN B CA 1
ATOM 6546 C C . ASN B 1 363 ? -25 -18.125 4.359 1 91.25 363 ASN B C 1
ATOM 6548 O O . ASN B 1 363 ? -24.891 -19.109 5.098 1 91.25 363 ASN B O 1
ATOM 6552 N N . VAL B 1 364 ? -24.047 -17.281 4.168 1 93.44 364 VAL B N 1
ATOM 6553 C CA . VAL B 1 364 ? -22.766 -17.438 4.852 1 93.44 364 VAL B CA 1
ATOM 6554 C C . VAL B 1 364 ? -22.844 -16.844 6.258 1 93.44 364 VAL B C 1
ATOM 6556 O O . VAL B 1 364 ? -23.266 -15.703 6.434 1 93.44 364 VAL B O 1
ATOM 6559 N N . ASN B 1 365 ? -22.484 -17.609 7.207 1 93.69 365 ASN B N 1
ATOM 6560 C CA . ASN B 1 365 ? -22.594 -17.141 8.586 1 93.69 365 ASN B CA 1
ATOM 6561 C C . ASN B 1 365 ? -21.25 -16.688 9.133 1 93.69 365 ASN B C 1
ATOM 6563 O O . ASN B 1 365 ? -21.188 -15.898 10.086 1 93.69 365 ASN B O 1
ATOM 6567 N N . THR B 1 366 ? -20.203 -17.234 8.555 1 95.75 366 THR B N 1
ATOM 6568 C CA . THR B 1 366 ? -18.891 -16.891 9.109 1 95.75 366 THR B CA 1
ATOM 6569 C C . THR B 1 366 ? -17.891 -16.594 8 1 95.75 366 THR B C 1
ATOM 6571 O O . THR B 1 366 ? -17.766 -17.359 7.047 1 95.75 366 THR B O 1
ATOM 6574 N N . ALA B 1 367 ? -17.266 -15.453 8.031 1 96.62 367 ALA B N 1
ATOM 6575 C CA . ALA B 1 367 ? -16.109 -15.102 7.207 1 96.62 367 ALA B CA 1
ATOM 6576 C C . ALA B 1 367 ? -14.82 -15.203 8 1 96.62 367 ALA B C 1
ATOM 6578 O O . ALA B 1 367 ? -14.703 -14.633 9.086 1 96.62 367 ALA B O 1
ATOM 6579 N N . ILE B 1 368 ? -13.859 -15.867 7.473 1 96.94 368 ILE B N 1
ATOM 6580 C CA . ILE B 1 368 ? -12.633 -16.156 8.195 1 96.94 368 ILE B CA 1
ATOM 6581 C C . ILE B 1 368 ? -11.461 -15.43 7.535 1 96.94 368 ILE B C 1
ATOM 6583 O O . ILE B 1 368 ? -11.297 -15.484 6.312 1 96.94 368 ILE B O 1
ATOM 6587 N N . LEU B 1 369 ? -10.742 -14.688 8.289 1 97.06 369 LEU B N 1
ATOM 6588 C CA . LEU B 1 369 ? -9.406 -14.258 7.891 1 97.06 369 LEU B CA 1
ATOM 6589 C C . LEU B 1 369 ? -8.344 -15.219 8.406 1 97.06 369 LEU B C 1
ATOM 6591 O O . LEU B 1 369 ? -8.156 -15.359 9.617 1 97.06 369 LEU B O 1
ATOM 6595 N N . LEU B 1 370 ? -7.672 -15.852 7.523 1 96.62 370 LEU B N 1
ATOM 6596 C CA . LEU B 1 370 ? -6.742 -16.906 7.895 1 96.62 370 LEU B CA 1
ATOM 6597 C C . LEU B 1 370 ? -5.301 -16.469 7.688 1 96.62 370 LEU B C 1
ATOM 6599 O O . LEU B 1 370 ? -4.922 -16.062 6.582 1 96.62 370 LEU B O 1
ATOM 6603 N N . TYR B 1 371 ? -4.562 -16.516 8.727 1 93.75 371 TYR B N 1
ATOM 6604 C CA . TYR B 1 371 ? -3.162 -16.109 8.703 1 93.75 371 TYR B CA 1
ATOM 6605 C C . TYR B 1 371 ? -2.246 -17.281 9.031 1 93.75 371 TYR B C 1
ATOM 6607 O O . TYR B 1 371 ? -2.672 -18.25 9.664 1 93.75 371 TYR B O 1
ATOM 6615 N N . PRO B 1 372 ? -0.964 -17.203 8.594 1 91.19 372 PRO B N 1
ATOM 6616 C CA . PRO B 1 372 ? -0.027 -18.234 9.039 1 91.19 372 PRO B CA 1
ATOM 6617 C C . PRO B 1 372 ? 0.305 -18.125 10.531 1 91.19 372 PRO B C 1
ATOM 6619 O O . PRO B 1 372 ? 0.436 -17.016 11.055 1 91.19 372 PRO B O 1
ATOM 6622 N N . GLN B 1 373 ? 0.398 -19.203 11.078 1 88.94 373 GLN B N 1
ATOM 6623 C CA . GLN B 1 373 ? 0.736 -19.234 12.5 1 88.94 373 GLN B CA 1
ATOM 6624 C C . GLN B 1 373 ? 2.166 -18.766 12.734 1 88.94 373 GLN B C 1
ATOM 6626 O O . GLN B 1 373 ? 3.068 -19.078 11.961 1 88.94 373 GLN B O 1
ATOM 6631 N N . ASN B 1 374 ? 2.281 -17.938 13.742 1 80.31 374 ASN B N 1
ATOM 6632 C CA . ASN B 1 374 ? 3.604 -17.469 14.148 1 80.31 374 ASN B CA 1
ATOM 6633 C C . ASN B 1 374 ? 3.732 -17.391 15.664 1 80.31 374 ASN B C 1
ATOM 6635 O O . ASN B 1 374 ? 2.74 -17.531 16.375 1 80.31 374 ASN B O 1
ATOM 6639 N N . LYS B 1 375 ? 4.887 -17.297 16.125 1 73.5 375 LYS B N 1
ATOM 6640 C CA . LYS B 1 375 ? 5.168 -17.375 17.562 1 73.5 375 LYS B CA 1
ATOM 6641 C C . LYS B 1 375 ? 4.676 -16.125 18.297 1 73.5 375 LYS B C 1
ATOM 6643 O O . LYS B 1 375 ? 4.574 -16.125 19.516 1 73.5 375 LYS B O 1
ATOM 6648 N N . LYS B 1 376 ? 4.398 -15.133 17.594 1 70.25 376 LYS B N 1
ATOM 6649 C CA . LYS B 1 376 ? 4.023 -13.867 18.219 1 70.25 376 LYS B CA 1
ATOM 6650 C C . LYS B 1 376 ? 2.582 -13.906 18.719 1 70.25 376 LYS B C 1
ATOM 6652 O O . LYS B 1 376 ? 2.096 -12.945 19.312 1 70.25 376 LYS B O 1
ATOM 6657 N N . ILE B 1 377 ? 1.916 -14.938 18.391 1 75.31 377 ILE B N 1
ATOM 6658 C CA . ILE B 1 377 ? 0.526 -15.078 18.812 1 75.31 377 ILE B CA 1
ATOM 6659 C C . ILE B 1 377 ? 0.448 -15.961 20.047 1 75.31 377 ILE B C 1
ATOM 6661 O O . ILE B 1 377 ? 1.019 -17.047 20.078 1 75.31 377 ILE B O 1
ATOM 6665 N N . GLU B 1 378 ? -0.017 -15.305 21.125 1 66.44 378 GLU B N 1
ATOM 6666 C CA . GLU B 1 378 ? -0.216 -16.094 22.344 1 66.44 378 GLU B CA 1
ATOM 6667 C C . GLU B 1 378 ? -1.489 -16.922 22.25 1 66.44 378 GLU B C 1
ATOM 6669 O O . GLU B 1 378 ? -2.523 -16.453 21.781 1 66.44 378 GLU B O 1
ATOM 6674 N N . THR B 1 379 ? -1.239 -18.203 22.172 1 61.81 379 THR B N 1
ATOM 6675 C CA . THR B 1 379 ? -2.373 -19.125 22.125 1 61.81 379 THR B CA 1
ATOM 6676 C C . THR B 1 379 ? -3.207 -19.016 23.406 1 61.81 379 THR B C 1
ATOM 6678 O O . THR B 1 379 ? -2.67 -19.078 24.516 1 61.81 379 THR B O 1
ATOM 6681 N N . ASN B 1 380 ? -4.258 -18.281 23.359 1 65.19 380 ASN B N 1
ATOM 6682 C CA . ASN B 1 380 ? -5.199 -18.359 24.469 1 65.19 380 ASN B CA 1
ATOM 6683 C C . ASN B 1 380 ? -6.098 -19.594 24.359 1 65.19 380 ASN B C 1
ATOM 6685 O O . ASN B 1 380 ? -5.898 -20.422 23.469 1 65.19 380 ASN B O 1
ATOM 6689 N N . ASP B 1 381 ? -7.098 -19.844 25.312 1 72.38 381 ASP B N 1
ATOM 6690 C CA . ASP B 1 381 ? -8.031 -20.969 25.391 1 72.38 381 ASP B CA 1
ATOM 6691 C C . ASP B 1 381 ? -8.914 -21.031 24.141 1 72.38 381 ASP B C 1
ATOM 6693 O O . ASP B 1 381 ? -9.391 -22.109 23.781 1 72.38 381 ASP B O 1
ATOM 6697 N N . LYS B 1 382 ? -8.93 -19.984 23.391 1 83.25 382 LYS B N 1
ATOM 6698 C CA . LYS B 1 382 ? -9.781 -19.953 22.203 1 83.25 382 LYS B CA 1
ATOM 6699 C C . LYS B 1 382 ? -8.969 -20.188 20.938 1 83.25 382 LYS B C 1
ATOM 6701 O O . LYS B 1 382 ? -7.805 -19.781 20.875 1 83.25 382 LYS B O 1
ATOM 6706 N N . LEU B 1 383 ? -9.641 -20.828 20 1 87.88 383 LEU B N 1
ATOM 6707 C CA . LEU B 1 383 ? -8.977 -21.141 18.75 1 87.88 383 LEU B CA 1
ATOM 6708 C C . LEU B 1 383 ? -8.828 -19.891 17.891 1 87.88 383 LEU B C 1
ATOM 6710 O O . LEU B 1 383 ? -7.789 -19.688 17.25 1 87.88 383 LEU B O 1
ATOM 6714 N N . TYR B 1 384 ? -9.906 -19.078 17.938 1 91.5 384 TYR B N 1
ATOM 6715 C CA . TYR B 1 384 ? -9.812 -17.844 17.156 1 91.5 384 TYR B CA 1
ATOM 6716 C C . TYR B 1 384 ? -9.016 -16.781 17.906 1 91.5 384 TYR B C 1
ATOM 6718 O O . TYR B 1 384 ? -9.055 -16.734 19.141 1 91.5 384 TYR B O 1
ATOM 6726 N N . ILE B 1 385 ? -8.352 -15.922 17.172 1 90.81 385 ILE B N 1
ATOM 6727 C CA . ILE B 1 385 ? -7.59 -14.805 17.734 1 90.81 385 ILE B CA 1
ATOM 6728 C C . ILE B 1 385 ? -8.523 -13.633 18 1 90.81 385 ILE B C 1
ATOM 6730 O O . ILE B 1 385 ? -8.406 -12.961 19.031 1 90.81 385 ILE B O 1
ATOM 6734 N N . GLU B 1 386 ? -9.359 -13.336 17.047 1 91.75 386 GLU B N 1
ATOM 6735 C CA . GLU B 1 386 ? -10.383 -12.297 17.109 1 91.75 386 GLU B CA 1
ATOM 6736 C C . GLU B 1 386 ? -11.719 -12.812 16.578 1 91.75 386 GLU B C 1
ATOM 6738 O O . GLU B 1 386 ? -11.75 -13.664 15.68 1 91.75 386 GLU B O 1
ATOM 6743 N N . SER B 1 387 ? -12.766 -12.352 17.125 1 94.31 387 SER B N 1
ATOM 6744 C CA . SER B 1 387 ? -14.109 -12.688 16.656 1 94.31 387 SER B CA 1
ATOM 6745 C C . SER B 1 387 ? -15.055 -11.508 16.797 1 94.31 387 SER B C 1
ATOM 6747 O O . SER B 1 387 ? -15.141 -10.906 17.875 1 94.31 387 SER B O 1
ATOM 6749 N N . TRP B 1 388 ? -15.688 -11.164 15.742 1 95.5 388 TRP B N 1
ATOM 6750 C CA . TRP B 1 388 ? -16.672 -10.078 15.727 1 95.5 388 TRP B CA 1
ATOM 6751 C C . TRP B 1 388 ? -17.953 -10.516 15.039 1 95.5 388 TRP B C 1
ATOM 6753 O O . TRP B 1 388 ? -17.938 -11.391 14.172 1 95.5 388 TRP B O 1
ATOM 6763 N N . TYR B 1 389 ? -19.062 -10.062 15.43 1 95.62 389 TYR B N 1
ATOM 6764 C CA . TYR B 1 389 ? -20.297 -10.25 14.672 1 95.62 389 TYR B CA 1
ATOM 6765 C C . TYR B 1 389 ? -20.859 -8.914 14.211 1 95.62 389 TYR B C 1
ATOM 6767 O O . TYR B 1 389 ? -20.469 -7.863 14.719 1 95.62 389 TYR B O 1
ATOM 6775 N N . LEU B 1 390 ? -21.594 -8.906 13.156 1 93.62 390 LEU B N 1
ATOM 6776 C CA . LEU B 1 390 ? -22.188 -7.684 12.617 1 93.62 390 LEU B CA 1
ATOM 6777 C C . LEU B 1 390 ? -23.109 -7.031 13.625 1 93.62 390 LEU B C 1
ATOM 6779 O O . LEU B 1 390 ? -23.875 -7.719 14.32 1 93.62 390 LEU B O 1
ATOM 6783 N N . ASP B 1 391 ? -23.047 -5.781 13.727 1 89.62 391 ASP B N 1
ATOM 6784 C CA . ASP B 1 391 ? -23.875 -5.043 14.672 1 89.62 391 ASP B CA 1
ATOM 6785 C C . ASP B 1 391 ? -25.359 -5.309 14.43 1 89.62 391 ASP B C 1
ATOM 6787 O O . ASP B 1 391 ? -26.125 -5.465 15.383 1 89.62 391 ASP B O 1
ATOM 6791 N N . LYS B 1 392 ? -25.828 -5.523 13.203 1 85.19 392 LYS B N 1
ATOM 6792 C CA . LYS B 1 392 ? -27.25 -5.676 12.859 1 85.19 392 LYS B CA 1
ATOM 6793 C C . LYS B 1 392 ? -27.641 -7.148 12.773 1 85.19 392 LYS B C 1
ATOM 6795 O O . LYS B 1 392 ? -28.812 -7.477 12.625 1 85.19 392 LYS B O 1
ATOM 6800 N N . ASP B 1 393 ? -26.688 -8.055 12.836 1 91 393 ASP B N 1
ATOM 6801 C CA . ASP B 1 393 ? -26.953 -9.477 12.672 1 91 393 ASP B CA 1
ATOM 6802 C C . ASP B 1 393 ? -25.938 -10.32 13.438 1 91 393 ASP B C 1
ATOM 6804 O O . ASP B 1 393 ? -24.844 -10.602 12.938 1 91 393 ASP B O 1
ATOM 6808 N N . LYS B 1 394 ? -26.281 -10.859 14.5 1 91.38 394 LYS B N 1
ATOM 6809 C CA . LYS B 1 394 ? -25.391 -11.586 15.391 1 91.38 394 LYS B CA 1
ATOM 6810 C C . LYS B 1 394 ? -24.984 -12.93 14.797 1 91.38 394 LYS B C 1
ATOM 6812 O O . LYS B 1 394 ? -24.016 -13.547 15.227 1 91.38 394 LYS B O 1
ATOM 6817 N N . SER B 1 395 ? -25.781 -13.328 13.883 1 92 395 SER B N 1
ATOM 6818 C CA . SER B 1 395 ? -25.531 -14.648 13.312 1 92 395 SER B CA 1
ATOM 6819 C C . SER B 1 395 ? -24.375 -14.602 12.312 1 92 395 SER B C 1
ATOM 6821 O O . SER B 1 395 ? -23.828 -15.641 11.938 1 92 395 SER B O 1
ATOM 6823 N N . LYS B 1 396 ? -24.047 -13.438 11.859 1 94.62 396 LYS B N 1
ATOM 6824 C CA . LYS B 1 396 ? -22.953 -13.273 10.906 1 94.62 396 LYS B CA 1
ATOM 6825 C C . LYS B 1 396 ? -21.688 -12.805 11.594 1 94.62 396 LYS B C 1
ATOM 6827 O O . LYS B 1 396 ? -21.641 -11.711 12.156 1 94.62 396 LYS B O 1
ATOM 6832 N N . LYS B 1 397 ? -20.641 -13.625 11.422 1 96.12 397 LYS B N 1
ATOM 6833 C CA . LYS B 1 397 ? -19.438 -13.367 12.227 1 96.12 397 LYS B CA 1
ATOM 6834 C C . LYS B 1 397 ? -18.203 -13.273 11.336 1 96.12 39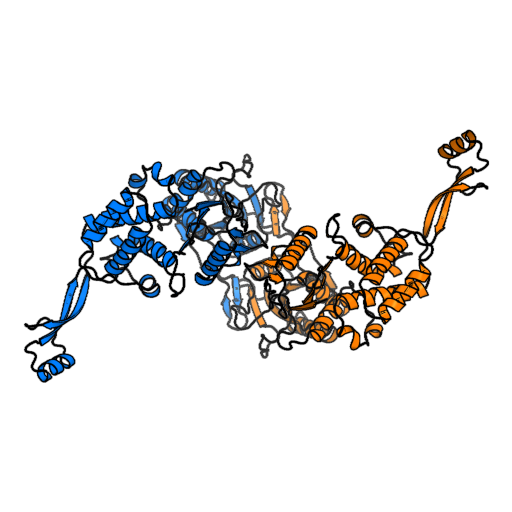7 LYS B C 1
ATOM 6836 O O . LYS B 1 397 ? -18.141 -13.898 10.281 1 96.12 397 LYS B O 1
ATOM 6841 N N . ILE B 1 398 ? -17.25 -12.438 11.711 1 96.62 398 ILE B N 1
ATOM 6842 C CA . ILE B 1 398 ? -15.898 -12.391 11.172 1 96.62 398 ILE B CA 1
ATOM 6843 C C . ILE B 1 398 ? -14.914 -12.914 12.211 1 96.62 398 ILE B C 1
ATOM 6845 O O . ILE B 1 398 ? -14.852 -12.398 13.328 1 96.62 398 ILE B O 1
ATOM 6849 N N . ARG B 1 399 ? -14.188 -13.906 11.859 1 96.06 399 ARG B N 1
ATOM 6850 C CA . ARG B 1 399 ? -13.242 -14.484 12.805 1 96.06 399 ARG B CA 1
ATOM 6851 C C . ARG B 1 399 ? -11.836 -14.547 12.211 1 96.06 399 ARG B C 1
ATOM 6853 O O . ARG B 1 399 ? -11.68 -14.703 10.992 1 96.06 399 ARG B O 1
ATOM 6860 N N . VAL B 1 400 ? -10.867 -14.414 13.016 1 95.62 400 VAL B N 1
ATOM 6861 C CA . VAL B 1 400 ? -9.461 -14.477 12.625 1 95.62 400 VAL B CA 1
ATOM 6862 C C . VAL B 1 400 ? -8.812 -15.727 13.203 1 95.62 400 VAL B C 1
ATOM 6864 O O . VAL B 1 400 ? -8.891 -15.969 14.414 1 95.62 400 VAL B O 1
ATOM 6867 N N . TYR B 1 401 ? -8.266 -16.5 12.383 1 95.06 401 TYR B N 1
ATOM 6868 C CA . TYR B 1 401 ? -7.578 -17.719 12.805 1 95.06 401 TYR B CA 1
ATOM 6869 C C . TYR B 1 401 ? -6.156 -17.75 12.25 1 95.06 401 TYR B C 1
ATOM 6871 O O . TYR B 1 401 ? -5.809 -16.969 11.359 1 95.06 401 TYR B O 1
ATOM 6879 N N . THR B 1 402 ? -5.359 -18.609 12.812 1 92.88 402 THR B N 1
ATOM 6880 C CA . THR B 1 402 ? -4.039 -18.906 12.273 1 92.88 402 THR B CA 1
ATOM 6881 C C . THR B 1 402 ? -3.912 -20.406 11.961 1 92.88 402 THR B C 1
ATOM 6883 O O . THR B 1 402 ? -4.613 -21.219 12.555 1 92.88 402 THR B O 1
ATOM 6886 N N . VAL B 1 403 ? -3.123 -20.734 11.062 1 92.75 403 VAL B N 1
ATOM 6887 C CA . VAL B 1 403 ? -2.936 -22.125 10.664 1 92.75 403 VAL B CA 1
ATOM 6888 C C . VAL B 1 403 ? -1.445 -22.453 10.641 1 92.75 403 VAL B C 1
ATOM 6890 O O . VAL B 1 403 ? -0.626 -21.625 10.227 1 92.75 403 VAL B O 1
ATOM 6893 N N . SER B 1 404 ? -1.105 -23.609 11.07 1 88.75 404 SER B N 1
ATOM 6894 C CA . SER B 1 404 ? 0.282 -24.062 11.039 1 88.75 404 SER B CA 1
ATOM 6895 C C . SER B 1 404 ? 0.704 -24.469 9.633 1 88.75 404 SER B C 1
ATOM 6897 O O . SER B 1 404 ? -0.065 -25.094 8.906 1 88.75 404 SER B O 1
ATOM 6899 N N . LEU B 1 405 ? 1.905 -24.109 9.266 1 87.88 405 LEU B N 1
ATOM 6900 C CA . LEU B 1 405 ? 2.408 -24.453 7.941 1 87.88 405 LEU B CA 1
ATOM 6901 C C . LEU B 1 405 ? 3.6 -25.406 8.039 1 87.88 405 LEU B C 1
ATOM 6903 O O . LEU B 1 405 ? 4.367 -25.547 7.082 1 87.88 405 LEU B O 1
ATOM 6907 N N . GLU B 1 406 ? 3.768 -25.953 9.172 1 80.5 406 GLU B N 1
ATOM 6908 C CA . GLU B 1 406 ? 4.906 -26.844 9.406 1 80.5 406 GLU B CA 1
ATOM 6909 C C . GLU B 1 406 ? 4.82 -28.094 8.539 1 80.5 406 GLU B C 1
ATOM 6911 O O . GLU B 1 406 ? 5.832 -28.547 7.996 1 80.5 406 GLU B O 1
ATOM 6916 N N . SER B 1 407 ? 3.623 -28.641 8.5 1 83.94 407 SER B N 1
ATOM 6917 C CA . SER B 1 407 ? 3.365 -29.812 7.668 1 83.94 407 SER B CA 1
ATOM 6918 C C . SER B 1 407 ? 1.928 -29.828 7.16 1 83.94 407 SER B C 1
ATOM 6920 O O . SER B 1 407 ? 1.062 -29.141 7.711 1 83.94 407 SER B O 1
ATOM 6922 N N . GLU B 1 408 ? 1.765 -30.562 6.113 1 87.69 408 GLU B N 1
ATOM 6923 C CA . GLU B 1 408 ? 0.417 -30.672 5.562 1 87.69 408 GLU B CA 1
ATOM 6924 C C . GLU B 1 408 ? -0.553 -31.25 6.59 1 87.69 408 GLU B C 1
ATOM 6926 O O . GLU B 1 408 ? -1.699 -30.812 6.688 1 87.69 408 GLU B O 1
ATOM 6931 N N . LYS B 1 409 ? -0.059 -32.25 7.34 1 90.12 409 LYS B N 1
ATOM 6932 C CA . LYS B 1 409 ? -0.892 -32.906 8.344 1 90.12 409 LYS B CA 1
ATOM 6933 C C . LYS B 1 409 ? -1.337 -31.922 9.414 1 90.12 409 LYS B C 1
ATOM 6935 O O . LYS B 1 409 ? -2.514 -31.875 9.781 1 90.12 409 LYS B O 1
ATOM 6940 N N . LEU B 1 410 ? -0.447 -31.172 9.875 1 90.38 410 LEU B N 1
ATOM 6941 C CA . LEU B 1 410 ? -0.758 -30.203 10.914 1 90.38 410 LEU B CA 1
ATOM 6942 C C . LEU B 1 410 ? -1.668 -29.094 10.383 1 90.38 410 LEU B C 1
ATOM 6944 O O . LEU B 1 410 ? -2.541 -28.609 11.102 1 90.38 410 LEU B O 1
ATOM 6948 N N . THR B 1 411 ? -1.412 -28.719 9.156 1 92.56 411 THR B N 1
ATOM 6949 C CA . THR B 1 411 ? -2.277 -27.734 8.516 1 92.56 411 THR B CA 1
ATOM 6950 C C . THR 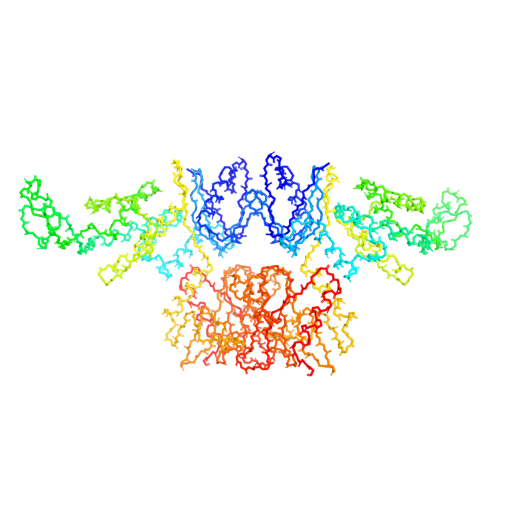B 1 411 ? -3.711 -28.25 8.422 1 92.56 411 THR B C 1
ATOM 6952 O O . THR B 1 411 ? -4.656 -27.547 8.781 1 92.56 411 THR B O 1
ATOM 6955 N N . ASN B 1 412 ? -3.783 -29.469 7.957 1 93.69 412 ASN B N 1
ATOM 6956 C CA . ASN B 1 412 ? -5.098 -30.094 7.848 1 93.69 412 ASN B CA 1
ATOM 6957 C C . ASN B 1 412 ? -5.789 -30.188 9.203 1 93.69 412 ASN B C 1
ATOM 6959 O O . ASN B 1 412 ? -6.988 -29.922 9.312 1 93.69 412 ASN B O 1
ATOM 6963 N N . GLN B 1 413 ? -5.078 -30.562 10.172 1 93.69 413 GLN B N 1
ATOM 6964 C CA . GLN B 1 413 ? -5.633 -30.641 11.516 1 93.69 413 GLN B CA 1
ATOM 6965 C C . GLN B 1 413 ? -6.137 -29.281 11.992 1 93.69 413 GLN B C 1
ATOM 6967 O O . GLN B 1 413 ? -7.23 -29.172 12.547 1 93.69 413 GLN B O 1
ATOM 6972 N N . SER B 1 414 ? -5.301 -28.266 11.805 1 92.56 414 SER B N 1
ATOM 6973 C CA . SER B 1 414 ? -5.691 -26.922 12.18 1 92.56 414 SER B CA 1
ATOM 6974 C C . SER B 1 414 ? -6.98 -26.5 11.484 1 92.56 414 SER B C 1
ATOM 6976 O O . SER B 1 414 ? -7.887 -25.953 12.117 1 92.56 414 SER B O 1
ATOM 6978 N N . LEU B 1 415 ? -7.051 -26.734 10.219 1 93.94 415 LEU B N 1
ATOM 6979 C CA . LEU B 1 415 ? -8.203 -26.344 9.43 1 93.94 415 LEU B CA 1
ATOM 6980 C C . LEU B 1 415 ? -9.461 -27.078 9.875 1 93.94 415 LEU B C 1
ATOM 6982 O O . LEU B 1 415 ? -10.547 -26.5 9.938 1 93.94 415 LEU B O 1
ATOM 6986 N N . LYS B 1 416 ? -9.312 -28.344 10.164 1 91.81 416 LYS B N 1
ATOM 6987 C CA . LYS B 1 416 ? -10.438 -29.141 10.664 1 91.81 416 LYS B CA 1
ATOM 6988 C C . LYS B 1 416 ? -10.945 -28.578 11.984 1 91.81 416 LYS B C 1
ATOM 6990 O O . LYS B 1 416 ? -12.156 -28.469 12.195 1 91.81 416 LYS B O 1
ATOM 6995 N N . GLU B 1 417 ? -10.047 -28.281 12.828 1 91.94 417 GLU B N 1
ATOM 6996 C CA . GLU B 1 417 ? -10.422 -27.703 14.117 1 91.94 417 GLU B CA 1
ATOM 6997 C C . GLU B 1 417 ? -11.156 -26.391 13.938 1 91.94 417 GLU B C 1
ATOM 6999 O O . GLU B 1 417 ? -12.109 -26.094 14.664 1 91.94 417 GLU B O 1
ATOM 7004 N N . ILE B 1 418 ? -10.695 -25.609 13.031 1 92.69 418 ILE B N 1
ATOM 7005 C CA . ILE B 1 418 ? -11.305 -24.312 12.75 1 92.69 418 ILE B CA 1
ATOM 7006 C C . ILE B 1 418 ? -12.734 -24.5 12.258 1 92.69 418 ILE B C 1
ATOM 7008 O O . ILE B 1 418 ? -13.656 -23.828 12.734 1 92.69 418 ILE B O 1
ATOM 7012 N N . ILE B 1 419 ? -12.945 -25.391 11.352 1 89.81 419 ILE B N 1
ATOM 7013 C CA . ILE B 1 419 ? -14.258 -25.656 10.773 1 89.81 419 ILE B CA 1
ATOM 7014 C C . ILE B 1 419 ? -15.195 -26.203 11.852 1 89.81 419 ILE B C 1
ATOM 7016 O O . ILE B 1 419 ? -16.375 -25.828 11.914 1 89.81 419 ILE B O 1
ATOM 7020 N N . GLU B 1 420 ? -14.648 -27.031 12.703 1 87.75 420 GLU B N 1
ATOM 7021 C CA . GLU B 1 420 ? -15.438 -27.594 13.797 1 87.75 420 GLU B CA 1
ATOM 7022 C C . GLU B 1 420 ? -15.812 -26.516 14.805 1 87.75 420 GLU B C 1
ATOM 7024 O O . GLU B 1 420 ? -16.891 -26.562 15.406 1 87.75 420 GLU B O 1
ATOM 7029 N N . ASP B 1 421 ? -14.906 -25.609 15.031 1 88.75 421 ASP B N 1
ATOM 7030 C CA . ASP B 1 421 ? -15.141 -24.5 15.961 1 88.75 421 ASP B CA 1
ATOM 7031 C C . ASP B 1 421 ? -16.312 -23.641 15.508 1 88.75 421 ASP B C 1
ATOM 7033 O O . ASP B 1 421 ? -17.016 -23.062 16.328 1 88.75 421 ASP B O 1
ATOM 7037 N N . ILE B 1 422 ? -16.531 -23.344 14.242 1 86.75 422 ILE B N 1
ATOM 7038 C CA . ILE B 1 422 ? -17.578 -22.5 13.688 1 86.75 422 ILE B CA 1
ATOM 7039 C C . ILE B 1 422 ? -18.906 -23.25 13.68 1 86.75 422 ILE B C 1
ATOM 7041 O O . ILE B 1 422 ? -19.984 -22.625 13.711 1 86.75 422 ILE B O 1
ATOM 7045 N N . ASP B 1 423 ? -19.188 -24.25 14.5 1 64.44 423 ASP B N 1
ATOM 7046 C CA . ASP B 1 423 ? -20.375 -25.062 14.727 1 64.44 423 ASP B CA 1
ATOM 7047 C C . ASP B 1 423 ? -21.297 -25.031 13.508 1 64.44 423 ASP B C 1
ATOM 7049 O O . ASP B 1 423 ? -22.484 -24.75 13.633 1 64.44 423 ASP B O 1
ATOM 7053 N N . ILE B 1 424 ? -20.875 -24.938 12.32 1 54.75 424 ILE B N 1
ATOM 7054 C CA . ILE B 1 424 ? -21.797 -24.953 11.195 1 54.75 424 ILE B CA 1
ATOM 7055 C C . ILE B 1 424 ? -22.672 -26.203 11.242 1 54.75 424 ILE B C 1
ATOM 7057 O O . ILE B 1 424 ? -23.656 -26.312 10.516 1 54.75 424 ILE B O 1
ATOM 7061 N N . TRP B 1 425 ? -22.375 -27.234 12.141 1 43.06 425 TRP B N 1
ATOM 7062 C CA . TRP B 1 425 ? -23.141 -28.484 12.133 1 43.06 425 TRP B CA 1
ATOM 7063 C C . TRP B 1 425 ? -24.188 -28.484 13.242 1 43.06 425 TRP B C 1
ATOM 7065 O O . TRP B 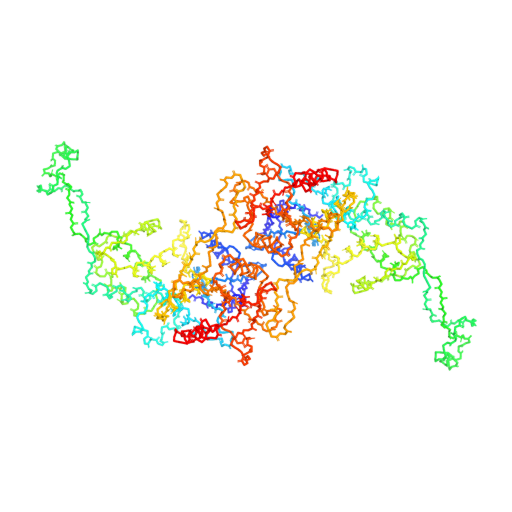1 425 ? -23.969 -27.922 14.312 1 43.06 425 TRP B O 1
#

InterPro domains:
  IPR019292 Type IV methyl-directed restriction enzyme EcoKMcrBC [PF10117] (56-372)
  IPR019292 Type IV methyl-directed restriction enzyme EcoKMcrBC [PTHR38733] (38-407)

Secondary structure (DSSP, 8-state):
-EEEEEETTT--EEE-SS--TTEE-HHHHHHHHHHHHHTT--GGGEEE-SSEEEE-SEEEEEE-SSEEEEEE-SS-SS---HHHHHHHHHHHHHHTTSS---GGGG--TTGGGS-HHHHHHHHHHHHHHHHHHH----EEEEEEEEESS--SEE-HHHHHHHHHTT---EEEEEEEEES-SHHHHHHHHHHHHHHHH---HHHHHHHHHHHHHTTTS---PPPHHHHHT----TTTGGGHHHHHHHHHHHHHHHTS-SSS----EEEEEEHHHHHHHHHHHHHHHH-SSSEEEES----EEEEETTT--EEEE---SEEEEETTEEEEEEEE--S---TTSGGGG--HHHHHHHHHHHHHSTT--EEEEEEE--TTS---SSS-SEEEEETTEEEEEEEEEEE--S-HHHHHHHHHHHHHHTT--/-EEEEEETTT-EEEE-SS--TTEE-HHHHHHHHHHHHHTT--GGGEEE-SSEEEE-SEEEEEE-SSEEEEEE-S--SS---HHHHHHHHHHHHHHTTSS---GGGG--TTGGGS-HHHHHHHHHHHHHHHHHHH----EEEEEEEEESS--SEE-HHHHHHHHHTT---EEEEEEEEES-SHHHHHHHHHHHHHHHH---HHHHHHHHHHHHHTTTS---PPPHHHHHT----TTTGGGHHHHHHHHHHHHHHHTS-SSS-TT-EEEEEEHHHHHHHHHHHHHHHH-SSSEEEES----EEEEETTT--EEEE---SEEEEETTEEEEEEEE--S---TTSGGGG--HHHHHHHHHHHHHSTT--EEEEEEE--TTS---SSS-SEEEEETTEEEEEEEEEEE--S-HHHHHHHHHHHHHHTT--

Nearest PDB structures (foldseek):
  6ut8-assembly1_G  TM=7.357E-01  e=2.769E-26  Thermococcus gammatolerans
  6ut5-assembly1_G  TM=7.430E-01  e=7.618E-19  Thermococcus gammatolerans
  6ut6-assembly1_G  TM=7.442E-01  e=1.971E-15  Escherichia coli K-12
  6hz5-assembly1_M  TM=7.428E-01  e=6.838E-15  Escherichia coli K-12
  7sjr-assembly1_A  TM=2.709E-01  e=1.005E+00  Mycolicibacterium smegmatis

Organism: Clostridium novyi (strain NT) (NCBI:txid386415)

Sequence (850 aa):
MRHIIIKECYDNITISKEIGSKNISPKEADELQKYICSQNLDKENIIWTRNTIIFINYVGYIKLSTVDIEILPKISINEENPEIERKALLNMLSICGILNISYSDISLSNIYKMNLNEILSFLFAKNLQKELIKGIYQEYIYVEKNNNLLKGRILIQQHIKNIASHTPKVFCGYEEFSVDNKLNQILNYCINILIKNVKNQETIKSLRYAQACFVDITQRKINNDEILSYKFNRLNNRYKQVFELAKMIIMGYSSLGSGVDKKTYGILFKMNDVFEKYIEKVLYTNLEDSIVHYQHSKYKLLVNEDTEKKVFKLIPDIVIEKDGIERIIIDTKWKSVSNEYNRHGVKREDIYQMYAYLTRYQNVNTAILLYPQNKKIETNDKLYIESWYLDKDKSKKIRVYTVSLESEKLTNQSLKEIIEDIDIWMRHIIIKECYDNITISKEIGSKNISPKEADELQKYICSQNLDKENIIWTRNTIIFINYVGYIKLSTVDIEILPKISINEENPEIERKALLNMLSICGILNISYSDISLSNIYKMNLNEILSFLFAKNLQKELIKGIYQEYIYVEKNNNLLKGRILIQQHIKNIASHTPKVFCGYEEFSVDNKLNQILNYCINILIKNVKNQETIKSLRYAQACFVDITQRKINNDEILSYKFNRLNNRYKQVFELAKMIIMGYSSLGSGVDKKTYGILFKMNDVFEKYIEKVLYTNLEDSIVHYQHSKYKLLVNEDTEKKVFKLIPDIVIEKDGIERIIIDTKWKSVSNEYNRHGVKREDIYQMYAYLTRYQNVNTAILLYPQNKKIETNDKLYIESWYLDKDKSKKIRVYTVSLESEKLTNQSLKEIIEDIDIW

Radius of gyration: 34.75 Å; Cα contacts (8 Å, |Δi|>4): 1483; chains: 2; bounding box: 66×91×118 Å